Protein 1U7K (pdb70)

Nearest PDB structures (foldseek):
  1u7k-assembly1_A  TM=1.008E+00  e=1.705E-21  AKR (endogenous) murine leukemia virus
  6hwx-assembly1_A  TM=1.008E+00  e=3.130E-21  Murine leukemia virus
  1u7k-assembly1_F  TM=1.003E+00  e=1.054E-20  AKR (endogenous) murine leukemia virus
  1u7k-assembly1_E  TM=9.997E-01  e=4.426E-20  AKR (endogenous) murine leukemia virus
  2y4z-assembly1_A  TM=9.943E-01  e=9.586E-20  Murine leukemia virus

Solvent-accessible surface area: 40248 Å² total

Structure (mmCIF, N/CA/C/O backbone):
data_1U7K
#
_entry.id   1U7K
#
_cell.length_a   85.995
_cell.length_b   78.340
_cell.length_c   85.766
_cell.angle_alpha   90.00
_cell.angle_beta   118.86
_cell.angle_gamma   90.00
#
_symmetry.space_group_name_H-M   'P 1 21 1'
#
loop_
_entity.id
_entity.type
_entity.pdbx_description
1 polymer 'Gag polyprotein'
2 water water
#
loop_
_atom_site.group_PDB
_atom_site.id
_atom_site.type_symbol
_atom_site.label_atom_id
_atom_site.label_alt_id
_atom_site.label_comp_id
_atom_site.label_asym_id
_atom_site.label_entity_id
_atom_site.label_seq_id
_atom_site.pdbx_PDB_ins_code
_atom_site.Cartn_x
_atom_site.Cartn_y
_atom_site.Cartn_z
_atom_site.occupancy
_atom_site.B_iso_or_equiv
_atom_site.auth_seq_id
_atom_site.auth_comp_id
_atom_site.auth_asym_id
_atom_site.auth_atom_id
_atom_site.pdbx_PDB_model_num
ATOM 1 N N . PRO A 1 1 ? 20.199 8.630 -10.759 1.00 12.86 1 PRO A N 1
ATOM 2 C CA . PRO A 1 1 ? 19.345 9.130 -9.635 1.00 12.59 1 PRO A CA 1
ATOM 3 C C . PRO A 1 1 ? 19.351 10.650 -9.521 1.00 13.62 1 PRO A C 1
ATOM 4 O O . PRO A 1 1 ? 20.306 11.277 -9.971 1.00 12.58 1 PRO A O 1
ATOM 8 N N . LEU A 1 2 ? 18.288 11.205 -8.945 1.00 14.77 2 LEU A N 1
ATOM 9 C CA . LEU A 1 2 ? 18.203 12.635 -8.682 1.00 16.64 2 LEU A CA 1
ATOM 10 C C . LEU A 1 2 ? 17.875 12.816 -7.211 1.00 18.35 2 LEU A C 1
ATOM 11 O O . LEU A 1 2 ? 17.132 12.020 -6.636 1.00 18.33 2 LEU A O 1
ATOM 16 N N . ARG A 1 3 ? 18.394 13.885 -6.617 1.00 20.85 3 ARG A N 1
ATOM 17 C CA . ARG A 1 3 ? 18.022 14.249 -5.261 1.00 23.81 3 ARG A CA 1
ATOM 18 C C . ARG A 1 3 ? 18.051 15.771 -5.138 1.00 26.18 3 ARG A C 1
ATOM 19 O O . ARG A 1 3 ? 18.726 16.456 -5.916 1.00 25.27 3 ARG A O 1
ATOM 35 N N . GLY A 1 5 ? 19.376 18.926 -3.928 1.00 35.47 5 GLY A N 1
ATOM 36 C CA . GLY A 1 5 ? 20.644 19.333 -3.351 1.00 37.56 5 GLY A CA 1
ATOM 37 C C . GLY A 1 5 ? 20.473 20.300 -2.195 1.00 39.21 5 GLY A C 1
ATOM 38 O O . GLY A 1 5 ? 19.366 20.774 -1.924 1.00 39.23 5 GLY A O 1
ATOM 39 N N . GLY A 1 6 ? 21.575 20.595 -1.511 1.00 40.70 6 GLY A N 1
ATOM 40 C CA . GLY A 1 6 ? 21.546 21.511 -0.383 1.00 42.24 6 GLY A CA 1
ATOM 41 C C . GLY A 1 6 ? 21.244 22.933 -0.810 1.00 43.17 6 GLY A C 1
ATOM 42 O O . GLY A 1 6 ? 20.943 23.793 0.022 1.00 43.84 6 GLY A O 1
ATOM 43 N N . ASN A 1 7 ? 21.313 23.181 -2.115 1.00 43.81 7 ASN A N 1
ATOM 44 C CA . ASN A 1 7 ? 21.060 24.512 -2.666 1.00 44.31 7 ASN A CA 1
ATOM 45 C C . ASN A 1 7 ? 19.670 24.658 -3.287 1.00 44.04 7 ASN A C 1
ATOM 46 O O . ASN A 1 7 ? 19.392 25.634 -3.989 1.00 44.48 7 ASN A O 1
ATOM 51 N N . GLY A 1 8 ? 18.800 23.684 -3.038 1.00 43.58 8 GLY A N 1
ATOM 52 C CA . GLY A 1 8 ? 17.442 23.726 -3.556 1.00 42.29 8 GLY A CA 1
ATOM 53 C C . GLY A 1 8 ? 17.341 23.368 -5.028 1.00 41.48 8 GLY A C 1
ATOM 54 O O . GLY A 1 8 ? 16.330 23.645 -5.683 1.00 41.76 8 GLY A O 1
ATOM 55 N N . GLN A 1 9 ? 18.388 22.743 -5.555 1.00 40.02 9 GLN A N 1
ATOM 56 C CA . GLN A 1 9 ? 18.411 22.368 -6.959 1.00 38.38 9 GLN A CA 1
ATOM 57 C C . GLN A 1 9 ? 18.636 20.855 -7.089 1.00 36.08 9 GLN A C 1
ATOM 58 O O . GLN A 1 9 ? 19.413 20.279 -6.328 1.00 35.96 9 GLN A O 1
ATOM 64 N N . LEU A 1 10 ? 17.943 20.214 -8.028 1.00 33.39 10 LEU A N 1
ATOM 65 C CA . LEU A 1 10 ? 18.123 18.778 -8.241 1.00 30.71 10 LEU A CA 1
ATOM 66 C C . LEU A 1 10 ? 19.573 18.485 -8.618 1.00 28.91 10 LEU A C 1
ATOM 67 O O . LEU A 1 10 ? 20.228 19.281 -9.289 1.00 28.10 10 LEU A O 1
ATOM 72 N N . GLN A 1 11 ? 20.065 17.331 -8.187 1.00 26.35 11 GLN A N 1
ATOM 73 C CA . GLN A 1 11 ? 21.448 16.949 -8.408 1.00 24.67 11 GLN A CA 1
ATOM 74 C C . GLN A 1 11 ? 21.408 15.542 -8.981 1.00 22.40 11 GLN A C 1
ATOM 75 O O . GLN A 1 11 ? 20.656 14.710 -8.492 1.00 20.74 11 GLN A O 1
ATOM 81 N N . TYR A 1 12 ? 22.174 15.290 -10.036 1.00 19.64 12 TYR A N 1
ATOM 82 C CA . TYR A 1 12 ? 22.178 13.955 -10.647 1.00 17.52 12 TYR A CA 1
ATOM 83 C C . TYR A 1 12 ? 23.433 13.138 -10.345 1.00 16.18 12 TYR A C 1
ATOM 84 O O . TYR A 1 12 ? 24.539 13.675 -10.283 1.00 15.47 12 TYR A O 1
ATOM 93 N N . TRP A 1 13 ? 23.256 11.829 -10.157 1.00 14.91 13 TRP A N 1
ATOM 94 C CA . TRP A 1 13 ? 24.397 10.908 -10.101 1.00 14.13 13 TRP A CA 1
ATOM 95 C C . TRP A 1 13 ? 23.939 9.558 -10.661 1.00 12.97 13 TRP A C 1
ATOM 96 O O . TRP A 1 13 ? 22.786 9.171 -10.449 1.00 12.38 13 TRP A O 1
ATOM 107 N N . PRO A 1 14 ? 24.819 8.847 -11.367 1.00 12.60 14 PRO A N 1
ATOM 108 C CA . PRO A 1 14 ? 24.445 7.541 -11.926 1.00 11.96 14 PRO A CA 1
ATOM 109 C C . PRO A 1 14 ? 24.330 6.499 -10.839 1.00 11.70 14 PRO A C 1
ATOM 110 O O . PRO A 1 14 ? 24.952 6.635 -9.791 1.00 10.99 14 PRO A O 1
ATOM 114 N N . PHE A 1 15 ? 23.525 5.474 -11.099 1.00 10.79 15 PHE A N 1
ATOM 115 C CA . PHE A 1 15 ? 23.376 4.355 -10.195 1.00 11.63 15 PHE A CA 1
ATOM 116 C C . PHE A 1 15 ? 24.738 3.711 -10.003 1.00 12.06 15 PHE A C 1
ATOM 117 O O . PHE A 1 15 ? 25.501 3.563 -10.947 1.00 12.09 15 PHE A O 1
ATOM 125 N N . SER A 1 16 ? 25.023 3.289 -8.781 1.00 11.96 16 SER A N 1
ATOM 126 C CA . SER A 1 16 ? 26.181 2.475 -8.541 1.00 12.79 16 SER A CA 1
ATOM 127 C C . SER A 1 16 ? 25.832 1.110 -9.127 1.00 12.70 16 SER A C 1
ATOM 128 O O . SER A 1 16 ? 24.698 0.620 -8.947 1.00 12.06 16 SER A O 1
ATOM 131 N N . SER A 1 17 ? 26.765 0.475 -9.831 1.00 12.49 17 SER A N 1
ATOM 132 C CA . SER A 1 17 ? 26.426 -0.840 -10.389 1.00 12.69 17 SER A CA 1
ATOM 133 C C . SER A 1 17 ? 26.217 -1.859 -9.280 1.00 12.75 17 SER A C 1
ATOM 134 O O . SER A 1 17 ? 25.512 -2.848 -9.480 1.00 12.69 17 SER A O 1
ATOM 137 N N . SER A 1 18 ? 26.819 -1.624 -8.112 1.00 12.94 18 SER A N 1
ATOM 138 C CA . SER A 1 18 ? 26.642 -2.546 -6.990 1.00 13.25 18 SER A CA 1
ATOM 139 C C . SER A 1 18 ? 25.185 -2.595 -6.547 1.00 12.49 18 SER A C 1
ATOM 140 O O . SER A 1 18 ? 24.688 -3.659 -6.188 1.00 12.32 18 SER A O 1
ATOM 143 N N . ASP A 1 19 ? 24.504 -1.448 -6.557 1.00 11.56 19 ASP A N 1
ATOM 144 C CA . ASP A 1 19 ? 23.081 -1.433 -6.209 1.00 11.57 19 ASP A CA 1
ATOM 145 C C . ASP A 1 19 ? 22.281 -2.217 -7.239 1.00 10.92 19 ASP A C 1
ATOM 146 O O . ASP A 1 19 ? 21.450 -3.056 -6.881 1.00 10.96 19 ASP A O 1
ATOM 151 N N . LEU A 1 20 ? 22.513 -1.934 -8.520 1.00 10.13 20 LEU A N 1
ATOM 152 C CA . LEU A 1 20 ? 21.763 -2.612 -9.555 1.00 10.53 20 LEU A CA 1
ATOM 153 C C . LEU A 1 20 ? 21.937 -4.129 -9.482 1.00 10.49 20 LEU A C 1
ATOM 154 O O . LEU A 1 20 ? 20.959 -4.892 -9.560 1.00 11.00 20 LEU A O 1
ATOM 159 N N . TYR A 1 21 ? 23.178 -4.569 -9.387 1.00 11.21 21 TYR A N 1
ATOM 160 C CA . TYR A 1 21 ? 23.431 -6.010 -9.321 1.00 11.66 21 TYR A CA 1
ATOM 161 C C . TYR A 1 21 ? 22.956 -6.645 -8.007 1.00 12.36 21 TYR A C 1
ATOM 162 O O . TYR A 1 21 ? 22.550 -7.823 -7.978 1.00 13.03 21 TYR A O 1
ATOM 171 N N . ASN A 1 22 ? 22.986 -5.884 -6.917 1.00 12.53 22 ASN A N 1
ATOM 172 C CA . ASN A 1 22 ? 22.484 -6.412 -5.651 1.00 12.81 22 ASN A CA 1
ATOM 173 C C . ASN A 1 22 ? 20.972 -6.629 -5.751 1.00 12.88 22 ASN A C 1
ATOM 174 O O . ASN A 1 22 ? 20.425 -7.640 -5.280 1.00 12.36 22 ASN A O 1
ATOM 179 N N . TRP A 1 23 ? 20.284 -5.669 -6.353 1.00 13.02 23 TRP A N 1
ATOM 180 C CA . TRP A 1 23 ? 18.832 -5.778 -6.499 1.00 13.59 23 TRP A CA 1
ATOM 181 C C . TRP A 1 23 ? 18.506 -7.013 -7.331 1.00 14.71 23 TRP A C 1
ATOM 182 O O . TRP A 1 23 ? 17.594 -7.784 -6.999 1.00 15.72 23 TRP A O 1
ATOM 193 N N . LYS A 1 24 ? 19.239 -7.183 -8.421 1.00 15.05 24 LYS A N 1
ATOM 194 C CA . LYS A 1 24 ? 19.050 -8.345 -9.280 1.00 16.67 24 LYS A CA 1
ATOM 195 C C . LYS A 1 24 ? 19.287 -9.637 -8.501 1.00 17.13 24 LYS A C 1
ATOM 196 O O . LYS A 1 24 ? 18.440 -10.552 -8.493 1.00 17.27 24 LYS A O 1
ATOM 202 N N . ASN A 1 25 ? 20.432 -9.712 -7.841 1.00 17.34 25 ASN A N 1
ATOM 203 C CA . ASN A 1 25 ? 20.833 -10.972 -7.199 1.00 19.47 25 ASN A CA 1
ATOM 204 C C . ASN A 1 25 ? 20.038 -11.367 -5.961 1.00 20.04 25 ASN A C 1
ATOM 205 O O . ASN A 1 25 ? 20.059 -12.531 -5.557 1.00 20.83 25 ASN A O 1
ATOM 210 N N . ASN A 1 26 ? 19.324 -10.419 -5.371 1.00 20.28 26 ASN A N 1
ATOM 211 C CA . ASN A 1 26 ? 18.562 -10.713 -4.158 1.00 21.31 26 ASN A CA 1
ATOM 212 C C . ASN A 1 26 ? 17.076 -10.929 -4.413 1.00 21.93 26 ASN A C 1
ATOM 213 O O . ASN A 1 26 ? 16.262 -10.906 -3.492 1.00 22.18 26 ASN A O 1
ATOM 218 N N . ASN A 1 27 ? 16.732 -11.095 -5.682 1.00 22.94 27 ASN A N 1
ATOM 219 C CA . ASN A 1 27 ? 15.353 -11.316 -6.059 1.00 23.71 27 ASN A CA 1
ATOM 220 C C . ASN A 1 27 ? 15.212 -12.358 -7.147 1.00 24.22 27 ASN A C 1
ATOM 221 O O . ASN A 1 27 ? 16.143 -12.606 -7.914 1.00 23.58 27 ASN A O 1
ATOM 226 N N . PRO A 1 28 ? 14.041 -12.979 -7.207 1.00 24.79 28 PRO A N 1
ATOM 227 C CA . PRO A 1 28 ? 13.732 -13.914 -8.284 1.00 25.51 28 PRO A CA 1
ATOM 228 C C . PRO A 1 28 ? 13.633 -13.113 -9.569 1.00 26.07 28 PRO A C 1
ATOM 229 O O . PRO A 1 28 ? 13.532 -11.884 -9.517 1.00 25.71 28 PRO A O 1
ATOM 233 N N . SER A 1 29 ? 13.639 -13.793 -10.707 1.00 26.46 29 SER A N 1
ATOM 234 C CA . SER A 1 29 ? 13.469 -13.109 -11.973 1.00 27.64 29 SER A CA 1
ATOM 235 C C . SER A 1 29 ? 12.038 -12.604 -12.025 1.00 27.71 29 SER A C 1
ATOM 236 O O . SER A 1 29 ? 11.178 -13.049 -11.263 1.00 27.86 29 SER A O 1
ATOM 239 N N . PHE A 1 30 ? 11.787 -11.662 -12.919 1.00 28.73 30 PHE A N 1
ATOM 240 C CA . PHE A 1 30 ? 10.458 -11.105 -13.087 1.00 29.59 30 PHE A CA 1
ATOM 241 C C . PHE A 1 30 ? 9.472 -12.211 -13.455 1.00 30.47 30 PHE A C 1
ATOM 242 O O . PHE A 1 30 ? 8.360 -12.261 -12.946 1.00 30.52 30 PHE A O 1
ATOM 250 N N . SER A 1 31 ? 9.899 -13.096 -14.347 1.00 31.71 31 SER A N 1
ATOM 251 C CA . SER A 1 31 ? 9.047 -14.190 -14.807 1.00 32.82 31 SER A CA 1
ATOM 252 C C . SER A 1 31 ? 8.674 -15.148 -13.686 1.00 33.69 31 SER A C 1
ATOM 253 O O . SER A 1 31 ? 7.538 -15.599 -13.611 1.00 34.10 31 SER A O 1
ATOM 256 N N . GLU A 1 32 ? 9.629 -15.448 -12.814 1.00 34.53 32 GLU A N 1
ATOM 257 C CA . GLU A 1 32 ? 9.403 -16.356 -11.696 1.00 35.36 32 GLU A CA 1
ATOM 258 C C . GLU A 1 32 ? 8.375 -15.835 -10.707 1.00 35.12 32 GLU A C 1
ATOM 259 O O . GLU A 1 32 ? 7.539 -16.589 -10.213 1.00 35.05 32 GLU A O 1
ATOM 265 N N . ASP A 1 33 ? 8.452 -14.541 -10.413 1.00 34.55 33 ASP A N 1
ATOM 266 C CA . ASP A 1 33 ? 7.608 -13.936 -9.402 1.00 33.99 33 ASP A CA 1
ATOM 267 C C . ASP A 1 33 ? 7.658 -12.434 -9.612 1.00 33.39 33 ASP A C 1
ATOM 268 O O . ASP A 1 33 ? 8.479 -11.751 -9.008 1.00 33.07 33 ASP A O 1
ATOM 273 N N . PRO A 1 34 ? 6.773 -11.923 -10.461 1.00 32.78 34 PRO A N 1
ATOM 274 C CA . PRO A 1 34 ? 6.804 -10.509 -10.860 1.00 31.80 34 PRO A CA 1
ATOM 275 C C . PRO A 1 34 ? 6.670 -9.538 -9.699 1.00 30.93 34 PRO A C 1
ATOM 276 O O . PRO A 1 34 ? 7.220 -8.444 -9.770 1.00 30.69 34 PRO A O 1
ATOM 280 N N . GLY A 1 35 ? 5.943 -9.929 -8.658 1.00 29.81 35 GLY A N 1
ATOM 281 C CA . GLY A 1 35 ? 5.724 -9.065 -7.515 1.00 28.75 35 GLY A CA 1
ATOM 282 C C . GLY A 1 35 ? 7.005 -8.568 -6.863 1.00 27.53 35 GLY A C 1
ATOM 283 O O . GLY A 1 35 ? 7.074 -7.413 -6.448 1.00 27.32 35 GLY A O 1
ATOM 284 N N . LYS A 1 36 ? 8.011 -9.440 -6.780 1.00 26.80 36 LYS A N 1
ATOM 285 C CA . LYS A 1 36 ? 9.284 -9.106 -6.134 1.00 25.68 36 LYS A CA 1
ATOM 286 C C . LYS A 1 36 ? 9.938 -7.877 -6.766 1.00 24.17 36 LYS A C 1
ATOM 287 O O . LYS A 1 36 ? 10.061 -6.840 -6.127 1.00 23.88 36 LYS A O 1
ATOM 293 N N . LEU A 1 37 ? 10.346 -8.002 -8.019 1.00 22.81 37 LEU A N 1
ATOM 294 C CA . LEU A 1 37 ? 11.010 -6.905 -8.710 1.00 21.84 37 LEU A CA 1
ATOM 295 C C . LEU A 1 37 ? 10.097 -5.700 -8.898 1.00 21.13 37 LEU A C 1
ATOM 296 O O . LEU A 1 37 ? 10.559 -4.548 -8.855 1.00 20.82 37 LEU A O 1
ATOM 301 N N . THR A 1 38 ? 8.802 -5.936 -9.109 1.00 20.11 38 THR A N 1
ATOM 302 C CA . THR A 1 38 ? 7.890 -4.808 -9.272 1.00 19.70 38 THR A CA 1
ATOM 303 C C . THR A 1 38 ? 7.904 -3.927 -8.017 1.00 18.89 38 THR A C 1
ATOM 304 O O . THR A 1 38 ? 7.978 -2.711 -8.120 1.00 19.20 38 THR A O 1
ATOM 308 N N . ALA A 1 39 ? 7.850 -4.545 -6.839 1.00 17.97 39 ALA A N 1
ATOM 309 C CA . ALA A 1 39 ? 7.842 -3.801 -5.578 1.00 17.93 39 ALA A CA 1
ATOM 310 C C . ALA A 1 39 ? 9.181 -3.091 -5.354 1.00 17.44 39 ALA A C 1
ATOM 311 O O . ALA A 1 39 ? 9.224 -1.972 -4.856 1.00 16.98 39 ALA A O 1
ATOM 313 N N . LEU A 1 40 ?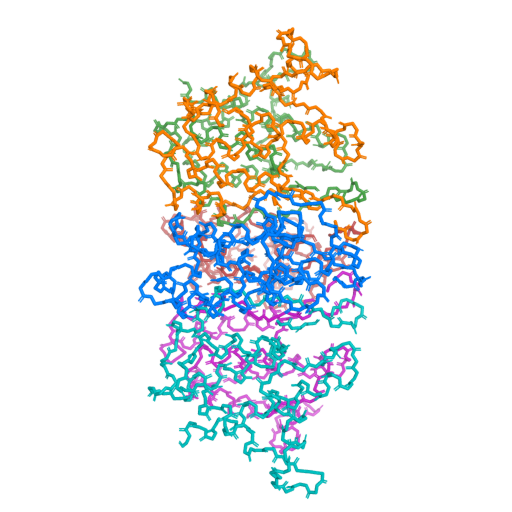 10.266 -3.754 -5.726 1.00 17.51 40 LEU A N 1
ATOM 314 C CA . LEU A 1 40 ? 11.593 -3.155 -5.577 1.00 17.48 40 LEU A CA 1
ATOM 315 C C . LEU A 1 40 ? 11.700 -1.924 -6.485 1.00 17.31 40 LEU A C 1
ATOM 316 O O . LEU A 1 40 ? 12.082 -0.842 -6.050 1.00 16.63 40 LEU A O 1
ATOM 321 N N . ILE A 1 41 ? 11.321 -2.089 -7.748 1.00 17.53 41 ILE A N 1
ATOM 322 C CA . ILE A 1 41 ? 11.366 -0.982 -8.691 1.00 17.68 41 ILE A CA 1
ATOM 323 C C . ILE A 1 41 ? 10.406 0.143 -8.311 1.00 17.37 41 ILE A C 1
ATOM 324 O O . ILE A 1 41 ? 10.749 1.305 -8.424 1.00 18.22 41 ILE A O 1
ATOM 329 N N . GLU A 1 42 ? 9.215 -0.188 -7.827 1.00 17.74 42 GLU A N 1
ATOM 330 C CA . GLU A 1 42 ? 8.292 0.864 -7.388 1.00 17.75 42 GLU A CA 1
ATOM 331 C C . GLU A 1 42 ? 8.951 1.737 -6.315 1.00 17.36 42 GLU A C 1
ATOM 332 O O . GLU A 1 42 ? 8.800 2.972 -6.310 1.00 17.08 42 GLU A O 1
ATOM 338 N N . SER A 1 43 ? 9.656 1.083 -5.390 1.00 16.26 43 SER A N 1
ATOM 339 C CA . SER A 1 43 ? 10.336 1.787 -4.302 1.00 15.75 43 SER A CA 1
ATOM 340 C C . SER A 1 43 ? 11.452 2.675 -4.843 1.00 15.36 43 SER A C 1
ATOM 341 O O . SER A 1 43 ? 11.530 3.858 -4.537 1.00 14.95 43 SER A O 1
ATOM 344 N N . VAL A 1 44 ? 12.310 2.091 -5.668 1.00 15.24 44 VAL A N 1
ATOM 345 C CA . VAL A 1 44 ? 13.441 2.817 -6.240 1.00 15.01 44 VAL A CA 1
ATOM 346 C C . VAL A 1 44 ? 13.005 4.010 -7.088 1.00 14.91 44 VAL A C 1
ATOM 347 O O . VAL A 1 44 ? 13.651 5.066 -7.083 1.00 13.59 44 VAL A O 1
ATOM 351 N N . LEU A 1 45 ? 11.909 3.836 -7.830 1.00 14.72 45 LEU A N 1
ATOM 352 C CA . LEU A 1 45 ? 11.388 4.914 -8.648 1.00 15.52 45 LEU A CA 1
ATOM 353 C C . LEU A 1 45 ? 11.117 6.128 -7.767 1.00 16.23 45 LEU A C 1
ATOM 354 O O . LEU A 1 45 ? 11.204 7.264 -8.216 1.00 16.56 45 LEU A O 1
ATOM 359 N N . THR A 1 46 ? 10.760 5.888 -6.509 1.00 16.39 46 THR A N 1
ATOM 360 C CA . THR A 1 46 ? 10.542 6.995 -5.585 1.00 17.03 46 THR A CA 1
ATOM 361 C C . THR A 1 46 ? 11.813 7.497 -4.908 1.00 16.53 46 THR A C 1
ATOM 362 O O . THR A 1 46 ? 12.113 8.698 -4.951 1.00 16.79 46 THR A O 1
ATOM 366 N N . THR A 1 47 ? 12.550 6.595 -4.259 1.00 15.80 47 THR A N 1
ATOM 367 C CA . THR A 1 47 ? 13.713 7.031 -3.501 1.00 14.85 47 THR A CA 1
ATOM 368 C C . THR A 1 47 ? 14.850 7.531 -4.370 1.00 14.59 47 THR A C 1
ATOM 369 O O . THR A 1 47 ? 15.573 8.429 -3.979 1.00 14.36 47 THR A O 1
ATOM 373 N N . HIS A 1 48 ? 15.013 6.944 -5.547 1.00 13.87 48 HIS A N 1
ATOM 374 C CA . HIS A 1 48 ? 16.132 7.320 -6.405 1.00 13.95 48 HIS A CA 1
ATOM 375 C C . HIS A 1 48 ? 15.763 8.329 -7.504 1.00 14.29 48 HIS A C 1
ATOM 376 O O . HIS A 1 48 ? 16.647 8.856 -8.204 1.00 13.95 48 HIS A O 1
ATOM 383 N N . GLN A 1 49 ? 14.469 8.587 -7.657 1.00 14.79 49 GLN A N 1
ATOM 384 C CA . GLN A 1 49 ? 13.990 9.584 -8.631 1.00 15.36 49 GLN A CA 1
ATOM 385 C C . GLN A 1 49 ? 14.742 9.469 -9.974 1.00 14.33 49 GLN A C 1
ATOM 386 O O . GLN A 1 49 ? 15.312 10.446 -10.460 1.00 14.14 49 GLN A O 1
ATOM 392 N N . PRO A 1 50 ? 14.750 8.283 -10.569 1.00 14.40 50 PRO A N 1
ATOM 393 C CA . PRO A 1 50 ? 15.537 8.044 -11.785 1.00 14.59 50 PRO A CA 1
ATOM 394 C C . PRO A 1 50 ? 15.097 8.887 -12.992 1.00 15.36 50 PRO A C 1
ATOM 395 O O . PRO A 1 50 ? 13.912 9.252 -13.119 1.00 15.48 50 PRO A O 1
ATOM 399 N N . THR A 1 51 ? 16.055 9.243 -13.839 1.00 14.88 51 THR A N 1
ATOM 400 C CA . THR A 1 51 ? 15.743 9.890 -15.114 1.00 14.73 51 THR A CA 1
ATOM 401 C C . THR A 1 51 ? 15.337 8.801 -16.110 1.00 15.48 51 THR A C 1
ATOM 402 O O . THR A 1 51 ? 15.292 7.630 -15.768 1.00 14.04 51 THR A O 1
ATOM 406 N N . TRP A 1 52 ? 15.052 9.188 -17.351 1.00 15.75 52 TRP A N 1
ATOM 407 C CA . TRP A 1 52 ? 14.667 8.199 -18.369 1.00 16.34 52 TRP A CA 1
ATOM 408 C C . TRP A 1 52 ? 15.825 7.232 -18.610 1.00 16.57 52 TRP A C 1
ATOM 409 O O . TRP A 1 52 ? 15.631 6.016 -18.683 1.00 16.19 52 TRP A O 1
ATOM 420 N N . ASP A 1 53 ? 17.040 7.765 -18.717 1.00 16.40 53 ASP A N 1
ATOM 421 C CA . ASP A 1 53 ? 18.197 6.873 -18.870 1.00 16.61 53 ASP A CA 1
ATOM 422 C C . ASP A 1 53 ? 18.374 5.950 -17.675 1.00 15.79 53 ASP A C 1
ATOM 423 O O . ASP A 1 53 ? 18.688 4.770 -17.838 1.00 14.46 53 ASP A O 1
ATOM 428 N N . ASP A 1 54 ? 18.161 6.470 -16.464 1.00 14.81 54 ASP A N 1
ATOM 429 C CA . ASP A 1 54 ? 18.284 5.619 -15.294 1.00 14.20 54 ASP A CA 1
ATOM 430 C C . ASP A 1 54 ? 17.281 4.477 -15.394 1.00 14.14 54 ASP A C 1
ATOM 431 O O . ASP A 1 54 ? 17.589 3.345 -15.057 1.00 14.01 54 ASP A O 1
ATOM 436 N N . CYS A 1 55 ? 16.059 4.783 -15.821 1.00 14.34 55 CYS A N 1
ATOM 437 C CA . CYS A 1 55 ? 15.051 3.741 -15.950 1.00 14.67 55 CYS A CA 1
ATOM 438 C C . CYS A 1 55 ? 15.469 2.678 -16.956 1.00 14.33 55 CYS A C 1
ATOM 439 O O . CYS A 1 55 ? 15.149 1.505 -16.785 1.00 14.41 55 CYS A O 1
ATOM 442 N N . GLN A 1 56 ? 16.154 3.086 -18.022 1.00 15.70 56 GLN A N 1
ATOM 443 C CA . GLN A 1 56 ? 16.628 2.104 -18.996 1.00 16.85 56 GLN A CA 1
ATOM 444 C C . GLN A 1 56 ? 17.626 1.154 -18.337 1.00 17.19 56 GLN A C 1
ATOM 445 O O . GLN A 1 56 ? 17.635 -0.036 -18.638 1.00 17.14 56 GLN A O 1
ATOM 451 N N . GLN A 1 57 ? 18.476 1.669 -17.444 1.00 17.49 57 GLN A N 1
ATOM 452 C CA . GLN A 1 57 ? 19.441 0.804 -16.745 1.00 17.85 57 GLN A CA 1
ATOM 453 C C . GLN A 1 57 ? 18.759 -0.124 -15.785 1.00 18.68 57 GLN A C 1
ATOM 454 O O . GLN A 1 57 ? 19.155 -1.282 -15.629 1.00 19.68 57 GLN A O 1
ATOM 460 N N . LEU A 1 58 ? 17.767 0.397 -15.077 1.00 18.99 58 LEU A N 1
ATOM 461 C CA . LEU A 1 58 ? 16.995 -0.445 -14.181 1.00 20.08 58 LEU A CA 1
ATOM 462 C C . LEU A 1 58 ? 16.420 -1.617 -14.939 1.00 20.49 58 LEU A C 1
ATOM 463 O O . LEU A 1 58 ? 16.677 -2.768 -14.612 1.00 20.85 58 LEU A O 1
ATOM 468 N N . LEU A 1 59 ? 15.635 -1.302 -15.968 1.00 20.66 59 LEU A N 1
ATOM 469 C CA . LEU A 1 59 ? 14.967 -2.323 -16.758 1.00 21.15 59 LEU A CA 1
ATOM 470 C C . LEU A 1 59 ? 15.959 -3.234 -17.430 1.00 20.85 59 LEU A C 1
ATOM 471 O O . LEU A 1 59 ? 15.805 -4.448 -17.399 1.00 20.89 59 LEU A O 1
ATOM 476 N N . GLY A 1 60 ? 16.981 -2.635 -18.032 1.00 20.92 60 GLY A N 1
ATOM 477 C CA . GLY A 1 60 ? 17.976 -3.393 -18.764 1.00 21.06 60 GLY A CA 1
ATOM 478 C C . GLY A 1 60 ? 18.733 -4.363 -17.882 1.00 21.56 60 GLY A C 1
ATOM 479 O O . GLY A 1 60 ? 19.147 -5.423 -18.335 1.00 21.93 60 GLY A O 1
ATOM 480 N N . THR A 1 61 ? 18.909 -4.005 -16.612 1.00 21.03 61 THR A N 1
ATOM 481 C CA . THR A 1 61 ? 19.666 -4.840 -15.693 1.00 20.57 61 THR A CA 1
ATOM 482 C C . THR A 1 61 ? 18.809 -5.871 -14.981 1.00 20.71 61 THR A C 1
ATOM 483 O O . THR A 1 61 ? 19.255 -6.992 -14.760 1.00 21.27 61 THR A O 1
ATOM 487 N N . LEU A 1 62 ? 17.568 -5.524 -14.661 1.00 20.37 62 LEU A N 1
ATOM 488 C CA . LEU A 1 62 ? 16.750 -6.415 -13.852 1.00 21.32 62 LEU A CA 1
ATOM 489 C C . LEU A 1 62 ? 15.850 -7.339 -14.656 1.00 22.01 62 LEU A C 1
ATOM 490 O O . LEU A 1 62 ? 15.387 -8.355 -14.148 1.00 22.78 62 LEU A O 1
ATOM 495 N N . LEU A 1 63 ? 15.594 -6.983 -15.906 1.00 22.79 63 LEU A N 1
ATOM 496 C CA . LEU A 1 63 ? 14.708 -7.783 -16.739 1.00 24.00 63 LEU A CA 1
ATOM 497 C C . LEU A 1 63 ? 15.444 -8.393 -17.923 1.00 25.31 63 LEU A C 1
ATOM 498 O O . LEU A 1 63 ? 16.442 -7.854 -18.387 1.00 25.23 63 LEU A O 1
ATOM 503 N N . THR A 1 64 ? 14.948 -9.522 -18.415 1.00 27.06 64 THR A N 1
ATOM 504 C CA . THR A 1 64 ? 15.497 -10.096 -19.633 1.00 28.69 64 THR A CA 1
ATOM 505 C C . THR A 1 64 ? 14.967 -9.278 -20.807 1.00 29.72 64 THR A C 1
ATOM 506 O O . THR A 1 64 ? 14.077 -8.434 -20.642 1.00 29.55 64 THR A O 1
ATOM 510 N N . GLY A 1 65 ? 15.506 -9.525 -21.995 1.00 30.88 65 GLY A N 1
ATOM 511 C CA . GLY A 1 65 ? 15.052 -8.822 -23.177 1.00 32.26 65 GLY A CA 1
ATOM 512 C C . GLY A 1 65 ? 13.555 -8.982 -23.400 1.00 33.28 65 GLY A C 1
ATOM 513 O O . GLY A 1 65 ? 12.868 -8.020 -23.728 1.00 33.68 65 GLY A O 1
ATOM 514 N N . GLU A 1 66 ? 13.052 -10.196 -23.188 1.00 34.13 66 GLU A N 1
ATOM 515 C CA . GLU A 1 66 ? 11.653 -10.528 -23.431 1.00 34.76 66 GLU A CA 1
ATOM 516 C C . GLU A 1 66 ? 10.732 -9.940 -22.365 1.00 34.63 66 GLU A C 1
ATOM 517 O O . GLU A 1 66 ? 9.578 -9.585 -22.640 1.00 34.34 66 GLU A O 1
ATOM 523 N N . GLU A 1 67 ? 11.240 -9.855 -21.141 1.00 34.26 67 GLU A N 1
ATOM 524 C CA . GLU A 1 67 ? 10.468 -9.282 -20.048 1.00 34.00 67 GLU A CA 1
ATOM 525 C C . GLU A 1 67 ? 10.344 -7.773 -20.231 1.00 33.80 67 GLU A C 1
ATOM 526 O O . GLU A 1 67 ? 9.261 -7.213 -20.087 1.00 33.47 67 GLU A O 1
ATOM 532 N N . LYS A 1 68 ? 11.464 -7.129 -20.551 1.00 33.81 68 LYS A N 1
ATOM 533 C CA . LYS A 1 68 ? 11.498 -5.686 -20.742 1.00 34.05 68 LYS A CA 1
ATOM 534 C C . LYS A 1 68 ? 10.521 -5.291 -21.844 1.00 34.04 68 LYS A C 1
ATOM 535 O O . LYS A 1 68 ? 9.772 -4.326 -21.710 1.00 33.86 68 LYS A O 1
ATOM 541 N N . GLN A 1 69 ? 10.523 -6.060 -22.926 1.00 34.27 69 GLN A N 1
ATOM 542 C CA . GLN A 1 69 ? 9.638 -5.776 -24.046 1.00 34.72 69 GLN A CA 1
ATOM 543 C C . GLN A 1 69 ? 8.190 -5.823 -23.623 1.00 34.47 69 GLN A C 1
ATOM 544 O O . GLN A 1 69 ? 7.403 -4.961 -23.995 1.00 34.90 69 GLN A O 1
ATOM 550 N N . ARG A 1 70 ? 7.845 -6.837 -22.844 1.00 34.51 70 ARG A N 1
ATOM 551 C CA . ARG A 1 70 ? 6.482 -6.993 -22.376 1.00 34.69 70 ARG A CA 1
ATOM 552 C C . ARG A 1 70 ? 6.124 -5.760 -21.557 1.00 33.48 70 ARG A C 1
ATOM 553 O O . ARG A 1 70 ? 5.082 -5.138 -21.764 1.00 32.96 70 ARG A O 1
ATOM 561 N N . VAL A 1 71 ? 7.005 -5.406 -20.627 1.00 32.14 71 VAL A N 1
ATOM 562 C CA . VAL A 1 71 ? 6.783 -4.256 -19.769 1.00 30.95 71 VAL A CA 1
ATOM 563 C C . VAL A 1 71 ? 6.621 -2.958 -20.553 1.00 30.92 71 VAL A C 1
ATOM 564 O O . VAL A 1 71 ? 5.721 -2.177 -20.268 1.00 30.42 71 VAL A O 1
ATOM 568 N N . LEU A 1 72 ? 7.485 -2.725 -21.536 1.00 31.04 72 LEU A N 1
ATOM 569 C CA . LEU A 1 72 ? 7.416 -1.488 -22.314 1.00 31.62 72 LEU A CA 1
ATOM 570 C C . LEU A 1 72 ? 6.117 -1.366 -23.123 1.00 31.81 72 LEU A C 1
ATOM 571 O O . LEU A 1 72 ? 5.551 -0.279 -23.245 1.00 31.01 72 LEU A O 1
ATOM 576 N N . LEU A 1 73 ? 5.650 -2.472 -23.687 1.00 32.56 73 LEU A N 1
ATOM 577 C CA . LEU A 1 73 ? 4.415 -2.412 -24.471 1.00 33.21 73 LEU A CA 1
ATOM 578 C C . LEU A 1 73 ? 3.237 -2.238 -23.529 1.00 32.85 73 LEU A C 1
ATOM 579 O O . LEU A 1 73 ? 2.264 -1.568 -23.848 1.00 32.78 73 LEU A O 1
ATOM 584 N N . GLU A 1 74 ? 3.343 -2.830 -22.348 1.00 32.43 74 GLU A N 1
ATOM 585 C CA . GLU A 1 74 ? 2.293 -2.721 -21.356 1.00 32.25 74 GLU A CA 1
ATOM 586 C C . GLU A 1 74 ? 2.237 -1.277 -20.848 1.00 31.37 74 GLU A C 1
ATOM 587 O O . GLU A 1 74 ? 1.167 -0.740 -20.571 1.00 31.13 74 GLU A O 1
ATOM 593 N N . ALA A 1 75 ? 3.399 -0.641 -20.726 1.00 30.40 75 ALA A N 1
ATOM 594 C CA . ALA A 1 75 ? 3.455 0.742 -20.267 1.00 29.53 75 ALA A CA 1
ATOM 595 C C . ALA A 1 75 ? 2.846 1.684 -21.301 1.00 29.08 75 ALA A C 1
ATOM 596 O O . ALA A 1 75 ? 2.130 2.634 -20.963 1.00 28.76 75 ALA A O 1
ATOM 598 N N . ARG A 1 76 ? 3.141 1.433 -22.565 1.00 28.52 76 ARG A N 1
ATOM 599 C CA . ARG A 1 76 ? 2.579 2.266 -23.615 1.00 28.83 76 ARG A CA 1
ATOM 600 C C . ARG A 1 76 ? 1.058 2.067 -23.707 1.00 29.21 76 ARG A C 1
ATOM 601 O O . ARG A 1 76 ? 0.326 3.004 -23.998 1.00 28.91 76 ARG A O 1
ATOM 609 N N . LYS A 1 77 ? 0.592 0.857 -23.407 1.00 29.91 77 LYS A N 1
ATOM 610 C CA . LYS A 1 77 ? -0.846 0.556 -23.414 1.00 30.88 77 LYS A CA 1
ATOM 611 C C . LYS A 1 77 ? -1.568 1.222 -22.245 1.00 30.65 77 LYS A C 1
ATOM 612 O O . LYS A 1 77 ? -2.801 1.308 -22.224 1.00 31.26 77 LYS A O 1
ATOM 618 N N . ALA A 1 78 ? -0.797 1.708 -21.273 1.00 29.50 78 ALA A N 1
ATOM 619 C CA . ALA A 1 78 ? -1.383 2.331 -20.094 1.00 28.46 78 ALA A CA 1
ATOM 620 C C . ALA A 1 78 ? -1.511 3.835 -20.232 1.00 27.24 78 ALA A C 1
ATOM 621 O O . ALA A 1 78 ? -2.037 4.490 -19.343 1.00 27.31 78 ALA A O 1
ATOM 623 N N . VAL A 1 79 ? -1.007 4.389 -21.331 1.00 26.11 79 VAL A N 1
ATOM 624 C CA . VAL A 1 79 ? -1.077 5.828 -21.558 1.00 24.41 79 VAL A CA 1
ATOM 625 C C . VAL A 1 79 ? -2.529 6.260 -21.742 1.00 24.86 79 VAL A C 1
ATOM 626 O O . VAL A 1 79 ? -3.309 5.550 -22.369 1.00 24.34 79 VAL A O 1
ATOM 630 N N . ARG A 1 80 ? -2.869 7.414 -21.179 1.00 24.61 80 ARG A N 1
ATOM 631 C CA . ARG A 1 80 ? -4.207 7.972 -21.251 1.00 25.32 80 ARG A CA 1
ATOM 632 C C . ARG A 1 80 ? -4.139 9.328 -21.908 1.00 25.07 80 ARG A C 1
ATOM 633 O O . ARG A 1 80 ? -3.183 10.077 -21.713 1.00 25.37 80 ARG A O 1
ATOM 641 N N . GLY A 1 81 ? -5.161 9.650 -22.688 1.00 24.66 81 GLY A N 1
ATOM 642 C CA . GLY A 1 81 ? -5.279 10.965 -23.279 1.00 24.11 81 GLY A CA 1
ATOM 643 C C . GLY A 1 81 ? -5.799 11.934 -22.240 1.00 24.63 81 GLY A C 1
ATOM 644 O O . GLY A 1 81 ? -6.026 11.563 -21.080 1.00 24.31 81 GLY A O 1
ATOM 645 N N . ASN A 1 82 ? -6.004 13.178 -22.649 1.00 24.92 82 ASN A N 1
ATOM 646 C CA . ASN A 1 82 ? -6.452 14.216 -21.740 1.00 26.11 82 ASN A CA 1
ATOM 647 C C . ASN A 1 82 ? -7.891 14.017 -21.272 1.00 25.56 82 ASN A C 1
ATOM 648 O O . ASN A 1 82 ? -8.364 14.738 -20.399 1.00 26.06 82 ASN A O 1
ATOM 653 N N . ASP A 1 83 ? -8.575 13.051 -21.874 1.00 24.48 83 ASP A N 1
ATOM 654 C CA . ASP A 1 83 ? -9.952 12.734 -21.517 1.00 23.47 83 ASP A CA 1
ATOM 655 C C . ASP A 1 83 ? -9.981 11.527 -20.578 1.00 22.87 83 ASP A C 1
ATOM 656 O O . ASP A 1 83 ? -11.036 10.925 -20.337 1.00 22.73 83 ASP A O 1
ATOM 661 N N . GLY A 1 84 ? -8.809 11.166 -20.056 1.00 21.40 84 GLY A N 1
ATOM 662 C CA . GLY A 1 84 ? -8.665 10.050 -19.137 1.00 20.37 84 GLY A CA 1
ATOM 663 C C . GLY A 1 84 ? -8.889 8.660 -19.693 1.00 19.61 84 GLY A C 1
ATOM 664 O O . GLY A 1 84 ? -8.964 7.690 -18.951 1.00 19.14 84 GLY A O 1
ATOM 665 N N . ARG A 1 85 ? -8.983 8.545 -21.009 1.00 19.74 85 ARG A N 1
ATOM 666 C CA . ARG A 1 85 ? -9.233 7.260 -21.644 1.00 20.23 85 ARG A CA 1
ATOM 667 C C . ARG A 1 85 ? -8.000 6.761 -22.385 1.00 20.58 85 ARG A C 1
ATOM 668 O O . ARG A 1 85 ? -7.122 7.548 -22.718 1.00 20.05 85 ARG A O 1
ATOM 676 N N . PRO A 1 86 ? -7.935 5.461 -22.640 1.00 21.27 86 PRO A N 1
ATOM 677 C CA . PRO A 1 86 ? -6.793 4.905 -23.366 1.00 22.03 86 PRO A CA 1
ATOM 678 C C . PRO A 1 86 ? -6.663 5.562 -24.726 1.00 22.84 86 PRO A C 1
ATOM 679 O O . PRO A 1 86 ? -7.646 6.028 -25.312 1.00 22.21 86 PRO A O 1
ATOM 683 N N . THR A 1 87 ? -5.437 5.601 -25.226 1.00 23.38 87 THR A N 1
ATOM 684 C CA . THR A 1 87 ? -5.186 6.170 -26.525 1.00 24.44 87 THR A CA 1
ATOM 685 C C . THR A 1 87 ? -4.076 5.373 -27.179 1.00 25.57 87 THR A C 1
ATOM 686 O O . THR A 1 87 ? -3.127 4.955 -26.519 1.00 25.39 87 THR A O 1
ATOM 690 N N . GLN A 1 88 ? -4.227 5.139 -28.470 1.00 26.68 88 GLN A N 1
ATOM 691 C CA . GLN A 1 88 ? -3.217 4.446 -29.247 1.00 27.98 88 GLN A CA 1
ATOM 692 C C . GLN A 1 88 ? -2.673 5.393 -30.303 1.00 28.60 88 GLN A C 1
ATOM 693 O O . GLN A 1 88 ? -2.023 4.956 -31.259 1.00 29.40 88 GLN A O 1
ATOM 699 N N . LEU A 1 89 ? -2.933 6.686 -30.125 1.00 28.72 89 LEU A N 1
ATOM 700 C CA . LEU A 1 89 ? -2.409 7.708 -31.025 1.00 29.38 89 LEU A CA 1
ATOM 701 C C . LEU A 1 89 ? -0.892 7.851 -30.860 1.00 29.88 89 LEU A C 1
ATOM 702 O O . LEU A 1 89 ? -0.419 8.362 -29.838 1.00 29.55 89 LEU A O 1
ATOM 707 N N . PRO A 1 90 ? -0.140 7.447 -31.883 1.00 30.45 90 PRO A N 1
ATOM 708 C CA . PRO A 1 90 ? 1.330 7.440 -31.827 1.00 30.69 90 PRO A CA 1
ATOM 709 C C . PRO A 1 90 ? 1.960 8.628 -31.120 1.00 30.85 90 PRO A C 1
ATOM 710 O O . PRO A 1 90 ? 2.838 8.421 -30.283 1.00 31.25 90 PRO A O 1
ATOM 714 N N . ASN A 1 91 ? 1.555 9.842 -31.465 1.00 30.96 91 ASN A N 1
ATOM 715 C CA . ASN A 1 91 ? 2.139 11.033 -30.860 1.00 31.53 91 ASN A CA 1
ATOM 716 C C . ASN A 1 91 ? 1.888 11.139 -29.360 1.00 31.48 91 ASN A C 1
ATOM 717 O O . ASN A 1 91 ? 2.741 11.614 -28.611 1.00 31.17 91 ASN A O 1
ATOM 722 N N . GLU A 1 92 ? 0.711 10.705 -28.926 1.00 30.92 92 GLU A N 1
ATOM 723 C CA . GLU A 1 92 ? 0.380 10.762 -27.515 1.00 30.39 92 GLU A CA 1
ATOM 724 C C . GLU A 1 92 ? 1.140 9.662 -26.793 1.00 29.89 92 GLU A C 1
ATOM 725 O O . GLU A 1 92 ? 1.729 9.896 -25.750 1.00 30.26 92 GLU A O 1
ATOM 731 N N . VAL A 1 93 ? 1.149 8.467 -27.366 1.00 29.17 93 VAL A N 1
ATOM 732 C CA . VAL A 1 93 ? 1.861 7.363 -26.749 1.00 28.94 93 VAL A CA 1
ATOM 733 C C . VAL A 1 93 ? 3.359 7.665 -26.641 1.00 29.13 93 VAL A C 1
ATOM 734 O O . VAL A 1 93 ? 3.962 7.468 -25.581 1.00 28.29 93 VAL A O 1
ATOM 738 N N . ASP A 1 94 ? 3.935 8.184 -27.726 1.00 28.86 94 ASP A N 1
ATOM 739 C CA . ASP A 1 94 ? 5.358 8.513 -27.767 1.00 28.91 94 ASP A CA 1
ATOM 740 C C . ASP A 1 94 ? 5.722 9.619 -26.791 1.00 28.38 94 ASP A C 1
ATOM 741 O O . ASP A 1 94 ? 6.788 9.584 -26.182 1.00 28.65 94 ASP A O 1
ATOM 746 N N . ALA A 1 95 ? 4.838 10.603 -26.652 1.00 27.41 95 ALA A N 1
ATOM 747 C CA . ALA A 1 95 ? 5.084 11.735 -25.771 1.00 26.80 95 ALA A CA 1
ATOM 748 C C . ALA A 1 95 ? 5.080 11.347 -24.302 1.00 26.51 95 ALA A C 1
ATOM 749 O O . ALA A 1 95 ? 5.828 11.909 -23.503 1.00 26.47 95 ALA A O 1
ATOM 751 N N . ALA A 1 96 ? 4.221 10.401 -23.950 1.00 26.19 96 ALA A N 1
ATOM 752 C CA . ALA A 1 96 ? 4.129 9.946 -22.561 1.00 26.32 96 ALA A CA 1
ATOM 753 C C . ALA A 1 96 ? 5.221 8.945 -22.234 1.00 25.91 96 ALA A C 1
ATOM 754 O O . ALA A 1 96 ? 5.913 9.074 -21.232 1.00 26.47 96 ALA A O 1
ATOM 756 N N . PHE A 1 97 ? 5.358 7.937 -23.079 1.00 25.86 97 PHE A N 1
ATOM 757 C CA . PHE A 1 97 ? 6.313 6.882 -22.830 1.00 26.04 97 PHE A CA 1
ATOM 758 C C . PHE A 1 97 ? 7.191 6.610 -24.041 1.00 26.35 97 PHE A C 1
ATOM 759 O O . PHE A 1 97 ? 6.984 5.633 -24.762 1.00 26.79 97 PHE A O 1
ATOM 767 N N . PRO A 1 98 ? 8.187 7.465 -24.236 1.00 26.86 98 PRO A N 1
ATOM 768 C CA . PRO A 1 98 ? 9.111 7.361 -25.374 1.00 26.86 98 PRO A CA 1
ATOM 769 C C . PRO A 1 98 ? 10.026 6.146 -25.298 1.00 27.18 98 PRO A C 1
ATOM 770 O O . PRO A 1 98 ? 10.535 5.799 -24.216 1.00 26.75 98 PRO A O 1
ATOM 774 N N . LEU A 1 99 ? 10.225 5.504 -26.447 1.00 26.88 99 LEU A N 1
ATOM 775 C CA . LEU A 1 99 ? 11.111 4.352 -26.565 1.00 27.06 99 LEU A CA 1
ATOM 776 C C . LEU A 1 99 ? 12.556 4.800 -26.828 1.00 27.17 99 LEU A C 1
ATOM 777 O O . LEU A 1 99 ? 13.502 4.033 -26.634 1.00 26.74 99 LEU A O 1
ATOM 782 N N . GLU A 1 100 ? 12.710 6.031 -27.300 1.00 26.99 100 GLU A N 1
ATOM 783 C CA . GLU A 1 100 ? 14.026 6.610 -27.525 1.00 28.36 100 GLU A CA 1
ATOM 784 C C . GLU A 1 100 ? 14.187 7.807 -26.608 1.00 27.45 100 GLU A C 1
ATOM 785 O O . GLU A 1 100 ? 13.205 8.472 -26.276 1.00 26.59 100 GLU A O 1
ATOM 791 N N . ARG A 1 101 ? 15.434 8.098 -26.237 1.00 26.82 101 ARG A N 1
ATOM 792 C CA . ARG A 1 101 ? 15.749 9.195 -25.324 1.00 27.04 101 ARG A CA 1
ATOM 793 C C . ARG A 1 101 ? 15.015 10.498 -25.625 1.00 27.28 101 ARG A C 1
ATOM 794 O O . ARG A 1 101 ? 15.154 11.063 -26.714 1.00 26.57 101 ARG A O 1
ATOM 802 N N . PRO A 1 102 ? 14.223 10.963 -24.658 1.00 27.97 102 PRO A N 1
ATOM 803 C CA . PRO A 1 102 ? 13.482 12.224 -24.782 1.00 28.90 102 PRO A CA 1
ATOM 804 C C . PRO A 1 102 ? 14.357 13.408 -24.367 1.00 29.88 102 PRO A C 1
ATOM 805 O O . PRO A 1 102 ? 15.417 13.202 -23.771 1.00 29.47 102 PRO A O 1
ATOM 809 N N . ASP A 1 103 ? 13.912 14.628 -24.655 1.00 30.76 103 ASP A N 1
ATOM 810 C CA . ASP A 1 103 ? 14.688 15.819 -24.314 1.00 32.00 103 ASP A CA 1
ATOM 811 C C . ASP A 1 103 ? 14.282 16.401 -22.976 1.00 32.22 103 ASP A C 1
ATOM 812 O O . ASP A 1 103 ? 14.430 17.604 -22.758 1.00 33.18 103 ASP A O 1
ATOM 817 N N . TRP A 1 104 ? 13.766 15.563 -22.086 1.00 32.06 104 TRP A N 1
ATOM 818 C CA . TRP A 1 104 ? 13.287 16.037 -20.794 1.00 31.69 104 TRP A CA 1
ATOM 819 C C . TRP A 1 104 ? 14.407 16.626 -19.951 1.00 32.66 104 TRP A C 1
ATOM 820 O O . TRP A 1 104 ? 15.426 15.979 -19.715 1.00 33.15 104 TRP A O 1
ATOM 831 N N . ASP A 1 105 ? 14.202 17.857 -19.499 1.00 33.08 105 ASP A N 1
ATOM 832 C CA . ASP A 1 105 ? 15.170 18.566 -18.676 1.00 34.08 105 ASP A CA 1
ATOM 833 C C . ASP A 1 105 ? 14.667 18.596 -17.240 1.00 34.18 105 ASP A C 1
ATOM 834 O O . ASP A 1 105 ? 13.694 19.290 -16.951 1.00 34.31 105 ASP A O 1
ATOM 839 N N . TYR A 1 106 ? 15.332 17.874 -16.336 1.00 34.33 106 TYR A N 1
ATOM 840 C CA . TYR A 1 106 ? 14.858 17.797 -14.951 1.00 34.76 106 TYR A CA 1
ATOM 841 C C . TYR A 1 106 ? 14.892 19.122 -14.202 1.00 35.68 106 TYR A C 1
ATOM 842 O O . TYR A 1 106 ? 14.294 19.239 -13.140 1.00 35.80 106 TYR A O 1
ATOM 851 N N . THR A 1 107 ? 15.579 20.125 -14.741 1.00 37.01 107 THR A N 1
ATOM 852 C CA . THR A 1 107 ? 15.565 21.434 -14.090 1.00 38.33 107 THR A CA 1
ATOM 853 C C . THR A 1 107 ? 14.306 22.217 -14.456 1.00 39.05 107 THR A C 1
ATOM 854 O O . THR A 1 107 ? 14.126 23.332 -13.996 1.00 39.57 107 THR A O 1
ATOM 858 N N . THR A 1 108 ? 13.439 21.646 -15.285 1.00 39.73 108 THR A N 1
ATOM 859 C CA . THR A 1 108 ? 12.200 22.335 -15.660 1.00 40.26 108 THR A CA 1
ATOM 860 C C . THR A 1 108 ? 10.966 21.595 -15.171 1.00 40.51 108 THR A C 1
ATOM 861 O O . THR A 1 108 ? 10.932 20.362 -15.173 1.00 40.49 108 THR A O 1
ATOM 865 N N . GLN A 1 109 ? 9.940 22.350 -14.782 1.00 40.73 109 GLN A N 1
ATOM 866 C CA . GLN A 1 109 ? 8.685 21.764 -14.326 1.00 40.91 109 GLN A CA 1
ATOM 867 C C . GLN A 1 109 ? 8.116 20.854 -15.417 1.00 40.33 109 GLN A C 1
ATOM 868 O O . GLN A 1 109 ? 7.502 19.819 -15.139 1.00 40.14 109 GLN A O 1
ATOM 874 N N . ARG A 1 110 ? 8.338 21.244 -16.667 1.00 39.59 110 ARG A N 1
ATOM 875 C CA . ARG A 1 110 ? 7.889 20.444 -17.794 1.00 38.90 110 ARG A CA 1
ATOM 876 C C . ARG A 1 110 ? 8.597 19.090 -17.791 1.00 37.24 110 ARG A C 1
ATOM 877 O O . ARG A 1 110 ? 7.964 18.044 -17.927 1.00 36.62 110 ARG A O 1
ATOM 885 N N . GLY A 1 111 ? 9.916 19.124 -17.637 1.00 35.55 111 GLY A N 1
ATOM 886 C CA . GLY A 1 111 ? 10.709 17.908 -17.612 1.00 33.77 111 GLY A CA 1
ATOM 887 C C . GLY A 1 111 ? 10.328 17.028 -16.440 1.00 32.42 111 GLY A C 1
ATOM 888 O O . GLY A 1 111 ? 10.159 15.814 -16.587 1.00 31.29 111 GLY A O 1
ATOM 889 N N . ARG A 1 112 ? 10.181 17.647 -15.273 1.00 31.33 112 ARG A N 1
ATOM 890 C CA . ARG A 1 112 ? 9.822 16.906 -14.068 1.00 30.91 112 ARG A CA 1
ATOM 891 C C . ARG A 1 112 ? 8.484 16.208 -14.216 1.00 29.88 112 ARG A C 1
ATOM 892 O O . ARG A 1 112 ? 8.354 15.042 -13.861 1.00 29.38 112 ARG A O 1
ATOM 900 N N . ASN A 1 113 ? 7.483 16.905 -14.748 1.00 29.09 113 ASN A N 1
ATOM 901 C CA . ASN A 1 113 ? 6.165 16.290 -14.910 1.00 28.04 113 ASN A CA 1
ATOM 902 C C . ASN A 1 113 ? 6.191 15.075 -15.841 1.00 26.98 113 ASN A C 1
ATOM 903 O O . ASN A 1 113 ? 5.564 14.044 -15.572 1.00 25.68 113 ASN A O 1
ATOM 908 N N . HIS A 1 114 ? 6.923 15.186 -16.943 1.00 25.92 114 HIS A N 1
ATOM 909 C CA . HIS A 1 114 ? 7.072 14.050 -17.837 1.00 25.30 114 HIS A CA 1
ATOM 910 C C . HIS A 1 114 ? 7.743 12.876 -17.102 1.00 24.30 114 HIS A C 1
ATOM 911 O O . HIS A 1 114 ? 7.362 11.722 -17.277 1.00 23.79 114 HIS A O 1
ATOM 918 N N . LEU A 1 115 ? 8.731 13.185 -16.269 1.00 23.88 115 LEU A N 1
ATOM 919 C CA . LEU A 1 115 ? 9.459 12.144 -15.546 1.00 23.87 115 LEU A CA 1
ATOM 920 C C . LEU A 1 115 ? 8.499 11.440 -14.581 1.00 23.35 115 LEU A C 1
ATOM 921 O O . LEU A 1 115 ? 8.458 10.219 -14.503 1.00 23.08 115 LEU A O 1
ATOM 926 N N . VAL A 1 116 ? 7.703 12.225 -13.865 1.00 23.05 116 VAL A N 1
ATOM 927 C CA . VAL A 1 116 ? 6.717 11.666 -12.956 1.00 23.27 116 VAL A CA 1
ATOM 928 C C . VAL A 1 116 ? 5.821 10.686 -13.689 1.00 22.52 116 VAL A C 1
ATOM 929 O O . VAL A 1 116 ? 5.678 9.538 -13.279 1.00 22.67 116 VAL A O 1
ATOM 933 N N . LEU A 1 117 ? 5.231 11.144 -14.793 1.00 22.06 117 LEU A N 1
ATOM 934 C CA . LEU A 1 117 ? 4.321 10.326 -15.596 1.00 21.28 117 LEU A CA 1
ATOM 935 C C . LEU A 1 117 ? 5.021 9.093 -16.131 1.00 20.21 117 LEU A C 1
ATOM 936 O O . LEU A 1 117 ? 4.469 7.993 -16.111 1.00 19.70 117 LEU A O 1
ATOM 941 N N . TYR A 1 118 ? 6.247 9.273 -16.610 1.00 19.31 118 TYR A N 1
ATOM 942 C CA . TYR A 1 118 ? 6.991 8.145 -17.157 1.00 18.45 118 TYR A CA 1
ATOM 943 C C . TYR A 1 118 ? 7.136 7.062 -16.099 1.00 17.70 118 TYR A C 1
ATOM 944 O O . TYR A 1 118 ? 6.911 5.891 -16.362 1.00 16.77 118 TYR A O 1
ATOM 953 N N . ARG A 1 119 ? 7.538 7.461 -14.903 1.00 18.48 119 ARG A N 1
ATOM 954 C CA . ARG A 1 119 ? 7.724 6.503 -13.822 1.00 18.60 119 ARG A CA 1
ATOM 955 C C . ARG A 1 119 ? 6.408 5.826 -13.463 1.00 19.10 119 ARG A C 1
ATOM 956 O O . ARG A 1 119 ? 6.359 4.625 -13.219 1.00 18.67 119 ARG A O 1
ATOM 964 N N . GLN A 1 120 ? 5.327 6.600 -13.443 1.00 19.76 120 GLN A N 1
ATOM 965 C CA . GLN A 1 120 ? 4.023 6.028 -13.135 1.00 21.46 120 GLN A CA 1
ATOM 966 C C . GLN A 1 120 ? 3.648 4.989 -14.174 1.00 20.82 120 GLN A C 1
ATOM 967 O O . GLN A 1 120 ? 3.162 3.914 -13.848 1.00 21.19 120 GLN A O 1
ATOM 973 N N . LEU A 1 121 ? 3.898 5.297 -15.443 1.00 21.66 121 LEU A N 1
ATOM 974 C CA . LEU A 1 121 ? 3.551 4.363 -16.513 1.00 21.16 121 LEU A CA 1
ATOM 975 C C . LEU A 1 121 ? 4.438 3.139 -16.513 1.00 21.05 121 LEU A C 1
ATOM 976 O O . LEU A 1 121 ? 3.994 2.031 -16.842 1.00 20.54 121 LEU A O 1
ATOM 981 N N . LEU A 1 122 ? 5.698 3.332 -16.142 1.00 21.09 122 LEU A N 1
ATOM 982 C CA . LEU A 1 122 ? 6.617 2.216 -16.067 1.00 21.38 122 LEU A CA 1
ATOM 983 C C . LEU A 1 122 ? 6.075 1.243 -15.037 1.00 21.45 122 LEU A C 1
ATOM 984 O O . LEU A 1 122 ? 6.019 0.048 -15.282 1.00 21.60 122 LEU A O 1
ATOM 989 N N . LEU A 1 123 ? 5.658 1.766 -13.888 1.00 22.23 123 LEU A N 1
ATOM 990 C CA . LEU A 1 123 ? 5.126 0.914 -12.826 1.00 23.36 123 LEU A CA 1
ATOM 991 C C . LEU A 1 123 ? 3.882 0.175 -13.305 1.00 23.46 123 LEU A C 1
ATOM 992 O O . LEU A 1 123 ? 3.716 -1.024 -13.069 1.00 24.10 123 LEU A O 1
ATOM 997 N N . ALA A 1 124 ? 3.012 0.897 -13.988 1.00 24.32 124 ALA A N 1
ATOM 998 C CA . ALA A 1 124 ? 1.787 0.300 -14.499 1.00 24.79 124 ALA A CA 1
ATOM 999 C C . ALA A 1 124 ? 2.147 -0.841 -15.442 1.00 25.39 124 ALA A C 1
ATOM 1000 O O . ALA A 1 124 ? 1.561 -1.930 -15.379 1.00 25.27 124 ALA A O 1
ATOM 1002 N N . GLY A 1 125 ? 3.124 -0.587 -16.309 1.00 25.72 125 GLY A N 1
ATOM 1003 C CA . GLY A 1 125 ? 3.566 -1.578 -17.270 1.00 26.16 125 GLY A CA 1
ATOM 1004 C C . GLY A 1 125 ? 4.000 -2.851 -16.575 1.00 27.03 125 GLY A C 1
ATOM 1005 O O . GLY A 1 125 ? 3.611 -3.952 -16.956 1.00 26.64 125 GLY A O 1
ATOM 1014 N N . GLN A 1 127 ? 3.198 -3.826 -13.529 1.00 30.45 127 GLN A N 1
ATOM 1015 C CA . GLN A 1 127 ? 2.075 -4.443 -12.838 1.00 31.88 127 GLN A CA 1
ATOM 1016 C C . GLN A 1 127 ? 1.237 -5.271 -13.798 1.00 32.85 127 GLN A C 1
ATOM 1017 O O . GLN A 1 127 ? 0.839 -6.390 -13.482 1.00 33.02 127 GLN A O 1
ATOM 1023 N N . ASN A 1 128 ? 0.998 -4.725 -14.980 1.00 33.96 128 ASN A N 1
ATOM 1024 C CA . ASN A 1 128 ? 0.183 -5.408 -15.975 1.00 35.09 128 ASN A CA 1
ATOM 1025 C C . ASN A 1 128 ? 0.915 -6.552 -16.690 1.00 35.69 128 ASN A C 1
ATOM 1026 O O . ASN A 1 128 ? 0.319 -7.581 -16.999 1.00 35.43 128 ASN A O 1
ATOM 1031 N N . ALA A 1 129 ? 2.209 -6.380 -16.931 1.00 36.38 129 ALA A N 1
ATOM 1032 C CA . ALA A 1 129 ? 2.996 -7.427 -17.569 1.00 37.42 129 ALA A CA 1
ATOM 1033 C C . ALA A 1 129 ? 3.106 -8.612 -16.625 1.00 38.35 129 ALA A C 1
ATOM 1034 O O . ALA A 1 129 ? 3.189 -9.760 -17.059 1.00 38.27 129 ALA A O 1
ATOM 1036 N N . GLY A 1 130 ? 3.110 -8.318 -15.329 1.00 39.32 130 GLY A N 1
ATOM 1037 C CA . GLY A 1 130 ? 3.162 -9.353 -14.316 1.00 41.02 130 GLY A CA 1
ATOM 1038 C C . GLY A 1 130 ? 1.890 -10.175 -14.381 1.00 42.20 130 GLY A C 1
ATOM 1039 O O . GLY A 1 130 ? 1.925 -11.405 -14.316 1.00 42.43 130 GLY A O 1
ATOM 1040 N N . ARG A 1 131 ? 0.766 -9.480 -14.520 1.00 43.26 131 ARG A N 1
ATOM 1041 C CA . ARG A 1 131 ? -0.530 -10.125 -14.647 1.00 44.39 131 ARG A CA 1
ATOM 1042 C C . ARG A 1 131 ? -0.745 -10.619 -16.065 1.00 44.51 131 ARG A C 1
ATOM 1043 O O . ARG A 1 131 ? -0.660 -11.818 -16.327 1.00 45.15 131 ARG A O 1
ATOM 1051 N N . PRO B 1 1 ? 34.320 9.924 -15.532 1.00 10.24 1 PRO B N 1
ATOM 1052 C CA . PRO B 1 1 ? 32.949 10.401 -15.667 1.00 10.32 1 PRO B CA 1
ATOM 1053 C C . PRO B 1 1 ? 32.865 11.887 -15.394 1.00 11.77 1 PRO B C 1
ATOM 1054 O O . PRO B 1 1 ? 33.699 12.436 -14.657 1.00 11.70 1 PRO B O 1
ATOM 1058 N N . LEU B 1 2 ? 31.866 12.513 -15.987 1.00 12.96 2 LEU B N 1
ATOM 1059 C CA . LEU B 1 2 ? 31.624 13.924 -15.736 1.00 15.39 2 LEU B CA 1
ATOM 1060 C C . LEU B 1 2 ? 30.213 14.021 -15.200 1.00 17.62 2 LEU B C 1
ATOM 1061 O O . LEU B 1 2 ? 29.319 13.319 -15.669 1.00 16.42 2 LEU B O 1
ATOM 1066 N N . ARG B 1 3 ? 30.005 14.858 -14.194 1.00 20.45 3 ARG B N 1
ATOM 1067 C CA . ARG B 1 3 ? 28.638 15.128 -13.778 1.00 25.14 3 ARG B CA 1
ATOM 1068 C C . ARG B 1 3 ? 28.447 16.638 -13.628 1.00 27.32 3 ARG B C 1
ATOM 1069 O O . ARG B 1 3 ? 29.419 17.365 -13.476 1.00 25.72 3 ARG B O 1
ATOM 1085 N N . GLY B 1 5 ? 27.117 19.861 -11.533 1.00 38.03 5 GLY B N 1
ATOM 1086 C CA . GLY B 1 5 ? 26.969 20.189 -10.121 1.00 39.09 5 GLY B CA 1
ATOM 1087 C C . GLY B 1 5 ? 26.714 21.644 -9.733 1.00 39.94 5 GLY B C 1
ATOM 1088 O O . GLY B 1 5 ? 27.111 22.591 -10.427 1.00 40.24 5 GLY B O 1
ATOM 1089 N N . GLY B 1 6 ? 26.059 21.814 -8.585 1.00 40.32 6 GLY B N 1
ATOM 1090 C CA . GLY B 1 6 ? 25.731 23.130 -8.067 1.00 40.69 6 GLY B CA 1
ATOM 1091 C C . GLY B 1 6 ? 24.737 23.849 -8.953 1.00 40.74 6 GLY B C 1
ATOM 1092 O O . GLY B 1 6 ? 23.523 23.595 -8.891 1.00 41.01 6 GLY B O 1
ATOM 1093 N N . ASN B 1 7 ? 25.255 24.750 -9.782 1.00 40.32 7 ASN B N 1
ATOM 1094 C CA . ASN B 1 7 ? 24.421 25.512 -10.698 1.00 39.81 7 ASN B CA 1
ATOM 1095 C C . ASN B 1 7 ? 24.850 25.331 -12.153 1.00 39.03 7 ASN B C 1
ATOM 1096 O O . ASN B 1 7 ? 24.458 26.103 -13.022 1.00 39.14 7 ASN B O 1
ATOM 1101 N N . GLY B 1 8 ? 25.665 24.312 -12.419 1.00 37.99 8 GLY B N 1
ATOM 1102 C CA . GLY B 1 8 ? 26.081 24.031 -13.786 1.00 35.99 8 GLY B CA 1
ATOM 1103 C C . GLY B 1 8 ? 27.553 23.690 -13.978 1.00 34.30 8 GLY B C 1
ATOM 1104 O O . GLY B 1 8 ? 28.039 23.586 -15.108 1.00 34.15 8 GLY B O 1
ATOM 1105 N N . GLN B 1 9 ? 28.270 23.516 -12.875 1.00 32.62 9 GLN B N 1
ATOM 1106 C CA . GLN B 1 9 ? 29.678 23.176 -12.951 1.00 30.79 9 GLN B CA 1
ATOM 1107 C C . GLN B 1 9 ? 29.871 21.695 -13.315 1.00 29.83 9 GLN B C 1
ATOM 1108 O O . GLN B 1 9 ? 29.362 20.824 -12.615 1.00 29.89 9 GLN B O 1
ATOM 1114 N N . LEU B 1 10 ? 30.576 21.420 -14.413 1.00 27.96 10 LEU B N 1
ATOM 1115 C CA . LEU B 1 10 ? 30.960 20.044 -14.748 1.00 26.61 10 LEU B CA 1
ATOM 1116 C C . LEU B 1 10 ? 32.060 19.605 -13.775 1.00 24.84 10 LEU B C 1
ATOM 1117 O O . LEU B 1 10 ? 32.937 20.390 -13.423 1.00 24.55 10 LEU B O 1
ATOM 1122 N N . GLN B 1 11 ? 32.025 18.349 -13.342 1.00 22.18 11 GLN B N 1
ATOM 1123 C CA . GLN B 1 11 ? 32.963 17.870 -12.333 1.00 20.66 11 GLN B CA 1
ATOM 1124 C C . GLN B 1 11 ? 33.468 16.499 -12.776 1.00 18.53 11 GLN B C 1
ATOM 1125 O O . GLN B 1 11 ? 32.666 15.659 -13.129 1.00 16.87 11 GLN B O 1
ATOM 1131 N N . TYR B 1 12 ? 34.778 16.300 -12.783 1.00 16.72 12 TYR B N 1
ATOM 1132 C CA . TYR B 1 12 ? 35.332 15.011 -13.190 1.00 15.80 12 TYR B CA 1
ATOM 1133 C C . TYR B 1 12 ? 35.627 14.049 -12.042 1.00 15.68 12 TYR B C 1
ATOM 1134 O O . TYR B 1 12 ? 36.125 14.441 -10.981 1.00 16.09 12 TYR B O 1
ATOM 1143 N N . TRP B 1 13 ? 35.314 12.773 -12.248 1.00 15.16 13 TRP B N 1
ATOM 1144 C CA . TRP B 1 13 ? 35.747 11.740 -11.315 1.00 15.30 13 TRP B CA 1
ATOM 1145 C C . TRP B 1 13 ? 36.047 10.480 -12.127 1.00 13.87 13 TRP B C 1
ATOM 1146 O O . TRP B 1 13 ? 35.301 10.158 -13.035 1.00 12.13 13 TRP B O 1
ATOM 1157 N N . PRO B 1 14 ? 37.132 9.780 -11.815 1.00 13.58 14 PRO B N 1
ATOM 1158 C CA . PRO B 1 14 ? 37.457 8.550 -12.562 1.00 12.79 14 PRO B CA 1
ATOM 1159 C C . PRO B 1 14 ? 36.454 7.450 -12.290 1.00 12.44 14 PRO B C 1
ATOM 1160 O O . PRO B 1 14 ? 35.833 7.452 -11.213 1.00 12.80 14 PRO B O 1
ATOM 1164 N N . PHE B 1 15 ? 36.281 6.521 -13.231 1.00 11.49 15 PHE B N 1
ATOM 1165 C CA . PHE B 1 15 ? 35.424 5.362 -12.992 1.00 10.87 15 PHE B CA 1
ATOM 1166 C C . PHE B 1 15 ? 35.877 4.600 -11.749 1.00 11.13 15 PHE B C 1
ATOM 1167 O O . PHE B 1 15 ? 37.062 4.469 -11.479 1.00 11.22 15 PHE B O 1
ATOM 1175 N N . SER B 1 16 ? 34.929 4.050 -11.021 1.00 11.31 16 SER B N 1
ATOM 1176 C CA . SER B 1 16 ? 35.271 3.135 -9.953 1.00 12.43 16 SER B CA 1
ATOM 1177 C C . SER B 1 16 ? 35.628 1.809 -10.611 1.00 11.88 16 SER B C 1
ATOM 1178 O O . SER B 1 16 ? 34.977 1.393 -11.585 1.00 11.59 16 SER B O 1
ATOM 1181 N N . SER B 1 17 ? 36.632 1.115 -10.090 1.00 11.32 17 SER B N 1
ATOM 1182 C CA . SER B 1 17 ? 36.996 -0.152 -10.719 1.00 11.96 17 SER B CA 1
ATOM 1183 C C . SER B 1 17 ? 35.890 -1.176 -10.463 1.00 11.63 17 SER B C 1
ATOM 1184 O O . SER B 1 17 ? 35.666 -2.090 -11.260 1.00 11.62 17 SER B O 1
ATOM 1187 N N . SER B 1 18 ? 35.208 -1.025 -9.340 1.00 12.40 18 SER B N 1
ATOM 1188 C CA . SER B 1 18 ? 34.115 -1.915 -9.008 1.00 13.23 18 SER B CA 1
ATOM 1189 C C . SER B 1 18 ? 33.042 -1.862 -10.105 1.00 12.31 18 SER B C 1
ATOM 1190 O O . SER B 1 18 ? 32.524 -2.892 -10.512 1.00 12.17 18 SER B O 1
ATOM 1193 N N . ASP B 1 19 ? 32.711 -0.666 -10.595 1.00 11.28 19 ASP B N 1
ATOM 1194 C CA . ASP B 1 19 ? 31.728 -0.562 -11.690 1.00 10.83 19 ASP B CA 1
ATOM 1195 C C . ASP B 1 19 ? 32.203 -1.253 -12.985 1.00 10.57 19 ASP B C 1
ATOM 1196 O O . ASP B 1 19 ? 31.477 -2.063 -13.573 1.00 10.22 19 ASP B O 1
ATOM 1201 N N . LEU B 1 20 ? 33.420 -0.938 -13.423 1.00 10.19 20 LEU B N 1
ATOM 1202 C CA . LEU B 1 20 ? 33.954 -1.498 -14.649 1.00 9.46 20 LEU B CA 1
ATOM 1203 C C . LEU B 1 20 ? 33.976 -3.025 -14.586 1.00 9.80 20 LEU B C 1
ATOM 1204 O O . LEU B 1 20 ? 33.564 -3.704 -15.547 1.00 9.97 20 LEU B O 1
ATOM 1209 N N . TYR B 1 21 ? 34.430 -3.567 -13.462 1.00 9.52 21 TYR B N 1
ATOM 1210 C CA . TYR B 1 21 ? 34.525 -5.016 -13.366 1.00 10.28 21 TYR B CA 1
ATOM 1211 C C . TYR B 1 21 ? 33.154 -5.680 -13.190 1.00 10.55 21 TYR B C 1
ATOM 1212 O O . TYR B 1 21 ? 32.924 -6.768 -13.715 1.00 10.55 21 TYR B O 1
ATOM 1221 N N . ASN B 1 22 ? 32.244 -5.032 -12.474 1.00 9.72 22 ASN B N 1
ATOM 1222 C CA . ASN B 1 22 ? 30.881 -5.568 -12.382 1.00 10.76 22 ASN B CA 1
ATOM 1223 C C . ASN B 1 22 ? 30.283 -5.624 -13.784 1.00 11.10 22 ASN B C 1
ATOM 1224 O O . ASN B 1 22 ? 29.660 -6.618 -14.166 1.00 11.46 22 ASN B O 1
ATOM 1229 N N . TRP B 1 23 ? 30.453 -4.553 -14.559 1.00 11.48 23 TRP B N 1
ATOM 1230 C CA . TRP B 1 23 ? 29.933 -4.570 -15.929 1.00 11.99 23 TRP B CA 1
ATOM 1231 C C . TRP B 1 23 ? 30.548 -5.734 -16.716 1.00 12.91 23 TRP B C 1
ATOM 1232 O O . TRP B 1 23 ? 29.853 -6.453 -17.436 1.00 12.96 23 TRP B O 1
ATOM 1243 N N . LYS B 1 24 ? 31.860 -5.903 -16.599 1.00 13.07 24 LYS B N 1
ATOM 1244 C CA . LYS B 1 24 ? 32.514 -6.984 -17.321 1.00 14.03 24 LYS B CA 1
ATOM 1245 C C . LYS B 1 24 ? 31.945 -8.335 -16.865 1.00 14.51 24 LYS B C 1
ATOM 1246 O O . LYS B 1 24 ? 31.623 -9.225 -17.685 1.00 15.24 24 LYS B O 1
ATOM 1252 N N . ASN B 1 25 ? 31.837 -8.493 -15.554 1.00 14.94 25 ASN B N 1
ATOM 1253 C CA . ASN B 1 25 ? 31.496 -9.800 -14.973 1.00 15.77 25 ASN B CA 1
ATOM 1254 C C . ASN B 1 25 ? 30.056 -10.251 -15.194 1.00 16.72 25 ASN B C 1
ATOM 1255 O O . ASN B 1 25 ? 29.763 -11.455 -15.185 1.00 17.55 25 ASN B O 1
ATOM 1260 N N . ASN B 1 26 ? 29.165 -9.300 -15.425 1.00 16.12 26 ASN B N 1
ATOM 1261 C CA . ASN B 1 26 ? 27.760 -9.631 -15.579 1.00 17.32 26 ASN B CA 1
ATOM 1262 C C . ASN B 1 26 ? 27.272 -9.644 -17.008 1.00 17.56 26 ASN B C 1
ATOM 1263 O O . ASN B 1 26 ? 26.069 -9.558 -17.254 1.00 18.43 26 ASN B O 1
ATOM 1268 N N . ASN B 1 27 ? 28.202 -9.757 -17.943 1.00 17.28 27 ASN B N 1
ATOM 1269 C CA . ASN B 1 27 ? 27.854 -9.760 -19.355 1.00 18.22 27 ASN B CA 1
ATOM 1270 C C . ASN B 1 27 ? 28.736 -10.670 -20.170 1.00 18.49 27 ASN B C 1
ATOM 1271 O O . ASN B 1 27 ? 29.871 -10.924 -19.811 1.00 18.29 27 ASN B O 1
ATOM 1276 N N . PRO B 1 28 ? 28.210 -11.168 -21.283 1.00 19.80 28 PRO B N 1
ATOM 1277 C CA . PRO B 1 28 ? 29.027 -11.965 -22.198 1.00 20.30 28 PRO B CA 1
ATOM 1278 C C . PRO B 1 28 ? 30.016 -11.058 -22.907 1.00 20.44 28 PRO B C 1
ATOM 1279 O O . PRO B 1 28 ? 29.863 -9.837 -22.905 1.00 20.51 28 PRO B O 1
ATOM 1283 N N . SER B 1 29 ? 30.999 -11.650 -23.557 1.00 21.20 29 SER B N 1
ATOM 1284 C CA . SER B 1 29 ? 31.943 -10.865 -24.328 1.00 21.45 29 SER B CA 1
ATOM 1285 C C . SER B 1 29 ? 31.251 -10.176 -25.504 1.00 22.03 29 SER B C 1
ATOM 1286 O O . SER B 1 29 ? 30.152 -10.560 -25.933 1.00 21.63 29 SER B O 1
ATOM 1289 N N . PHE B 1 30 ? 31.902 -9.147 -26.028 1.00 22.16 30 PHE B N 1
ATOM 1290 C CA . PHE B 1 30 ? 31.367 -8.419 -27.160 1.00 22.34 30 PHE B CA 1
ATOM 1291 C C . PHE B 1 30 ? 31.226 -9.376 -28.340 1.00 23.58 30 PHE B C 1
ATOM 1292 O O . PHE B 1 30 ? 30.205 -9.375 -29.017 1.00 23.93 30 PHE B O 1
ATOM 1300 N N . SER B 1 31 ? 32.241 -10.203 -28.570 1.00 24.42 31 SER B N 1
ATOM 1301 C CA . SER B 1 31 ? 32.204 -11.181 -29.673 1.00 25.60 31 SER B CA 1
ATOM 1302 C C . SER B 1 31 ? 31.096 -12.230 -29.533 1.00 26.18 31 SER B C 1
ATOM 1303 O O . SER B 1 31 ? 30.537 -12.669 -30.536 1.00 26.63 31 SER B O 1
ATOM 1306 N N . GLU B 1 32 ? 30.794 -12.646 -28.306 1.00 26.89 32 GLU B N 1
ATOM 1307 C CA . GLU B 1 32 ? 29.744 -13.645 -28.067 1.00 27.69 32 GLU B CA 1
ATOM 1308 C C . GLU B 1 32 ? 28.355 -13.074 -28.283 1.00 27.48 32 GLU B C 1
ATOM 1309 O O . GLU B 1 32 ? 27.499 -13.722 -28.866 1.00 27.00 32 GLU B O 1
ATOM 1315 N N . ASP B 1 33 ? 28.124 -11.867 -27.777 1.00 26.42 33 ASP B N 1
ATOM 1316 C CA . ASP B 1 33 ? 26.808 -11.245 -27.849 1.00 26.22 33 ASP B CA 1
ATOM 1317 C C . ASP B 1 33 ? 26.999 -9.734 -27.798 1.00 25.53 33 ASP B C 1
ATOM 1318 O O . ASP B 1 33 ? 26.936 -9.129 -26.736 1.00 25.84 33 ASP B O 1
ATOM 1323 N N . PRO B 1 34 ? 27.212 -9.132 -28.958 1.00 24.76 34 PRO B N 1
ATOM 1324 C CA . PRO B 1 34 ? 27.547 -7.707 -29.059 1.00 23.99 34 PRO B CA 1
ATOM 1325 C C . PRO B 1 34 ? 26.494 -6.775 -28.498 1.00 23.66 34 PRO B C 1
ATOM 1326 O O . PRO B 1 34 ? 26.842 -5.709 -27.980 1.00 23.32 34 PRO B O 1
ATOM 1330 N N . GLY B 1 35 ? 25.231 -7.162 -28.624 1.00 22.95 35 GLY B N 1
ATOM 1331 C CA . GLY B 1 35 ? 24.128 -6.334 -28.181 1.00 22.96 35 GLY B CA 1
ATOM 1332 C C . GLY B 1 35 ? 24.143 -6.022 -26.695 1.00 22.67 35 GLY B C 1
ATOM 1333 O O . GLY B 1 35 ? 23.726 -4.930 -26.298 1.00 22.46 35 GLY B O 1
ATOM 1334 N N . LYS B 1 36 ? 24.623 -6.957 -25.877 1.00 21.98 36 LYS B N 1
ATOM 1335 C CA . LYS B 1 36 ? 24.631 -6.738 -24.431 1.00 21.87 36 LYS B CA 1
ATOM 1336 C C . LYS B 1 36 ? 25.592 -5.640 -24.005 1.00 20.47 36 LYS B C 1
ATOM 1337 O O . LYS B 1 36 ? 25.169 -4.660 -23.379 1.00 19.76 36 LYS B O 1
ATOM 1343 N N . LEU B 1 37 ? 26.869 -5.797 -24.330 1.00 19.59 37 LEU B N 1
ATOM 1344 C CA . LEU B 1 37 ? 27.847 -4.766 -23.972 1.00 18.79 37 LEU B CA 1
ATOM 1345 C C . LEU B 1 37 ? 27.546 -3.493 -24.740 1.00 18.34 37 LEU B C 1
ATOM 1346 O O . LEU B 1 37 ? 27.772 -2.388 -24.243 1.00 17.47 37 LEU B O 1
ATOM 1351 N N . THR B 1 38 ? 26.993 -3.631 -25.941 1.00 17.33 38 THR B N 1
ATOM 1352 C CA . THR B 1 38 ? 26.654 -2.431 -26.685 1.00 16.50 38 THR B CA 1
ATOM 1353 C C . THR B 1 38 ? 25.619 -1.603 -25.932 1.00 15.72 38 THR B C 1
ATOM 1354 O O . THR B 1 38 ? 25.797 -0.405 -25.771 1.00 14.88 38 THR B O 1
ATOM 1358 N N . ALA B 1 39 ? 24.537 -2.242 -25.492 1.00 14.88 39 ALA B N 1
ATOM 1359 C CA . ALA B 1 39 ? 23.476 -1.541 -24.777 1.00 14.47 39 ALA B CA 1
ATOM 1360 C C . ALA B 1 39 ? 24.029 -0.927 -23.501 1.00 14.38 39 ALA B C 1
ATOM 1361 O O . ALA B 1 39 ? 23.673 0.199 -23.144 1.00 14.15 39 ALA B O 1
ATOM 1363 N N . LEU B 1 40 ? 24.886 -1.676 -22.816 1.00 14.49 40 LEU B N 1
ATOM 1364 C CA . LEU B 1 40 ? 25.442 -1.204 -21.534 1.00 14.50 40 LEU B CA 1
ATOM 1365 C C . LEU B 1 40 ? 26.326 0.017 -21.759 1.00 13.98 40 LEU B C 1
ATOM 1366 O O . LEU B 1 40 ? 26.163 1.051 -21.104 1.00 13.36 40 LEU B O 1
ATOM 1371 N N . ILE B 1 41 ? 27.271 -0.103 -22.677 1.00 13.54 41 ILE B N 1
ATOM 1372 C CA . ILE B 1 41 ? 28.129 1.032 -22.977 1.00 14.19 41 ILE B CA 1
ATOM 1373 C C . ILE B 1 41 ? 27.329 2.232 -23.472 1.00 14.29 41 ILE B C 1
ATOM 1374 O O . ILE B 1 41 ? 27.555 3.357 -23.020 1.00 14.60 41 ILE B O 1
ATOM 1379 N N . GLU B 1 42 ? 26.347 1.997 -24.338 1.00 14.21 42 GLU B N 1
ATOM 1380 C CA . GLU B 1 42 ? 25.527 3.110 -24.833 1.00 13.68 42 GLU B CA 1
ATOM 1381 C C . GLU B 1 42 ? 24.922 3.857 -23.649 1.00 13.42 42 GLU B C 1
ATOM 1382 O O . GLU B 1 42 ? 24.929 5.092 -23.590 1.00 12.91 42 GLU B O 1
ATOM 1388 N N . SER B 1 43 ? 24.387 3.098 -22.705 1.00 13.07 43 SER B N 1
ATOM 1389 C CA . SER B 1 43 ? 23.777 3.701 -21.522 1.00 13.56 43 SER B CA 1
ATOM 1390 C C . SER B 1 43 ? 24.794 4.519 -20.722 1.00 12.70 43 SER B C 1
ATOM 1391 O O . SER B 1 43 ? 24.552 5.680 -20.396 1.00 12.84 43 SER B O 1
ATOM 1394 N N . VAL B 1 44 ? 25.940 3.914 -20.450 1.00 12.37 44 VAL B N 1
ATOM 1395 C CA . VAL B 1 44 ? 27.010 4.563 -19.703 1.00 12.89 44 VAL B CA 1
ATOM 1396 C C . VAL B 1 44 ? 27.508 5.833 -20.397 1.00 13.42 44 VAL B C 1
ATOM 1397 O O . VAL B 1 44 ? 27.827 6.829 -19.732 1.00 13.23 44 VAL B O 1
ATOM 1401 N N . LEU B 1 45 ? 27.562 5.820 -21.730 1.00 13.14 45 LEU B N 1
ATOM 1402 C CA . LEU B 1 45 ? 27.989 7.025 -22.436 1.00 13.39 45 LEU B CA 1
ATOM 1403 C C . LEU B 1 45 ? 27.109 8.211 -22.052 1.00 13.75 45 LEU B C 1
ATOM 1404 O O . LEU B 1 45 ? 27.579 9.341 -21.973 1.00 13.44 45 LEU B O 1
ATOM 1409 N N . THR B 1 46 ? 25.831 7.950 -21.814 1.00 13.38 46 THR B N 1
ATOM 1410 C CA . THR B 1 46 ? 24.937 9.008 -21.398 1.00 14.13 46 THR B CA 1
ATOM 1411 C C . THR B 1 46 ? 24.979 9.273 -19.893 1.00 13.02 46 THR B C 1
ATOM 1412 O O . THR B 1 46 ? 25.134 10.424 -19.462 1.00 13.40 46 THR B O 1
ATOM 1416 N N . THR B 1 47 ? 24.862 8.228 -19.078 1.00 12.32 47 THR B N 1
ATOM 1417 C CA . THR B 1 47 ? 24.745 8.485 -17.639 1.00 11.88 47 THR B CA 1
ATOM 1418 C C . THR B 1 47 ? 26.045 8.925 -16.996 1.00 12.24 47 THR B C 1
ATOM 1419 O O . THR B 1 47 ? 26.030 9.726 -16.062 1.00 11.86 47 THR B O 1
ATOM 1423 N N . HIS B 1 48 ? 27.166 8.404 -17.489 1.00 11.45 48 HIS B N 1
ATOM 1424 C CA . HIS B 1 48 ? 28.458 8.752 -16.904 1.00 11.44 48 HIS B CA 1
ATOM 1425 C C . HIS B 1 48 ? 29.229 9.820 -17.664 1.00 11.13 48 HIS B C 1
ATOM 1426 O O . HIS B 1 48 ? 30.277 10.217 -17.223 1.00 10.61 48 HIS B O 1
ATOM 1433 N N . GLN B 1 49 ? 28.689 10.280 -18.791 1.00 12.34 49 GLN B N 1
ATOM 1434 C CA . GLN B 1 49 ? 29.338 11.320 -19.607 1.00 13.14 49 GLN B CA 1
ATOM 1435 C C . GLN B 1 49 ? 30.872 11.206 -19.631 1.00 11.76 49 GLN B C 1
ATOM 1436 O O . GLN B 1 49 ? 31.568 12.156 -19.251 1.00 11.94 49 GLN B O 1
ATOM 1442 N N . PRO B 1 50 ? 31.406 10.060 -20.058 1.00 12.00 50 PRO B N 1
ATOM 1443 C CA . PRO B 1 50 ? 32.850 9.819 -19.990 1.00 11.79 50 PRO B CA 1
ATOM 1444 C C . PRO B 1 50 ? 33.651 10.746 -20.891 1.00 11.89 50 PRO B C 1
ATOM 1445 O O . PRO B 1 50 ? 33.174 11.130 -21.962 1.00 12.15 50 PRO B O 1
ATOM 1449 N N . THR B 1 51 ? 34.832 11.147 -20.432 1.00 11.94 51 THR B N 1
ATOM 1450 C CA . THR B 1 51 ? 35.750 11.900 -21.281 1.00 12.11 51 THR B CA 1
ATOM 1451 C C . THR B 1 51 ? 36.388 10.954 -22.309 1.00 12.85 51 THR B C 1
ATOM 1452 O O . THR B 1 51 ? 36.121 9.744 -22.337 1.00 13.35 51 THR B O 1
ATOM 1456 N N . TRP B 1 52 ? 37.244 11.500 -23.159 1.00 12.40 52 TRP B N 1
ATOM 1457 C CA . TRP B 1 52 ? 37.936 10.676 -24.144 1.00 13.09 52 TRP B CA 1
ATOM 1458 C C . TRP B 1 52 ? 38.780 9.629 -23.426 1.00 13.32 52 TRP B C 1
ATOM 1459 O O . TRP B 1 52 ? 38.774 8.439 -23.793 1.00 12.47 52 TRP B O 1
ATOM 1470 N N . ASP B 1 53 ? 39.510 10.066 -22.406 1.00 11.99 53 ASP B N 1
ATOM 1471 C CA . ASP B 1 53 ? 40.314 9.117 -21.618 1.00 13.23 53 ASP B CA 1
ATOM 1472 C C . ASP B 1 53 ? 39.438 8.042 -20.983 1.00 11.95 53 ASP B C 1
ATOM 1473 O O . ASP B 1 53 ? 39.782 6.850 -20.998 1.00 12.57 53 ASP B O 1
ATOM 1478 N N . ASP B 1 54 ? 38.297 8.459 -20.433 1.00 11.93 54 ASP B N 1
ATOM 1479 C CA . ASP B 1 54 ? 37.358 7.525 -19.824 1.00 11.48 54 ASP B CA 1
ATOM 1480 C C . ASP B 1 54 ? 36.894 6.490 -20.849 1.00 11.49 54 ASP B C 1
ATOM 1481 O O . ASP B 1 54 ? 36.739 5.304 -20.541 1.00 11.40 54 ASP B O 1
ATOM 1486 N N . CYS B 1 55 ? 36.603 6.958 -22.056 1.00 11.74 55 CYS B N 1
ATOM 1487 C CA . CYS B 1 55 ? 36.136 6.056 -23.102 1.00 12.82 55 CYS B CA 1
ATOM 1488 C C . CYS B 1 55 ? 37.196 5.005 -23.424 1.00 13.02 55 CYS B C 1
ATOM 1489 O O . CYS B 1 55 ? 36.858 3.847 -23.647 1.00 12.97 55 CYS B O 1
ATOM 1492 N N . GLN B 1 56 ? 38.470 5.401 -23.467 1.00 12.91 56 GLN B N 1
ATOM 1493 C CA . GLN B 1 56 ? 39.529 4.417 -23.757 1.00 13.65 56 GLN B CA 1
ATOM 1494 C C . GLN B 1 56 ? 39.554 3.406 -22.630 1.00 13.81 56 GLN B C 1
ATOM 1495 O O . GLN B 1 56 ? 39.731 2.207 -22.840 1.00 12.49 56 GLN B O 1
ATOM 1501 N N . GLN B 1 57 ? 39.381 3.896 -21.409 1.00 13.45 57 GLN B N 1
ATOM 1502 C CA . GLN B 1 57 ? 39.436 3.008 -20.258 1.00 13.85 57 GLN B CA 1
ATOM 1503 C C . GLN B 1 57 ? 38.273 2.041 -20.239 1.00 14.54 57 GLN B C 1
ATOM 1504 O O . GLN B 1 57 ? 38.430 0.860 -19.889 1.00 14.97 57 GLN B O 1
ATOM 1510 N N . LEU B 1 58 ? 37.099 2.538 -20.613 1.00 15.01 58 LEU B N 1
ATOM 1511 C CA . LEU B 1 58 ? 35.880 1.735 -20.639 1.00 15.20 58 LEU B CA 1
ATOM 1512 C C . LEU B 1 58 ? 35.997 0.620 -21.678 1.00 15.25 58 LEU B C 1
ATOM 1513 O O . LEU B 1 58 ? 35.741 -0.548 -21.381 1.00 15.00 58 LEU B O 1
ATOM 1518 N N . LEU B 1 59 ? 36.417 0.993 -22.882 1.00 15.37 59 LEU B N 1
ATOM 1519 C CA . LEU B 1 59 ? 36.595 0.037 -23.970 1.00 15.95 59 LEU B CA 1
ATOM 1520 C C . LEU B 1 59 ? 37.704 -0.957 -23.678 1.00 15.97 59 LEU B C 1
ATOM 1521 O O . LEU B 1 59 ? 37.567 -2.139 -23.972 1.00 15.48 59 LEU B O 1
ATOM 1526 N N . GLY B 1 60 ? 38.813 -0.462 -23.130 1.00 16.51 60 GLY B N 1
ATOM 1527 C CA . GLY B 1 60 ? 39.952 -1.309 -22.817 1.00 16.61 60 GLY B CA 1
ATOM 1528 C C . GLY B 1 60 ? 39.625 -2.350 -21.771 1.00 16.45 60 GLY B C 1
ATOM 1529 O O . GLY B 1 60 ? 40.208 -3.435 -21.756 1.00 16.46 60 GLY B O 1
ATOM 1530 N N . THR B 1 61 ? 38.676 -2.034 -20.892 1.00 15.87 61 THR B N 1
ATOM 1531 C CA . THR B 1 61 ? 38.305 -2.962 -19.840 1.00 16.33 61 THR B CA 1
ATOM 1532 C C . THR B 1 61 ? 37.275 -3.974 -20.304 1.00 16.71 61 THR B C 1
ATOM 1533 O O . THR B 1 61 ? 37.372 -5.144 -19.935 1.00 17.01 61 THR B O 1
ATOM 1537 N N . LEU B 1 62 ? 36.322 -3.548 -21.142 1.00 16.00 62 LEU B N 1
ATOM 1538 C CA . LEU B 1 62 ? 35.215 -4.425 -21.535 1.00 16.42 62 LEU B CA 1
ATOM 1539 C C . LEU B 1 62 ? 35.395 -5.175 -22.862 1.00 16.53 62 LEU B C 1
ATOM 1540 O O . LEU B 1 62 ? 34.672 -6.132 -23.120 1.00 17.03 62 LEU B O 1
ATOM 1545 N N . LEU B 1 63 ? 36.338 -4.735 -23.685 1.00 17.03 63 LEU B N 1
ATOM 1546 C CA . LEU B 1 63 ? 36.592 -5.374 -24.978 1.00 18.81 63 LEU B CA 1
ATOM 1547 C C . LEU B 1 63 ? 38.025 -5.856 -25.089 1.00 19.67 63 LEU B C 1
ATOM 1548 O O . LEU B 1 63 ? 38.932 -5.243 -24.513 1.00 19.41 63 LEU B O 1
ATOM 1553 N N . THR B 1 64 ? 38.247 -6.931 -25.851 1.00 20.69 64 THR B N 1
ATOM 1554 C CA . THR B 1 64 ? 39.616 -7.368 -26.126 1.00 21.82 64 THR B CA 1
ATOM 1555 C C . THR B 1 64 ? 40.263 -6.352 -27.050 1.00 22.87 64 THR B C 1
ATOM 1556 O O . THR B 1 64 ? 39.588 -5.468 -27.577 1.00 22.77 64 THR B O 1
ATOM 1560 N N . GLY B 1 65 ? 41.568 -6.485 -27.264 1.00 23.40 65 GLY B N 1
ATOM 1561 C CA . GLY B 1 65 ? 42.267 -5.583 -28.155 1.00 25.11 65 GLY B CA 1
ATOM 1562 C C . GLY B 1 65 ? 41.702 -5.636 -29.561 1.00 25.91 65 GLY B C 1
ATOM 1563 O O . GLY B 1 65 ? 41.546 -4.601 -30.225 1.00 26.28 65 GLY B O 1
ATOM 1564 N N . GLU B 1 66 ? 41.383 -6.841 -30.019 1.00 26.65 66 GLU B N 1
ATOM 1565 C CA . GLU B 1 66 ? 40.859 -7.025 -31.363 1.00 27.66 66 GLU B CA 1
ATOM 1566 C C . GLU B 1 66 ? 39.499 -6.368 -31.473 1.00 26.65 66 GLU B C 1
ATOM 1567 O O . GLU B 1 66 ? 39.208 -5.677 -32.450 1.00 27.00 66 GLU B O 1
ATOM 1573 N N . GLU B 1 67 ? 38.652 -6.613 -30.483 1.00 25.33 67 GLU B N 1
ATOM 1574 C CA . GLU B 1 67 ? 37.313 -6.059 -30.503 1.00 24.70 67 GLU B CA 1
ATOM 1575 C C . GLU B 1 67 ? 37.401 -4.545 -30.453 1.00 24.67 67 GLU B C 1
ATOM 1576 O O . GLU B 1 67 ? 36.789 -3.857 -31.267 1.00 24.24 67 GLU B O 1
ATOM 1582 N N . LYS B 1 68 ? 38.183 -4.023 -29.509 1.00 24.51 68 LYS B N 1
ATOM 1583 C CA . LYS B 1 68 ? 38.309 -2.577 -29.397 1.00 24.63 68 LYS B CA 1
ATOM 1584 C C . LYS B 1 68 ? 38.821 -1.965 -30.696 1.00 25.23 68 LYS B C 1
ATOM 1585 O O . LYS B 1 68 ? 38.305 -0.946 -31.157 1.00 24.58 68 LYS B O 1
ATOM 1591 N N . GLN B 1 69 ? 39.822 -2.582 -31.308 1.00 25.84 69 GLN B N 1
ATOM 1592 C CA . GLN B 1 69 ? 40.361 -1.997 -32.539 1.00 27.30 69 GLN B CA 1
ATOM 1593 C C . GLN B 1 69 ? 39.309 -1.940 -33.657 1.00 26.53 69 GLN B C 1
ATOM 1594 O O . GLN B 1 69 ? 39.263 -0.988 -34.431 1.00 26.37 69 GLN B O 1
ATOM 1600 N N . ARG B 1 70 ? 38.447 -2.949 -33.709 1.00 26.12 70 ARG B N 1
ATOM 1601 C CA . ARG B 1 70 ? 37.377 -3.022 -34.698 1.00 25.76 70 ARG B CA 1
ATOM 1602 C C . ARG B 1 70 ? 36.402 -1.874 -34.495 1.00 24.28 70 ARG B C 1
ATOM 1603 O O . ARG B 1 70 ? 36.003 -1.189 -35.438 1.00 23.56 70 ARG B O 1
ATOM 1611 N N . VAL B 1 71 ? 36.025 -1.659 -33.243 1.00 22.50 71 VAL B N 1
ATOM 1612 C CA . VAL B 1 71 ? 35.094 -0.590 -32.911 1.00 20.95 71 VAL B CA 1
ATOM 1613 C C . VAL B 1 71 ? 35.629 0.778 -33.305 1.00 20.94 71 VAL B C 1
ATOM 1614 O O . VAL B 1 71 ? 34.895 1.593 -33.879 1.00 19.91 71 VAL B O 1
ATOM 1618 N N . LEU B 1 72 ? 36.894 1.050 -32.990 1.00 20.28 72 LEU B N 1
ATOM 1619 C CA . LEU B 1 72 ? 37.448 2.358 -33.308 1.00 20.67 72 LEU B CA 1
ATOM 1620 C C . LEU B 1 72 ? 37.540 2.550 -34.814 1.00 20.80 72 LEU B C 1
ATOM 1621 O O . LEU B 1 72 ? 37.300 3.645 -35.321 1.00 19.96 72 LEU B O 1
ATOM 1626 N N . LEU B 1 73 ? 37.893 1.482 -35.526 1.00 20.64 73 LEU B N 1
ATOM 1627 C CA . LEU B 1 73 ? 37.947 1.549 -36.990 1.00 21.21 73 LEU B CA 1
ATOM 1628 C C . LEU B 1 73 ? 36.591 1.944 -37.573 1.00 20.07 73 LEU B C 1
ATOM 1629 O O . LEU B 1 73 ? 36.508 2.795 -38.459 1.00 19.23 73 LEU B O 1
ATOM 1634 N N . GLU B 1 74 ? 35.534 1.304 -37.077 1.00 19.44 74 GLU B N 1
ATOM 1635 C CA . GLU B 1 74 ? 34.179 1.542 -37.559 1.00 19.17 74 GLU B CA 1
ATOM 1636 C C . GLU B 1 74 ? 33.665 2.938 -37.174 1.00 18.40 74 GLU B C 1
ATOM 1637 O O . GLU B 1 74 ? 32.962 3.564 -37.962 1.00 17.10 74 GLU B O 1
ATOM 1643 N N . ALA B 1 75 ? 33.979 3.393 -35.960 1.00 17.68 75 ALA B N 1
ATOM 1644 C CA . ALA B 1 75 ? 33.625 4.763 -35.562 1.00 17.56 75 ALA B CA 1
ATOM 1645 C C . ALA B 1 75 ? 34.192 5.761 -36.559 1.00 17.12 75 ALA B C 1
ATOM 1646 O O . ALA B 1 75 ? 33.525 6.722 -36.981 1.00 16.63 75 ALA B O 1
ATOM 1648 N N . ARG B 1 76 ? 35.449 5.540 -36.915 1.00 17.95 76 ARG B N 1
ATOM 1649 C CA . ARG B 1 76 ? 36.155 6.432 -37.827 1.00 18.56 76 ARG B CA 1
ATOM 1650 C C . ARG B 1 76 ? 35.562 6.378 -39.232 1.00 19.08 76 ARG B C 1
ATOM 1651 O O . ARG B 1 76 ? 35.523 7.381 -39.931 1.00 19.24 76 ARG B O 1
ATOM 1659 N N . LYS B 1 77 ? 35.079 5.213 -39.640 1.00 19.57 77 LYS B N 1
ATOM 1660 C CA . LYS B 1 77 ? 34.420 5.084 -40.943 1.00 20.27 77 LYS B CA 1
ATOM 1661 C C . LYS B 1 77 ? 33.067 5.809 -40.976 1.00 20.49 77 LYS B C 1
ATOM 1662 O O . LYS B 1 77 ? 32.476 6.004 -42.044 1.00 20.16 77 LYS B O 1
ATOM 1668 N N . ALA B 1 78 ? 32.573 6.214 -39.806 1.00 19.69 78 ALA B N 1
ATOM 1669 C CA . ALA B 1 78 ? 31.259 6.833 -39.744 1.00 19.43 78 ALA B CA 1
ATOM 1670 C C . ALA B 1 78 ? 31.312 8.340 -39.506 1.00 19.84 78 ALA B C 1
ATOM 1671 O O . ALA B 1 78 ? 30.305 8.961 -39.161 1.00 19.39 78 ALA B O 1
ATOM 1673 N N . VAL B 1 79 ? 32.488 8.930 -39.692 1.00 19.09 79 VAL B N 1
ATOM 1674 C CA . VAL B 1 79 ? 32.632 10.366 -39.536 1.00 19.52 79 VAL B CA 1
ATOM 1675 C C . VAL B 1 79 ? 31.921 11.102 -40.671 1.00 20.13 79 VAL B C 1
ATOM 1676 O O . VAL B 1 79 ? 31.963 10.666 -41.821 1.00 19.42 79 VAL B O 1
ATOM 1680 N N . ARG B 1 80 ? 31.283 12.221 -40.331 1.00 21.22 80 ARG B N 1
ATOM 1681 C CA . ARG B 1 80 ? 30.604 13.075 -41.297 1.00 23.32 80 ARG B CA 1
ATOM 1682 C C . ARG B 1 80 ? 31.205 14.465 -41.216 1.00 24.90 80 ARG B C 1
ATOM 1683 O O . ARG B 1 80 ? 31.824 14.819 -40.216 1.00 24.57 80 ARG B O 1
ATOM 1691 N N . GLY B 1 81 ? 31.026 15.254 -42.264 1.00 26.78 81 GLY B N 1
ATOM 1692 C CA . GLY B 1 81 ? 31.511 16.621 -42.259 1.00 29.48 81 GLY B CA 1
ATOM 1693 C C . GLY B 1 81 ? 30.572 17.461 -41.411 1.00 31.44 81 GLY B C 1
ATOM 1694 O O . GLY B 1 81 ? 29.642 16.936 -40.789 1.00 31.46 81 GLY B O 1
ATOM 1695 N N . ASN B 1 82 ? 30.822 18.763 -41.362 1.00 33.12 82 ASN B N 1
ATOM 1696 C CA . ASN B 1 82 ? 29.969 19.663 -40.601 1.00 34.74 82 ASN B CA 1
ATOM 1697 C C . ASN B 1 82 ? 28.610 19.786 -41.264 1.00 34.99 82 ASN B C 1
ATOM 1698 O O . ASN B 1 82 ? 27.600 20.023 -40.592 1.00 35.84 82 ASN B O 1
ATOM 1703 N N . ASP B 1 83 ? 28.589 19.593 -42.582 1.00 35.01 83 ASP B N 1
ATOM 1704 C CA . ASP B 1 83 ? 27.363 19.686 -43.367 1.00 34.31 83 ASP B CA 1
ATOM 1705 C C . ASP B 1 83 ? 26.510 18.424 -43.319 1.00 33.59 83 ASP B C 1
ATOM 1706 O O . ASP B 1 83 ? 25.493 18.337 -44.004 1.00 33.84 83 ASP B O 1
ATOM 1711 N N . GLY B 1 84 ? 26.924 17.445 -42.518 1.00 32.19 84 GLY B N 1
ATOM 1712 C CA . GLY B 1 84 ? 26.165 16.215 -42.381 1.00 30.19 84 GLY B CA 1
ATOM 1713 C C . GLY B 1 84 ? 26.529 15.128 -43.374 1.00 28.56 84 GLY B C 1
ATOM 1714 O O . GLY B 1 84 ? 26.043 14.005 -43.285 1.00 28.22 84 GLY B O 1
ATOM 1715 N N . ARG B 1 85 ? 27.410 15.446 -44.308 1.00 27.08 85 ARG B N 1
ATOM 1716 C CA . ARG B 1 85 ? 27.790 14.479 -45.326 1.00 26.17 85 ARG B CA 1
ATOM 1717 C C . ARG B 1 85 ? 28.968 13.604 -44.904 1.00 24.73 85 ARG B C 1
ATOM 1718 O O . ARG B 1 85 ? 29.895 14.077 -44.246 1.00 24.58 85 ARG B O 1
ATOM 1726 N N . PRO B 1 86 ? 28.938 12.334 -45.285 1.00 23.37 86 PRO B N 1
ATOM 1727 C CA . PRO B 1 86 ? 30.027 11.417 -44.945 1.00 22.88 86 PRO B CA 1
ATOM 1728 C C . PRO B 1 86 ? 31.345 11.926 -45.511 1.00 22.50 86 PRO B C 1
ATOM 1729 O O . PRO B 1 86 ? 31.396 12.523 -46.595 1.00 21.70 86 PRO B O 1
ATOM 1733 N N . THR B 1 87 ? 32.413 11.724 -44.757 1.00 22.25 87 THR B N 1
ATOM 1734 C CA . THR B 1 87 ? 33.731 12.103 -45.232 1.00 22.20 87 THR B CA 1
ATOM 1735 C C . THR B 1 87 ? 34.742 11.129 -44.688 1.00 22.21 87 THR B C 1
ATOM 1736 O O . THR B 1 87 ? 34.546 10.534 -43.628 1.00 22.07 87 THR B O 1
ATOM 1740 N N . GLN B 1 88 ? 35.806 10.934 -45.445 1.00 21.92 88 GLN B N 1
ATOM 1741 C CA . GLN B 1 88 ? 36.909 10.125 -44.978 1.00 22.31 88 GLN B CA 1
ATOM 1742 C C . GLN B 1 88 ? 38.214 10.881 -45.202 1.00 22.50 88 GLN B C 1
ATOM 1743 O O . GLN B 1 88 ? 39.279 10.281 -45.285 1.00 22.99 88 GLN B O 1
ATOM 1749 N N . LEU B 1 89 ? 38.130 12.203 -45.295 1.00 23.15 89 LEU B N 1
ATOM 1750 C CA . LEU B 1 89 ? 39.342 13.009 -45.389 1.00 24.15 89 LEU B CA 1
ATOM 1751 C C . LEU B 1 89 ? 40.064 12.865 -44.055 1.00 24.73 89 LEU B C 1
ATOM 1752 O O . LEU B 1 89 ? 39.453 13.018 -42.996 1.00 24.96 89 LEU B O 1
ATOM 1757 N N . PRO B 1 90 ? 41.354 12.550 -44.099 1.00 25.75 90 PRO B N 1
ATOM 1758 C CA . PRO B 1 90 ? 42.121 12.257 -42.880 1.00 26.32 90 PRO B CA 1
ATOM 1759 C C . PRO B 1 90 ? 42.000 13.301 -41.787 1.00 26.87 90 PRO B C 1
ATOM 1760 O O . PRO B 1 90 ? 41.848 12.933 -40.616 1.00 27.04 90 PRO B O 1
ATOM 1764 N N . ASN B 1 91 ? 42.083 14.575 -42.139 1.00 27.23 91 ASN B N 1
ATOM 1765 C CA . ASN B 1 91 ? 42.043 15.614 -41.116 1.00 28.54 91 ASN B CA 1
ATOM 1766 C C . ASN B 1 91 ? 40.702 15.720 -40.403 1.00 28.02 91 ASN B C 1
ATOM 1767 O O . ASN B 1 91 ? 40.647 16.027 -39.211 1.00 27.92 91 ASN B O 1
ATOM 1772 N N . GLU B 1 92 ? 39.622 15.478 -41.139 1.00 27.12 92 GLU B N 1
ATOM 1773 C CA . GLU B 1 92 ? 38.294 15.547 -40.557 1.00 26.09 92 GLU B CA 1
ATOM 1774 C C . GLU B 1 92 ? 37.995 14.313 -39.701 1.00 24.53 92 GLU B C 1
ATOM 1775 O O . GLU B 1 92 ? 37.328 14.420 -38.672 1.00 23.61 92 GLU B O 1
ATOM 1781 N N . VAL B 1 93 ? 38.485 13.154 -40.129 1.00 22.94 93 VAL B N 1
ATOM 1782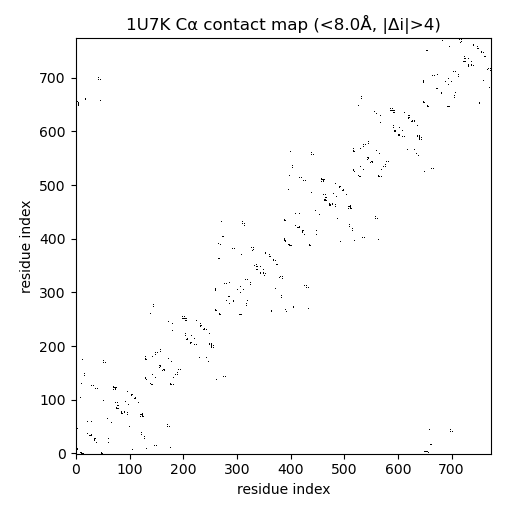 C CA . VAL B 1 93 ? 38.314 11.934 -39.345 1.00 22.52 93 VAL B CA 1
ATOM 1783 C C . VAL B 1 93 ? 39.059 12.140 -38.035 1.00 22.52 93 VAL B C 1
ATOM 1784 O O . VAL B 1 93 ? 38.498 11.931 -36.956 1.00 22.35 93 VAL B O 1
ATOM 1788 N N . ASP B 1 94 ? 40.316 12.571 -38.132 1.00 22.58 94 ASP B N 1
ATOM 1789 C CA . ASP B 1 94 ? 41.152 12.765 -36.950 1.00 23.15 94 ASP B CA 1
ATOM 1790 C C . ASP B 1 94 ? 40.558 13.804 -36.005 1.00 22.59 94 ASP B C 1
ATOM 1791 O O . ASP B 1 94 ? 40.632 13.651 -34.786 1.00 23.04 94 ASP B O 1
ATOM 1796 N N . ALA B 1 95 ? 39.971 14.864 -36.550 1.00 21.53 95 ALA B N 1
ATOM 1797 C CA . ALA B 1 95 ? 39.377 15.874 -35.690 1.00 20.89 95 ALA B CA 1
ATOM 1798 C C . ALA B 1 95 ? 38.133 15.340 -34.958 1.00 20.43 95 ALA B C 1
ATOM 1799 O O . ALA B 1 95 ? 37.895 15.671 -33.805 1.00 19.76 95 ALA B O 1
ATOM 1801 N N . ALA B 1 96 ? 37.332 14.521 -35.631 1.00 18.93 96 ALA B N 1
ATOM 1802 C CA . ALA B 1 96 ? 36.107 14.044 -34.995 1.00 18.66 96 ALA B CA 1
ATOM 1803 C C . ALA B 1 96 ? 36.355 12.851 -34.094 1.00 18.23 96 ALA B C 1
ATOM 1804 O O . ALA B 1 96 ? 35.746 12.730 -33.025 1.00 18.22 96 ALA B O 1
ATOM 1806 N N . PHE B 1 97 ? 37.226 11.953 -34.538 1.00 17.29 97 PHE B N 1
ATOM 1807 C CA . PHE B 1 97 ? 37.466 10.723 -33.796 1.00 17.63 97 PHE B CA 1
ATOM 1808 C C . PHE B 1 97 ? 38.946 10.403 -33.657 1.00 17.88 97 PHE B C 1
ATOM 1809 O O . PHE B 1 97 ? 39.436 9.431 -34.214 1.00 18.36 97 PHE B O 1
ATOM 1817 N N . PRO B 1 98 ? 39.642 11.213 -32.877 1.00 18.57 98 PRO B N 1
ATOM 1818 C CA . PRO B 1 98 ? 41.097 11.070 -32.733 1.00 18.43 98 PRO B CA 1
ATOM 1819 C C . PRO B 1 98 ? 41.497 9.756 -32.085 1.00 19.05 98 PRO B C 1
ATOM 1820 O O . PRO B 1 98 ? 40.850 9.280 -31.136 1.00 18.64 98 PRO B O 1
ATOM 1824 N N . LEU B 1 99 ? 42.584 9.178 -32.592 1.00 19.63 99 LEU B N 1
ATOM 1825 C CA . LEU B 1 99 ? 43.127 7.951 -32.028 1.00 21.27 99 LEU B CA 1
ATOM 1826 C C . LEU B 1 99 ? 44.106 8.241 -30.905 1.00 21.95 99 LEU B C 1
ATOM 1827 O O . LEU B 1 99 ? 44.441 7.345 -30.126 1.00 21.75 99 LEU B O 1
ATOM 1832 N N . GLU B 1 100 ? 44.585 9.483 -30.858 1.00 22.90 100 GLU B N 1
ATOM 1833 C CA . GLU B 1 100 ? 45.509 9.947 -29.829 1.00 24.14 100 GLU B CA 1
ATOM 1834 C C . GLU B 1 100 ? 44.811 10.992 -28.972 1.00 23.66 100 GLU B C 1
ATOM 1835 O O . GLU B 1 100 ? 43.931 11.695 -29.451 1.00 22.93 100 GLU B O 1
ATOM 1841 N N . ARG B 1 101 ? 45.201 11.103 -27.705 1.00 23.72 101 ARG B N 1
ATOM 1842 C CA . ARG B 1 101 ? 44.537 12.037 -26.795 1.00 24.24 101 ARG B CA 1
ATOM 1843 C C . ARG B 1 101 ? 44.427 13.457 -27.352 1.00 24.40 101 ARG B C 1
ATOM 1844 O O . ARG B 1 101 ? 45.432 14.060 -27.733 1.00 24.22 101 ARG B O 1
ATOM 1852 N N . PRO B 1 102 ? 43.204 13.981 -27.404 1.00 24.58 102 PRO B N 1
ATOM 1853 C CA . PRO B 1 102 ? 42.947 15.354 -27.860 1.00 24.99 102 PRO B CA 1
ATOM 1854 C C . PRO B 1 102 ? 43.006 16.341 -26.706 1.00 25.93 102 PRO B C 1
ATOM 1855 O O . PRO B 1 102 ? 42.987 15.923 -25.557 1.00 26.20 102 PRO B O 1
ATOM 1859 N N . ASP B 1 103 ? 43.022 17.633 -27.011 1.00 27.00 103 ASP B N 1
ATOM 1860 C CA . ASP B 1 103 ? 43.142 18.660 -25.986 1.00 28.38 103 ASP B CA 1
ATOM 1861 C C . ASP B 1 103 ? 41.811 19.302 -25.635 1.00 28.22 103 ASP B C 1
ATOM 1862 O O . ASP B 1 103 ? 41.762 20.459 -25.177 1.00 29.01 103 ASP B O 1
ATOM 1867 N N . TRP B 1 104 ? 40.737 18.553 -25.837 1.00 27.16 104 TRP B N 1
ATOM 1868 C CA . TRP B 1 104 ? 39.390 19.029 -25.567 1.00 26.87 104 TRP B CA 1
ATOM 1869 C C . TRP B 1 104 ? 39.221 19.516 -24.128 1.00 27.91 104 TRP B C 1
ATOM 1870 O O . TRP B 1 104 ? 39.570 18.812 -23.181 1.00 28.09 104 TRP B O 1
ATOM 1881 N N . ASP B 1 105 ? 38.665 20.712 -23.980 1.00 28.96 105 ASP B N 1
ATOM 1882 C CA . ASP B 1 105 ? 38.456 21.337 -22.680 1.00 30.34 105 ASP B CA 1
ATOM 1883 C C . ASP B 1 105 ? 36.961 21.439 -22.404 1.00 30.79 105 ASP B C 1
ATOM 1884 O O . ASP B 1 105 ? 36.263 22.206 -23.062 1.00 30.40 105 ASP B O 1
ATOM 1889 N N . TYR B 1 106 ? 36.481 20.679 -21.422 1.00 31.56 106 TYR B N 1
ATOM 1890 C CA . TYR B 1 106 ? 35.048 20.632 -21.133 1.00 31.92 106 TYR B CA 1
ATOM 1891 C C . TYR B 1 106 ? 34.453 21.906 -20.525 1.00 31.80 106 TYR B C 1
ATOM 1892 O O . TYR B 1 106 ? 33.231 21.985 -20.303 1.00 32.07 106 TYR B O 1
ATOM 1901 N N . THR B 1 107 ? 35.288 22.915 -20.274 1.00 30.84 107 THR B N 1
ATOM 1902 C CA . THR B 1 107 ? 34.768 24.199 -19.807 1.00 30.37 107 THR B CA 1
ATOM 1903 C C . THR B 1 107 ? 34.436 25.083 -20.999 1.00 29.45 107 THR B C 1
ATOM 1904 O O . THR B 1 107 ? 34.002 26.218 -20.830 1.00 29.63 107 THR B O 1
ATOM 1908 N N . THR B 1 108 ? 34.654 24.580 -22.212 1.00 28.20 108 THR B N 1
ATOM 1909 C CA . THR B 1 108 ? 34.332 25.367 -23.401 1.00 26.90 108 THR B CA 1
ATOM 1910 C C . THR B 1 108 ? 33.323 24.609 -24.236 1.00 26.00 108 THR B C 1
ATOM 1911 O O . THR B 1 108 ? 33.315 23.384 -24.236 1.00 24.52 108 THR B O 1
ATOM 1915 N N . GLN B 1 109 ? 32.483 25.336 -24.956 1.00 25.37 109 GLN B N 1
ATOM 1916 C CA . GLN B 1 109 ? 31.486 24.688 -25.788 1.00 25.71 109 GLN B CA 1
ATOM 1917 C C . GLN B 1 109 ? 32.149 23.825 -26.850 1.00 25.00 109 GLN B C 1
ATOM 1918 O O . GLN B 1 109 ? 31.649 22.758 -27.190 1.00 24.87 109 GLN B O 1
ATOM 1924 N N . ARG B 1 110 ? 33.281 24.288 -27.375 1.00 24.75 110 ARG B N 1
ATOM 1925 C CA . ARG B 1 110 ? 33.982 23.545 -28.419 1.00 23.97 110 ARG B CA 1
ATOM 1926 C C . ARG B 1 110 ? 34.405 22.181 -27.899 1.00 22.48 110 ARG B C 1
ATOM 1927 O O . ARG B 1 110 ? 34.240 21.163 -28.570 1.00 20.67 110 ARG B O 1
ATOM 1935 N N . GLY B 1 111 ? 34.968 22.171 -26.699 1.00 20.86 111 GLY B N 1
ATOM 1936 C CA . GLY B 1 111 ? 35.388 20.925 -26.097 1.00 20.14 111 GLY B CA 1
ATOM 1937 C C . GLY B 1 111 ? 34.201 20.021 -25.809 1.00 18.98 111 GLY B C 1
ATOM 1938 O O . GLY B 1 111 ? 34.230 18.832 -26.116 1.00 19.43 111 GLY B O 1
ATOM 1939 N N . ARG B 1 112 ? 33.134 20.576 -25.246 1.00 18.61 112 ARG B N 1
ATOM 1940 C CA . ARG B 1 112 ? 31.988 19.740 -24.896 1.00 18.23 112 ARG B CA 1
ATOM 1941 C C . ARG B 1 112 ? 31.351 19.160 -26.148 1.00 18.18 112 ARG B C 1
ATOM 1942 O O . ARG B 1 112 ? 30.946 17.989 -26.172 1.00 17.70 112 ARG B O 1
ATOM 1950 N N . ASN B 1 113 ? 31.260 19.980 -27.189 1.00 17.95 113 ASN B N 1
ATOM 1951 C CA . ASN B 1 113 ? 30.696 19.505 -28.452 1.00 18.12 113 ASN B CA 1
ATOM 1952 C C . ASN B 1 113 ? 31.539 18.375 -29.055 1.00 17.33 113 ASN B C 1
ATOM 1953 O O . ASN B 1 113 ? 30.999 17.387 -29.565 1.00 16.99 113 ASN B O 1
ATOM 1958 N N . HIS B 1 114 ? 32.859 18.501 -28.991 1.00 16.31 114 HIS B N 1
ATOM 1959 C CA . HIS B 1 114 ? 33.716 17.442 -29.508 1.00 16.04 114 HIS B CA 1
ATOM 1960 C C . HIS B 1 114 ? 33.498 16.131 -28.772 1.00 15.32 114 HIS B C 1
ATOM 1961 O O . HIS B 1 114 ? 33.488 15.063 -29.368 1.00 14.03 114 HIS B O 1
ATOM 1968 N N . LEU B 1 115 ? 33.305 16.217 -27.470 1.00 15.25 115 LEU B N 1
ATOM 1969 C CA . LEU B 1 115 ? 33.151 14.997 -26.687 1.00 15.81 115 LEU B CA 1
ATOM 1970 C C . LEU B 1 115 ? 31.811 14.338 -27.009 1.00 15.59 115 LEU B C 1
ATOM 1971 O O . LEU B 1 115 ? 31.724 13.119 -27.152 1.00 14.43 115 LEU B O 1
ATOM 1976 N N . VAL B 1 116 ? 30.767 15.150 -27.147 1.00 15.62 116 VAL B N 1
ATOM 1977 C CA . VAL B 1 116 ? 29.454 14.614 -27.484 1.00 16.30 116 VAL B CA 1
ATOM 1978 C C . VAL B 1 116 ? 29.501 13.874 -28.817 1.00 16.25 116 VAL B C 1
ATOM 1979 O O . VAL B 1 116 ? 28.934 12.774 -28.975 1.00 16.03 116 VAL B O 1
ATOM 1983 N N . LEU B 1 117 ? 30.205 14.468 -29.773 1.00 15.87 117 LEU B N 1
ATOM 1984 C CA . LEU B 1 117 ? 30.361 13.856 -31.090 1.00 15.75 117 LEU B CA 1
ATOM 1985 C C . LEU B 1 117 ? 31.164 12.551 -31.017 1.00 14.91 117 LEU B C 1
ATOM 1986 O O . LEU B 1 117 ? 30.824 11.553 -31.660 1.00 14.67 117 LEU B O 1
ATOM 1991 N N . TYR B 1 118 ? 32.249 12.568 -30.255 1.00 14.16 118 TYR B N 1
ATOM 1992 C CA . TYR B 1 118 ? 33.080 11.381 -30.082 1.00 13.22 118 TYR B CA 1
ATOM 1993 C C . TYR B 1 118 ? 32.235 10.222 -29.569 1.00 13.10 118 TYR B C 1
ATOM 1994 O O . TYR B 1 118 ? 32.307 9.112 -30.091 1.00 12.77 118 TYR B O 1
ATOM 2003 N N . ARG B 1 119 ? 31.432 10.477 -28.543 1.00 12.71 119 ARG B N 1
ATOM 2004 C CA . ARG B 1 119 ? 30.626 9.402 -27.969 1.00 13.40 119 ARG B CA 1
ATOM 2005 C C . ARG B 1 119 ? 29.612 8.879 -28.980 1.00 14.08 119 ARG B C 1
ATOM 2006 O O . ARG B 1 119 ? 29.368 7.672 -29.066 1.00 13.84 119 ARG B O 1
ATOM 2014 N N . GLN B 1 120 ? 29.029 9.787 -29.757 1.00 14.56 120 GLN B N 1
ATOM 2015 C CA . GLN B 1 120 ? 28.080 9.364 -30.780 1.00 15.72 120 GLN B CA 1
ATOM 2016 C C . GLN B 1 120 ? 28.726 8.431 -31.801 1.00 14.80 120 GLN B C 1
ATOM 2017 O O . GLN B 1 120 ? 28.143 7.410 -32.171 1.00 14.02 120 GLN B O 1
ATOM 2023 N N . LEU B 1 121 ? 29.910 8.804 -32.268 1.00 14.61 121 LEU B N 1
ATOM 2024 C CA . LEU B 1 121 ? 30.642 8.001 -33.237 1.00 14.99 121 LEU B CA 1
ATOM 2025 C C . LEU B 1 121 ? 31.082 6.679 -32.637 1.00 15.66 121 LEU B C 1
ATOM 2026 O O . LEU B 1 121 ? 31.101 5.643 -33.312 1.00 15.84 121 LEU B O 1
ATOM 2031 N N . LEU B 1 122 ? 31.443 6.703 -31.358 1.00 15.36 122 LEU B N 1
ATOM 2032 C CA . LEU B 1 122 ? 31.819 5.468 -30.685 1.00 15.59 122 LEU B CA 1
ATOM 2033 C C . LEU B 1 122 ? 30.647 4.487 -30.687 1.00 15.80 122 LEU B C 1
ATOM 2034 O O . LEU B 1 122 ? 30.810 3.296 -30.987 1.00 15.82 122 LEU B O 1
ATOM 2039 N N . LEU B 1 123 ? 29.459 4.992 -30.378 1.00 15.76 123 LEU B N 1
ATOM 2040 C CA . LEU B 1 123 ? 28.264 4.162 -30.382 1.00 16.25 123 LEU B CA 1
ATOM 2041 C C . LEU B 1 123 ? 28.035 3.574 -31.776 1.00 16.29 123 LEU B C 1
ATOM 2042 O O . LEU B 1 123 ? 27.799 2.381 -31.927 1.00 16.20 123 LEU B O 1
ATOM 2047 N N . ALA B 1 124 ? 28.095 4.425 -32.785 1.00 17.11 124 ALA B N 1
ATOM 2048 C CA . ALA B 1 124 ? 27.934 3.973 -34.172 1.00 17.96 124 ALA B CA 1
ATOM 2049 C C . ALA B 1 124 ? 28.954 2.902 -34.510 1.00 18.25 124 ALA B C 1
ATOM 2050 O O . ALA B 1 124 ? 28.648 1.922 -35.210 1.00 18.80 124 ALA B O 1
ATOM 2052 N N . GLY B 1 125 ? 30.179 3.096 -34.032 1.00 18.31 125 GLY B N 1
ATOM 2053 C CA . GLY B 1 125 ? 31.241 2.144 -34.278 1.00 18.25 125 GLY B CA 1
ATOM 2054 C C . GLY B 1 125 ? 30.932 0.798 -33.651 1.00 18.91 125 GLY B C 1
ATOM 2055 O O . GLY B 1 125 ? 31.139 -0.247 -34.270 1.00 18.79 125 GLY B O 1
ATOM 2064 N N . GLN B 1 127 ? 27.945 -0.399 -32.865 1.00 20.51 127 GLN B N 1
ATOM 2065 C CA . GLN B 1 127 ? 26.795 -0.974 -33.548 1.00 21.89 127 GLN B CA 1
ATOM 2066 C C . GLN B 1 127 ? 27.262 -1.633 -34.839 1.00 22.68 127 GLN B C 1
ATOM 2067 O O . GLN B 1 127 ? 26.920 -2.786 -35.118 1.00 22.27 127 GLN B O 1
ATOM 2073 N N . ASN B 1 128 ? 28.077 -0.913 -35.604 1.00 24.00 128 ASN B N 1
ATOM 2074 C CA . ASN B 1 128 ? 28.553 -1.423 -36.893 1.00 25.18 128 ASN B CA 1
ATOM 2075 C C . ASN B 1 128 ? 29.485 -2.623 -36.715 1.00 26.22 128 ASN B C 1
ATOM 2076 O O . ASN B 1 128 ? 29.396 -3.617 -37.458 1.00 26.11 128 ASN B O 1
ATOM 2081 N N . ALA B 1 129 ? 30.366 -2.544 -35.722 1.00 26.62 129 ALA B N 1
ATOM 2082 C CA . ALA B 1 129 ? 31.278 -3.646 -35.459 1.00 28.20 129 ALA B CA 1
ATOM 2083 C C . ALA B 1 129 ? 30.490 -4.851 -34.974 1.00 29.20 129 ALA B C 1
ATOM 2084 O O . ALA B 1 129 ? 30.852 -6.001 -35.245 1.00 29.71 129 ALA B O 1
ATOM 2086 N N . GLY B 1 130 ? 29.414 -4.581 -34.250 1.00 30.67 130 GLY B N 1
ATOM 2087 C CA . GLY B 1 130 ? 28.560 -5.636 -33.749 1.00 32.59 130 GLY B CA 1
ATOM 2088 C C . GLY B 1 130 ? 27.857 -6.335 -34.899 1.00 34.16 130 GLY B C 1
ATOM 2089 O O . GLY B 1 130 ? 27.741 -7.561 -34.925 1.00 33.98 130 GLY B O 1
ATOM 2090 N N . ARG B 1 131 ? 27.397 -5.542 -35.860 1.00 35.67 131 ARG B N 1
ATOM 2091 C CA . ARG B 1 131 ? 26.711 -6.070 -37.034 1.00 37.45 131 ARG B CA 1
ATOM 2092 C C . ARG B 1 131 ? 27.632 -6.957 -37.854 1.00 37.94 131 ARG B C 1
ATOM 2093 O O . ARG B 1 131 ? 27.441 -8.177 -37.917 1.00 39.19 131 ARG B O 1
ATOM 2101 N N . PRO C 1 1 ? 45.537 10.269 -5.983 1.00 8.77 1 PRO C N 1
ATOM 2102 C CA . PRO C 1 1 ? 45.033 10.822 -7.252 1.00 8.66 1 PRO C CA 1
ATOM 2103 C C . PRO C 1 1 ? 44.829 12.309 -7.134 1.00 9.11 1 PRO C C 1
ATOM 2104 O O . PRO C 1 1 ? 44.686 12.814 -6.013 1.00 9.48 1 PRO C O 1
ATOM 2108 N N . LEU C 1 2 ? 44.854 12.981 -8.273 1.00 9.23 2 LEU C N 1
ATOM 2109 C CA . LEU C 1 2 ? 44.586 14.414 -8.323 1.00 10.46 2 LEU C CA 1
ATOM 2110 C C . LEU C 1 2 ? 43.446 14.636 -9.288 1.00 11.92 2 LEU C C 1
ATOM 2111 O O . LEU C 1 2 ? 43.343 13.938 -10.307 1.00 10.45 2 LEU C O 1
ATOM 2116 N N . ARG C 1 3 ? 42.587 15.606 -8.972 1.00 12.84 3 ARG C N 1
ATOM 2117 C CA . ARG C 1 3 ? 41.543 16.013 -9.897 1.00 14.48 3 ARG C CA 1
ATOM 2118 C C . ARG C 1 3 ? 41.406 17.516 -9.842 1.00 15.14 3 ARG C C 1
ATOM 2119 O O . ARG C 1 3 ? 41.813 18.147 -8.875 1.00 14.07 3 ARG C O 1
ATOM 2135 N N . GLY C 1 5 ? 39.413 20.852 -9.395 1.00 20.25 5 GLY C N 1
ATOM 2136 C CA . GLY C 1 5 ? 38.215 21.413 -8.786 1.00 21.44 5 GLY C CA 1
ATOM 2137 C C . GLY C 1 5 ? 37.614 22.518 -9.663 1.00 21.55 5 GLY C C 1
ATOM 2138 O O . GLY C 1 5 ? 38.278 23.044 -10.559 1.00 22.10 5 GLY C O 1
ATOM 2139 N N . GLY C 1 6 ? 36.364 22.890 -9.398 1.00 22.44 6 GLY C N 1
ATOM 2140 C CA . GLY C 1 6 ? 35.692 23.908 -10.204 1.00 23.24 6 GLY C CA 1
ATOM 2141 C C . GLY C 1 6 ? 36.431 25.235 -10.246 1.00 23.23 6 GLY C C 1
ATOM 2142 O O . GLY C 1 6 ? 36.459 25.937 -11.263 1.00 24.57 6 GLY C O 1
ATOM 2143 N N . ASN C 1 7 ? 37.072 25.578 -9.143 1.00 22.62 7 ASN C N 1
ATOM 2144 C CA . ASN C 1 7 ? 37.805 26.831 -9.095 1.00 22.67 7 ASN C CA 1
ATOM 2145 C C . ASN C 1 7 ? 39.210 26.715 -9.659 1.00 23.29 7 ASN C C 1
ATOM 2146 O O . ASN C 1 7 ? 40.028 27.617 -9.482 1.00 23.24 7 ASN C O 1
ATOM 2151 N N . GLY C 1 8 ? 39.492 25.594 -10.328 1.00 23.97 8 GLY C N 1
ATOM 2152 C CA . GLY C 1 8 ? 40.784 25.382 -10.971 1.00 24.49 8 GLY C CA 1
ATOM 2153 C C . GLY C 1 8 ? 41.915 24.872 -10.090 1.00 24.63 8 GLY C C 1
ATOM 2154 O O . GLY C 1 8 ? 43.063 24.754 -10.537 1.00 25.38 8 GLY C O 1
ATOM 2155 N N . GLN C 1 9 ? 41.607 24.602 -8.834 1.00 23.29 9 GLN C N 1
ATOM 2156 C CA . GLN C 1 9 ? 42.591 24.094 -7.904 1.00 23.18 9 GLN C CA 1
ATOM 2157 C C . GLN C 1 9 ? 42.578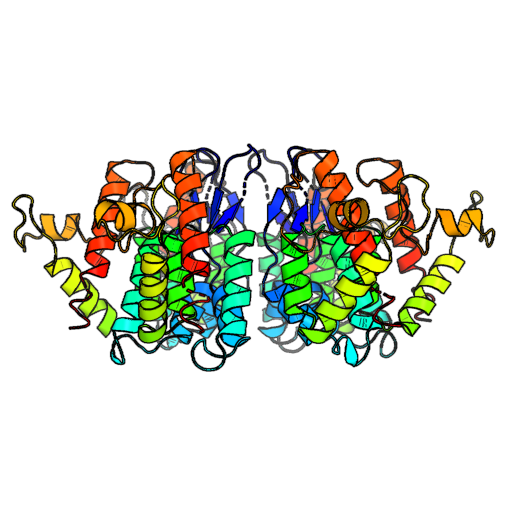 22.572 -7.957 1.00 21.06 9 GLN C C 1
ATOM 2158 O O . GLN C 1 9 ? 41.514 21.972 -7.974 1.00 19.74 9 GLN C O 1
ATOM 2164 N N . LEU C 1 10 ? 43.758 21.957 -8.011 1.00 19.99 10 LEU C N 1
ATOM 2165 C CA . LEU C 1 10 ? 43.844 20.505 -7.941 1.00 18.97 10 LEU C CA 1
ATOM 2166 C C . LEU C 1 10 ? 43.483 20.070 -6.535 1.00 18.09 10 LEU C C 1
ATOM 2167 O O . LEU C 1 10 ? 43.834 20.740 -5.569 1.00 18.91 10 LEU C O 1
ATOM 2172 N N . GLN C 1 11 ? 42.836 18.913 -6.427 1.00 16.59 11 GLN C N 1
ATOM 2173 C CA . GLN C 1 11 ? 42.378 18.343 -5.174 1.00 16.09 11 GLN C CA 1
ATOM 2174 C C . GLN C 1 11 ? 42.961 16.932 -5.103 1.00 14.71 11 GLN C C 1
ATOM 2175 O O . GLN C 1 11 ? 42.810 16.165 -6.053 1.00 14.14 11 GLN C O 1
ATOM 2181 N N . TYR C 1 12 ? 43.627 16.611 -4.000 1.00 13.09 12 TYR C N 1
ATOM 2182 C CA . TYR C 1 12 ? 44.256 15.291 -3.836 1.00 11.76 12 TYR C CA 1
ATOM 2183 C C . TYR C 1 12 ? 43.423 14.347 -2.969 1.00 11.88 12 TYR C C 1
ATOM 2184 O O . TYR C 1 12 ? 42.834 14.754 -1.943 1.00 11.22 12 TYR C O 1
ATOM 2193 N N . TRP C 1 13 ? 43.390 13.074 -3.359 1.00 10.55 13 TRP C N 1
ATOM 2194 C CA . TRP C 1 13 ? 42.840 12.042 -2.489 1.00 11.17 13 TRP C CA 1
ATOM 2195 C C . TRP C 1 13 ? 43.616 10.762 -2.739 1.00 10.33 13 TRP C C 1
ATOM 2196 O O . TRP C 1 13 ? 44.037 10.528 -3.858 1.00 8.79 13 TRP C O 1
ATOM 2207 N N . PRO C 1 14 ? 43.811 9.932 -1.717 1.00 10.52 14 PRO C N 1
ATOM 2208 C CA . PRO C 1 14 ? 44.542 8.677 -1.926 1.00 9.94 14 PRO C CA 1
ATOM 2209 C C . PRO C 1 14 ? 43.728 7.612 -2.649 1.00 10.11 14 PRO C C 1
ATOM 2210 O O . PRO C 1 14 ? 42.480 7.593 -2.603 1.00 9.91 14 PRO C O 1
ATOM 2214 N N . PHE C 1 15 ? 44.440 6.712 -3.321 1.00 9.39 15 PHE C N 1
ATOM 2215 C CA . PHE C 1 15 ? 43.780 5.609 -3.990 1.00 9.10 15 PHE C CA 1
ATOM 2216 C C . PHE C 1 15 ? 42.991 4.797 -2.972 1.00 9.59 15 PHE C C 1
ATOM 2217 O O . PHE C 1 15 ? 43.426 4.606 -1.840 1.00 9.46 15 PHE C O 1
ATOM 2225 N N . SER C 1 16 ? 41.812 4.357 -3.365 1.00 10.48 16 SER C N 1
ATOM 2226 C CA . SER C 1 16 ? 41.105 3.334 -2.604 1.00 11.30 16 SER C CA 1
ATOM 2227 C C . SER C 1 16 ? 41.860 1.999 -2.750 1.00 10.87 16 SER C C 1
ATOM 2228 O O . SER C 1 16 ? 42.306 1.637 -3.857 1.00 8.88 16 SER C O 1
ATOM 2231 N N . SER C 1 17 ? 42.036 1.262 -1.645 1.00 9.75 17 SER C N 1
ATOM 2232 C CA . SER C 1 17 ? 42.686 -0.053 -1.780 1.00 10.81 17 SER C CA 1
ATOM 2233 C C . SER C 1 17 ? 41.871 -0.988 -2.675 1.00 10.97 17 SER C C 1
ATOM 2234 O O . SER C 1 17 ? 42.435 -1.865 -3.345 1.00 11.04 17 SER C O 1
ATOM 2237 N N . SER C 1 18 ? 40.545 -0.820 -2.672 1.00 10.92 18 SER C N 1
ATOM 2238 C CA . SER C 1 18 ? 39.697 -1.652 -3.522 1.00 11.73 18 SER C CA 1
ATOM 2239 C C . SER C 1 18 ? 40.078 -1.519 -4.993 1.00 10.45 18 SER C C 1
ATOM 2240 O O . SER C 1 18 ? 40.085 -2.503 -5.724 1.00 10.26 18 SER C O 1
ATOM 2243 N N . ASP C 1 19 ? 40.402 -0.307 -5.434 1.00 9.68 19 ASP C N 1
ATOM 2244 C CA . ASP C 1 19 ? 40.816 -0.124 -6.836 1.00 9.22 19 ASP C CA 1
ATOM 2245 C C . ASP C 1 19 ? 42.154 -0.811 -7.096 1.00 8.92 19 ASP C C 1
ATOM 2246 O O . ASP C 1 19 ? 42.298 -1.566 -8.078 1.00 8.21 19 ASP C O 1
ATOM 2251 N N . LEU C 1 20 ? 43.129 -0.571 -6.219 1.00 8.79 20 LEU C N 1
ATOM 2252 C CA . LEU C 1 20 ? 44.456 -1.146 -6.419 1.00 8.98 20 LEU C CA 1
ATOM 2253 C C . LEU C 1 20 ? 44.392 -2.674 -6.460 1.00 9.61 20 LEU C C 1
ATOM 2254 O O . LEU C 1 20 ? 44.987 -3.300 -7.346 1.00 10.54 20 LEU C O 1
ATOM 2259 N N . TYR C 1 21 ? 43.668 -3.275 -5.527 1.00 9.62 21 TYR C N 1
ATOM 2260 C CA . TYR C 1 21 ? 43.609 -4.743 -5.503 1.00 9.95 21 TYR C CA 1
ATOM 2261 C C . TYR C 1 21 ? 42.758 -5.297 -6.632 1.00 10.28 21 TYR C C 1
ATOM 2262 O O . TYR C 1 21 ? 43.052 -6.371 -7.167 1.00 11.62 21 TYR C O 1
ATOM 2271 N N . ASN C 1 22 ? 41.696 -4.588 -7.001 1.00 10.73 22 ASN C N 1
ATOM 2272 C CA . ASN C 1 22 ? 40.917 -5.018 -8.159 1.00 11.11 22 ASN C CA 1
ATOM 2273 C C . ASN C 1 22 ? 41.774 -4.996 -9.420 1.00 11.54 22 ASN C C 1
ATOM 2274 O O . ASN C 1 22 ? 41.687 -5.923 -10.262 1.00 10.87 22 ASN C O 1
ATOM 2279 N N . TRP C 1 23 ? 42.577 -3.936 -9.583 1.00 10.95 23 TRP C N 1
ATOM 2280 C CA . TRP C 1 23 ? 43.464 -3.872 -10.745 1.00 11.55 23 TRP C CA 1
ATOM 2281 C C . TRP C 1 23 ? 44.415 -5.057 -10.738 1.00 11.91 23 TRP C C 1
ATOM 2282 O O . TRP C 1 23 ? 44.640 -5.667 -11.780 1.00 12.81 23 TRP C O 1
ATOM 2293 N N . LYS C 1 24 ? 44.960 -5.371 -9.569 1.00 12.60 24 LYS C N 1
ATOM 2294 C CA . LYS C 1 24 ? 45.892 -6.489 -9.469 1.00 14.57 24 LYS C CA 1
ATOM 2295 C C . LYS C 1 24 ? 45.182 -7.814 -9.771 1.00 15.02 24 LYS C C 1
ATOM 2296 O O . LYS C 1 24 ? 45.688 -8.652 -10.536 1.00 15.38 24 LYS C O 1
ATOM 2302 N N . ASN C 1 25 ? 44.006 -7.984 -9.186 1.00 15.31 25 ASN C N 1
ATOM 2303 C CA . ASN C 1 25 ? 43.317 -9.263 -9.257 1.00 15.93 25 ASN C CA 1
ATOM 2304 C C . ASN C 1 25 ? 42.619 -9.554 -10.579 1.00 17.35 25 ASN C C 1
ATOM 2305 O O . ASN C 1 25 ? 42.271 -10.714 -10.863 1.00 17.28 25 ASN C O 1
ATOM 2310 N N . ASN C 1 26 ? 42.430 -8.528 -11.399 1.00 16.76 26 ASN C N 1
ATOM 2311 C CA . ASN C 1 26 ? 41.793 -8.753 -12.690 1.00 17.77 26 ASN C CA 1
ATOM 2312 C C . ASN C 1 26 ? 42.762 -8.819 -13.865 1.00 18.54 26 ASN C C 1
ATOM 2313 O O . ASN C 1 26 ? 42.351 -8.802 -15.019 1.00 19.23 26 ASN C O 1
ATOM 2318 N N . ASN C 1 27 ? 44.049 -8.901 -13.557 1.00 18.59 27 ASN C N 1
ATOM 2319 C CA . ASN C 1 27 ? 45.084 -8.942 -14.574 1.00 19.09 27 ASN C CA 1
ATOM 2320 C C . ASN C 1 27 ? 46.170 -9.949 -14.270 1.00 19.13 27 ASN C C 1
ATOM 2321 O O . ASN C 1 27 ? 46.459 -10.221 -13.115 1.00 18.14 27 ASN C O 1
ATOM 2326 N N . PRO C 1 28 ? 46.815 -10.466 -15.315 1.00 20.07 28 PRO C N 1
ATOM 2327 C CA . PRO C 1 28 ? 47.930 -11.387 -15.135 1.00 20.60 28 PRO C CA 1
ATOM 2328 C C . PRO C 1 28 ? 49.050 -10.575 -14.531 1.00 21.49 28 PRO C C 1
ATOM 2329 O O . PRO C 1 28 ? 48.978 -9.347 -14.553 1.00 20.96 28 PRO C O 1
ATOM 2333 N N . SER C 1 29 ? 50.065 -11.235 -13.999 1.00 21.69 29 SER C N 1
ATOM 2334 C CA . SER C 1 29 ? 51.228 -10.524 -13.501 1.00 22.12 29 SER C CA 1
ATOM 2335 C C . SER C 1 29 ? 51.962 -9.877 -14.659 1.00 22.00 29 SER C C 1
ATOM 2336 O O . SER C 1 29 ? 51.794 -10.257 -15.842 1.00 21.92 29 SER C O 1
ATOM 2339 N N . PHE C 1 30 ? 52.788 -8.903 -14.309 1.00 21.55 30 PHE C N 1
ATOM 2340 C CA . PHE C 1 30 ? 53.586 -8.183 -15.289 1.00 22.15 30 PHE C CA 1
ATOM 2341 C C . PHE C 1 30 ? 54.530 -9.141 -16.010 1.00 22.93 30 PHE C C 1
ATOM 2342 O O . PHE C 1 30 ? 54.690 -9.072 -17.218 1.00 23.11 30 PHE C O 1
ATOM 2350 N N . SER C 1 31 ? 55.136 -10.047 -15.262 1.00 24.29 31 SER C N 1
ATOM 2351 C CA . SER C 1 31 ? 56.069 -11.001 -15.862 1.00 25.91 31 SER C CA 1
ATOM 2352 C C . SER C 1 31 ? 55.346 -11.960 -16.816 1.00 26.98 31 SER C C 1
ATOM 2353 O O . SER C 1 31 ? 55.913 -12.375 -17.827 1.00 28.06 31 SER C O 1
ATOM 2356 N N . GLU C 1 32 ? 54.100 -12.297 -16.495 1.00 27.77 32 GLU C N 1
ATOM 2357 C CA . GLU C 1 32 ? 53.278 -13.158 -17.344 1.00 28.25 32 GLU C CA 1
ATOM 2358 C C . GLU C 1 32 ? 52.995 -12.492 -18.679 1.00 27.82 32 GLU C C 1
ATOM 2359 O O . GLU C 1 32 ? 53.309 -13.029 -19.744 1.00 27.50 32 GLU C O 1
ATOM 2365 N N . ASP C 1 33 ? 52.392 -11.307 -18.602 1.00 26.07 33 ASP C N 1
ATOM 2366 C CA . ASP C 1 33 ? 51.909 -10.592 -19.772 1.00 25.74 33 ASP C CA 1
ATOM 2367 C C . ASP C 1 33 ? 52.047 -9.098 -19.495 1.00 24.55 33 ASP C C 1
ATOM 2368 O O . ASP C 1 33 ? 51.099 -8.474 -19.041 1.00 24.84 33 ASP C O 1
ATOM 2373 N N . PRO C 1 34 ? 53.210 -8.538 -19.796 1.00 23.75 34 PRO C N 1
ATOM 2374 C CA . PRO C 1 34 ? 53.526 -7.138 -19.454 1.00 22.92 34 PRO C CA 1
ATOM 2375 C C . PRO C 1 34 ? 52.556 -6.135 -20.036 1.00 22.63 34 PRO C C 1
ATOM 2376 O O . PRO C 1 34 ? 52.291 -5.126 -19.378 1.00 22.07 34 PRO C O 1
ATOM 2380 N N . GLY C 1 35 ? 52.069 -6.401 -21.244 1.00 21.63 35 GLY C N 1
ATOM 2381 C CA . GLY C 1 35 ? 51.159 -5.518 -21.951 1.00 21.61 35 GLY C CA 1
ATOM 2382 C C . GLY C 1 35 ? 49.895 -5.151 -21.188 1.00 21.47 35 GLY C C 1
ATOM 2383 O O . GLY C 1 35 ? 49.403 -4.029 -21.314 1.00 20.90 35 GLY C O 1
ATOM 2384 N N . LYS C 1 36 ? 49.377 -6.100 -20.405 1.00 20.98 36 LYS C N 1
ATOM 2385 C CA . LYS C 1 36 ? 48.136 -5.914 -19.662 1.00 20.58 36 LYS C CA 1
ATOM 2386 C C . LYS C 1 36 ? 48.253 -4.862 -18.564 1.00 19.34 36 LYS C C 1
ATOM 2387 O O . LYS C 1 36 ? 47.535 -3.868 -18.582 1.00 18.78 36 LYS C O 1
ATOM 2393 N N . LEU C 1 37 ? 49.142 -5.086 -17.604 1.00 18.20 37 LEU C N 1
ATOM 2394 C CA . LEU C 1 37 ? 49.309 -4.115 -16.530 1.00 17.51 37 LEU C CA 1
ATOM 2395 C C . LEU C 1 37 ? 49.864 -2.822 -17.094 1.00 16.59 37 LEU C C 1
ATOM 2396 O O . LEU C 1 37 ? 49.552 -1.723 -16.614 1.00 15.71 37 LEU C O 1
ATOM 2401 N N . THR C 1 38 ? 50.702 -2.941 -18.115 1.00 15.66 38 THR C N 1
ATOM 2402 C CA . THR C 1 38 ? 51.252 -1.734 -18.701 1.00 15.39 38 THR C CA 1
ATOM 2403 C C . THR C 1 38 ? 50.131 -0.842 -19.223 1.00 15.08 38 THR C C 1
ATOM 2404 O O . THR C 1 38 ? 50.109 0.350 -18.945 1.00 14.28 38 THR C O 1
ATOM 2408 N N . ALA C 1 39 ? 49.191 -1.423 -19.967 1.00 14.98 39 ALA C N 1
ATOM 2409 C CA . ALA C 1 39 ? 48.065 -0.652 -20.500 1.00 14.60 39 ALA C CA 1
ATOM 2410 C C . ALA C 1 39 ? 47.187 -0.102 -19.365 1.00 14.83 39 ALA C C 1
ATOM 2411 O O . ALA C 1 39 ? 46.713 1.037 -19.425 1.00 14.77 39 ALA C O 1
ATOM 2413 N N . LEU C 1 40 ? 46.985 -0.919 -18.341 1.00 15.08 40 LEU C N 1
ATOM 2414 C CA . LEU C 1 40 ? 46.158 -0.508 -17.218 1.00 14.51 40 LEU C CA 1
ATOM 2415 C C . LEU C 1 40 ? 46.796 0.702 -16.531 1.00 14.23 40 LEU C C 1
ATOM 2416 O O . LEU C 1 40 ? 46.143 1.717 -16.330 1.00 14.03 40 LEU C O 1
ATOM 2421 N N . ILE C 1 41 ? 48.082 0.608 -16.218 1.00 14.11 41 ILE C N 1
ATOM 2422 C CA . ILE C 1 41 ? 48.763 1.705 -15.530 1.00 13.99 41 ILE C CA 1
ATOM 2423 C C . ILE C 1 41 ? 48.797 2.932 -16.433 1.00 14.04 41 ILE C C 1
ATOM 2424 O O . ILE C 1 41 ? 48.545 4.040 -15.986 1.00 14.01 41 ILE C O 1
ATOM 2429 N N . GLU C 1 42 ? 49.038 2.731 -17.726 1.00 14.06 42 GLU C N 1
ATOM 2430 C CA . GLU C 1 42 ? 49.028 3.865 -18.648 1.00 13.95 42 GLU C CA 1
ATOM 2431 C C . GLU C 1 42 ? 47.727 4.639 -18.521 1.00 13.85 42 GLU C C 1
ATOM 2432 O O . GLU C 1 42 ? 47.707 5.869 -18.446 1.00 13.12 42 GLU C O 1
ATOM 2438 N N . SER C 1 43 ? 46.629 3.905 -18.461 1.00 12.61 43 SER C N 1
ATOM 2439 C CA . SER C 1 43 ? 45.323 4.529 -18.350 1.00 12.67 43 SER C CA 1
ATOM 2440 C C . SER C 1 43 ? 45.168 5.235 -17.005 1.00 11.50 43 SER C C 1
ATOM 2441 O O . SER C 1 43 ? 44.760 6.393 -16.953 1.00 12.71 43 SER C O 1
ATOM 2444 N N . VAL C 1 44 ? 45.533 4.562 -15.927 1.00 10.83 44 VAL C N 1
ATOM 2445 C CA . VAL C 1 44 ? 45.413 5.178 -14.593 1.00 10.58 44 VAL C CA 1
ATOM 2446 C C . VAL C 1 44 ? 46.265 6.451 -14.463 1.00 11.49 44 VAL C C 1
ATOM 2447 O O . VAL C 1 44 ? 45.842 7.446 -13.842 1.00 10.40 44 VAL C O 1
ATOM 2451 N N . LEU C 1 45 ? 47.459 6.431 -15.044 1.00 11.65 45 LEU C N 1
ATOM 2452 C CA . LEU C 1 45 ? 48.326 7.615 -14.989 1.00 12.50 45 LEU C CA 1
ATOM 2453 C C . LEU C 1 45 ? 47.605 8.840 -15.535 1.00 13.02 45 LEU C C 1
ATOM 2454 O O . LEU C 1 45 ? 47.873 9.962 -15.106 1.00 12.56 45 LEU C O 1
ATOM 2459 N N . THR C 1 46 ? 46.721 8.636 -16.506 1.00 12.75 46 THR C N 1
ATOM 2460 C CA . THR C 1 46 ? 45.973 9.758 -17.046 1.00 13.26 46 THR C CA 1
ATOM 2461 C C . THR C 1 46 ? 44.693 10.070 -16.276 1.00 12.50 46 THR C C 1
ATOM 2462 O O . THR C 1 46 ? 44.474 11.228 -15.894 1.00 12.23 46 THR C O 1
ATOM 2466 N N . THR C 1 47 ? 43.857 9.065 -16.014 1.00 11.04 47 THR C N 1
ATOM 2467 C CA . THR C 1 47 ? 42.579 9.356 -15.358 1.00 10.14 47 THR C CA 1
ATOM 2468 C C . THR C 1 47 ? 42.720 9.767 -13.903 1.00 10.20 47 THR C C 1
ATOM 2469 O O . THR C 1 47 ? 41.956 10.597 -13.423 1.00 10.36 47 THR C O 1
ATOM 2473 N N . HIS C 1 48 ? 43.682 9.173 -13.214 1.00 9.60 48 HIS C N 1
ATOM 2474 C CA . HIS C 1 48 ? 43.855 9.432 -11.794 1.00 9.88 48 HIS C CA 1
ATOM 2475 C C . HIS C 1 48 ? 44.954 10.449 -11.463 1.00 9.78 48 HIS C C 1
ATOM 2476 O O . HIS C 1 48 ? 45.123 10.788 -10.295 1.00 9.35 48 HIS C O 1
ATOM 2483 N N . GLN C 1 49 ? 45.681 10.907 -12.479 1.00 9.82 49 GLN C N 1
ATOM 2484 C CA . GLN C 1 49 ? 46.761 11.894 -12.305 1.00 10.50 49 GLN C CA 1
ATOM 2485 C C . GLN C 1 49 ? 47.538 11.682 -11.002 1.00 9.78 49 GLN C C 1
ATOM 2486 O O . GLN C 1 49 ? 47.584 12.562 -10.133 1.00 9.98 49 GLN C O 1
ATOM 2492 N N . PRO C 1 50 ? 48.162 10.522 -10.850 1.00 9.62 50 PRO C N 1
ATOM 2493 C CA . PRO C 1 50 ? 48.801 10.198 -9.580 1.00 8.91 50 PRO C CA 1
ATOM 2494 C C . PRO C 1 50 ? 50.040 11.031 -9.258 1.00 9.12 50 PRO C C 1
ATOM 2495 O O . PRO C 1 50 ? 50.739 11.458 -10.187 1.00 9.31 50 PRO C O 1
ATOM 2499 N N . THR C 1 51 ? 50.277 11.272 -7.966 1.00 8.54 51 THR C N 1
ATOM 2500 C CA . THR C 1 51 ? 51.488 11.921 -7.509 1.00 8.75 51 THR C CA 1
ATOM 2501 C C . THR C 1 51 ? 52.621 10.903 -7.476 1.00 9.53 51 THR C C 1
ATOM 2502 O O . THR C 1 51 ? 52.423 9.725 -7.775 1.00 8.31 51 THR C O 1
ATOM 2506 N N . TRP C 1 52 ? 53.814 11.352 -7.102 1.00 10.15 52 TRP C N 1
ATOM 2507 C CA . TRP C 1 52 ? 54.943 10.417 -6.985 1.00 11.14 52 TRP C CA 1
ATOM 2508 C C . TRP C 1 52 ? 54.591 9.302 -6.000 1.00 11.36 52 TRP C C 1
ATOM 2509 O O . TRP C 1 52 ? 54.796 8.117 -6.293 1.00 10.53 52 TRP C O 1
ATOM 2520 N N . ASP C 1 53 ? 54.071 9.674 -4.832 1.00 11.21 53 ASP C N 1
ATOM 2521 C CA . ASP C 1 53 ? 53.673 8.665 -3.850 1.00 12.18 53 ASP C CA 1
ATOM 2522 C C . ASP C 1 53 ? 52.609 7.725 -4.367 1.00 11.67 53 ASP C C 1
ATOM 2523 O O . ASP C 1 53 ? 52.688 6.516 -4.130 1.00 11.18 53 ASP C O 1
ATOM 2528 N N . ASP C 1 54 ? 51.629 8.259 -5.094 1.00 10.02 54 ASP C N 1
ATOM 2529 C CA . ASP C 1 54 ? 50.593 7.406 -5.654 1.00 10.21 54 ASP C CA 1
ATOM 2530 C C . ASP C 1 54 ? 51.253 6.404 -6.582 1.00 10.28 54 ASP C C 1
ATOM 2531 O O . ASP C 1 54 ? 50.882 5.235 -6.611 1.00 10.07 54 ASP C O 1
ATOM 2536 N N . CYS C 1 55 ? 52.198 6.877 -7.396 1.00 9.86 55 CYS C N 1
ATOM 2537 C CA . CYS C 1 55 ? 52.867 5.969 -8.318 1.00 10.24 55 CYS C CA 1
ATOM 2538 C C . CYS C 1 55 ? 53.596 4.843 -7.577 1.00 10.20 55 CYS C C 1
ATOM 2539 O O . CYS C 1 55 ? 53.687 3.731 -8.104 1.00 9.81 55 CYS C O 1
ATOM 2542 N N . GLN C 1 56 ? 54.119 5.111 -6.380 1.00 10.67 56 GLN C N 1
ATOM 2543 C CA . GLN C 1 56 ? 54.800 4.037 -5.639 1.00 11.49 56 GLN C CA 1
ATOM 2544 C C . GLN C 1 56 ? 53.787 2.994 -5.192 1.00 12.48 56 GLN C C 1
ATOM 2545 O O . GLN C 1 56 ? 54.112 1.805 -5.127 1.00 10.52 56 GLN C O 1
ATOM 2551 N N . GLN C 1 57 ? 52.572 3.430 -4.851 1.00 12.81 57 GLN C N 1
ATOM 2552 C CA . GLN C 1 57 ? 51.540 2.476 -4.461 1.00 13.02 57 GLN C CA 1
ATOM 2553 C C . GLN C 1 57 ? 51.070 1.658 -5.629 1.00 13.84 57 GLN C C 1
ATOM 2554 O O . GLN C 1 57 ? 50.729 0.481 -5.477 1.00 13.61 57 GLN C O 1
ATOM 2560 N N . LEU C 1 58 ? 51.005 2.277 -6.794 1.00 13.36 58 LEU C N 1
ATOM 2561 C CA . LEU C 1 58 ? 50.608 1.542 -7.973 1.00 14.85 58 LEU C CA 1
ATOM 2562 C C . LEU C 1 58 ? 51.648 0.485 -8.248 1.00 15.08 58 LEU C C 1
ATOM 2563 O O . LEU C 1 58 ? 51.324 -0.694 -8.447 1.00 15.62 58 LEU C O 1
ATOM 2568 N N . LEU C 1 59 ? 52.905 0.900 -8.289 1.00 14.42 59 LEU C N 1
ATOM 2569 C CA . LEU C 1 59 ? 53.962 -0.049 -8.618 1.00 15.35 59 LEU C CA 1
ATOM 2570 C C . LEU C 1 59 ? 54.107 -1.108 -7.542 1.00 15.31 59 LEU C C 1
ATOM 2571 O O . LEU C 1 59 ? 54.222 -2.290 -7.852 1.00 16.54 59 LEU C O 1
ATOM 2576 N N . GLY C 1 60 ? 54.122 -0.675 -6.286 1.00 14.04 60 GLY C N 1
ATOM 2577 C CA . GLY C 1 60 ? 54.327 -1.573 -5.160 1.00 14.27 60 GLY C CA 1
ATOM 2578 C C . GLY C 1 60 ? 53.211 -2.577 -4.954 1.00 15.18 60 GLY C C 1
ATOM 2579 O O . GLY C 1 60 ? 53.423 -3.666 -4.391 1.00 14.35 60 GLY C O 1
ATOM 2580 N N . THR C 1 61 ? 52.014 -2.220 -5.407 1.00 14.55 61 THR C N 1
ATOM 2581 C CA . THR C 1 61 ? 50.879 -3.112 -5.260 1.00 15.52 61 THR C CA 1
ATOM 2582 C C . THR C 1 61 ? 50.737 -4.046 -6.448 1.00 16.15 61 THR C C 1
ATOM 2583 O O . THR C 1 61 ? 50.402 -5.217 -6.268 1.00 16.78 61 THR C O 1
ATOM 2587 N N . LEU C 1 62 ? 51.019 -3.550 -7.654 1.00 16.00 62 LEU C N 1
ATOM 2588 C CA . LEU C 1 62 ? 50.735 -4.322 -8.869 1.00 16.69 62 LEU C CA 1
ATOM 2589 C C . LEU C 1 62 ? 51.901 -5.168 -9.350 1.00 16.93 62 LEU C C 1
ATOM 2590 O O . LEU C 1 62 ? 51.703 -6.123 -10.101 1.00 16.88 62 LEU C O 1
ATOM 2595 N N . LEU C 1 63 ? 53.104 -4.820 -8.912 1.00 17.11 63 LEU C N 1
ATOM 2596 C CA . LEU C 1 63 ? 54.304 -5.525 -9.348 1.00 18.42 63 LEU C CA 1
ATOM 2597 C C . LEU C 1 63 ? 54.971 -6.197 -8.159 1.00 18.97 63 LEU C C 1
ATOM 2598 O O . LEU C 1 63 ? 54.776 -5.774 -7.028 1.00 18.52 63 LEU C O 1
ATOM 2603 N N . THR C 1 64 ? 55.751 -7.246 -8.407 1.00 19.84 64 THR C N 1
ATOM 2604 C CA . THR C 1 64 ? 56.547 -7.824 -7.344 1.00 20.66 64 THR C CA 1
ATOM 2605 C C . THR C 1 64 ? 57.753 -6.907 -7.154 1.00 21.83 64 THR C C 1
ATOM 2606 O O . THR C 1 64 ? 58.017 -6.020 -7.974 1.00 21.66 64 THR C O 1
ATOM 2610 N N . GLY C 1 65 ? 58.489 -7.132 -6.076 1.00 22.33 65 GLY C N 1
ATOM 2611 C CA . GLY C 1 65 ? 59.696 -6.373 -5.812 1.00 23.95 65 GLY C CA 1
ATOM 2612 C C . GLY C 1 65 ? 60.678 -6.417 -6.969 1.00 24.32 65 GLY C C 1
ATOM 2613 O O . GLY C 1 65 ? 61.239 -5.378 -7.345 1.00 24.17 65 GLY C O 1
ATOM 2614 N N . GLU C 1 66 ? 60.882 -7.604 -7.546 1.00 24.56 66 GLU C N 1
ATOM 2615 C CA . GLU C 1 66 ? 61.826 -7.756 -8.661 1.00 24.85 66 GLU C CA 1
ATOM 2616 C C . GLU C 1 66 ? 61.372 -6.993 -9.895 1.00 24.02 66 GLU C C 1
ATOM 2617 O O . GLU C 1 66 ? 62.172 -6.348 -10.589 1.00 22.81 66 GLU C O 1
ATOM 2623 N N . GLU C 1 67 ? 60.079 -7.100 -10.180 1.00 22.34 67 GLU C N 1
ATOM 2624 C CA . GLU C 1 67 ? 59.507 -6.417 -11.325 1.00 21.81 67 GLU C CA 1
ATOM 2625 C C . GLU C 1 67 ? 59.614 -4.904 -11.159 1.00 21.63 67 GLU C C 1
ATOM 2626 O O . GLU C 1 67 ? 59.979 -4.186 -12.099 1.00 21.25 67 GLU C O 1
ATOM 2632 N N . LYS C 1 68 ? 59.242 -4.421 -9.980 1.00 21.92 68 LYS C N 1
ATOM 2633 C CA . LYS C 1 68 ? 59.322 -2.986 -9.705 1.00 22.28 68 LYS C CA 1
ATOM 2634 C C . LYS C 1 68 ? 60.749 -2.488 -9.894 1.00 22.46 68 LYS C C 1
ATOM 2635 O O . LYS C 1 68 ? 60.984 -1.522 -10.625 1.00 21.90 68 LYS C O 1
ATOM 2641 N N . GLN C 1 69 ? 61.707 -3.149 -9.246 1.00 22.53 69 GLN C N 1
ATOM 2642 C CA . GLN C 1 69 ? 63.096 -2.724 -9.374 1.00 23.51 69 GLN C CA 1
ATOM 2643 C C . GLN C 1 69 ? 63.506 -2.626 -10.839 1.00 22.90 69 GLN C C 1
ATOM 2644 O O . GLN C 1 69 ? 64.169 -1.666 -11.232 1.00 23.00 69 GLN C O 1
ATOM 2650 N N . ARG C 1 70 ? 63.084 -3.605 -11.638 1.00 22.00 70 ARG C N 1
ATOM 2651 C CA . ARG C 1 70 ? 63.387 -3.654 -13.069 1.00 21.84 70 ARG C CA 1
ATOM 2652 C C . ARG C 1 70 ? 62.728 -2.479 -13.802 1.00 20.28 70 ARG C C 1
ATOM 2653 O O . ARG C 1 70 ? 63.325 -1.848 -14.680 1.00 19.08 70 ARG C O 1
ATOM 2661 N N . VAL C 1 71 ? 61.502 -2.162 -13.414 1.00 18.72 71 VAL C N 1
ATOM 2662 C CA . VAL C 1 71 ? 60.814 -1.035 -14.030 1.00 18.01 71 VAL C CA 1
ATOM 2663 C C . VAL C 1 71 ? 61.538 0.278 -13.698 1.00 17.28 71 VAL C C 1
ATOM 2664 O O . VAL C 1 71 ? 61.769 1.118 -14.578 1.00 16.67 71 VAL C O 1
ATOM 2668 N N . LEU C 1 72 ? 61.907 0.454 -12.440 1.00 16.89 72 LEU C N 1
ATOM 2669 C CA . LEU C 1 72 ? 62.580 1.697 -12.042 1.00 17.49 72 LEU C CA 1
ATOM 2670 C C . LEU C 1 72 ? 63.925 1.807 -12.735 1.00 17.89 72 LEU C C 1
ATOM 2671 O O . LEU C 1 72 ? 64.339 2.877 -13.166 1.00 16.95 72 LEU C O 1
ATOM 2676 N N . LEU C 1 73 ? 64.610 0.684 -12.859 1.00 18.20 73 LEU C N 1
ATOM 2677 C CA . LEU C 1 73 ? 65.896 0.709 -13.538 1.00 19.06 73 LEU C CA 1
ATOM 2678 C C . LEU C 1 73 ? 65.740 1.167 -14.988 1.00 18.09 73 LEU C C 1
ATOM 2679 O O . LEU C 1 73 ? 66.504 2.015 -15.461 1.00 17.67 73 LEU C O 1
ATOM 2684 N N . GLU C 1 74 ? 64.751 0.617 -15.691 1.00 16.62 74 GLU C N 1
ATOM 2685 C CA . GLU C 1 74 ? 64.519 0.973 -17.079 1.00 16.50 74 GLU C CA 1
ATOM 2686 C C . GLU C 1 74 ? 64.052 2.429 -17.238 1.00 15.85 74 GLU C C 1
ATOM 2687 O O . GLU C 1 74 ? 64.452 3.123 -18.181 1.00 14.65 74 GLU C O 1
ATOM 2693 N N . ALA C 1 75 ? 63.192 2.884 -16.333 1.00 14.86 75 ALA C N 1
ATOM 2694 C CA . ALA C 1 75 ? 62.757 4.292 -16.394 1.00 14.31 75 ALA C CA 1
ATOM 2695 C C . ALA C 1 75 ? 63.958 5.213 -16.292 1.00 13.86 75 ALA C C 1
ATOM 2696 O O . ALA C 1 75 ? 64.074 6.190 -17.039 1.00 13.17 75 ALA C O 1
ATOM 2698 N N . ARG C 1 76 ? 64.859 4.896 -15.370 1.00 14.07 76 ARG C N 1
ATOM 2699 C CA . ARG C 1 76 ? 66.032 5.754 -15.160 1.00 14.79 76 ARG C CA 1
ATOM 2700 C C . ARG C 1 76 ? 66.990 5.689 -16.346 1.00 15.47 76 ARG C C 1
ATOM 2701 O O . ARG C 1 76 ? 67.640 6.683 -16.669 1.00 15.18 76 ARG C O 1
ATOM 2709 N N . LYS C 1 77 ? 67.043 4.537 -17.009 1.00 15.23 77 LYS C N 1
ATOM 2710 C CA . LYS C 1 77 ? 67.852 4.415 -18.228 1.00 16.62 77 LYS C CA 1
ATOM 2711 C C . LYS C 1 77 ? 67.300 5.232 -19.408 1.00 16.41 77 LYS C C 1
ATOM 2712 O O . LYS C 1 77 ? 68.036 5.565 -20.348 1.00 16.46 77 LYS C O 1
ATOM 2718 N N . ALA C 1 78 ? 66.015 5.572 -19.350 1.00 15.84 78 ALA C N 1
ATOM 2719 C CA . ALA C 1 78 ? 65.364 6.292 -20.435 1.00 15.76 78 ALA C CA 1
ATOM 2720 C C . ALA C 1 78 ? 65.349 7.812 -20.296 1.00 15.89 78 ALA C C 1
ATOM 2721 O O . ALA C 1 78 ? 64.798 8.507 -21.148 1.00 15.43 78 ALA C O 1
ATOM 2723 N N . VAL C 1 79 ? 65.988 8.345 -19.260 1.00 15.87 79 VAL C N 1
ATOM 2724 C CA . VAL C 1 79 ? 65.959 9.789 -19.035 1.00 16.04 79 VAL C CA 1
ATOM 2725 C C . VAL C 1 79 ? 66.673 10.595 -20.141 1.00 17.83 79 VAL C C 1
ATOM 2726 O O . VAL C 1 79 ? 67.726 10.181 -20.663 1.00 16.73 79 VAL C O 1
ATOM 2730 N N . ARG C 1 80 ? 66.086 11.729 -20.493 1.00 19.18 80 ARG C N 1
ATOM 2731 C CA . ARG C 1 80 ? 66.656 12.623 -21.487 1.00 22.05 80 ARG C CA 1
ATOM 2732 C C . ARG C 1 80 ? 66.998 13.965 -20.847 1.00 24.06 80 ARG C C 1
ATOM 2733 O O . ARG C 1 80 ? 66.316 14.400 -19.918 1.00 23.89 80 ARG C O 1
ATOM 2741 N N . GLY C 1 81 ? 68.067 14.594 -21.327 1.00 26.01 81 GLY C N 1
ATOM 2742 C CA . GLY C 1 81 ? 68.555 15.845 -20.769 1.00 30.02 81 GLY C CA 1
ATOM 2743 C C . GLY C 1 81 ? 67.842 17.083 -21.270 1.00 32.62 81 GLY C C 1
ATOM 2744 O O . GLY C 1 81 ? 66.771 17.000 -21.880 1.00 33.10 81 GLY C O 1
ATOM 2745 N N . ASN C 1 82 ? 68.445 18.239 -20.996 1.00 35.36 82 ASN C N 1
ATOM 2746 C CA . ASN C 1 82 ? 67.904 19.514 -21.441 1.00 37.41 82 ASN C CA 1
ATOM 2747 C C . ASN C 1 82 ? 67.881 19.609 -22.962 1.00 37.92 82 ASN C C 1
ATOM 2748 O O . ASN C 1 82 ? 67.045 20.312 -23.535 1.00 38.65 82 ASN C O 1
ATOM 2753 N N . ASP C 1 83 ? 68.805 18.913 -23.619 1.00 38.14 83 ASP C N 1
ATOM 2754 C CA . ASP C 1 83 ? 68.850 18.946 -25.079 1.00 37.71 83 ASP C CA 1
ATOM 2755 C C . ASP C 1 83 ? 67.839 18.002 -25.724 1.00 36.89 83 ASP C C 1
ATOM 2756 O O . ASP C 1 83 ? 67.746 17.928 -26.947 1.00 37.25 83 ASP C O 1
ATOM 2761 N N . GLY C 1 84 ? 67.069 17.285 -24.907 1.00 35.28 84 GLY C N 1
ATOM 2762 C CA . GLY C 1 84 ? 66.119 16.320 -25.444 1.00 32.43 84 GLY C CA 1
ATOM 2763 C C . GLY C 1 84 ? 66.807 15.029 -25.869 1.00 30.51 84 GLY C C 1
ATOM 2764 O O . GLY C 1 84 ? 66.191 14.116 -26.410 1.00 30.68 84 GLY C O 1
ATOM 2765 N N . ARG C 1 85 ? 68.104 14.946 -25.614 1.00 28.45 85 ARG C N 1
ATOM 2766 C CA . ARG C 1 85 ? 68.865 13.753 -25.961 1.00 26.84 85 ARG C CA 1
ATOM 2767 C C . ARG C 1 85 ? 69.069 12.917 -24.703 1.00 24.41 85 ARG C C 1
ATOM 2768 O O . ARG C 1 85 ? 68.977 13.434 -23.591 1.00 24.05 85 ARG C O 1
ATOM 2776 N N . PRO C 1 86 ? 69.335 11.628 -24.864 1.00 22.65 86 PRO C N 1
ATOM 2777 C CA . PRO C 1 86 ? 69.524 10.761 -23.705 1.00 21.25 86 PRO C CA 1
ATOM 2778 C C . PRO C 1 86 ? 70.628 11.285 -22.828 1.00 20.05 86 PRO C C 1
ATOM 2779 O O . PRO C 1 86 ? 71.607 11.880 -23.307 1.00 19.51 86 PRO C O 1
ATOM 2783 N N . THR C 1 87 ? 70.473 11.082 -21.531 1.00 18.78 87 THR C N 1
ATOM 2784 C CA . THR C 1 87 ? 71.558 11.409 -20.612 1.00 17.41 87 THR C CA 1
ATOM 2785 C C . THR C 1 87 ? 71.570 10.381 -19.506 1.00 17.28 87 THR C C 1
ATOM 2786 O O . THR C 1 87 ? 70.518 9.842 -19.154 1.00 16.43 87 THR C O 1
ATOM 2790 N N . GLN C 1 88 ? 72.751 10.080 -18.973 1.00 16.62 88 GLN C N 1
ATOM 2791 C CA . GLN C 1 88 ? 72.825 9.213 -17.800 1.00 16.96 88 GLN C CA 1
ATOM 2792 C C . GLN C 1 88 ? 73.629 9.871 -16.684 1.00 17.35 88 GLN C C 1
ATOM 2793 O O . GLN C 1 88 ? 74.109 9.194 -15.771 1.00 17.06 88 GLN C O 1
ATOM 2799 N N . LEU C 1 89 ? 73.766 11.189 -16.767 1.00 17.48 89 LEU C N 1
ATOM 2800 C CA . LEU C 1 89 ? 74.428 11.954 -15.714 1.00 19.12 89 LEU C CA 1
ATOM 2801 C C . LEU C 1 89 ? 73.543 11.848 -14.502 1.00 19.43 89 LEU C C 1
ATOM 2802 O O . LEU C 1 89 ? 72.343 12.110 -14.577 1.00 18.74 89 LEU C O 1
ATOM 2807 N N . PRO C 1 90 ? 74.141 11.434 -13.398 1.00 20.54 90 PRO C N 1
ATOM 2808 C CA . PRO C 1 90 ? 73.416 11.171 -12.145 1.00 20.77 90 PRO C CA 1
ATOM 2809 C C . PRO C 1 90 ? 72.463 12.272 -11.701 1.00 20.65 90 PRO C C 1
ATOM 2810 O O . PRO C 1 90 ? 71.322 11.975 -11.344 1.00 20.24 90 PRO C O 1
ATOM 2814 N N . ASN C 1 91 ? 72.908 13.524 -11.715 1.00 20.95 91 ASN C N 1
ATOM 2815 C CA . ASN C 1 91 ? 72.047 14.606 -11.253 1.00 21.46 91 ASN C CA 1
ATOM 2816 C C . ASN C 1 91 ? 70.811 14.757 -12.133 1.00 20.29 91 ASN C C 1
ATOM 2817 O O . ASN C 1 91 ? 69.734 15.088 -11.647 1.00 19.52 91 ASN C O 1
ATOM 2822 N N . GLU C 1 92 ? 70.967 14.513 -13.430 1.00 19.00 92 GLU C N 1
ATOM 2823 C CA . GLU C 1 92 ? 69.833 14.632 -14.341 1.00 18.00 92 GLU C CA 1
ATOM 2824 C C . GLU C 1 92 ? 68.907 13.427 -14.196 1.00 16.50 92 GLU C C 1
ATOM 2825 O O . GLU C 1 92 ? 67.687 13.560 -14.245 1.00 15.64 92 GLU C O 1
ATOM 2831 N N . VAL C 1 93 ? 69.481 12.246 -14.004 1.00 14.99 93 VAL C N 1
ATOM 2832 C CA . VAL C 1 93 ? 68.651 11.068 -13.827 1.00 14.16 93 VAL C CA 1
ATOM 2833 C C . VAL C 1 93 ? 67.844 11.150 -12.528 1.00 14.52 93 VAL C C 1
ATOM 2834 O O . VAL C 1 93 ? 66.635 10.863 -12.511 1.00 13.46 93 VAL C O 1
ATOM 2838 N N . ASP C 1 94 ? 68.517 11.529 -11.448 1.00 14.12 94 ASP C N 1
ATOM 2839 C CA . ASP C 1 94 ? 67.850 11.645 -10.146 1.00 15.57 94 ASP C CA 1
ATOM 2840 C C . ASP C 1 94 ? 66.792 12.755 -10.142 1.00 14.98 94 ASP C C 1
ATOM 2841 O O . ASP C 1 94 ? 65.791 12.661 -9.430 1.00 15.46 94 ASP C O 1
ATOM 2846 N N . ALA C 1 95 ? 66.996 13.807 -10.930 1.00 14.19 95 ALA C N 1
ATOM 2847 C CA . ALA C 1 95 ? 66.030 14.907 -10.931 1.00 14.37 95 ALA C CA 1
ATOM 2848 C C . ALA C 1 95 ? 64.755 14.532 -11.678 1.00 13.76 95 ALA C C 1
ATOM 2849 O O . ALA C 1 95 ? 63.648 14.914 -11.284 1.00 13.68 95 ALA C O 1
ATOM 2851 N N . ALA C 1 96 ? 64.922 13.762 -12.746 1.00 13.01 96 ALA C N 1
ATOM 2852 C CA . ALA C 1 96 ? 63.798 13.363 -13.589 1.00 13.08 96 ALA C CA 1
ATOM 2853 C C . ALA C 1 96 ? 63.034 12.176 -13.000 1.00 12.68 96 ALA C C 1
ATOM 2854 O O . ALA C 1 96 ? 61.802 12.135 -13.035 1.00 12.57 96 ALA C O 1
ATOM 2856 N N . PHE C 1 97 ? 63.774 11.206 -12.471 1.00 12.21 97 PHE C N 1
ATOM 2857 C CA . PHE C 1 97 ? 63.158 9.995 -11.971 1.00 12.36 97 PHE C CA 1
ATOM 2858 C C . PHE C 1 97 ? 63.733 9.586 -10.616 1.00 13.31 97 PHE C C 1
ATOM 2859 O O . PHE C 1 97 ? 64.468 8.590 -10.493 1.00 13.97 97 PHE C O 1
ATOM 2867 N N . PRO C 1 98 ? 63.400 10.368 -9.589 1.00 13.76 98 PRO C N 1
ATOM 2868 C CA . PRO C 1 98 ? 63.945 10.148 -8.245 1.00 13.42 98 PRO C CA 1
ATOM 2869 C C . PRO C 1 98 ? 63.470 8.860 -7.611 1.00 13.75 98 PRO C C 1
ATOM 2870 O O . PRO C 1 98 ? 62.327 8.484 -7.766 1.00 13.07 98 PRO C O 1
ATOM 2874 N N . LEU C 1 99 ? 64.362 8.198 -6.888 1.00 14.74 99 LEU C N 1
ATOM 2875 C CA . LEU C 1 99 ? 64.011 6.986 -6.173 1.00 15.72 99 LEU C CA 1
ATOM 2876 C C . LEU C 1 99 ? 63.536 7.306 -4.780 1.00 16.09 99 LEU C C 1
ATOM 2877 O O . LEU C 1 99 ? 62.934 6.467 -4.131 1.00 16.17 99 LEU C O 1
ATOM 2882 N N . GLU C 1 100 ? 63.835 8.506 -4.304 1.00 16.68 100 GLU C N 1
ATOM 2883 C CA . GLU C 1 100 ? 63.348 8.956 -3.000 1.00 17.87 100 GLU C CA 1
ATOM 2884 C C . GLU C 1 100 ? 62.322 10.062 -3.247 1.00 16.91 100 GLU C C 1
ATOM 2885 O O . GLU C 1 100 ? 62.334 10.709 -4.287 1.00 16.69 100 GLU C O 1
ATOM 2891 N N . ARG C 1 101 ? 61.469 10.308 -2.268 1.00 16.73 101 ARG C N 1
ATOM 2892 C CA . ARG C 1 101 ? 60.390 11.263 -2.444 1.00 16.35 101 ARG C CA 1
ATOM 2893 C C . ARG C 1 101 ? 60.905 12.647 -2.784 1.00 16.20 101 ARG C C 1
ATOM 2894 O O . ARG C 1 101 ? 61.739 13.204 -2.070 1.00 15.81 101 ARG C O 1
ATOM 2902 N N . PRO C 1 102 ? 60.440 13.186 -3.903 1.00 15.77 102 PRO C N 1
ATOM 2903 C CA . PRO C 1 102 ? 60.828 14.529 -4.316 1.00 16.39 102 PRO C CA 1
ATOM 2904 C C . PRO C 1 102 ? 59.905 15.572 -3.725 1.00 17.84 102 PRO C C 1
ATOM 2905 O O . PRO C 1 102 ? 58.849 15.244 -3.197 1.00 18.83 102 PRO C O 1
ATOM 2909 N N . ASP C 1 103 ? 60.320 16.817 -3.848 1.00 18.89 103 ASP C N 1
ATOM 2910 C CA . ASP C 1 103 ? 59.565 17.952 -3.361 1.00 21.07 103 ASP C CA 1
ATOM 2911 C C . ASP C 1 103 ? 58.835 18.555 -4.555 1.00 20.03 103 ASP C C 1
ATOM 2912 O O . ASP C 1 103 ? 59.166 19.645 -4.967 1.00 21.59 103 ASP C O 1
ATOM 2917 N N . TRP C 1 104 ? 57.880 17.854 -5.141 1.00 18.47 104 TRP C N 1
ATOM 2918 C CA . TRP C 1 104 ? 57.180 18.426 -6.293 1.00 16.93 104 TRP C CA 1
ATOM 2919 C C . TRP C 1 104 ? 55.837 19.021 -5.874 1.00 17.05 104 TRP C C 1
ATOM 2920 O O . TRP C 1 104 ? 54.923 18.286 -5.483 1.00 18.09 104 TRP C O 1
ATOM 2931 N N . ASP C 1 105 ? 55.716 20.342 -5.984 1.00 14.68 105 ASP C N 1
ATOM 2932 C CA . ASP C 1 105 ? 54.493 21.044 -5.606 1.00 14.34 105 ASP C CA 1
ATOM 2933 C C . ASP C 1 105 ? 53.575 21.068 -6.827 1.00 13.86 105 ASP C C 1
ATOM 2934 O O . ASP C 1 105 ? 53.887 21.754 -7.813 1.00 13.16 105 ASP C O 1
ATOM 2939 N N . TYR C 1 106 ? 52.472 20.311 -6.787 1.00 13.90 106 TYR C N 1
ATOM 2940 C CA . TYR C 1 106 ? 51.568 20.224 -7.945 1.00 14.00 106 TYR C CA 1
ATOM 2941 C C . TYR C 1 106 ? 50.785 21.503 -8.219 1.00 14.35 106 TYR C C 1
ATOM 2942 O O . TYR C 1 106 ? 50.023 21.536 -9.176 1.00 15.13 106 TYR C O 1
ATOM 2951 N N . THR C 1 107 ? 50.961 22.533 -7.382 1.00 13.39 107 THR C N 1
ATOM 2952 C CA . THR C 1 107 ? 50.361 23.843 -7.664 1.00 13.81 107 THR C CA 1
ATOM 2953 C C . THR C 1 107 ? 51.335 24.726 -8.451 1.00 13.41 107 THR C C 1
ATOM 2954 O O . THR C 1 107 ? 51.021 25.879 -8.730 1.00 14.56 107 THR C O 1
ATOM 2958 N N . THR C 1 108 ? 52.498 24.194 -8.814 1.00 12.78 108 THR C N 1
ATOM 2959 C CA . THR C 1 108 ? 53.495 24.998 -9.552 1.00 12.17 108 THR C CA 1
ATOM 2960 C C . THR C 1 108 ? 53.746 24.397 -10.908 1.00 12.05 108 THR C C 1
ATOM 2961 O O . THR C 1 108 ? 53.601 23.182 -11.100 1.00 10.89 108 THR C O 1
ATOM 2965 N N . GLN C 1 109 ? 54.122 25.237 -11.869 1.00 10.44 109 GLN C N 1
ATOM 2966 C CA . GLN C 1 109 ? 54.430 24.699 -13.181 1.00 10.55 109 GLN C CA 1
ATOM 2967 C C . GLN C 1 109 ? 55.547 23.673 -13.098 1.00 10.88 109 GLN C C 1
ATOM 2968 O O . GLN C 1 109 ? 55.477 22.625 -13.721 1.00 11.06 109 GLN C O 1
ATOM 2974 N N . ARG C 1 110 ? 56.603 24.000 -12.358 1.00 10.80 110 ARG C N 1
ATOM 2975 C CA . ARG C 1 110 ? 57.758 23.112 -12.276 1.00 11.96 110 ARG C CA 1
ATOM 2976 C C . ARG C 1 110 ? 57.392 21.757 -11.678 1.00 11.23 110 ARG C C 1
ATOM 2977 O O . ARG C 1 110 ? 57.849 20.714 -12.159 1.00 10.17 110 ARG C O 1
ATOM 2985 N N . GLY C 1 111 ? 56.595 21.769 -10.606 1.00 11.52 111 GLY C N 1
ATOM 2986 C CA . GLY C 1 111 ? 56.171 20.528 -9.975 1.00 11.54 111 GLY C CA 1
ATOM 2987 C C . GLY C 1 111 ? 55.276 19.684 -10.883 1.00 11.51 111 GLY C C 1
ATOM 2988 O O . GLY C 1 111 ? 55.484 18.473 -11.022 1.00 12.35 111 GLY C O 1
ATOM 2989 N N . ARG C 1 112 ? 54.286 20.314 -11.501 1.00 11.28 112 ARG C N 1
ATOM 2990 C CA . ARG C 1 112 ? 53.380 19.632 -12.441 1.00 11.45 112 ARG C CA 1
ATOM 2991 C C . ARG C 1 112 ? 54.188 19.010 -13.573 1.00 11.50 112 ARG C C 1
ATOM 2992 O O . ARG C 1 112 ? 53.931 17.866 -14.000 1.00 10.24 112 ARG C O 1
ATOM 3000 N N . ASN C 1 113 ? 55.138 19.779 -14.094 1.00 10.53 113 ASN C N 1
ATOM 3001 C CA . ASN C 1 113 ? 55.944 19.279 -15.208 1.00 10.54 113 ASN C CA 1
ATOM 3002 C C . ASN C 1 113 ? 56.825 18.102 -14.794 1.00 11.00 113 ASN C C 1
ATOM 3003 O O . ASN C 1 113 ? 56.965 17.127 -15.564 1.00 11.48 113 ASN C O 1
ATOM 3008 N N . HIS C 1 114 ? 57.377 18.158 -13.584 1.00 10.74 114 HIS C N 1
ATOM 3009 C CA . HIS C 1 114 ? 58.150 17.021 -13.084 1.00 10.60 114 HIS C CA 1
ATOM 3010 C C . HIS C 1 114 ? 57.239 15.787 -13.003 1.00 10.80 114 HIS C C 1
ATOM 3011 O O . HIS C 1 114 ? 57.659 14.648 -13.307 1.00 9.58 114 HIS C O 1
ATOM 3018 N N . LEU C 1 115 ? 56.018 15.997 -12.534 1.00 11.14 115 LEU C N 1
ATOM 3019 C CA . LEU C 1 115 ? 55.087 14.875 -12.412 1.00 13.16 115 LEU C CA 1
ATOM 3020 C C . LEU C 1 115 ? 54.732 14.258 -13.746 1.00 13.08 115 LEU C C 1
ATOM 3021 O O . LEU C 1 115 ? 54.695 13.037 -13.878 1.00 13.36 115 LEU C O 1
ATOM 3026 N N . VAL C 1 116 ? 54.427 15.096 -14.732 1.00 12.69 116 VAL C N 1
ATOM 3027 C CA . VAL C 1 116 ? 54.078 14.587 -16.054 1.00 12.28 116 VAL C CA 1
ATOM 3028 C C . VAL C 1 116 ? 55.256 13.795 -16.608 1.00 11.81 116 VAL C C 1
ATOM 3029 O O . VAL C 1 116 ? 55.089 12.705 -17.179 1.00 11.79 116 VAL C O 1
ATOM 3033 N N . LEU C 1 117 ? 56.450 14.345 -16.444 1.00 10.96 117 LEU C N 1
ATOM 3034 C CA . LEU C 1 117 ? 57.663 13.660 -16.921 1.00 10.92 117 LEU C CA 1
ATOM 3035 C C . LEU C 1 117 ? 57.892 12.312 -16.202 1.00 10.71 117 LEU C C 1
ATOM 3036 O O . LEU C 1 117 ? 58.197 11.277 -16.835 1.00 9.54 117 LEU C O 1
ATOM 3041 N N . TYR C 1 118 ? 57.733 12.324 -14.883 1.00 10.40 118 TYR C N 1
ATOM 3042 C CA . TYR C 1 118 ? 57.862 11.104 -14.078 1.00 10.56 118 TYR C CA 1
ATOM 3043 C C . TYR C 1 118 ? 56.907 10.011 -14.599 1.00 11.15 118 TYR C C 1
ATOM 3044 O O . TYR C 1 118 ? 57.310 8.866 -14.826 1.00 10.64 118 TYR C O 1
ATOM 3053 N N . ARG C 1 119 ? 55.638 10.352 -14.780 1.00 9.94 119 ARG C N 1
ATOM 3054 C CA . ARG C 1 119 ? 54.678 9.380 -15.324 1.00 10.41 119 ARG C CA 1
ATOM 3055 C C . ARG C 1 119 ? 55.070 8.882 -16.719 1.00 11.45 119 ARG C C 1
ATOM 3056 O O . ARG C 1 119 ? 54.956 7.688 -17.025 1.00 12.08 119 ARG C O 1
ATOM 3064 N N . GLN C 1 120 ? 55.544 9.783 -17.569 1.00 12.06 120 GLN C N 1
ATOM 3065 C CA . GLN C 1 120 ? 55.969 9.347 -18.903 1.00 12.86 120 GLN C CA 1
ATOM 3066 C C . GLN C 1 120 ? 57.128 8.360 -18.826 1.00 12.32 120 GLN C C 1
ATOM 3067 O O . GLN C 1 120 ? 57.146 7.351 -19.560 1.00 12.05 120 GLN C O 1
ATOM 3073 N N . LEU C 1 121 ? 58.099 8.651 -17.967 1.00 12.26 121 LEU C N 1
ATOM 3074 C CA . LEU C 1 121 ? 59.258 7.780 -17.798 1.00 11.83 121 LEU C CA 1
ATOM 3075 C C . LEU C 1 121 ? 58.862 6.455 -17.147 1.00 12.21 121 LEU C C 1
ATOM 3076 O O . LEU C 1 121 ? 59.429 5.404 -17.452 1.00 11.46 121 LEU C O 1
ATOM 3081 N N . LEU C 1 122 ? 57.890 6.500 -16.243 1.00 12.13 122 LEU C N 1
ATOM 3082 C CA . LEU C 1 122 ? 57.433 5.268 -15.608 1.00 12.73 122 LEU C CA 1
ATOM 3083 C C . LEU C 1 122 ? 56.874 4.333 -16.685 1.00 13.86 122 LEU C C 1
ATOM 3084 O O . LEU C 1 122 ? 57.161 3.110 -16.688 1.00 14.03 122 LEU C O 1
ATOM 3089 N N . LEU C 1 123 ? 56.085 4.901 -17.595 1.00 13.97 123 LEU C N 1
ATOM 3090 C CA . LEU C 1 123 ? 55.489 4.118 -18.678 1.00 15.60 123 LEU C CA 1
ATOM 3091 C C . LEU C 1 123 ? 56.561 3.568 -19.601 1.00 15.47 123 LEU C C 1
ATOM 3092 O O . LEU C 1 123 ? 56.477 2.421 -20.055 1.00 13.58 123 LEU C O 1
ATOM 3097 N N . ALA C 1 124 ? 57.565 4.392 -19.884 1.00 15.53 124 ALA C N 1
ATOM 3098 C CA . ALA C 1 124 ? 58.670 3.946 -20.740 1.00 16.42 124 ALA C CA 1
ATOM 3099 C C . ALA C 1 124 ? 59.416 2.805 -20.067 1.00 16.54 124 ALA C C 1
ATOM 3100 O O . ALA C 1 124 ? 59.805 1.809 -20.713 1.00 16.65 124 ALA C O 1
ATOM 3102 N N . GLY C 1 125 ? 59.628 2.948 -18.768 1.00 16.64 125 GLY C N 1
ATOM 3103 C CA . GLY C 1 125 ? 60.275 1.907 -17.990 1.00 16.39 125 GLY C CA 1
ATOM 3104 C C . GLY C 1 125 ? 59.517 0.591 -18.055 1.00 17.44 125 GLY C C 1
ATOM 3105 O O . GLY C 1 125 ? 60.127 -0.485 -18.183 1.00 16.41 125 GLY C O 1
ATOM 3114 N N . GLN C 1 127 ? 57.360 -0.376 -20.410 1.00 17.30 127 GLN C N 1
ATOM 3115 C CA . GLN C 1 127 ? 57.441 -0.879 -21.775 1.00 19.01 127 GLN C CA 1
ATOM 3116 C C . GLN C 1 127 ? 58.789 -1.559 -22.011 1.00 19.69 127 GLN C C 1
ATOM 3117 O O . GLN C 1 127 ? 58.856 -2.689 -22.528 1.00 19.60 127 GLN C O 1
ATOM 3123 N N . ASN C 1 128 ? 59.860 -0.883 -21.614 1.00 20.02 128 ASN C N 1
ATOM 3124 C CA . ASN C 1 128 ? 61.198 -1.427 -21.811 1.00 21.02 128 ASN C CA 1
ATOM 3125 C C . ASN C 1 128 ? 61.489 -2.652 -20.952 1.00 21.68 128 ASN C C 1
ATOM 3126 O O . ASN C 1 128 ? 62.137 -3.594 -21.423 1.00 21.46 128 ASN C O 1
ATOM 3131 N N . ALA C 1 129 ? 60.982 -2.661 -19.716 1.00 21.49 129 ALA C N 1
ATOM 3132 C CA . ALA C 1 129 ? 61.160 -3.799 -18.822 1.00 22.45 129 ALA C CA 1
ATOM 3133 C C . ALA C 1 129 ? 60.398 -5.003 -19.369 1.00 23.37 129 ALA C C 1
ATOM 3134 O O . ALA C 1 129 ? 60.848 -6.149 -19.239 1.00 23.93 129 ALA C O 1
ATOM 3136 N N . GLY C 1 130 ? 59.238 -4.730 -19.952 1.00 23.90 130 GLY C N 1
ATOM 3137 C CA . GLY C 1 130 ? 58.413 -5.763 -20.563 1.00 25.46 130 GLY C CA 1
ATOM 3138 C C . GLY C 1 130 ? 59.175 -6.458 -21.682 1.00 26.53 130 GLY C C 1
ATOM 3139 O O . GLY C 1 130 ? 59.172 -7.692 -21.789 1.00 26.13 130 GLY C O 1
ATOM 3140 N N . ARG C 1 131 ? 59.826 -5.660 -22.521 1.00 27.01 131 ARG C N 1
ATOM 3141 C CA . ARG C 1 131 ? 60.652 -6.204 -23.590 1.00 28.93 131 ARG C CA 1
ATOM 3142 C C . ARG C 1 131 ? 61.872 -6.939 -23.037 1.00 29.00 131 ARG C C 1
ATOM 3143 O O . ARG C 1 131 ? 62.369 -7.884 -23.677 1.00 30.08 131 ARG C O 1
ATOM 3151 N N . PRO D 1 1 ? 42.571 9.930 8.492 1.00 9.51 1 PRO D N 1
ATOM 3152 C CA . PRO D 1 1 ? 43.477 10.504 7.488 1.00 9.38 1 PRO D CA 1
ATOM 3153 C C . PRO D 1 1 ? 43.229 11.987 7.377 1.00 10.06 1 PRO D C 1
ATOM 3154 O O . PRO D 1 1 ? 42.151 12.445 7.763 1.00 8.70 1 PRO D O 1
ATOM 3158 N N . LEU D 1 2 ? 44.210 12.686 6.837 1.00 10.51 2 LEU D N 1
ATOM 3159 C CA . LEU D 1 2 ? 44.104 14.128 6.630 1.00 12.63 2 LEU D CA 1
ATOM 3160 C C . LEU D 1 2 ? 44.397 14.424 5.181 1.00 14.47 2 LEU D C 1
ATOM 3161 O O . LEU D 1 2 ? 45.204 13.756 4.561 1.00 12.39 2 LEU D O 1
ATOM 3166 N N . ARG D 1 3 ? 43.721 15.427 4.631 1.00 17.74 3 ARG D N 1
ATOM 3167 C CA . ARG D 1 3 ? 44.026 15.880 3.284 1.00 22.69 3 ARG D CA 1
ATOM 3168 C C . ARG D 1 3 ? 43.798 17.384 3.250 1.00 25.56 3 ARG D C 1
ATOM 3169 O O . ARG D 1 3 ? 43.034 17.910 4.055 1.00 25.03 3 ARG D O 1
ATOM 3185 N N . GLY D 1 5 ? 42.168 20.569 2.090 1.00 38.65 5 GLY D N 1
ATOM 3186 C CA . GLY D 1 5 ? 40.900 20.944 1.493 1.00 40.92 5 GLY D CA 1
ATOM 3187 C C . GLY D 1 5 ? 41.037 22.126 0.555 1.00 42.38 5 GLY D C 1
ATOM 3188 O O . GLY D 1 5 ? 42.113 22.716 0.436 1.00 42.89 5 GLY D O 1
ATOM 3189 N N . GLY D 1 6 ? 39.937 22.486 -0.100 1.00 43.76 6 GLY D N 1
ATOM 3190 C CA . GLY D 1 6 ? 39.922 23.596 -1.044 1.00 44.78 6 GLY D CA 1
ATOM 3191 C C . GLY D 1 6 ? 40.626 24.875 -0.608 1.00 45.54 6 GLY D C 1
ATOM 3192 O O . GLY D 1 6 ? 41.334 25.508 -1.396 1.00 45.82 6 GLY D O 1
ATOM 3193 N N . ASN D 1 7 ? 40.441 25.251 0.652 1.00 46.00 7 ASN D N 1
ATOM 3194 C CA . ASN D 1 7 ? 41.018 26.477 1.188 1.00 46.13 7 ASN D CA 1
ATOM 3195 C C . ASN D 1 7 ? 42.316 26.268 1.978 1.00 45.72 7 ASN D C 1
ATOM 3196 O O . ASN D 1 7 ? 42.654 27.069 2.854 1.00 45.86 7 ASN D O 1
ATOM 3201 N N . GLY D 1 8 ? 43.031 25.183 1.686 1.00 44.79 8 GLY D N 1
ATOM 3202 C CA . GLY D 1 8 ? 44.293 24.917 2.358 1.00 43.50 8 GLY D CA 1
ATOM 3203 C C . GLY D 1 8 ? 44.125 24.496 3.805 1.00 42.15 8 GLY D C 1
ATOM 3204 O O . GLY D 1 8 ? 45.081 24.447 4.575 1.00 42.84 8 GLY D O 1
ATOM 3205 N N . GLN D 1 9 ? 42.888 24.204 4.172 1.00 40.74 9 GLN D N 1
ATOM 3206 C CA . GLN D 1 9 ? 42.548 23.753 5.506 1.00 38.85 9 GLN D CA 1
ATOM 3207 C C . GLN D 1 9 ? 42.586 22.220 5.468 1.00 36.43 9 GLN D C 1
ATOM 3208 O O . GLN D 1 9 ? 41.939 21.610 4.618 1.00 36.04 9 GLN D O 1
ATOM 3214 N N . LEU D 1 10 ? 43.372 21.604 6.350 1.00 33.32 10 LEU D N 1
ATOM 3215 C CA . LEU D 1 10 ? 43.380 20.147 6.414 1.00 29.76 10 LEU D CA 1
ATOM 3216 C C . LEU D 1 10 ? 41.999 19.682 6.846 1.00 27.18 10 LEU D C 1
ATOM 3217 O O . LEU D 1 10 ? 41.398 20.279 7.730 1.00 26.73 10 LEU D O 1
ATOM 3222 N N . GLN D 1 11 ? 41.505 18.618 6.213 1.00 23.64 11 GLN D N 1
ATOM 3223 C CA . GLN D 1 11 ? 40.212 18.027 6.531 1.00 20.75 11 GLN D CA 1
ATOM 3224 C C . GLN D 1 11 ? 40.491 16.623 7.054 1.00 17.84 11 GLN D C 1
ATOM 3225 O O . GLN D 1 11 ? 41.343 15.944 6.504 1.00 15.65 11 GLN D O 1
ATOM 3231 N N . TYR D 1 12 ? 39.781 16.200 8.097 1.00 15.05 12 TYR D N 1
ATOM 3232 C CA . TYR D 1 12 ? 39.941 14.836 8.621 1.00 14.30 12 TYR D CA 1
ATOM 3233 C C . TYR D 1 12 ? 38.806 13.882 8.233 1.00 13.60 12 TYR D C 1
ATOM 3234 O O . TYR D 1 12 ? 37.624 14.277 8.230 1.00 13.05 12 TYR D O 1
ATOM 3243 N N . TRP D 1 13 ? 39.159 12.624 7.922 1.00 11.98 13 TRP D N 1
ATOM 3244 C CA . TRP D 1 13 ? 38.169 11.566 7.761 1.00 12.07 13 TRP D CA 1
ATOM 3245 C C . TRP D 1 13 ? 38.813 10.287 8.293 1.00 10.74 13 TRP D C 1
ATOM 3246 O O . TRP D 1 13 ? 40.012 10.100 8.104 1.00 9.38 13 TRP D O 1
ATOM 3257 N N . PRO D 1 14 ? 38.045 9.435 8.969 1.00 10.77 14 PRO D N 1
ATOM 3258 C CA . PRO D 1 14 ? 38.606 8.185 9.508 1.00 10.20 14 PRO D CA 1
ATOM 3259 C C . PRO D 1 14 ? 38.873 7.169 8.405 1.00 9.58 14 PRO D C 1
ATOM 3260 O O . PRO D 1 14 ? 38.228 7.208 7.367 1.00 9.52 14 PRO D O 1
ATOM 3264 N N . PHE D 1 15 ? 39.845 6.283 8.618 1.00 9.26 15 PHE D N 1
ATOM 3265 C CA . PHE D 1 15 ? 40.109 5.202 7.670 1.00 9.52 15 PHE D CA 1
ATOM 3266 C C . PHE D 1 15 ? 38.850 4.377 7.442 1.00 9.73 15 PHE D C 1
ATOM 3267 O O . PHE D 1 15 ? 38.104 4.112 8.382 1.00 10.00 15 PHE D O 1
ATOM 3275 N N . SER D 1 16 ? 38.636 3.949 6.210 1.00 10.37 16 SER D N 1
ATOM 3276 C CA . SER D 1 16 ? 37.620 2.940 5.922 1.00 11.42 16 SER D CA 1
ATOM 3277 C C . SER D 1 16 ? 38.145 1.603 6.453 1.00 10.71 16 SER D C 1
ATOM 3278 O O . SER D 1 16 ? 39.315 1.288 6.282 1.00 9.87 16 SER D O 1
ATOM 3281 N N . SER D 1 17 ? 37.297 0.806 7.089 1.00 10.28 17 SER D N 1
ATOM 3282 C CA . SER D 1 17 ? 37.794 -0.473 7.591 1.00 10.73 17 SER D CA 1
ATOM 3283 C C . SER D 1 17 ? 38.192 -1.367 6.419 1.00 10.97 17 SER D C 1
ATOM 3284 O O . SER D 1 17 ? 39.067 -2.233 6.555 1.00 11.37 17 SER D O 1
ATOM 3287 N N . SER D 1 18 ? 37.559 -1.154 5.268 1.00 10.68 18 SER D N 1
ATOM 3288 C CA . SER D 1 18 ? 37.870 -1.953 4.090 1.00 11.81 18 SER D CA 1
ATOM 3289 C C . SER D 1 18 ? 39.313 -1.777 3.638 1.00 11.09 18 SER D C 1
ATOM 3290 O O . SER D 1 18 ? 39.968 -2.740 3.273 1.00 10.80 18 SER D O 1
ATOM 3293 N N . ASP D 1 19 ? 39.816 -0.551 3.683 1.00 10.13 19 ASP D N 1
ATOM 3294 C CA . ASP D 1 19 ? 41.227 -0.333 3.393 1.00 10.06 19 ASP D CA 1
ATOM 3295 C C . ASP D 1 19 ? 42.118 -1.035 4.433 1.00 9.11 19 ASP D C 1
ATOM 3296 O O . ASP D 1 19 ? 43.060 -1.720 4.061 1.00 9.49 19 ASP D O 1
ATOM 3301 N N . LEU D 1 20 ? 41.839 -0.835 5.726 1.00 8.53 20 LEU D N 1
ATOM 3302 C CA . LEU D 1 20 ? 42.680 -1.4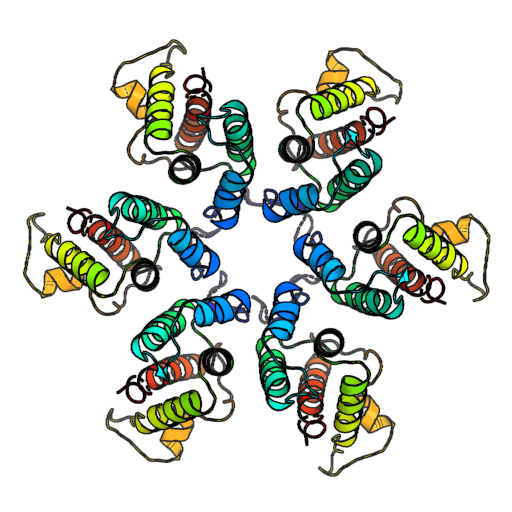17 6.779 1.00 8.12 20 LEU D CA 1
ATOM 3303 C C . LEU D 1 20 ? 42.726 -2.935 6.609 1.00 8.45 20 LEU D C 1
ATOM 3304 O O . LEU D 1 20 ? 43.808 -3.546 6.596 1.00 9.81 20 LEU D O 1
ATOM 3309 N N . TYR D 1 21 ? 41.569 -3.553 6.451 1.00 8.46 21 TYR D N 1
ATOM 3310 C CA . TYR D 1 21 ? 41.581 -5.015 6.317 1.00 8.07 21 TYR D CA 1
ATOM 3311 C C . TYR D 1 21 ? 42.131 -5.529 4.976 1.00 8.62 21 TYR D C 1
ATOM 3312 O O . TYR D 1 21 ? 42.754 -6.614 4.912 1.00 9.40 21 TYR D O 1
ATOM 3321 N N . ASN D 1 22 ? 41.917 -4.788 3.896 1.00 8.63 22 ASN D N 1
ATOM 3322 C CA . ASN D 1 22 ? 42.508 -5.189 2.618 1.00 10.19 22 ASN D CA 1
ATOM 3323 C C . ASN D 1 22 ? 44.028 -5.173 2.744 1.00 10.41 22 ASN D C 1
ATOM 3324 O O . ASN D 1 22 ? 44.709 -6.090 2.279 1.00 11.15 22 ASN D O 1
ATOM 3329 N N . TRP D 1 23 ? 44.570 -4.143 3.392 1.00 10.36 23 TRP D N 1
ATOM 3330 C CA . TRP D 1 23 ? 46.029 -4.078 3.579 1.00 10.21 23 TRP D CA 1
ATOM 3331 C C . TRP D 1 23 ? 46.505 -5.295 4.399 1.00 10.84 23 TRP D C 1
ATOM 3332 O O . TRP D 1 23 ? 47.527 -5.925 4.087 1.00 10.89 23 TRP D O 1
ATOM 3343 N N . LYS D 1 24 ? 45.755 -5.621 5.432 1.00 10.78 24 LYS D N 1
ATOM 3344 C CA . LYS D 1 24 ? 46.090 -6.763 6.272 1.00 11.90 24 LYS D CA 1
ATOM 3345 C C . LYS D 1 24 ? 46.036 -8.066 5.473 1.00 12.74 24 LYS D C 1
ATOM 3346 O O . LYS D 1 24 ? 46.978 -8.887 5.499 1.00 13.24 24 LYS D O 1
ATOM 3352 N N . ASN D 1 25 ? 44.916 -8.272 4.791 1.00 13.29 25 ASN D N 1
ATOM 3353 C CA . ASN D 1 25 ? 44.692 -9.516 4.045 1.00 14.28 25 ASN D CA 1
ATOM 3354 C C . ASN D 1 25 ? 45.618 -9.744 2.843 1.00 14.86 25 ASN D C 1
ATOM 3355 O O . ASN D 1 25 ? 45.835 -10.891 2.442 1.00 15.70 25 ASN D O 1
ATOM 3360 N N . ASN D 1 26 ? 46.192 -8.668 2.287 1.00 13.83 26 ASN D N 1
ATOM 3361 C CA . ASN D 1 26 ? 47.047 -8.790 1.106 1.00 13.99 26 ASN D CA 1
ATOM 3362 C C . ASN D 1 26 ? 48.545 -8.782 1.362 1.00 14.23 26 ASN D C 1
ATOM 3363 O O . ASN D 1 26 ? 49.346 -8.675 0.431 1.00 14.80 26 ASN D O 1
ATOM 3368 N N . ASN D 1 27 ? 48.911 -8.872 2.633 1.00 14.91 27 ASN D N 1
ATOM 3369 C CA . ASN D 1 27 ? 50.309 -8.923 3.028 1.00 15.72 27 ASN D CA 1
ATOM 3370 C C . ASN D 1 27 ? 50.568 -9.973 4.097 1.00 15.73 27 ASN D C 1
ATOM 3371 O O . ASN D 1 27 ? 49.659 -10.370 4.842 1.00 15.65 27 ASN D O 1
ATOM 3376 N N . PRO D 1 28 ? 51.818 -10.418 4.189 1.00 16.68 28 PRO D N 1
ATOM 3377 C CA . PRO D 1 28 ? 52.221 -11.347 5.252 1.00 16.57 28 PRO D CA 1
ATOM 3378 C C . PRO D 1 28 ? 52.222 -10.587 6.556 1.00 16.45 28 PRO D C 1
ATOM 3379 O O . PRO D 1 28 ? 52.158 -9.354 6.520 1.00 16.60 28 PRO D O 1
ATOM 3383 N N . SER D 1 29 ? 52.302 -11.283 7.684 1.00 15.72 29 SER D N 1
ATOM 3384 C CA . SER D 1 29 ? 52.445 -10.596 8.959 1.00 15.09 29 SER D CA 1
ATOM 3385 C C . SER D 1 29 ? 53.774 -9.848 8.994 1.00 15.28 29 SER D C 1
ATOM 3386 O O . SER D 1 29 ? 54.686 -10.107 8.188 1.00 15.24 29 SER D O 1
ATOM 3389 N N . PHE D 1 30 ? 53.879 -8.914 9.934 1.00 16.19 30 PHE D N 1
ATOM 3390 C CA . PHE D 1 30 ? 55.098 -8.122 10.105 1.00 16.34 30 PHE D CA 1
ATOM 3391 C C . PHE D 1 30 ? 56.254 -9.058 10.431 1.00 17.13 30 PHE D C 1
ATOM 3392 O O . PHE D 1 30 ? 57.356 -8.915 9.891 1.00 16.52 30 PHE D O 1
ATOM 3400 N N . SER D 1 31 ? 55.976 -10.027 11.299 1.00 17.11 31 SER D N 1
ATOM 3401 C CA . SER D 1 31 ? 56.986 -11.000 11.700 1.00 18.81 31 SER D CA 1
ATOM 3402 C C . SER D 1 31 ? 57.452 -11.896 10.532 1.00 19.98 31 SER D C 1
ATOM 3403 O O . SER D 1 31 ? 58.645 -12.243 10.450 1.00 20.88 31 SER D O 1
ATOM 3406 N N . GLU D 1 32 ? 56.531 -12.258 9.635 1.00 20.73 32 GLU D N 1
ATOM 3407 C CA . GLU D 1 32 ? 56.867 -13.086 8.470 1.00 22.03 32 GLU D CA 1
ATOM 3408 C C . GLU D 1 32 ? 57.789 -12.360 7.509 1.00 22.31 32 GLU D C 1
ATOM 3409 O O . GLU D 1 32 ? 58.810 -12.894 7.068 1.00 22.26 32 GLU D O 1
ATOM 3415 N N . ASP D 1 33 ? 57.403 -11.138 7.160 1.00 21.55 33 ASP D N 1
ATOM 3416 C CA . ASP D 1 33 ? 58.173 -10.340 6.228 1.00 21.88 33 ASP D CA 1
ATOM 3417 C C . ASP D 1 33 ? 57.951 -8.871 6.548 1.00 21.47 33 ASP D C 1
ATOM 3418 O O . ASP D 1 33 ? 56.997 -8.260 6.087 1.00 21.12 33 ASP D O 1
ATOM 3423 N N . PRO D 1 34 ? 58.832 -8.320 7.370 1.00 20.87 34 PRO D N 1
ATOM 3424 C CA . PRO D 1 34 ? 58.658 -6.949 7.864 1.00 19.99 34 PRO D CA 1
ATOM 3425 C C . PRO D 1 34 ? 58.628 -5.888 6.770 1.00 20.15 34 PRO D C 1
ATOM 3426 O O . PRO D 1 34 ? 57.918 -4.886 6.909 1.00 19.34 34 PRO D O 1
ATOM 3430 N N . GLY D 1 35 ? 59.410 -6.098 5.718 1.00 19.53 35 GLY D N 1
ATOM 3431 C CA . GLY D 1 35 ? 59.542 -5.128 4.651 1.00 19.44 35 GLY D CA 1
ATOM 3432 C C . GLY D 1 35 ? 58.248 -4.853 3.923 1.00 19.36 35 GLY D C 1
ATOM 3433 O O . GLY D 1 35 ? 58.049 -3.748 3.393 1.00 18.68 35 GLY D O 1
ATOM 3434 N N . LYS D 1 36 ? 57.366 -5.852 3.904 1.00 18.24 36 LYS D N 1
ATOM 3435 C CA . LYS D 1 36 ? 56.097 -5.718 3.209 1.00 18.46 36 LYS D CA 1
ATOM 3436 C C . LYS D 1 36 ? 55.209 -4.705 3.907 1.00 17.00 36 LYS D C 1
ATOM 3437 O O . LYS D 1 36 ? 54.880 -3.675 3.324 1.00 16.53 36 LYS D O 1
ATOM 3443 N N . LEU D 1 37 ? 54.797 -4.997 5.138 1.00 16.32 37 LEU D N 1
ATOM 3444 C CA . LEU D 1 37 ? 53.939 -4.040 5.837 1.00 15.27 37 LEU D CA 1
ATOM 3445 C C . LEU D 1 37 ? 54.680 -2.744 6.114 1.00 14.61 37 LEU D C 1
ATOM 3446 O O . LEU D 1 37 ? 54.073 -1.677 6.202 1.00 14.34 37 LEU D O 1
ATOM 3451 N N . THR D 1 38 ? 56.000 -2.815 6.264 1.00 13.80 38 THR D N 1
ATOM 3452 C CA . THR D 1 38 ? 56.745 -1.593 6.496 1.00 13.29 38 THR D CA 1
ATOM 3453 C C . THR D 1 38 ? 56.601 -0.657 5.305 1.00 13.38 38 THR D C 1
ATOM 3454 O O . THR D 1 38 ? 56.321 0.529 5.478 1.00 12.94 38 THR D O 1
ATOM 3458 N N . ALA D 1 39 ? 56.782 -1.180 4.099 1.00 12.82 39 ALA D N 1
ATOM 3459 C CA . ALA D 1 39 ? 56.696 -0.327 2.932 1.00 12.96 39 ALA D CA 1
ATOM 3460 C C . ALA D 1 39 ? 55.266 0.198 2.750 1.00 12.63 39 ALA D C 1
ATOM 3461 O O . ALA D 1 39 ? 55.065 1.327 2.342 1.00 12.50 39 ALA D O 1
ATOM 3463 N N . LEU D 1 40 ? 54.288 -0.646 3.047 1.00 12.15 40 LEU D N 1
ATOM 3464 C CA . LEU D 1 40 ? 52.890 -0.249 2.903 1.00 11.91 40 LEU D CA 1
ATOM 3465 C C . LEU D 1 40 ? 52.584 0.867 3.881 1.00 12.01 40 LEU D C 1
ATOM 3466 O O . LEU D 1 40 ? 51.996 1.885 3.500 1.00 12.40 40 LEU D O 1
ATOM 3471 N N . ILE D 1 41 ? 52.966 0.691 5.143 1.00 12.06 41 ILE D N 1
ATOM 3472 C CA . ILE D 1 41 ? 52.678 1.714 6.144 1.00 12.05 41 ILE D CA 1
ATOM 3473 C C . ILE D 1 41 ? 53.442 2.995 5.868 1.00 11.98 41 ILE D C 1
ATOM 3474 O O . ILE D 1 41 ? 52.871 4.067 5.990 1.00 11.10 41 ILE D O 1
ATOM 3479 N N . GLU D 1 42 ? 54.696 2.875 5.442 1.00 11.87 42 GLU D N 1
ATOM 3480 C CA . GLU D 1 42 ? 55.490 4.049 5.064 1.00 12.33 42 GLU D CA 1
ATOM 3481 C C . GLU D 1 42 ? 54.731 4.874 4.021 1.00 12.54 42 GLU D C 1
ATOM 3482 O O . GLU D 1 42 ? 54.630 6.115 4.110 1.00 11.59 42 GLU D O 1
ATOM 3488 N N . SER D 1 43 ? 54.185 4.184 3.028 1.00 11.60 43 SER D N 1
ATOM 3489 C CA . SER D 1 43 ? 53.483 4.869 1.950 1.00 12.14 43 SER D CA 1
ATOM 3490 C C . SER D 1 43 ? 52.230 5.562 2.480 1.00 11.03 43 SER D C 1
ATOM 3491 O O . SER D 1 43 ? 51.975 6.732 2.196 1.00 12.49 43 SER D O 1
ATOM 3494 N N . VAL D 1 44 ? 51.452 4.830 3.260 1.00 10.39 44 VAL D N 1
ATOM 3495 C CA . VAL D 1 44 ? 50.223 5.364 3.858 1.00 9.80 44 VAL D CA 1
ATOM 3496 C C . VAL D 1 44 ? 50.514 6.568 4.758 1.00 10.45 44 VAL D C 1
ATOM 3497 O O . VAL D 1 44 ? 49.721 7.522 4.804 1.00 9.79 44 VAL D O 1
ATOM 3501 N N . LEU D 1 45 ? 51.633 6.519 5.490 1.00 10.35 45 LEU D N 1
ATOM 3502 C CA . LEU D 1 45 ? 52.001 7.649 6.357 1.00 11.65 45 LEU D CA 1
ATOM 3503 C C . LEU D 1 45 ? 52.049 8.919 5.536 1.00 11.46 45 LEU D C 1
ATOM 3504 O O . LEU D 1 45 ? 51.753 10.009 6.038 1.00 11.72 45 LEU D O 1
ATOM 3509 N N . THR D 1 46 ? 52.414 8.793 4.268 1.00 11.84 46 THR D N 1
ATOM 3510 C CA . THR D 1 46 ? 52.398 9.980 3.416 1.00 12.35 46 THR D CA 1
ATOM 3511 C C . THR D 1 46 ? 51.066 10.227 2.716 1.00 11.82 46 THR D C 1
ATOM 3512 O O . THR D 1 46 ? 50.498 11.305 2.845 1.00 12.00 46 THR D O 1
ATOM 3516 N N . THR D 1 47 ? 50.560 9.252 1.973 1.00 11.14 47 THR D N 1
ATOM 3517 C CA . THR D 1 47 ? 49.342 9.516 1.207 1.00 10.44 47 THR D CA 1
ATOM 3518 C C . THR D 1 47 ? 48.117 9.804 2.072 1.00 10.30 47 THR D C 1
ATOM 3519 O O . THR D 1 47 ? 47.246 10.573 1.669 1.00 11.10 47 THR D O 1
ATOM 3523 N N . HIS D 1 48 ? 48.041 9.204 3.251 1.00 9.20 48 HIS D N 1
ATOM 3524 C CA . HIS D 1 48 ? 46.858 9.398 4.102 1.00 9.79 48 HIS D CA 1
ATOM 3525 C C . HIS D 1 48 ? 47.078 10.381 5.245 1.00 9.39 48 HIS D C 1
ATOM 3526 O O . HIS D 1 48 ? 46.131 10.676 5.978 1.00 9.35 48 HIS D O 1
ATOM 3533 N N . GLN D 1 49 ? 48.308 10.871 5.406 1.00 10.01 49 GLN D N 1
ATOM 3534 C CA . GLN D 1 49 ? 48.622 11.851 6.467 1.00 10.93 49 GLN D CA 1
ATOM 3535 C C . GLN D 1 49 ? 47.890 11.577 7.784 1.00 10.56 49 GLN D C 1
ATOM 3536 O O . GLN D 1 49 ? 47.181 12.443 8.295 1.00 10.67 49 GLN D O 1
ATOM 3542 N N . PRO D 1 50 ? 48.060 10.384 8.343 1.00 10.49 50 PRO D N 1
ATOM 3543 C CA . PRO D 1 50 ? 47.316 9.992 9.541 1.00 9.35 50 PRO D CA 1
ATOM 3544 C C . PRO D 1 50 ? 47.648 10.788 10.804 1.00 9.32 50 PRO D C 1
ATOM 3545 O O . PRO D 1 50 ? 48.804 11.166 11.012 1.00 10.02 50 PRO D O 1
ATOM 3549 N N . THR D 1 51 ? 46.640 10.984 11.647 1.00 9.79 51 THR D N 1
ATOM 3550 C CA . THR D 1 51 ? 46.838 11.580 12.967 1.00 9.34 51 THR D CA 1
ATOM 3551 C C . THR D 1 51 ? 47.431 10.545 13.905 1.00 9.92 51 THR D C 1
ATOM 3552 O O . THR D 1 51 ? 47.633 9.386 13.534 1.00 8.69 51 THR D O 1
ATOM 3556 N N . TRP D 1 52 ? 47.693 10.958 15.141 1.00 9.76 52 TRP D N 1
ATOM 3557 C CA . TRP D 1 52 ? 48.234 10.009 16.112 1.00 10.49 52 TRP D CA 1
ATOM 3558 C C . TRP D 1 52 ? 47.227 8.871 16.309 1.00 10.74 52 TRP D C 1
ATOM 3559 O O . TRP D 1 52 ? 47.602 7.708 16.373 1.00 10.23 52 TRP D O 1
ATOM 3570 N N . ASP D 1 53 ? 45.942 9.209 16.397 1.00 10.32 53 ASP D N 1
ATOM 3571 C CA . ASP D 1 53 ? 44.926 8.173 16.600 1.00 11.51 53 ASP D CA 1
ATOM 3572 C C . ASP D 1 53 ? 44.889 7.248 15.375 1.00 11.15 53 ASP D C 1
ATOM 3573 O O . ASP D 1 53 ? 44.814 6.021 15.505 1.00 10.96 53 ASP D O 1
ATOM 3578 N N . ASP D 1 54 ? 44.931 7.831 14.184 1.00 10.57 54 ASP D N 1
ATOM 3579 C CA . ASP D 1 54 ? 44.967 7.011 12.969 1.00 10.22 54 ASP D CA 1
ATOM 3580 C C . ASP D 1 54 ? 46.148 6.052 12.998 1.00 10.07 54 ASP D C 1
ATOM 3581 O O . ASP D 1 54 ? 46.034 4.929 12.548 1.00 9.82 54 ASP D O 1
ATOM 3586 N N . CYS D 1 55 ? 47.301 6.526 13.479 1.00 10.06 55 CYS D N 1
ATOM 3587 C CA . CYS D 1 55 ? 48.485 5.673 13.520 1.00 10.75 55 CYS D CA 1
ATOM 3588 C C . CYS D 1 55 ? 48.266 4.477 14.461 1.00 11.69 55 CYS D C 1
ATOM 3589 O O . CYS D 1 55 ? 48.683 3.349 14.159 1.00 11.33 55 CYS D O 1
ATOM 3592 N N . GLN D 1 56 ? 47.591 4.719 15.584 1.00 11.98 56 GLN D N 1
ATOM 3593 C CA . GLN D 1 56 ? 47.345 3.636 16.549 1.00 13.21 56 GLN D CA 1
ATOM 3594 C C . GLN D 1 56 ? 46.446 2.625 15.903 1.00 13.47 56 GLN D C 1
ATOM 3595 O O . GLN D 1 56 ? 46.584 1.424 16.094 1.00 12.90 56 GLN D O 1
ATOM 3601 N N . GLN D 1 57 ? 45.490 3.125 15.137 1.00 13.43 57 GLN D N 1
ATOM 3602 C CA . GLN D 1 57 ? 44.510 2.253 14.526 1.00 14.48 57 GLN D CA 1
ATOM 3603 C C . GLN D 1 57 ? 45.167 1.421 13.434 1.00 14.45 57 GLN D C 1
ATOM 3604 O O . GLN D 1 57 ? 44.890 0.225 13.288 1.00 14.82 57 GLN D O 1
ATOM 3610 N N . LEU D 1 58 ? 46.087 2.044 12.701 1.00 14.07 58 LEU D N 1
ATOM 3611 C CA . LEU D 1 58 ? 46.799 1.393 11.626 1.00 14.24 58 LEU D CA 1
ATOM 3612 C C . LEU D 1 58 ? 47.707 0.307 12.196 1.00 14.43 58 LEU D C 1
ATOM 3613 O O . LEU D 1 58 ? 47.719 -0.834 11.733 1.00 14.50 58 LEU D O 1
ATOM 3618 N N . LEU D 1 59 ? 48.446 0.646 13.239 1.00 14.19 59 LEU D N 1
ATOM 3619 C CA . LEU D 1 59 ? 49.345 -0.327 13.843 1.00 14.44 59 LEU D CA 1
ATOM 3620 C C . LEU D 1 59 ? 48.575 -1.435 14.558 1.00 14.26 59 LEU D C 1
ATOM 3621 O O . LEU D 1 59 ? 48.929 -2.605 14.477 1.00 14.53 59 LEU D O 1
ATOM 3626 N N . GLY D 1 60 ? 47.509 -1.059 15.246 1.00 13.91 60 GLY D N 1
ATOM 3627 C CA . GLY D 1 60 ? 46.714 -2.006 16.015 1.00 14.02 60 GLY D CA 1
ATOM 3628 C C . GLY D 1 60 ? 46.029 -3.030 15.124 1.00 14.57 60 GLY D C 1
ATOM 3629 O O . GLY D 1 60 ? 45.750 -4.148 15.541 1.00 14.10 60 GLY D O 1
ATOM 3630 N N . THR D 1 61 ? 45.757 -2.644 13.887 1.00 13.65 61 THR D N 1
ATOM 3631 C CA . THR D 1 61 ? 45.090 -3.551 12.970 1.00 13.80 61 THR D CA 1
ATOM 3632 C C . THR D 1 61 ? 46.069 -4.442 12.248 1.00 14.00 61 THR D C 1
ATOM 3633 O O . THR D 1 61 ? 45.806 -5.630 12.058 1.00 14.41 61 THR D O 1
ATOM 3637 N N . LEU D 1 62 ? 47.197 -3.869 11.836 1.00 13.16 62 LEU D N 1
ATOM 3638 C CA . LEU D 1 62 ? 48.155 -4.595 11.029 1.00 13.54 62 LEU D CA 1
ATOM 3639 C C . LEU D 1 62 ? 49.209 -5.371 11.815 1.00 13.79 62 LEU D C 1
ATOM 3640 O O . LEU D 1 62 ? 49.794 -6.336 11.300 1.00 13.68 62 LEU D O 1
ATOM 3645 N N . LEU D 1 63 ? 49.456 -4.971 13.051 1.00 14.38 63 LEU D N 1
ATOM 3646 C CA . LEU D 1 63 ? 50.442 -5.687 13.847 1.00 15.96 63 LEU D CA 1
ATOM 3647 C C . LEU D 1 63 ? 49.799 -6.380 15.046 1.00 15.84 63 LEU D C 1
ATOM 3648 O O . LEU D 1 63 ? 48.753 -5.955 15.519 1.00 15.72 63 LEU D O 1
ATOM 3653 N N . THR D 1 64 ? 50.431 -7.438 15.558 1.00 16.99 64 THR D N 1
ATOM 3654 C CA . THR D 1 64 ? 49.973 -8.046 16.814 1.00 17.28 64 THR D CA 1
ATOM 3655 C C . THR D 1 64 ? 50.355 -7.115 17.949 1.00 17.54 64 THR D C 1
ATOM 3656 O O . THR D 1 64 ? 51.151 -6.201 17.760 1.00 17.64 64 THR D O 1
ATOM 3660 N N . GLY D 1 65 ? 49.803 -7.343 19.136 1.00 17.76 65 GLY D N 1
ATOM 3661 C CA . GLY D 1 65 ? 50.164 -6.522 20.283 1.00 18.82 65 GLY D CA 1
ATOM 3662 C C . GLY D 1 65 ? 51.671 -6.503 20.528 1.00 19.33 65 GLY D C 1
ATOM 3663 O O . GLY D 1 65 ? 52.265 -5.451 20.790 1.00 18.83 65 GLY D O 1
ATOM 3664 N N . GLU D 1 66 ? 52.307 -7.664 20.427 1.00 20.10 66 GLU D N 1
ATOM 3665 C CA . GLU D 1 66 ? 53.744 -7.746 20.692 1.00 20.84 66 GLU D CA 1
ATOM 3666 C C . GLU D 1 66 ? 54.599 -7.065 19.624 1.00 20.32 66 GLU D C 1
ATOM 3667 O O . GLU D 1 66 ? 55.638 -6.453 19.933 1.00 20.14 66 GLU D O 1
ATOM 3673 N N . GLU D 1 67 ? 54.183 -7.195 18.373 1.00 19.35 67 GLU D N 1
ATOM 3674 C CA . GLU D 1 67 ? 54.906 -6.561 17.274 1.00 18.69 67 GLU D CA 1
ATOM 3675 C C . GLU D 1 67 ? 54.797 -5.056 17.413 1.00 17.90 67 GLU D C 1
ATOM 3676 O O . GLU D 1 67 ? 55.778 -4.331 17.198 1.00 17.73 67 GLU D O 1
ATOM 3682 N N . LYS D 1 68 ? 53.593 -4.589 17.727 1.00 17.58 68 LYS D N 1
ATOM 3683 C CA . LYS D 1 68 ? 53.365 -3.155 17.885 1.00 17.85 68 LYS D CA 1
ATOM 3684 C C . LYS D 1 68 ? 54.202 -2.589 19.031 1.00 18.58 68 LYS D C 1
ATOM 3685 O O . LYS D 1 68 ? 54.794 -1.510 18.929 1.00 17.43 68 LYS D O 1
ATOM 3691 N N . GLN D 1 69 ? 54.246 -3.304 20.144 1.00 18.87 69 GLN D N 1
ATOM 3692 C CA . GLN D 1 69 ? 55.037 -2.808 21.271 1.00 20.49 69 GLN D CA 1
ATOM 3693 C C . GLN D 1 69 ? 56.523 -2.682 20.912 1.00 19.88 69 GLN D C 1
ATOM 3694 O O . GLN D 1 69 ? 57.189 -1.713 21.293 1.00 19.48 69 GLN D O 1
ATOM 3700 N N . ARG D 1 70 ? 57.033 -3.630 20.136 1.00 19.45 70 ARG D N 1
ATOM 3701 C CA . ARG D 1 70 ? 58.415 -3.564 19.672 1.00 19.72 70 ARG D CA 1
ATOM 3702 C C . ARG D 1 70 ? 58.640 -2.332 18.774 1.00 18.61 70 ARG D C 1
ATOM 3703 O O . ARG D 1 70 ? 59.648 -1.634 18.888 1.00 16.90 70 ARG D O 1
ATOM 3711 N N . VAL D 1 71 ? 57.684 -2.069 17.888 1.00 16.83 71 VAL D N 1
ATOM 3712 C CA . VAL D 1 71 ? 57.782 -0.922 16.992 1.00 15.70 71 VAL D CA 1
ATOM 3713 C C . VAL D 1 71 ? 57.791 0.393 17.776 1.00 15.84 71 VAL D C 1
ATOM 3714 O O . VAL D 1 71 ? 58.613 1.278 17.513 1.00 15.09 71 VAL D O 1
ATOM 3718 N N . LEU D 1 72 ? 56.884 0.506 18.738 1.00 15.59 72 LEU D N 1
ATOM 3719 C CA . LEU D 1 72 ? 56.777 1.722 19.549 1.00 16.94 72 LEU D CA 1
ATOM 3720 C C . LEU D 1 72 ? 58.046 1.919 20.375 1.00 17.63 72 LEU D C 1
ATOM 3721 O O . LEU D 1 72 ? 58.527 3.037 20.536 1.00 16.59 72 LEU D O 1
ATOM 3726 N N . LEU D 1 73 ? 58.574 0.820 20.907 1.00 18.15 73 LEU D N 1
ATOM 3727 C CA . LEU D 1 73 ? 59.830 0.855 21.636 1.00 19.08 73 LEU D CA 1
ATOM 3728 C C . LEU D 1 73 ? 60.984 1.353 20.755 1.00 18.38 73 LEU D C 1
ATOM 3729 O O . LEU D 1 73 ? 61.759 2.221 21.182 1.00 18.18 73 LEU D O 1
ATOM 3734 N N . GLU D 1 74 ? 61.115 0.810 19.543 1.00 16.58 74 GLU D N 1
ATOM 3735 C CA . GLU D 1 74 ? 62.190 1.250 18.650 1.00 16.82 74 GLU D CA 1
ATOM 3736 C C . GLU D 1 74 ? 62.000 2.694 18.220 1.00 15.89 74 GLU D C 1
ATOM 3737 O O . GLU D 1 74 ? 62.975 3.429 18.039 1.00 15.95 74 GLU D O 1
ATOM 3743 N N . ALA D 1 75 ? 60.750 3.101 18.069 1.00 15.15 75 ALA D N 1
ATOM 3744 C CA . ALA D 1 75 ? 60.478 4.486 17.691 1.00 15.42 75 ALA D CA 1
ATOM 3745 C C . ALA D 1 75 ? 60.975 5.433 18.778 1.00 15.41 75 ALA D C 1
ATOM 3746 O O . ALA D 1 75 ? 61.582 6.482 18.506 1.00 14.84 75 ALA D O 1
ATOM 3748 N N . ARG D 1 76 ? 60.691 5.070 20.015 1.00 15.69 76 ARG D N 1
ATOM 3749 C CA . ARG D 1 76 ? 61.085 5.896 21.128 1.00 16.70 76 ARG D CA 1
ATOM 3750 C C . ARG D 1 76 ? 62.607 5.935 21.264 1.00 17.85 76 ARG D C 1
ATOM 3751 O O . ARG D 1 76 ? 63.166 6.957 21.660 1.00 17.30 76 ARG D O 1
ATOM 3759 N N . LYS D 1 77 ? 63.273 4.843 20.897 1.00 18.51 77 LYS D N 1
ATOM 3760 C CA . LYS D 1 77 ? 64.732 4.804 20.940 1.00 19.94 77 LYS D CA 1
ATOM 3761 C C . LYS D 1 77 ? 65.354 5.672 19.843 1.00 19.87 77 LYS D C 1
ATOM 3762 O O . LYS D 1 77 ? 66.534 6.023 19.898 1.00 20.70 77 LYS D O 1
ATOM 3768 N N . ALA D 1 78 ? 64.567 6.020 18.834 1.00 18.66 78 ALA D N 1
ATOM 3769 C CA . ALA D 1 78 ? 65.092 6.834 17.753 1.00 18.48 78 ALA D CA 1
ATOM 3770 C C . ALA D 1 78 ? 64.898 8.332 17.972 1.00 17.87 78 ALA D C 1
ATOM 3771 O O . ALA D 1 78 ? 65.272 9.121 17.115 1.00 17.57 78 ALA D O 1
ATOM 3773 N N . VAL D 1 79 ? 64.318 8.715 19.110 1.00 17.37 79 VAL D N 1
ATOM 3774 C CA . VAL D 1 79 ? 64.084 10.125 19.367 1.00 17.02 79 VAL D CA 1
ATOM 3775 C C . VAL D 1 79 ? 65.396 10.840 19.582 1.00 18.33 79 VAL D C 1
ATOM 3776 O O . VAL D 1 79 ? 66.321 10.287 20.173 1.00 17.10 79 VAL D O 1
ATOM 3780 N N . ARG D 1 80 ? 65.462 12.071 19.099 1.00 19.68 80 ARG D N 1
ATOM 3781 C CA . ARG D 1 80 ? 66.656 12.863 19.227 1.00 22.19 80 ARG D CA 1
ATOM 3782 C C . ARG D 1 80 ? 66.388 14.118 20.054 1.00 23.67 80 ARG D C 1
ATOM 3783 O O . ARG D 1 80 ? 65.281 14.665 20.039 1.00 23.17 80 ARG D O 1
ATOM 3791 N N . GLY D 1 81 ? 67.403 14.542 20.801 1.00 25.45 81 GLY D N 1
ATOM 3792 C CA . GLY D 1 81 ? 67.314 15.764 21.581 1.00 27.92 81 GLY D CA 1
ATOM 3793 C C . GLY D 1 81 ? 67.470 16.938 20.640 1.00 29.68 81 GLY D C 1
ATOM 3794 O O . GLY D 1 81 ? 67.601 16.763 19.431 1.00 29.86 81 GLY D O 1
ATOM 3795 N N . ASN D 1 82 ? 67.470 18.147 21.180 1.00 31.97 82 ASN D N 1
ATOM 3796 C CA . ASN D 1 82 ? 67.585 19.319 20.323 1.00 33.78 82 ASN D CA 1
ATOM 3797 C C . ASN D 1 82 ? 68.905 19.384 19.564 1.00 33.85 82 ASN D C 1
ATOM 3798 O O . ASN D 1 82 ? 68.995 20.056 18.533 1.00 34.66 82 ASN D O 1
ATOM 3803 N N . ASP D 1 83 ? 69.923 18.676 20.056 1.00 33.81 83 ASP D N 1
ATOM 3804 C CA . ASP D 1 83 ? 71.234 18.675 19.396 1.00 33.29 83 ASP D CA 1
ATOM 3805 C C . ASP D 1 83 ? 71.323 17.672 18.250 1.00 32.60 83 ASP D C 1
ATOM 3806 O O . ASP D 1 83 ? 72.385 17.484 17.647 1.00 32.81 83 ASP D O 1
ATOM 3811 N N . GLY D 1 84 ? 70.208 17.013 17.962 1.00 31.17 84 GLY D N 1
ATOM 3812 C CA . GLY D 1 84 ? 70.170 16.047 16.888 1.00 29.51 84 GLY D CA 1
ATOM 3813 C C . GLY D 1 84 ? 70.798 14.720 17.271 1.00 28.09 84 GLY D C 1
ATOM 3814 O O . GLY D 1 84 ? 71.002 13.858 16.416 1.00 27.78 84 GLY D O 1
ATOM 3815 N N . ARG D 1 85 ? 71.095 14.550 18.556 1.00 26.75 85 ARG D N 1
ATOM 3816 C CA . ARG D 1 85 ? 71.700 13.315 19.035 1.00 25.75 85 ARG D CA 1
ATOM 3817 C C . ARG D 1 85 ? 70.701 12.490 19.868 1.00 25.33 85 ARG D C 1
ATOM 3818 O O . ARG D 1 85 ? 69.764 13.042 20.427 1.00 25.25 85 ARG D O 1
ATOM 3826 N N . PRO D 1 86 ? 70.901 11.183 19.961 1.00 24.47 86 PRO D N 1
ATOM 3827 C CA . PRO D 1 86 ? 69.963 10.332 20.699 1.00 23.84 86 PRO D CA 1
ATOM 3828 C C . PRO D 1 86 ? 69.651 10.836 22.100 1.00 23.82 86 PRO D C 1
ATOM 3829 O O . PRO D 1 86 ? 70.525 11.345 22.823 1.00 23.30 86 PRO D O 1
ATOM 3833 N N . THR D 1 87 ? 68.387 10.727 22.485 1.00 23.17 87 THR D N 1
ATOM 3834 C CA . THR D 1 87 ? 68.036 11.097 23.850 1.00 22.61 87 THR D CA 1
ATOM 3835 C C . THR D 1 87 ? 67.196 10.001 24.467 1.00 22.88 87 THR D C 1
ATOM 3836 O O . THR D 1 87 ? 66.415 9.320 23.782 1.00 22.28 87 THR D O 1
ATOM 3840 N N . GLN D 1 88 ? 67.380 9.807 25.762 1.00 22.56 88 GLN D N 1
ATOM 3841 C CA . GLN D 1 88 ? 66.578 8.864 26.495 1.00 23.76 88 GLN D CA 1
ATOM 3842 C C . GLN D 1 88 ? 65.853 9.604 27.633 1.00 23.10 88 GLN D C 1
ATOM 3843 O O . GLN D 1 88 ? 65.199 8.984 28.457 1.00 23.38 88 GLN D O 1
ATOM 3849 N N . LEU D 1 89 ? 65.966 10.929 27.660 1.00 22.99 89 LEU D N 1
ATOM 3850 C CA . LEU D 1 89 ? 65.277 11.740 28.671 1.00 23.34 89 LEU D CA 1
ATOM 3851 C C . LEU D 1 89 ? 63.764 11.625 28.469 1.00 23.96 89 LEU D C 1
ATOM 3852 O O . LEU D 1 89 ? 63.244 12.019 27.426 1.00 22.99 89 LEU D O 1
ATOM 3857 N N . PRO D 1 90 ? 63.064 11.099 29.468 1.00 24.74 90 PRO D N 1
ATOM 3858 C CA . PRO D 1 90 ? 61.618 10.855 29.366 1.00 24.87 90 PRO D CA 1
ATOM 3859 C C . PRO D 1 90 ? 60.798 12.046 28.896 1.00 24.74 90 PRO D C 1
ATOM 3860 O O . PRO D 1 90 ? 59.871 11.842 28.116 1.00 25.43 90 PRO D O 1
ATOM 3864 N N . ASN D 1 91 ? 61.093 13.252 29.353 1.00 24.12 91 ASN D N 1
ATOM 3865 C CA . ASN D 1 91 ? 60.321 14.387 28.881 1.00 24.04 91 ASN D CA 1
ATOM 3866 C C . ASN D 1 91 ? 60.488 14.568 27.375 1.00 23.23 91 ASN D C 1
ATOM 3867 O O . ASN D 1 91 ? 59.511 14.850 26.665 1.00 21.93 91 ASN D O 1
ATOM 3872 N N . GLU D 1 92 ? 61.715 14.394 26.890 1.00 21.40 92 GLU D N 1
ATOM 3873 C CA . GLU D 1 92 ? 61.970 14.555 25.468 1.00 20.94 92 GLU D CA 1
ATOM 3874 C C . GLU D 1 92 ? 61.354 13.404 24.683 1.00 19.71 92 GLU D C 1
ATOM 3875 O O . GLU D 1 92 ? 60.768 13.621 23.635 1.00 19.84 92 GLU D O 1
ATOM 3881 N N . VAL D 1 93 ? 61.510 12.182 25.178 1.00 19.25 93 VAL D N 1
ATOM 3882 C CA . VAL D 1 93 ? 60.980 11.036 24.452 1.00 18.75 93 VAL D CA 1
ATOM 3883 C C . VAL D 1 93 ? 59.454 11.135 24.380 1.00 18.87 93 VAL D C 1
ATOM 3884 O O . VAL D 1 93 ? 58.875 10.938 23.317 1.00 17.06 93 VAL D O 1
ATOM 3888 N N . ASP D 1 94 ? 58.818 11.476 25.503 1.00 18.98 94 ASP D N 1
ATOM 3889 C CA . ASP D 1 94 ? 57.357 11.546 25.538 1.00 19.99 94 ASP D CA 1
ATOM 3890 C C . ASP D 1 94 ? 56.784 12.700 24.707 1.00 19.29 94 ASP D C 1
ATOM 3891 O O . ASP D 1 94 ? 55.686 12.593 24.187 1.00 19.41 94 ASP D O 1
ATOM 3896 N N . ALA D 1 95 ? 57.510 13.807 24.600 1.00 18.54 95 ALA D N 1
ATOM 3897 C CA . ALA D 1 95 ? 57.020 14.918 23.787 1.00 18.25 95 ALA D CA 1
ATOM 3898 C C . ALA D 1 95 ? 57.040 14.576 22.302 1.00 17.33 95 ALA D C 1
ATOM 3899 O O . ALA D 1 95 ? 56.195 15.044 21.532 1.00 17.57 95 ALA D O 1
ATOM 3901 N N . ALA D 1 96 ? 58.027 13.785 21.895 1.00 15.85 96 ALA D N 1
ATOM 3902 C CA . ALA D 1 96 ? 58.171 13.461 20.483 1.00 14.24 96 ALA D CA 1
ATOM 3903 C C . ALA D 1 96 ? 57.380 12.241 20.076 1.00 13.79 96 ALA D C 1
ATOM 3904 O O . ALA D 1 96 ? 56.853 12.189 18.962 1.00 12.61 96 ALA D O 1
ATOM 3906 N N . PHE D 1 97 ? 57.317 11.257 20.965 1.00 12.73 97 PHE D N 1
ATOM 3907 C CA . PHE D 1 97 ? 56.646 10.004 20.650 1.00 14.06 97 PHE D CA 1
ATOM 3908 C C . PHE D 1 97 ? 55.817 9.503 21.819 1.00 14.35 97 PHE D C 1
ATOM 3909 O O . PHE D 1 97 ? 56.141 8.489 22.440 1.00 15.02 97 PHE D O 1
ATOM 3917 N N . PRO D 1 98 ? 54.726 10.206 22.092 1.00 15.38 98 PRO D N 1
ATOM 3918 C CA . PRO D 1 98 ? 53.832 9.864 23.201 1.00 15.92 98 PRO D CA 1
ATOM 3919 C C . PRO D 1 98 ? 53.188 8.495 23.048 1.00 16.80 98 PRO D C 1
ATOM 3920 O O . PRO D 1 98 ? 52.757 8.121 21.952 1.00 16.80 98 PRO D O 1
ATOM 3924 N N . LEU D 1 99 ? 53.127 7.748 24.146 1.00 17.18 99 LEU D N 1
ATOM 3925 C CA . LEU D 1 99 ? 52.424 6.475 24.149 1.00 18.29 99 LEU D CA 1
ATOM 3926 C C . LEU D 1 99 ? 50.940 6.681 24.427 1.00 18.86 99 LEU D C 1
ATOM 3927 O O . LEU D 1 99 ? 50.120 5.824 24.116 1.00 19.13 99 LEU D O 1
ATOM 3932 N N . GLU D 1 100 ? 50.609 7.817 25.018 1.00 20.09 100 GLU D N 1
ATOM 3933 C CA . GLU D 1 100 ? 49.218 8.165 25.306 1.00 21.51 100 GLU D CA 1
ATOM 3934 C C . GLU D 1 100 ? 48.817 9.335 24.405 1.00 20.96 100 GLU D C 1
ATOM 3935 O O . GLU D 1 100 ? 49.666 10.104 23.965 1.00 20.43 100 GLU D O 1
ATOM 3941 N N . ARG D 1 101 ? 47.523 9.462 24.128 1.00 20.19 101 ARG D N 1
ATOM 3942 C CA . ARG D 1 101 ? 47.036 10.495 23.209 1.00 20.63 101 ARG D CA 1
ATOM 3943 C C . ARG D 1 101 ? 47.499 11.903 23.569 1.00 20.60 101 ARG D C 1
ATOM 3944 O O . ARG D 1 101 ? 47.205 12.382 24.669 1.00 20.01 101 ARG D O 1
ATOM 3952 N N . PRO D 1 102 ? 48.193 12.583 22.653 1.00 20.67 102 PRO D N 1
ATOM 3953 C CA . PRO D 1 102 ? 48.674 13.939 22.927 1.00 21.01 102 PRO D CA 1
ATOM 3954 C C . PRO D 1 102 ? 47.595 14.939 22.551 1.00 22.08 102 PRO D C 1
ATOM 3955 O O . PRO D 1 102 ? 46.600 14.562 21.942 1.00 21.45 102 PRO D O 1
ATOM 3959 N N . ASP D 1 103 ? 47.826 16.204 22.869 1.00 22.84 103 ASP D N 1
ATOM 3960 C CA . ASP D 1 103 ? 46.832 17.232 22.631 1.00 24.80 103 ASP D CA 1
ATOM 3961 C C . ASP D 1 103 ? 47.076 17.971 21.333 1.00 24.65 103 ASP D C 1
ATOM 3962 O O . ASP D 1 103 ? 46.598 19.103 21.163 1.00 25.83 103 ASP D O 1
ATOM 3967 N N . TRP D 1 104 ? 47.799 17.328 20.415 1.00 23.44 104 TRP D N 1
ATOM 3968 C CA . TRP D 1 104 ? 48.163 17.924 19.128 1.00 22.95 104 TRP D CA 1
ATOM 3969 C C . TRP D 1 104 ? 46.956 18.322 18.294 1.00 23.41 104 TRP D C 1
ATOM 3970 O O . TRP D 1 104 ? 46.040 17.530 18.077 1.00 23.71 104 TRP D O 1
ATOM 3981 N N . ASP D 1 105 ? 46.970 19.552 17.807 1.00 22.83 105 ASP D N 1
ATOM 3982 C CA . ASP D 1 105 ? 45.865 20.086 17.030 1.00 22.88 105 ASP D CA 1
ATOM 3983 C C . ASP D 1 105 ? 46.340 20.273 15.596 1.00 22.18 105 ASP D C 1
ATOM 3984 O O . ASP D 1 105 ? 47.155 21.154 15.327 1.00 22.81 105 ASP D O 1
ATOM 3989 N N . TYR D 1 106 ? 45.854 19.447 14.671 1.00 21.47 106 TYR D N 1
ATOM 3990 C CA . TYR D 1 106 ? 46.365 19.514 13.304 1.00 21.64 106 TYR D CA 1
ATOM 3991 C C . TYR D 1 106 ? 46.013 20.830 12.607 1.00 21.80 106 TYR D C 1
ATOM 3992 O O . TYR D 1 106 ? 46.459 21.051 11.502 1.00 21.64 106 TYR D O 1
ATOM 4001 N N . THR D 1 107 ? 45.217 21.690 13.242 1.00 22.45 107 THR D N 1
ATOM 4002 C CA . THR D 1 107 ? 44.939 22.999 12.636 1.00 23.45 107 THR D CA 1
ATOM 4003 C C . THR D 1 107 ? 46.007 24.021 12.991 1.00 24.02 107 THR D C 1
ATOM 4004 O O . THR D 1 107 ? 45.963 25.168 12.515 1.00 24.46 107 THR D O 1
ATOM 4008 N N . THR D 1 108 ? 46.966 23.620 13.821 1.00 23.51 108 THR D N 1
ATOM 4009 C CA . THR D 1 108 ? 48.063 24.510 14.189 1.00 23.53 108 THR D CA 1
ATOM 4010 C C . THR D 1 108 ? 49.384 24.025 13.608 1.00 23.91 108 THR D C 1
ATOM 4011 O O . THR D 1 108 ? 49.597 22.815 13.444 1.00 22.46 108 THR D O 1
ATOM 4015 N N . GLN D 1 109 ? 50.288 24.956 13.321 1.00 23.75 109 GLN D N 1
ATOM 4016 C CA . GLN D 1 109 ? 51.573 24.568 12.753 1.00 24.50 109 GLN D CA 1
ATOM 4017 C C . GLN D 1 109 ? 52.319 23.625 13.694 1.00 23.95 109 GLN D C 1
ATOM 4018 O O . GLN D 1 109 ? 52.970 22.679 13.253 1.00 24.07 109 GLN D O 1
ATOM 4024 N N . ARG D 1 110 ? 52.236 23.892 14.990 1.00 23.45 110 ARG D N 1
ATOM 4025 C CA . ARG D 1 110 ? 52.928 23.072 15.974 1.00 23.66 110 ARG D CA 1
ATOM 4026 C C . ARG D 1 110 ? 52.381 21.652 16.068 1.00 22.02 110 ARG D C 1
ATOM 4027 O O . ARG D 1 110 ? 53.148 20.700 16.191 1.00 21.53 110 ARG D O 1
ATOM 4035 N N . GLY D 1 111 ? 51.059 21.525 16.064 1.00 20.31 111 GLY D N 1
ATOM 4036 C CA . GLY D 1 111 ? 50.435 20.212 16.030 1.00 19.03 111 GLY D CA 1
ATOM 4037 C C . GLY D 1 111 ? 50.873 19.479 14.773 1.00 18.00 111 GLY D C 1
ATOM 4038 O O . GLY D 1 111 ? 51.214 18.287 14.820 1.00 17.15 111 GLY D O 1
ATOM 4039 N N . ARG D 1 112 ? 50.885 20.189 13.645 1.00 16.78 112 ARG D N 1
ATOM 4040 C CA . ARG D 1 112 ? 51.330 19.594 12.383 1.00 17.18 112 ARG D CA 1
ATOM 4041 C C . ARG D 1 112 ? 52.787 19.169 12.439 1.00 16.71 112 ARG D C 1
ATOM 4042 O O . ARG D 1 112 ? 53.149 18.109 11.943 1.00 15.04 112 ARG D O 1
ATOM 4050 N N . ASN D 1 113 ? 53.623 19.989 13.060 1.00 15.88 113 ASN D N 1
ATOM 4051 C CA . ASN D 1 113 ? 55.031 19.652 13.142 1.00 16.34 113 ASN D CA 1
ATOM 4052 C C . ASN D 1 113 ? 55.231 18.407 14.019 1.00 15.60 113 ASN D C 1
ATOM 4053 O O . ASN D 1 113 ? 56.052 17.543 13.717 1.00 14.83 113 ASN D O 1
ATOM 4058 N N . HIS D 1 114 ? 54.476 18.328 15.100 1.00 15.11 114 HIS D N 1
ATOM 4059 C CA . HIS D 1 114 ? 54.544 17.159 15.973 1.00 15.08 114 HIS D CA 1
ATOM 4060 C C . HIS D 1 114 ? 54.159 15.908 15.196 1.00 15.05 114 HIS D C 1
ATOM 4061 O O . HIS D 1 114 ? 54.781 14.853 15.358 1.00 14.30 114 HIS D O 1
ATOM 4068 N N . LEU D 1 115 ? 53.149 16.022 14.340 1.00 14.17 115 LEU D N 1
ATOM 4069 C CA . LEU D 1 115 ? 52.669 14.847 13.596 1.00 14.63 115 LEU D CA 1
ATOM 4070 C C . LEU D 1 115 ? 53.691 14.369 12.580 1.00 14.33 115 LEU D C 1
ATOM 4071 O O . LEU D 1 115 ? 53.946 13.171 12.450 1.00 13.92 115 LEU D O 1
ATOM 4076 N N . VAL D 1 116 ? 54.300 15.303 11.863 1.00 14.11 116 VAL D N 1
ATOM 4077 C CA . VAL D 1 116 ? 55.363 14.935 10.934 1.00 14.25 116 VAL D CA 1
ATOM 4078 C C . VAL D 1 116 ? 56.474 14.153 11.638 1.00 13.99 116 VAL D C 1
ATOM 4079 O O . VAL D 1 116 ? 56.918 13.114 11.163 1.00 13.72 116 VAL D O 1
ATOM 4083 N N . LEU D 1 117 ? 56.894 14.639 12.798 1.00 13.48 117 LEU D N 1
ATOM 4084 C CA . LEU D 1 117 ? 57.956 13.993 13.549 1.00 13.38 117 LEU D CA 1
ATOM 4085 C C . LEU D 1 117 ? 57.515 12.612 14.036 1.00 12.68 117 LEU D C 1
ATOM 4086 O O . LEU D 1 117 ? 58.267 11.639 13.965 1.00 12.75 117 LEU D O 1
ATOM 4091 N N . TYR D 1 118 ? 56.285 12.542 14.530 1.00 12.27 118 TYR D N 1
ATOM 4092 C CA . TYR D 1 118 ? 55.756 11.275 15.018 1.00 11.32 118 TYR D CA 1
ATOM 4093 C C . TYR D 1 118 ? 55.812 10.225 13.914 1.00 10.97 118 TYR D C 1
ATOM 4094 O O . TYR D 1 118 ? 56.291 9.088 14.125 1.00 10.18 118 TYR D O 1
ATOM 4103 N N . ARG D 1 119 ? 55.337 10.592 12.729 1.00 10.04 119 ARG D N 1
ATOM 4104 C CA . ARG D 1 119 ? 55.335 9.647 11.624 1.00 11.36 119 ARG D CA 1
ATOM 4105 C C . ARG D 1 119 ? 56.742 9.241 11.216 1.00 11.77 119 ARG D C 1
ATOM 4106 O O . ARG D 1 119 ? 56.998 8.097 10.827 1.00 11.73 119 ARG D O 1
ATOM 4114 N N . GLN D 1 120 ? 57.653 10.201 11.236 1.00 12.04 120 GLN D N 1
ATOM 4115 C CA . GLN D 1 120 ? 59.038 9.891 10.909 1.00 12.49 120 GLN D CA 1
ATOM 4116 C C . GLN D 1 120 ? 59.607 8.850 11.880 1.00 12.46 120 GLN D C 1
ATOM 4117 O O . GLN D 1 120 ? 60.232 7.876 11.456 1.00 11.98 120 GLN D O 1
ATOM 4123 N N . LEU D 1 121 ? 59.382 9.072 13.177 1.00 12.14 121 LEU D N 1
ATOM 4124 C CA . LEU D 1 121 ? 59.847 8.172 14.212 1.00 12.07 121 LEU D CA 1
ATOM 4125 C C . LEU D 1 121 ? 59.180 6.803 14.100 1.00 12.07 121 LEU D C 1
ATOM 4126 O O . LEU D 1 121 ? 59.822 5.769 14.318 1.00 12.12 121 LEU D O 1
ATOM 4131 N N . LEU D 1 122 ? 57.900 6.794 13.750 1.00 11.46 122 LEU D N 1
ATOM 4132 C CA . LEU D 1 122 ? 57.189 5.523 13.617 1.00 12.36 122 LEU D CA 1
ATOM 4133 C C . LEU D 1 122 ? 57.862 4.710 12.522 1.00 12.37 122 LEU D C 1
ATOM 4134 O O . LEU D 1 122 ? 58.094 3.519 12.705 1.00 12.82 122 LEU D O 1
ATOM 4139 N N . LEU D 1 123 ? 58.166 5.340 11.386 1.00 12.28 123 LEU D N 1
ATOM 4140 C CA . LEU D 1 123 ? 58.834 4.635 10.281 1.00 14.01 123 LEU D CA 1
ATOM 4141 C C . LEU D 1 123 ? 60.188 4.071 10.736 1.00 14.32 123 LEU D C 1
ATOM 4142 O O . LEU D 1 123 ? 60.531 2.900 10.465 1.00 14.18 123 LEU D O 1
ATOM 4147 N N . ALA D 1 124 ? 60.951 4.896 11.440 1.00 14.86 124 ALA D N 1
ATOM 4148 C CA . ALA D 1 124 ? 62.241 4.450 11.949 1.00 15.94 124 ALA D CA 1
ATOM 4149 C C . ALA D 1 124 ? 62.068 3.240 12.846 1.00 16.43 124 ALA D C 1
ATOM 4150 O O . ALA D 1 124 ? 62.810 2.243 12.717 1.00 18.07 124 ALA D O 1
ATOM 4152 N N . GLY D 1 125 ? 61.088 3.325 13.746 1.00 16.74 125 GLY D N 1
ATOM 4153 C CA . GLY D 1 125 ? 60.741 2.244 14.650 1.00 16.29 125 GLY D CA 1
ATOM 4154 C C . GLY D 1 125 ? 60.407 0.944 13.938 1.00 16.58 125 GLY D C 1
ATOM 4155 O O . GLY D 1 125 ? 60.860 -0.140 14.345 1.00 15.54 125 GLY D O 1
ATOM 4164 N N . GLN D 1 127 ? 61.350 0.186 10.898 1.00 16.95 127 GLN D N 1
ATOM 4165 C CA . GLN D 1 127 ? 62.564 -0.235 10.213 1.00 18.27 127 GLN D CA 1
ATOM 4166 C C . GLN D 1 127 ? 63.466 -0.992 11.177 1.00 19.05 127 GLN D C 1
ATOM 4167 O O . GLN D 1 127 ? 63.923 -2.095 10.887 1.00 18.36 127 GLN D O 1
ATOM 4173 N N . ASN D 1 128 ? 63.684 -0.408 12.346 1.00 20.00 128 ASN D N 1
ATOM 4174 C CA . ASN D 1 128 ? 64.583 -0.998 13.321 1.00 21.05 128 ASN D CA 1
ATOM 4175 C C . ASN D 1 128 ? 64.016 -2.240 13.984 1.00 21.37 128 ASN D C 1
ATOM 4176 O O . ASN D 1 128 ? 64.753 -3.176 14.305 1.00 21.78 128 ASN D O 1
ATOM 4181 N N . ALA D 1 129 ? 62.705 -2.272 14.180 1.00 21.35 129 ALA D N 1
ATOM 4182 C CA . ALA D 1 129 ? 62.079 -3.450 14.765 1.00 22.52 129 ALA D CA 1
ATOM 4183 C C . ALA D 1 129 ? 62.132 -4.580 13.759 1.00 23.68 129 ALA D C 1
ATOM 4184 O O . ALA D 1 129 ? 62.253 -5.752 14.132 1.00 23.45 129 ALA D O 1
ATOM 4186 N N . GLY D 1 130 ? 62.062 -4.222 12.481 1.00 24.95 130 GLY D N 1
ATOM 4187 C CA . GLY D 1 130 ? 62.109 -5.207 11.420 1.00 27.95 130 GLY D CA 1
ATOM 4188 C C . GLY D 1 130 ? 63.459 -5.891 11.417 1.00 30.18 130 GLY D C 1
ATOM 4189 O O . GLY D 1 130 ? 63.558 -7.092 11.180 1.00 31.01 130 GLY D O 1
ATOM 4190 N N . ARG D 1 131 ? 64.505 -5.118 11.684 1.00 31.94 131 ARG D N 1
ATOM 4191 C CA . ARG D 1 131 ? 65.852 -5.670 11.750 1.00 33.84 131 ARG D CA 1
ATOM 4192 C C . ARG D 1 131 ? 66.066 -6.401 13.070 1.00 34.48 131 ARG D C 1
ATOM 4193 O O . ARG D 1 131 ? 66.761 -7.425 13.111 1.00 35.53 131 ARG D O 1
ATOM 4201 N N . PRO E 1 1 ? 28.640 8.810 13.217 1.00 11.81 1 PRO E N 1
ATOM 4202 C CA . PRO E 1 1 ? 29.954 9.453 13.298 1.00 11.94 1 PRO E CA 1
ATOM 4203 C C . PRO E 1 1 ? 29.873 10.954 13.122 1.00 12.79 1 PRO E C 1
ATOM 4204 O O . PRO E 1 1 ? 28.949 11.449 12.488 1.00 12.33 1 PRO E O 1
ATOM 4208 N N . LEU E 1 2 ? 30.816 11.663 13.727 1.00 13.37 2 LEU E N 1
ATOM 4209 C CA . LEU E 1 2 ? 30.853 13.113 13.550 1.00 14.91 2 LEU E CA 1
ATOM 4210 C C . LEU E 1 2 ? 32.211 13.459 13.024 1.00 16.92 2 LEU E C 1
ATOM 4211 O O . LEU E 1 2 ? 33.190 12.810 13.364 1.00 16.34 2 LEU E O 1
ATOM 4216 N N . ARG E 1 3 ? 32.285 14.463 12.168 1.00 19.75 3 ARG E N 1
ATOM 4217 C CA . ARG E 1 3 ? 33.588 14.948 11.758 1.00 23.27 3 ARG E CA 1
ATOM 4218 C C . ARG E 1 3 ? 33.505 16.439 11.544 1.00 25.86 3 ARG E C 1
ATOM 4219 O O . ARG E 1 3 ? 32.427 16.972 11.300 1.00 25.46 3 ARG E O 1
ATOM 4235 N N . GLY E 1 5 ? 33.522 19.356 9.513 1.00 36.57 5 GLY E N 1
ATOM 4236 C CA . GLY E 1 5 ? 33.332 19.621 8.098 1.00 38.83 5 GLY E CA 1
ATOM 4237 C C . GLY E 1 5 ? 34.104 20.845 7.644 1.00 40.39 5 GLY E C 1
ATOM 4238 O O . GLY E 1 5 ? 34.933 21.380 8.389 1.00 40.47 5 GLY E O 1
ATOM 4239 N N . GLY E 1 6 ? 33.812 21.308 6.430 1.00 41.84 6 GLY E N 1
ATOM 4240 C CA . GLY E 1 6 ? 34.524 22.437 5.853 1.00 43.45 6 GLY E CA 1
ATOM 4241 C C . GLY E 1 6 ? 34.031 23.830 6.203 1.00 44.43 6 GLY E C 1
ATOM 4242 O O . GLY E 1 6 ? 34.597 24.825 5.756 1.00 45.12 6 GLY E O 1
ATOM 4243 N N . ASN E 1 7 ? 32.967 23.920 6.982 1.00 45.03 7 ASN E N 1
ATOM 4244 C CA . ASN E 1 7 ? 32.458 25.224 7.379 1.00 45.34 7 ASN E CA 1
ATOM 4245 C C . ASN E 1 7 ? 32.510 25.331 8.893 1.00 45.54 7 ASN E C 1
ATOM 4246 O O . ASN E 1 7 ? 31.607 25.889 9.523 1.00 45.75 7 ASN E O 1
ATOM 4251 N N . GLY E 1 8 ? 33.569 24.776 9.478 1.00 45.38 8 GLY E N 1
ATOM 4252 C CA . GLY E 1 8 ? 33.700 24.756 10.921 1.00 44.81 8 GLY E CA 1
ATOM 4253 C C . GLY E 1 8 ? 32.431 24.229 11.567 1.00 44.31 8 GLY E C 1
ATOM 4254 O O . GLY E 1 8 ? 32.112 24.567 12.704 1.00 44.82 8 GLY E O 1
ATOM 4255 N N . GLN E 1 9 ? 31.690 23.409 10.830 1.00 43.16 9 GLN E N 1
ATOM 4256 C CA . GLN E 1 9 ? 30.464 22.830 11.356 1.00 41.92 9 GLN E CA 1
ATOM 4257 C C . GLN E 1 9 ? 30.723 21.345 11.568 1.00 40.00 9 GLN E C 1
ATOM 4258 O O . GLN E 1 9 ? 31.392 20.697 10.759 1.00 39.61 9 GLN E O 1
ATOM 4264 N N . LEU E 1 10 ? 30.220 20.825 12.678 1.00 37.73 10 LEU E N 1
ATOM 4265 C CA . LEU E 1 10 ? 30.343 19.413 12.967 1.00 35.12 10 LEU E CA 1
ATOM 4266 C C . LEU E 1 10 ? 29.342 18.772 12.044 1.00 32.60 10 LEU E C 1
ATOM 4267 O O . LEU E 1 10 ? 28.205 19.236 11.947 1.00 32.59 10 LEU E O 1
ATOM 4272 N N . GLN E 1 11 ? 29.757 17.711 11.363 1.00 28.94 11 GLN E N 1
ATOM 4273 C CA . GLN E 1 11 ? 28.908 17.061 10.375 1.00 26.28 11 GLN E CA 1
ATOM 4274 C C . GLN E 1 11 ? 28.661 15.602 10.761 1.00 23.12 11 GLN E C 1
ATOM 4275 O O . GLN E 1 11 ? 29.600 14.894 11.098 1.00 21.71 11 GLN E O 1
ATOM 4281 N N . TYR E 1 12 ? 27.402 15.175 10.701 1.00 20.02 12 TYR E N 1
ATOM 4282 C CA . TYR E 1 12 ? 27.009 13.808 11.064 1.00 18.12 12 TYR E CA 1
ATOM 4283 C C . TYR E 1 12 ? 26.786 12.884 9.868 1.00 17.50 12 TYR E C 1
ATOM 4284 O O . TYR E 1 12 ? 26.206 13.300 8.856 1.00 16.88 12 TYR E O 1
ATOM 4293 N N . TRP E 1 13 ? 27.246 11.637 9.972 1.00 16.24 13 TRP E N 1
ATOM 4294 C CA . TRP E 1 13 ? 26.842 10.605 9.016 1.00 15.80 13 TRP E CA 1
ATOM 4295 C C . TRP E 1 13 ? 26.787 9.291 9.781 1.00 14.76 13 TRP E C 1
ATOM 4296 O O . TRP E 1 13 ? 27.562 9.075 10.710 1.00 14.27 13 TRP E O 1
ATOM 4307 N N . PRO E 1 14 ? 25.863 8.420 9.408 1.00 14.16 14 PRO E N 1
ATOM 4308 C CA . PRO E 1 14 ? 25.723 7.148 10.108 1.00 13.38 14 PRO E CA 1
ATOM 4309 C C . PRO E 1 14 ? 26.887 6.228 9.774 1.00 12.46 14 PRO E C 1
ATOM 4310 O O . PRO E 1 14 ? 27.521 6.373 8.715 1.00 12.53 14 PRO E O 1
ATOM 4314 N N . PHE E 1 15 ? 27.162 5.282 10.664 1.00 11.56 15 PHE E N 1
ATOM 4315 C CA . PHE E 1 15 ? 28.174 4.273 10.417 1.00 11.51 15 PHE E CA 1
ATOM 4316 C C . PHE E 1 15 ? 27.800 3.491 9.167 1.00 11.93 15 PHE E C 1
ATOM 4317 O O . PHE E 1 15 ? 26.631 3.193 8.935 1.00 11.94 15 PHE E O 1
ATOM 4325 N N . SER E 1 16 ? 28.803 3.129 8.382 1.00 11.85 16 SER E N 1
ATOM 4326 C CA . SER E 1 16 ? 28.609 2.198 7.302 1.00 12.48 16 SER E CA 1
ATOM 4327 C C . SER E 1 16 ? 28.404 0.826 7.920 1.00 12.18 16 SER E C 1
ATOM 4328 O O . SER E 1 16 ? 29.144 0.454 8.836 1.00 11.98 16 SER E O 1
ATOM 4331 N N . SER E 1 17 ? 27.432 0.048 7.434 1.00 11.97 17 SER E N 1
ATOM 4332 C CA . SER E 1 17 ? 27.251 -1.281 8.025 1.00 12.09 17 SER E CA 1
ATOM 4333 C C . SER E 1 17 ? 28.475 -2.154 7.728 1.00 11.97 17 SER E C 1
ATOM 4334 O O . SER E 1 17 ? 28.839 -3.010 8.541 1.00 11.73 17 SER E O 1
ATOM 4337 N N . SER E 1 18 ? 29.110 -1.929 6.575 1.00 11.32 18 SER E N 1
ATOM 4338 C CA . SER E 1 18 ? 30.317 -2.678 6.233 1.00 11.81 18 SER E CA 1
ATOM 4339 C C . SER E 1 18 ? 31.399 -2.530 7.306 1.00 10.60 18 SER E C 1
ATOM 4340 O O . SER E 1 18 ? 32.061 -3.510 7.666 1.00 10.38 18 SER E O 1
ATOM 4343 N N . ASP E 1 19 ? 31.595 -1.311 7.816 1.00 9.79 19 ASP E N 1
ATOM 4344 C CA . ASP E 1 19 ? 32.564 -1.094 8.894 1.00 9.43 19 ASP E CA 1
ATOM 4345 C C . ASP E 1 19 ? 32.160 -1.868 10.157 1.00 9.53 19 ASP E C 1
ATOM 4346 O O . ASP E 1 19 ? 32.981 -2.582 10.744 1.00 10.51 19 ASP E O 1
ATOM 4351 N N . LEU E 1 20 ? 30.896 -1.749 10.570 1.00 10.15 20 LEU E N 1
ATOM 4352 C CA . LEU E 1 20 ? 30.439 -2.426 11.799 1.00 9.70 20 LEU E CA 1
ATOM 4353 C C . LEU E 1 20 ? 30.621 -3.961 11.704 1.00 10.14 20 LEU E C 1
ATOM 4354 O O . LEU E 1 20 ? 31.162 -4.592 12.610 1.00 9.23 20 LEU E O 1
ATOM 4359 N N . TYR E 1 21 ? 30.182 -4.544 10.602 1.00 9.83 21 TYR E N 1
ATOM 4360 C CA . TYR E 1 21 ? 30.327 -5.990 10.446 1.00 9.54 21 TYR E CA 1
ATOM 4361 C C . TYR E 1 21 ? 31.789 -6.409 10.250 1.00 9.26 21 TYR E C 1
ATOM 4362 O O . TYR E 1 21 ? 32.192 -7.451 10.736 1.00 9.60 21 TYR E O 1
ATOM 4371 N N . ASN E 1 22 ? 32.581 -5.599 9.560 1.00 9.40 22 ASN E N 1
ATOM 4372 C CA . ASN E 1 22 ? 34.007 -5.926 9.422 1.00 9.90 22 ASN E CA 1
ATOM 4373 C C . ASN E 1 22 ? 34.659 -5.937 10.794 1.00 10.15 22 ASN E C 1
ATOM 4374 O O . ASN E 1 22 ? 35.481 -6.810 11.088 1.00 9.79 22 ASN E O 1
ATOM 4379 N N . TRP E 1 23 ? 34.298 -4.972 11.653 1.00 9.38 23 TRP E N 1
ATOM 4380 C CA . TRP E 1 23 ? 34.892 -4.933 12.992 1.00 9.67 23 TRP E CA 1
ATOM 4381 C C . TRP E 1 23 ? 34.497 -6.183 13.777 1.00 10.22 23 TRP E C 1
ATOM 4382 O O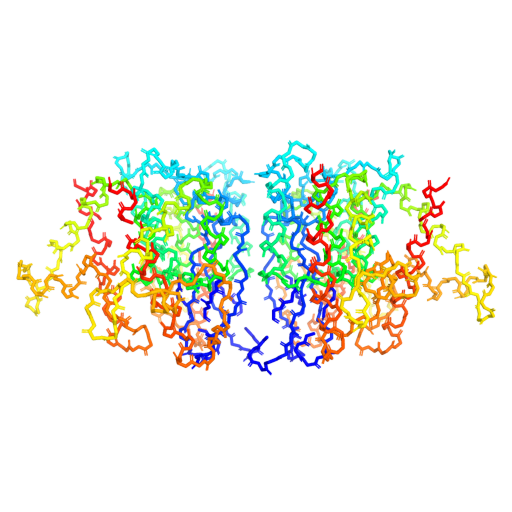 . TRP E 1 23 ? 35.324 -6.753 14.492 1.00 10.80 23 TRP E O 1
ATOM 4393 N N . LYS E 1 24 ? 33.242 -6.596 13.651 1.00 9.64 24 LYS E N 1
ATOM 4394 C CA . LYS E 1 24 ? 32.810 -7.795 14.360 1.00 10.59 24 LYS E CA 1
ATOM 4395 C C . LYS E 1 24 ? 33.532 -9.025 13.802 1.00 11.10 24 LYS E C 1
ATOM 4396 O O . LYS E 1 24 ? 34.005 -9.890 14.553 1.00 11.77 24 LYS E O 1
ATOM 4402 N N . ASN E 1 25 ? 33.636 -9.098 12.480 1.00 10.71 25 ASN E N 1
ATOM 4403 C CA . ASN E 1 25 ? 34.121 -10.341 11.870 1.00 11.52 25 ASN E CA 1
ATOM 4404 C C . ASN E 1 25 ? 35.614 -10.579 12.017 1.00 12.32 25 ASN E C 1
ATOM 4405 O O . ASN E 1 25 ? 36.089 -11.731 11.949 1.00 12.81 25 ASN E O 1
ATOM 4410 N N . ASN E 1 26 ? 36.357 -9.496 12.210 1.00 11.96 26 ASN E N 1
ATOM 4411 C CA . ASN E 1 26 ? 37.804 -9.593 12.313 1.00 13.24 26 ASN E CA 1
ATOM 4412 C C . ASN E 1 26 ? 38.322 -9.652 13.746 1.00 13.09 26 ASN E C 1
ATOM 4413 O O . ASN E 1 26 ? 39.529 -9.568 13.988 1.00 13.27 26 ASN E O 1
ATOM 4418 N N . ASN E 1 27 ? 37.416 -9.806 14.693 1.00 12.68 27 ASN E N 1
ATOM 4419 C CA . ASN E 1 27 ? 37.818 -9.880 16.090 1.00 13.56 27 ASN E CA 1
ATOM 4420 C C . ASN E 1 27 ? 37.101 -10.977 16.831 1.00 13.66 27 ASN E C 1
ATOM 4421 O O . ASN E 1 27 ? 36.026 -11.397 16.430 1.00 12.77 27 ASN E O 1
ATOM 4426 N N . PRO E 1 28 ? 37.703 -11.460 17.908 1.00 14.17 28 PRO E N 1
ATOM 4427 C CA . PRO E 1 28 ? 37.020 -12.432 18.766 1.00 14.33 28 PRO E CA 1
ATOM 4428 C C . PRO E 1 28 ? 35.904 -11.679 19.485 1.00 13.95 28 PRO E C 1
ATOM 4429 O O . PRO E 1 28 ? 35.873 -10.431 19.454 1.00 12.81 28 PRO E O 1
ATOM 4433 N N . SER E 1 29 ? 34.999 -12.413 20.121 1.00 14.59 29 SER E N 1
ATOM 4434 C CA . SER E 1 29 ? 33.940 -11.779 20.894 1.00 15.22 29 SER E CA 1
ATOM 4435 C C . SER E 1 29 ? 34.529 -11.111 22.131 1.00 15.06 29 SER E C 1
ATOM 4436 O O . SER E 1 29 ? 35.669 -11.399 22.542 1.00 14.68 29 SER E O 1
ATOM 4439 N N . PHE E 1 30 ? 33.768 -10.191 22.709 1.00 14.94 30 PHE E N 1
ATOM 4440 C CA . PHE E 1 30 ? 34.217 -9.490 23.906 1.00 15.74 30 PHE E CA 1
ATOM 4441 C C . PHE E 1 30 ? 34.439 -10.522 25.019 1.00 16.72 30 PHE E C 1
ATOM 4442 O O . PHE E 1 30 ? 35.392 -10.425 25.781 1.00 17.53 30 PHE E O 1
ATOM 4450 N N . SER E 1 31 ? 33.579 -11.525 25.090 1.00 17.92 31 SER E N 1
ATOM 4451 C CA . SER E 1 31 ? 33.722 -12.549 26.134 1.00 18.79 31 SER E CA 1
ATOM 4452 C C . SER E 1 31 ? 34.964 -13.412 25.935 1.00 20.03 31 SER E C 1
ATOM 4453 O O . SER E 1 31 ? 35.611 -13.821 26.904 1.00 20.75 31 SER E O 1
ATOM 4456 N N . GLU E 1 32 ? 35.295 -13.684 24.682 1.00 20.36 32 GLU E N 1
ATOM 4457 C CA . GLU E 1 32 ? 36.470 -14.490 24.357 1.00 21.18 32 GLU E CA 1
ATOM 4458 C C . GLU E 1 32 ? 37.791 -13.800 24.659 1.00 21.46 32 GLU E C 1
ATOM 4459 O O . GLU E 1 32 ? 38.721 -14.428 25.180 1.00 21.73 32 GLU E O 1
ATOM 4465 N N . ASP E 1 33 ? 37.864 -12.505 24.364 1.00 20.46 33 ASP E N 1
ATOM 4466 C CA . ASP E 1 33 ? 39.095 -11.742 24.497 1.00 20.78 33 ASP E CA 1
ATOM 4467 C C . ASP E 1 33 ? 38.681 -10.274 24.546 1.00 20.27 33 ASP E C 1
ATOM 4468 O O . ASP E 1 33 ? 38.693 -9.589 23.531 1.00 20.05 33 ASP E O 1
ATOM 4473 N N . PRO E 1 34 ? 38.315 -9.788 25.728 1.00 19.34 34 PRO E N 1
ATOM 4474 C CA . PRO E 1 34 ? 37.760 -8.428 25.865 1.00 18.67 34 PRO E CA 1
ATOM 4475 C C . PRO E 1 34 ? 38.686 -7.354 25.323 1.00 18.41 34 PRO E C 1
ATOM 4476 O O . PRO E 1 34 ? 38.234 -6.314 24.826 1.00 18.91 34 PRO E O 1
ATOM 4480 N N . GLY E 1 35 ? 39.980 -7.602 25.430 1.00 17.58 35 GLY E N 1
ATOM 4481 C CA . GLY E 1 35 ? 40.964 -6.634 25.007 1.00 17.45 35 GLY E CA 1
ATOM 4482 C C . GLY E 1 35 ? 40.885 -6.211 23.549 1.00 17.19 35 GLY E C 1
ATOM 4483 O O . GLY E 1 35 ? 41.151 -5.052 23.224 1.00 16.24 35 GLY E O 1
ATOM 4484 N N . LYS E 1 36 ? 40.524 -7.139 22.672 1.00 16.36 36 LYS E N 1
ATOM 4485 C CA . LYS E 1 36 ? 40.495 -6.826 21.244 1.00 16.37 36 LYS E CA 1
ATOM 4486 C C . LYS E 1 36 ? 39.405 -5.829 20.885 1.00 14.95 36 LYS E C 1
ATOM 4487 O O . LYS E 1 36 ? 39.689 -4.765 20.333 1.00 14.75 36 LYS E O 1
ATOM 4493 N N . LEU E 1 37 ? 38.158 -6.174 21.165 1.00 14.27 37 LEU E N 1
ATOM 4494 C CA . LEU E 1 37 ? 37.089 -5.234 20.859 1.00 13.50 37 LEU E CA 1
ATOM 4495 C C . LEU E 1 37 ? 37.229 -3.961 21.718 1.00 13.81 37 LEU E C 1
ATOM 4496 O O . LEU E 1 37 ? 36.837 -2.868 21.293 1.00 12.57 37 LEU E O 1
ATOM 4501 N N . THR E 1 38 ? 37.807 -4.077 22.908 1.00 13.40 38 THR E N 1
ATOM 4502 C CA . THR E 1 38 ? 37.942 -2.879 23.743 1.00 13.14 38 THR E CA 1
ATOM 4503 C C . THR E 1 38 ? 38.863 -1.874 23.061 1.00 13.30 38 THR E C 1
ATOM 4504 O O . THR E 1 38 ? 38.533 -0.698 22.946 1.00 13.21 38 THR E O 1
ATOM 4508 N N . ALA E 1 39 ? 40.008 -2.348 22.585 1.00 12.56 39 ALA E N 1
ATOM 4509 C CA . ALA E 1 39 ? 40.948 -1.498 21.888 1.00 12.72 39 ALA E CA 1
ATOM 4510 C C . ALA E 1 39 ? 40.350 -0.932 20.604 1.00 12.49 39 ALA E C 1
ATOM 4511 O O . ALA E 1 39 ? 40.615 0.226 20.280 1.00 11.86 39 ALA E O 1
ATOM 4513 N N . LEU E 1 40 ? 39.569 -1.744 19.887 1.00 11.97 40 LEU E N 1
ATOM 4514 C CA . LEU E 1 40 ? 38.958 -1.298 18.620 1.00 12.28 40 LEU E CA 1
ATOM 4515 C C . LEU E 1 40 ? 37.928 -0.195 18.901 1.00 11.95 40 LEU E C 1
ATOM 4516 O O . LEU E 1 40 ? 37.938 0.848 18.275 1.00 11.96 40 LEU E O 1
ATOM 4521 N N . ILE E 1 41 ? 37.055 -0.429 19.866 1.00 11.83 41 ILE E N 1
ATOM 4522 C CA . ILE E 1 41 ? 36.031 0.552 20.197 1.00 11.88 41 ILE E CA 1
ATOM 4523 C C . ILE E 1 41 ? 36.656 1.797 20.772 1.00 12.36 41 ILE E C 1
ATOM 4524 O O . ILE E 1 41 ? 36.232 2.892 20.452 1.00 12.30 41 ILE E O 1
ATOM 4529 N N . GLU E 1 42 ? 37.695 1.627 21.591 1.00 12.28 42 GLU E N 1
ATOM 4530 C CA . GLU E 1 42 ? 38.405 2.783 22.136 1.00 13.32 42 GLU E CA 1
ATOM 4531 C C . GLU E 1 42 ? 38.859 3.700 21.011 1.00 13.26 42 GLU E C 1
ATOM 4532 O O . GLU E 1 42 ? 38.702 4.931 21.066 1.00 12.98 42 GLU E O 1
ATOM 4538 N N . SER E 1 43 ? 39.432 3.083 19.982 1.00 13.38 43 SER E N 1
ATOM 4539 C CA . SER E 1 43 ? 39.946 3.824 18.841 1.00 13.18 43 SER E CA 1
ATOM 4540 C C . SER E 1 43 ? 38.798 4.511 18.106 1.00 12.72 43 SER E C 1
ATOM 4541 O O . SER E 1 43 ? 38.843 5.716 17.822 1.00 12.68 43 SER E O 1
ATOM 4544 N N . VAL E 1 44 ? 37.763 3.743 17.804 1.00 11.55 44 VAL E N 1
ATOM 4545 C CA . VAL E 1 44 ? 36.615 4.280 17.075 1.00 11.92 44 VAL E CA 1
ATOM 4546 C C . VAL E 1 44 ? 35.933 5.430 17.844 1.00 12.01 44 VAL E C 1
ATOM 4547 O O . VAL E 1 44 ? 35.506 6.410 17.245 1.00 10.83 44 VAL E O 1
ATOM 4551 N N . LEU E 1 45 ? 35.831 5.319 19.167 1.00 12.14 45 LEU E N 1
ATOM 4552 C CA . LEU E 1 45 ? 35.241 6.432 19.939 1.00 12.46 45 LEU E CA 1
ATOM 4553 C C . LEU E 1 45 ? 35.965 7.749 19.629 1.00 12.97 45 LEU E C 1
ATOM 4554 O O . LEU E 1 45 ? 35.363 8.826 19.652 1.00 12.76 45 LEU E O 1
ATOM 4559 N N . THR E 1 46 ? 37.263 7.672 19.356 1.00 13.07 46 THR E N 1
ATOM 4560 C CA . THR E 1 46 ? 38.002 8.868 18.966 1.00 14.06 46 THR E CA 1
ATOM 4561 C C . THR E 1 46 ? 37.944 9.205 17.469 1.00 13.84 46 THR E C 1
ATOM 4562 O O . THR E 1 46 ? 37.580 10.332 17.103 1.00 13.79 46 THR E O 1
ATOM 4566 N N . THR E 1 47 ? 38.271 8.253 16.598 1.00 12.16 47 THR E N 1
ATOM 4567 C CA . THR E 1 47 ? 38.307 8.577 15.162 1.00 11.66 47 THR E CA 1
ATOM 4568 C C . THR E 1 47 ? 36.952 8.898 14.554 1.00 12.17 47 THR E C 1
ATOM 4569 O O . THR E 1 47 ? 36.850 9.748 13.680 1.00 11.91 47 THR E O 1
ATOM 4573 N N . HIS E 1 48 ? 35.923 8.225 15.035 1.00 11.57 48 HIS E N 1
ATOM 4574 C CA . HIS E 1 48 ? 34.593 8.385 14.475 1.00 11.72 48 HIS E CA 1
ATOM 4575 C C . HIS E 1 48 ? 33.705 9.317 15.297 1.00 12.02 48 HIS E C 1
ATOM 4576 O O . HIS E 1 48 ? 32.598 9.632 14.878 1.00 11.05 48 HIS E O 1
ATOM 4583 N N . GLN E 1 49 ? 34.202 9.746 16.457 1.00 12.85 49 GLN E N 1
ATOM 4584 C CA . GLN E 1 49 ? 33.454 10.659 17.336 1.00 13.80 49 GLN E CA 1
ATOM 4585 C C . GLN E 1 49 ? 31.961 10.349 17.372 1.00 13.17 49 GLN E C 1
ATOM 4586 O O . GLN E 1 49 ? 31.150 11.206 17.036 1.00 13.24 49 GLN E O 1
ATOM 4592 N N . PRO E 1 50 ? 31.579 9.132 17.754 1.00 13.02 50 PRO E N 1
ATOM 4593 C CA . PRO E 1 50 ? 30.175 8.724 17.682 1.00 11.99 50 PRO E CA 1
ATOM 4594 C C . PRO E 1 50 ? 29.251 9.504 18.616 1.00 12.40 50 PRO E C 1
ATOM 4595 O O . PRO E 1 50 ? 29.713 9.889 19.701 1.00 13.03 50 PRO E O 1
ATOM 4599 N N . THR E 1 51 ? 28.012 9.776 18.191 1.00 11.43 51 THR E N 1
ATOM 4600 C CA . THR E 1 51 ? 27.010 10.355 19.095 1.00 11.80 51 THR E CA 1
ATOM 4601 C C . THR E 1 51 ? 26.527 9.293 20.065 1.00 11.75 51 THR E C 1
ATOM 4602 O O . THR E 1 51 ? 26.931 8.142 19.966 1.00 10.51 51 THR E O 1
ATOM 4606 N N . TRP E 1 52 ? 25.631 9.658 20.981 1.00 11.60 52 TRP E N 1
ATOM 4607 C CA . TRP E 1 52 ? 25.058 8.673 21.905 1.00 12.41 52 TRP E CA 1
ATOM 4608 C C . TRP E 1 52 ? 24.341 7.542 21.127 1.00 12.62 52 TRP E C 1
ATOM 4609 O O . TRP E 1 52 ? 24.480 6.366 21.441 1.00 12.40 52 TRP E O 1
ATOM 4620 N N . ASP E 1 53 ? 23.579 7.898 20.104 1.00 12.23 53 ASP E N 1
ATOM 4621 C CA . ASP E 1 53 ? 22.907 6.888 19.309 1.00 12.77 53 ASP E CA 1
ATOM 4622 C C . ASP E 1 53 ? 23.923 6.000 18.579 1.00 11.84 53 ASP E C 1
ATOM 4623 O O . ASP E 1 53 ? 23.742 4.784 18.487 1.00 12.41 53 ASP E O 1
ATOM 4628 N N . ASP E 1 54 ? 24.978 6.610 18.053 1.00 10.72 54 ASP E N 1
ATOM 4629 C CA . ASP E 1 54 ? 25.997 5.844 17.360 1.00 10.88 54 ASP E CA 1
ATOM 4630 C C . ASP E 1 54 ? 26.558 4.841 18.338 1.00 10.89 54 ASP E C 1
ATOM 4631 O O . ASP E 1 54 ? 26.802 3.697 17.979 1.00 10.41 54 ASP E O 1
ATOM 4636 N N . CYS E 1 55 ? 26.800 5.285 19.571 1.00 10.61 55 CYS E N 1
ATOM 4637 C CA . CYS E 1 55 ? 27.370 4.371 20.583 1.00 11.66 55 CYS E CA 1
ATOM 4638 C C . CYS E 1 55 ? 26.447 3.186 20.827 1.00 12.29 55 CYS E C 1
ATOM 4639 O O . CYS E 1 55 ? 26.921 2.066 20.972 1.00 11.55 55 CYS E O 1
ATOM 4642 N N . GLN E 1 56 ? 25.134 3.416 20.877 1.00 12.19 56 GLN E N 1
ATOM 4643 C CA . GLN E 1 56 ? 24.223 2.288 21.078 1.00 12.95 56 GLN E CA 1
ATOM 4644 C C . GLN E 1 56 ? 24.320 1.335 19.906 1.00 12.82 56 GLN E C 1
ATOM 4645 O O . GLN E 1 56 ? 24.273 0.118 20.100 1.00 12.49 56 GLN E O 1
ATOM 4651 N N . GLN E 1 57 ? 24.429 1.884 18.690 1.00 13.42 57 GLN E N 1
ATOM 4652 C CA . GLN E 1 57 ? 24.521 1.060 17.469 1.00 14.56 57 GLN E CA 1
ATOM 4653 C C . GLN E 1 57 ? 25.773 0.228 17.499 1.00 14.05 57 GLN E C 1
ATOM 4654 O O . GLN E 1 57 ? 25.765 -0.956 17.160 1.00 15.45 57 GLN E O 1
ATOM 4660 N N . LEU E 1 58 ? 26.870 0.899 17.825 1.00 13.98 58 LEU E N 1
ATOM 4661 C CA . LEU E 1 58 ? 28.181 0.276 17.905 1.00 13.85 58 LEU E CA 1
ATOM 4662 C C . LEU E 1 58 ? 28.173 -0.873 18.910 1.00 13.83 58 LEU E C 1
ATOM 4663 O O . LEU E 1 58 ? 28.540 -1.997 18.574 1.00 13.53 58 LEU E O 1
ATOM 4668 N N . LEU E 1 59 ? 27.753 -0.593 20.139 1.00 13.51 59 LEU E N 1
ATOM 4669 C CA . LEU E 1 59 ? 27.751 -1.621 21.179 1.00 13.79 59 LEU E CA 1
ATOM 4670 C C . LEU E 1 59 ? 26.754 -2.716 20.848 1.00 13.92 59 LEU E C 1
ATOM 4671 O O . LEU E 1 59 ? 27.030 -3.906 21.035 1.00 13.80 59 LEU E O 1
ATOM 4676 N N . GLY E 1 60 ? 25.607 -2.315 20.316 1.00 13.32 60 GLY E N 1
ATOM 4677 C CA . GLY E 1 60 ? 24.558 -3.268 19.986 1.00 13.26 60 GLY E CA 1
ATOM 4678 C C . GLY E 1 60 ? 24.973 -4.257 18.917 1.00 13.62 60 GLY E C 1
ATOM 4679 O O . GLY E 1 60 ? 24.476 -5.393 18.869 1.00 13.30 60 GLY E O 1
ATOM 4680 N N . THR E 1 61 ? 25.904 -3.834 18.066 1.00 13.15 61 THR E N 1
ATOM 4681 C CA . THR E 1 61 ? 26.369 -4.682 16.991 1.00 13.40 61 THR E CA 1
ATOM 4682 C C . THR E 1 61 ? 27.538 -5.550 17.428 1.00 13.21 61 THR E C 1
ATOM 4683 O O . THR E 1 61 ? 27.560 -6.729 17.145 1.00 13.94 61 THR E O 1
ATOM 4687 N N . LEU E 1 62 ? 28.478 -4.978 18.169 1.00 12.43 62 LEU E N 1
ATOM 4688 C CA . LEU E 1 62 ? 29.704 -5.702 18.503 1.00 11.94 62 LEU E CA 1
ATOM 4689 C C . LEU E 1 62 ? 29.663 -6.534 19.776 1.00 12.81 62 LEU E C 1
ATOM 4690 O O . LEU E 1 62 ? 30.517 -7.396 19.967 1.00 12.56 62 LEU E O 1
ATOM 4695 N N . LEU E 1 63 ? 28.716 -6.232 20.655 1.00 12.81 63 LEU E N 1
ATOM 4696 C CA . LEU E 1 63 ? 28.561 -6.963 21.913 1.00 14.14 63 LEU E CA 1
ATOM 4697 C C . LEU E 1 63 ? 27.221 -7.674 21.976 1.00 14.82 63 LEU E C 1
ATOM 4698 O O . LEU E 1 63 ? 26.245 -7.183 21.421 1.00 14.97 63 LEU E O 1
ATOM 4703 N N . THR E 1 64 ? 27.153 -8.818 22.669 1.00 16.12 64 THR E N 1
ATOM 4704 C CA . THR E 1 64 ? 25.875 -9.494 22.875 1.00 16.87 64 THR E CA 1
ATOM 4705 C C . THR E 1 64 ? 25.089 -8.688 23.888 1.00 18.33 64 THR E C 1
ATOM 4706 O O . THR E 1 64 ? 25.617 -7.771 24.496 1.00 18.21 64 THR E O 1
ATOM 4710 N N . GLY E 1 65 ? 23.835 -9.054 24.102 1.00 19.14 65 GLY E N 1
ATOM 4711 C CA . GLY E 1 65 ? 23.044 -8.360 25.108 1.00 21.08 65 GLY E CA 1
ATOM 4712 C C . GLY E 1 65 ? 23.643 -8.397 26.507 1.00 21.07 65 GLY E C 1
ATOM 4713 O O . GLY E 1 65 ? 23.682 -7.377 27.187 1.00 22.06 65 GLY E O 1
ATOM 4714 N N . GLU E 1 66 ? 24.110 -9.563 26.946 1.00 21.69 66 GLU E N 1
ATOM 4715 C CA . GLU E 1 66 ? 24.666 -9.697 28.290 1.00 22.57 66 GLU E CA 1
ATOM 4716 C C . GLU E 1 66 ? 25.952 -8.907 28.414 1.00 21.45 66 GLU E C 1
ATOM 4717 O O . GLU E 1 66 ? 26.213 -8.286 29.443 1.00 20.74 66 GLU E O 1
ATOM 4723 N N . GLU E 1 67 ? 26.769 -8.963 27.367 1.00 20.09 67 GLU E N 1
ATOM 4724 C CA . GLU E 1 67 ? 28.020 -8.215 27.340 1.00 19.14 67 GLU E CA 1
ATOM 4725 C C . GLU E 1 67 ? 27.733 -6.720 27.434 1.00 18.72 67 GLU E C 1
ATOM 4726 O O . GLU E 1 67 ? 28.329 -6.009 28.259 1.00 18.35 67 GLU E O 1
ATOM 4732 N N . LYS E 1 68 ? 26.826 -6.247 26.584 1.00 19.15 68 LYS E N 1
ATOM 4733 C CA . LYS E 1 68 ? 26.473 -4.827 26.566 1.00 19.97 68 LYS E CA 1
ATOM 4734 C C . LYS E 1 68 ? 25.968 -4.378 27.937 1.00 20.57 68 LYS E C 1
ATOM 4735 O O . LYS E 1 68 ? 26.374 -3.341 28.473 1.00 19.88 68 LYS E O 1
ATOM 4741 N N . GLN E 1 69 ? 25.062 -5.152 28.501 1.00 21.68 69 GLN E N 1
ATOM 4742 C CA . GLN E 1 69 ? 24.503 -4.764 29.790 1.00 23.94 69 GLN E CA 1
ATOM 4743 C C . GLN E 1 69 ? 25.591 -4.652 30.867 1.00 23.20 69 GLN E C 1
ATOM 4744 O O . GLN E 1 69 ? 25.555 -3.749 31.699 1.00 23.43 69 GLN E O 1
ATOM 4750 N N . ARG E 1 70 ? 26.576 -5.544 30.826 1.00 22.70 70 ARG E N 1
ATOM 4751 C CA . ARG E 1 70 ? 27.677 -5.530 31.787 1.00 22.90 70 ARG E CA 1
ATOM 4752 C C . ARG E 1 70 ? 28.496 -4.257 31.616 1.00 21.44 70 ARG E C 1
ATOM 4753 O O . ARG E 1 70 ? 28.899 -3.612 32.576 1.00 20.71 70 ARG E O 1
ATOM 4761 N N . VAL E 1 71 ? 28.746 -3.906 30.368 1.00 20.07 71 VAL E N 1
ATOM 4762 C CA . VAL E 1 71 ? 29.524 -2.721 30.053 1.00 18.80 71 VAL E CA 1
ATOM 4763 C C . VAL E 1 71 ? 28.842 -1.441 30.526 1.00 18.57 71 VAL E C 1
ATOM 4764 O O . VAL E 1 71 ? 29.478 -0.584 31.128 1.00 18.28 71 VAL E O 1
ATOM 4768 N N . LEU E 1 72 ? 27.556 -1.307 30.236 1.00 18.80 72 LEU E N 1
ATOM 4769 C CA . LEU E 1 72 ? 26.831 -0.115 30.635 1.00 19.36 72 LEU E CA 1
ATOM 4770 C C . LEU E 1 72 ? 26.740 -0.029 32.160 1.00 20.10 72 LEU E C 1
ATOM 4771 O O . LEU E 1 72 ? 26.824 1.065 32.747 1.00 20.43 72 LEU E O 1
ATOM 4776 N N . LEU E 1 73 ? 26.562 -1.180 32.795 1.00 20.60 73 LEU E N 1
ATOM 4777 C CA . LEU E 1 73 ? 26.506 -1.242 34.261 1.00 21.69 73 LEU E CA 1
ATOM 4778 C C . LEU E 1 73 ? 27.812 -0.732 34.848 1.00 20.70 73 LEU E C 1
ATOM 4779 O O . LEU E 1 73 ? 27.810 0.087 35.770 1.00 20.43 73 LEU E O 1
ATOM 4784 N N . GLU E 1 74 ? 28.932 -1.202 34.298 1.00 19.66 74 GLU E N 1
ATOM 4785 C CA . GLU E 1 74 ? 30.238 -0.779 34.779 1.00 19.10 74 GLU E CA 1
ATOM 4786 C C . GLU E 1 74 ? 30.535 0.673 34.448 1.00 18.63 74 GLU E C 1
ATOM 4787 O O . GLU E 1 74 ? 31.211 1.345 35.212 1.00 18.92 74 GLU E O 1
ATOM 4793 N N . ALA E 1 75 ? 30.045 1.167 33.310 1.00 17.77 75 ALA E N 1
ATOM 4794 C CA . ALA E 1 75 ? 30.264 2.568 32.973 1.00 17.59 75 ALA E CA 1
ATOM 4795 C C . ALA E 1 75 ? 29.578 3.464 34.002 1.00 18.07 75 ALA E C 1
ATOM 4796 O O . ALA E 1 75 ? 30.125 4.472 34.444 1.00 18.12 75 ALA E O 1
ATOM 4798 N N . ARG E 1 76 ? 28.369 3.092 34.380 1.00 18.81 76 ARG E N 1
ATOM 4799 C CA . ARG E 1 76 ? 27.624 3.899 35.331 1.00 19.74 76 ARG E CA 1
ATOM 4800 C C . ARG E 1 76 ? 28.246 3.895 36.727 1.00 20.56 76 ARG E C 1
ATOM 4801 O O . ARG E 1 76 ? 28.087 4.841 37.494 1.00 20.09 76 ARG E O 1
ATOM 4809 N N . LYS E 1 77 ? 28.963 2.817 37.036 1.00 21.14 77 LYS E N 1
ATOM 4810 C CA . LYS E 1 77 ? 29.651 2.688 38.316 1.00 22.10 77 LYS E CA 1
ATOM 4811 C C . LYS E 1 77 ? 30.923 3.512 38.329 1.00 22.21 77 LYS E C 1
ATOM 4812 O O . LYS E 1 77 ? 31.511 3.723 39.385 1.00 22.12 77 LYS E O 1
ATOM 4818 N N . ALA E 1 78 ? 31.348 3.984 37.153 1.00 22.06 78 ALA E N 1
ATOM 4819 C CA . ALA E 1 78 ? 32.591 4.754 37.019 1.00 22.37 78 ALA E CA 1
ATOM 4820 C C . ALA E 1 78 ? 32.379 6.268 36.869 1.00 22.25 78 ALA E C 1
ATOM 4821 O O . ALA E 1 78 ? 33.275 7.013 36.445 1.00 23.78 78 ALA E O 1
ATOM 4823 N N . VAL E 1 79 ? 31.190 6.728 37.226 1.00 21.54 79 VAL E N 1
ATOM 4824 C CA . VAL E 1 79 ? 30.907 8.143 37.139 1.00 21.21 79 VAL E CA 1
ATOM 4825 C C . VAL E 1 79 ? 31.549 8.895 38.311 1.00 21.37 79 VAL E C 1
ATOM 4826 O O . VAL E 1 79 ? 31.592 8.381 39.434 1.00 21.00 79 VAL E O 1
ATOM 4830 N N . ARG E 1 80 ? 32.033 10.101 38.037 1.00 21.62 80 ARG E N 1
ATOM 4831 C CA . ARG E 1 80 ? 32.607 10.964 39.061 1.00 23.11 80 ARG E CA 1
ATOM 4832 C C . ARG E 1 80 ? 31.769 12.227 39.171 1.00 23.71 80 ARG E C 1
ATOM 4833 O O . ARG E 1 80 ? 31.044 12.579 38.238 1.00 23.17 80 ARG E O 1
ATOM 4841 N N . GLY E 1 81 ? 31.850 12.882 40.329 1.00 25.13 81 GLY E N 1
ATOM 4842 C CA . GLY E 1 81 ? 31.128 14.115 40.578 1.00 27.22 81 GLY E CA 1
ATOM 4843 C C . GLY E 1 81 ? 31.985 15.294 40.175 1.00 29.05 81 GLY E C 1
ATOM 4844 O O . GLY E 1 81 ? 33.093 15.106 39.681 1.00 29.16 81 GLY E O 1
ATOM 4845 N N . ASN E 1 82 ? 31.486 16.507 40.383 1.00 30.80 82 ASN E N 1
ATOM 4846 C CA . ASN E 1 82 ? 32.233 17.701 39.995 1.00 33.07 82 ASN E CA 1
ATOM 4847 C C . ASN E 1 82 ? 33.523 17.913 40.782 1.00 33.42 82 ASN E C 1
ATOM 4848 O O . ASN E 1 82 ? 34.333 18.772 40.423 1.00 34.06 82 ASN E O 1
ATOM 4853 N N . ASP E 1 83 ? 33.711 17.155 41.861 1.00 33.73 83 ASP E N 1
ATOM 4854 C CA . ASP E 1 83 ? 34.935 17.271 42.657 1.00 34.00 83 ASP E CA 1
ATOM 4855 C C . ASP E 1 83 ? 36.000 16.325 42.136 1.00 33.63 83 ASP E C 1
ATOM 4856 O O . ASP E 1 83 ? 37.138 16.308 42.623 1.00 33.93 83 ASP E O 1
ATOM 4861 N N . GLY E 1 84 ? 35.623 15.538 41.134 1.00 32.80 84 GLY E N 1
ATOM 4862 C CA . GLY E 1 84 ? 36.538 14.594 40.527 1.00 31.22 84 GLY E CA 1
ATOM 4863 C C . GLY E 1 84 ? 36.650 13.310 41.319 1.00 30.46 84 GLY E C 1
ATOM 4864 O O . GLY E 1 84 ? 37.587 12.538 41.115 1.00 30.56 84 GLY E O 1
ATOM 4865 N N . ARG E 1 85 ? 35.689 13.075 42.212 1.00 28.98 85 ARG E N 1
ATOM 4866 C CA . ARG E 1 85 ? 35.676 11.873 43.037 1.00 28.06 85 ARG E CA 1
ATOM 4867 C C . ARG E 1 85 ? 34.467 11.015 42.678 1.00 27.22 85 ARG E C 1
ATOM 4868 O O . ARG E 1 85 ? 33.486 11.532 42.151 1.00 27.25 85 ARG E O 1
ATOM 4876 N N . PRO E 1 86 ? 34.537 9.714 42.944 1.00 26.73 86 PRO E N 1
ATOM 4877 C CA . PRO E 1 86 ? 33.456 8.794 42.583 1.00 26.47 86 PRO E CA 1
ATOM 4878 C C . PRO E 1 86 ? 32.130 9.231 43.174 1.00 26.75 86 PRO E C 1
ATOM 4879 O O . PRO E 1 86 ? 32.084 9.774 44.287 1.00 26.14 86 PRO E O 1
ATOM 4883 N N . THR E 1 87 ? 31.062 9.006 42.422 1.00 26.11 87 THR E N 1
ATOM 4884 C CA . THR E 1 87 ? 29.737 9.343 42.892 1.00 26.24 87 THR E CA 1
ATOM 4885 C C . THR E 1 87 ? 28.765 8.281 42.445 1.00 26.81 87 THR E C 1
ATOM 4886 O O . THR E 1 87 ? 28.911 7.690 41.368 1.00 26.49 87 THR E O 1
ATOM 4890 N N . GLN E 1 88 ? 27.790 8.019 43.302 1.00 26.86 88 GLN E N 1
ATOM 4891 C CA . GLN E 1 88 ? 26.706 7.115 42.985 1.00 27.71 88 GLN E CA 1
ATOM 4892 C C . GLN E 1 88 ? 25.376 7.854 43.064 1.00 27.25 88 GLN E C 1
ATOM 4893 O O . GLN E 1 88 ? 24.324 7.226 43.094 1.00 27.40 88 GLN E O 1
ATOM 4899 N N . LEU E 1 89 ? 25.412 9.181 43.132 1.00 27.25 89 LEU E N 1
ATOM 4900 C CA . LEU E 1 89 ? 24.166 9.939 43.177 1.00 27.54 89 LEU E CA 1
ATOM 4901 C C . LEU E 1 89 ? 23.434 9.714 41.851 1.00 27.92 89 LEU E C 1
ATOM 4902 O O . LEU E 1 89 ? 23.967 10.017 40.780 1.00 27.03 89 LEU E O 1
ATOM 4907 N N . PRO E 1 90 ? 22.229 9.164 41.926 1.00 28.29 90 PRO E N 1
ATOM 4908 C CA . PRO E 1 90 ? 21.453 8.835 40.727 1.00 28.57 90 PRO E CA 1
ATOM 4909 C C . PRO E 1 90 ? 21.373 9.976 39.719 1.00 28.56 90 PRO E C 1
ATOM 4910 O O . PRO E 1 90 ? 21.490 9.719 38.525 1.00 28.66 90 PRO E O 1
ATOM 4914 N N . ASN E 1 91 ? 21.184 11.209 40.182 1.00 28.48 91 ASN E N 1
ATOM 4915 C CA . ASN E 1 91 ? 21.106 12.348 39.269 1.00 28.26 91 ASN E CA 1
ATOM 4916 C C . ASN E 1 91 ? 22.417 12.620 38.529 1.00 27.49 91 ASN E C 1
ATOM 4917 O O . ASN E 1 91 ? 22.405 12.980 37.349 1.00 27.05 91 ASN E O 1
ATOM 4922 N N . GLU E 1 92 ? 23.543 12.452 39.215 1.00 26.34 92 GLU E N 1
ATOM 4923 C CA . GLU E 1 92 ? 24.835 12.679 38.578 1.00 25.59 92 GLU E CA 1
ATOM 4924 C C . GLU E 1 92 ? 25.131 11.510 37.656 1.00 24.52 92 GLU E C 1
ATOM 4925 O O . GLU E 1 92 ? 25.719 11.683 36.588 1.00 24.13 92 GLU E O 1
ATOM 4931 N N . VAL E 1 93 ? 24.697 10.329 38.066 1.00 23.96 93 VAL E N 1
ATOM 4932 C CA . VAL E 1 93 ? 24.906 9.127 37.270 1.00 23.63 93 VAL E CA 1
ATOM 4933 C C . VAL E 1 93 ? 24.106 9.221 35.968 1.00 23.71 93 VAL E C 1
ATOM 4934 O O . VAL E 1 93 ? 24.655 9.047 34.879 1.00 22.61 93 VAL E O 1
ATOM 4938 N N . ASP E 1 94 ? 22.822 9.543 36.080 1.00 23.92 94 ASP E N 1
ATOM 4939 C CA . ASP E 1 94 ? 21.958 9.642 34.909 1.00 24.45 94 ASP E CA 1
ATOM 4940 C C . ASP E 1 94 ? 22.365 10.773 33.979 1.00 23.52 94 ASP E C 1
ATOM 4941 O O . ASP E 1 94 ? 22.191 10.681 32.762 1.00 23.46 94 ASP E O 1
ATOM 4946 N N . ALA E 1 95 ? 22.896 11.852 34.540 1.00 22.58 95 ALA E N 1
ATOM 4947 C CA . ALA E 1 95 ? 23.309 12.981 33.714 1.00 21.53 95 ALA E CA 1
ATOM 4948 C C . ALA E 1 95 ? 24.576 12.705 32.900 1.00 20.77 95 ALA E C 1
ATOM 4949 O O . ALA E 1 95 ? 24.730 13.185 31.780 1.00 20.18 95 ALA E O 1
ATOM 4951 N N . ALA E 1 96 ? 25.492 11.944 33.479 1.00 20.01 96 ALA E N 1
ATOM 4952 C CA . ALA E 1 96 ? 26.748 11.667 32.809 1.00 18.81 96 ALA E CA 1
ATOM 4953 C C . ALA E 1 96 ? 26.621 10.496 31.877 1.00 18.76 96 ALA E C 1
ATOM 4954 O O . ALA E 1 96 ? 27.268 10.459 30.835 1.00 18.42 96 ALA E O 1
ATOM 4956 N N . PHE E 1 97 ? 25.832 9.510 32.282 1.00 18.13 97 PHE E N 1
ATOM 4957 C CA . PHE E 1 97 ? 25.740 8.288 31.511 1.00 18.18 97 PHE E CA 1
ATOM 4958 C C . PHE E 1 97 ? 24.308 7.796 31.436 1.00 18.15 97 PHE E C 1
ATOM 4959 O O . PHE E 1 97 ? 23.936 6.814 32.046 1.00 19.12 97 PHE E O 1
ATOM 4967 N N . PRO E 1 98 ? 23.484 8.501 30.674 1.00 18.94 98 PRO E N 1
ATOM 4968 C CA . PRO E 1 98 ? 22.077 8.122 30.528 1.00 18.98 98 PRO E CA 1
ATOM 4969 C C . PRO E 1 98 ? 21.897 6.789 29.809 1.00 19.95 98 PRO E C 1
ATOM 4970 O O . PRO E 1 98 ? 22.624 6.497 28.844 1.00 20.03 98 PRO E O 1
ATOM 4974 N N . LEU E 1 99 ? 20.938 5.991 30.277 1.00 20.60 99 LEU E N 1
ATOM 4975 C CA . LEU E 1 99 ? 20.602 4.734 29.632 1.00 21.98 99 LEU E CA 1
ATOM 4976 C C . LEU E 1 99 ? 19.542 4.948 28.561 1.00 22.77 99 LEU E C 1
ATOM 4977 O O . LEU E 1 99 ? 19.340 4.088 27.714 1.00 23.28 99 LEU E O 1
ATOM 4982 N N . GLU E 1 100 ? 18.851 6.080 28.629 1.00 23.80 100 GLU E N 1
ATOM 4983 C CA . GLU E 1 100 ? 17.848 6.431 27.627 1.00 25.54 100 GLU E CA 1
ATOM 4984 C C . GLU E 1 100 ? 18.343 7.660 26.869 1.00 24.55 100 GLU E C 1
ATOM 4985 O O . GLU E 1 100 ? 19.133 8.439 27.398 1.00 23.62 100 GLU E O 1
ATOM 4991 N N . ARG E 1 101 ? 17.881 7.833 25.635 1.00 24.65 101 ARG E N 1
ATOM 4992 C CA . ARG E 1 101 ? 18.383 8.920 24.790 1.00 25.58 101 ARG E CA 1
ATOM 4993 C C . ARG E 1 101 ? 18.287 10.303 25.429 1.00 25.93 101 ARG E C 1
ATOM 4994 O O . ARG E 1 101 ? 17.195 10.764 25.778 1.00 25.38 101 ARG E O 1
ATOM 5002 N N . PRO E 1 102 ? 19.434 10.965 25.555 1.00 26.18 102 PRO E N 1
ATOM 5003 C CA . PRO E 1 102 ? 19.508 12.307 26.135 1.00 27.01 102 PRO E CA 1
ATOM 5004 C C . PRO E 1 102 ? 19.199 13.364 25.089 1.00 27.93 102 PRO E C 1
ATOM 5005 O O . PRO E 1 102 ? 19.189 13.074 23.893 1.00 27.42 102 PRO E O 1
ATOM 5009 N N . ASP E 1 103 ? 18.971 14.588 25.540 1.00 29.10 103 ASP E N 1
ATOM 5010 C CA . ASP E 1 103 ? 18.660 15.678 24.630 1.00 30.61 103 ASP E CA 1
ATOM 5011 C C . ASP E 1 103 ? 19.919 16.358 24.132 1.00 30.41 103 ASP E C 1
ATOM 5012 O O . ASP E 1 103 ? 19.859 17.487 23.669 1.00 31.61 103 ASP E O 1
ATOM 5017 N N . TRP E 1 104 ? 21.051 15.670 24.220 1.00 29.92 104 TRP E N 1
ATOM 5018 C CA . TRP E 1 104 ? 22.342 16.239 23.834 1.00 29.11 104 TRP E CA 1
ATOM 5019 C C . TRP E 1 104 ? 22.408 16.716 22.391 1.00 29.30 104 TRP E C 1
ATOM 5020 O O . TRP E 1 104 ? 22.130 15.953 21.459 1.00 29.16 104 TRP E O 1
ATOM 5031 N N . ASP E 1 105 ? 22.818 17.969 22.229 1.00 29.03 105 ASP E N 1
ATOM 5032 C CA . ASP E 1 105 ? 22.955 18.613 20.929 1.00 29.39 105 ASP E CA 1
ATOM 5033 C C . ASP E 1 105 ? 24.423 18.834 20.620 1.00 29.03 105 ASP E C 1
ATOM 5034 O O . ASP E 1 105 ? 25.070 19.659 21.264 1.00 29.05 105 ASP E O 1
ATOM 5039 N N . TYR E 1 106 ? 24.958 18.111 19.631 1.00 29.52 106 TYR E N 1
ATOM 5040 C CA . TYR E 1 106 ? 26.382 18.241 19.294 1.00 29.70 106 TYR E CA 1
ATOM 5041 C C . TYR E 1 106 ? 26.760 19.602 18.715 1.00 30.16 106 TYR E C 1
ATOM 5042 O O . TYR E 1 106 ? 27.939 19.862 18.492 1.00 29.83 106 TYR E O 1
ATOM 5051 N N . THR E 1 107 ? 25.775 20.462 18.458 1.00 31.14 107 THR E N 1
ATOM 5052 C CA . THR E 1 107 ? 26.107 21.799 17.982 1.00 31.93 107 THR E CA 1
ATOM 5053 C C . THR E 1 107 ? 26.351 22.717 19.168 1.00 32.14 107 THR E C 1
ATOM 5054 O O . THR E 1 107 ? 26.829 23.829 18.997 1.00 32.62 107 THR E O 1
ATOM 5058 N N . THR E 1 108 ? 26.036 22.249 20.372 1.00 32.23 108 THR E N 1
ATOM 5059 C CA . THR E 1 108 ? 26.274 23.051 21.571 1.00 32.42 108 THR E CA 1
ATOM 5060 C C . THR E 1 108 ? 27.510 22.555 22.289 1.00 32.59 108 THR E C 1
ATOM 5061 O O . THR E 1 108 ? 27.876 21.386 22.162 1.00 32.22 108 THR E O 1
ATOM 5065 N N . GLN E 1 109 ? 28.158 23.441 23.035 1.00 32.62 109 GLN E N 1
ATOM 5066 C CA . GLN E 1 109 ? 29.344 23.070 23.792 1.00 33.23 109 GLN E CA 1
ATOM 5067 C C . GLN E 1 109 ? 28.956 22.080 24.882 1.00 32.68 109 GLN E C 1
ATOM 5068 O O . GLN E 1 109 ? 29.680 21.125 25.163 1.00 32.79 109 GLN E O 1
ATOM 5074 N N . ARG E 1 110 ? 27.801 22.308 25.494 1.00 31.93 110 ARG E N 1
ATOM 5075 C CA . ARG E 1 110 ? 27.332 21.420 26.555 1.00 31.45 110 ARG E CA 1
ATOM 5076 C C . ARG E 1 110 ? 27.106 19.988 26.042 1.00 29.85 110 ARG E C 1
ATOM 5077 O O . ARG E 1 110 ? 27.474 19.009 26.703 1.00 29.33 110 ARG E O 1
ATOM 5085 N N . GLY E 1 111 ? 26.499 19.871 24.867 1.00 27.98 111 GLY E N 1
ATOM 5086 C CA . GLY E 1 111 ? 26.241 18.570 24.281 1.00 26.24 111 GLY E CA 1
ATOM 5087 C C . GLY E 1 111 ? 27.538 17.851 23.953 1.00 25.30 111 GLY E C 1
ATOM 5088 O O . GLY E 1 111 ? 27.704 16.658 24.245 1.00 23.75 111 GLY E O 1
ATOM 5089 N N . ARG E 1 112 ? 28.452 18.584 23.327 1.00 24.57 112 ARG E N 1
ATOM 5090 C CA . ARG E 1 112 ? 29.758 18.044 22.990 1.00 24.22 112 ARG E CA 1
ATOM 5091 C C . ARG E 1 112 ? 30.505 17.585 24.235 1.00 23.51 112 ARG E C 1
ATOM 5092 O O . ARG E 1 112 ? 31.125 16.518 24.228 1.00 22.71 112 ARG E O 1
ATOM 5100 N N . ASN E 1 113 ? 30.470 18.395 25.297 1.00 22.63 113 ASN E N 1
ATOM 5101 C CA . ASN E 1 113 ? 31.146 18.016 26.536 1.00 22.38 113 ASN E CA 1
ATOM 5102 C C . ASN E 1 113 ? 30.542 16.770 27.115 1.00 21.50 113 ASN E C 1
ATOM 5103 O O . ASN E 1 113 ? 31.252 15.916 27.635 1.00 21.65 113 ASN E O 1
ATOM 5108 N N . HIS E 1 114 ? 29.220 16.669 27.056 1.00 21.09 114 HIS E N 1
ATOM 5109 C CA . HIS E 1 114 ? 28.566 15.463 27.532 1.00 20.33 114 HIS E CA 1
ATOM 5110 C C . HIS E 1 114 ? 29.007 14.256 26.714 1.00 19.70 114 HIS E C 1
ATOM 5111 O O . HIS E 1 114 ? 29.157 13.158 27.254 1.00 19.00 114 HIS E O 1
ATOM 5118 N N . LEU E 1 115 ? 29.203 14.450 25.415 1.00 18.79 115 LEU E N 1
ATOM 5119 C CA . LEU E 1 115 ? 29.580 13.323 24.554 1.00 18.77 115 LEU E CA 1
ATOM 5120 C C . LEU E 1 115 ? 30.981 12.800 24.854 1.00 18.12 115 LEU E C 1
ATOM 5121 O O . LEU E 1 115 ? 31.207 11.585 24.911 1.00 16.96 115 LEU E O 1
ATOM 5126 N N . VAL E 1 116 ? 31.922 13.725 25.042 1.00 18.52 116 VAL E N 1
ATOM 5127 C CA . VAL E 1 116 ? 33.289 13.372 25.390 1.00 18.55 116 VAL E CA 1
ATOM 5128 C C . VAL E 1 116 ? 33.296 12.544 26.672 1.00 18.13 116 VAL E C 1
ATOM 5129 O O . VAL E 1 116 ? 33.986 11.525 26.772 1.00 16.87 116 VAL E O 1
ATOM 5133 N N . LEU E 1 117 ? 32.535 13.010 27.659 1.00 17.39 117 LEU E N 1
ATOM 5134 C CA . LEU E 1 117 ? 32.439 12.318 28.939 1.00 17.03 117 LEU E CA 1
ATOM 5135 C C . LEU E 1 117 ? 31.780 10.947 28.786 1.00 15.92 117 LEU E C 1
ATOM 5136 O O . LEU E 1 117 ? 32.254 9.952 29.345 1.00 16.38 117 LEU E O 1
ATOM 5141 N N . TYR E 1 118 ? 30.685 10.887 28.037 1.00 15.17 118 TYR E N 1
ATOM 5142 C CA . TYR E 1 118 ? 29.997 9.618 27.814 1.00 14.08 118 TYR E CA 1
ATOM 5143 C C . TYR E 1 118 ? 30.956 8.599 27.194 1.00 14.22 118 TYR E C 1
ATOM 5144 O O . TYR E 1 118 ? 30.971 7.439 27.590 1.00 13.10 118 TYR E O 1
ATOM 5153 N N . ARG E 1 119 ? 31.733 9.019 26.198 1.00 13.79 119 ARG E N 1
ATOM 5154 C CA . ARG E 1 119 ? 32.645 8.069 25.545 1.00 14.64 119 ARG E CA 1
ATOM 5155 C C . ARG E 1 119 ? 33.721 7.616 26.521 1.00 15.28 119 ARG E C 1
ATOM 5156 O O . ARG E 1 119 ? 34.153 6.460 26.500 1.00 15.04 119 ARG E O 1
ATOM 5164 N N . GLN E 1 120 ? 34.182 8.544 27.354 1.00 15.45 120 GLN E N 1
ATOM 5165 C CA . GLN E 1 120 ? 35.223 8.218 28.328 1.00 16.03 120 GLN E CA 1
ATOM 5166 C C . GLN E 1 120 ? 34.721 7.172 29.297 1.00 15.53 120 GLN E C 1
ATOM 5167 O O . GLN E 1 120 ? 35.437 6.219 29.617 1.00 14.73 120 GLN E O 1
ATOM 5173 N N . LEU E 1 121 ? 33.487 7.346 29.766 1.00 15.17 121 LEU E N 1
ATOM 5174 C CA . LEU E 1 121 ? 32.893 6.407 30.703 1.00 15.45 121 LEU E CA 1
ATOM 5175 C C . LEU E 1 121 ? 32.620 5.050 30.057 1.00 15.73 121 LEU E C 1
ATOM 5176 O O . LEU E 1 121 ? 32.729 3.994 30.692 1.00 14.71 121 LEU E O 1
ATOM 5181 N N . LEU E 1 122 ? 32.224 5.085 28.794 1.00 14.93 122 LEU E N 1
ATOM 5182 C CA . LEU E 1 122 ? 31.972 3.850 28.077 1.00 15.72 122 LEU E CA 1
ATOM 5183 C C . LEU E 1 122 ? 33.269 3.044 28.056 1.00 15.50 122 LEU E C 1
ATOM 5184 O O . LEU E 1 122 ? 33.273 1.840 28.325 1.00 15.20 122 LEU E O 1
ATOM 5189 N N . LEU E 1 123 ? 34.375 3.714 27.774 1.00 15.71 123 LEU E N 1
ATOM 5190 C CA . LEU E 1 123 ? 35.664 3.029 27.746 1.00 16.64 123 LEU E CA 1
ATOM 5191 C C . LEU E 1 123 ? 35.978 2.438 29.123 1.00 16.67 123 LEU E C 1
ATOM 5192 O O . LEU E 1 123 ? 36.388 1.292 29.232 1.00 15.72 123 LEU E O 1
ATOM 5197 N N . ALA E 1 124 ? 35.748 3.217 30.172 1.00 16.63 124 ALA E N 1
ATOM 5198 C CA . ALA E 1 124 ? 35.977 2.729 31.530 1.00 17.21 124 ALA E CA 1
ATOM 5199 C C . ALA E 1 124 ? 35.145 1.497 31.804 1.00 16.91 124 ALA E C 1
ATOM 5200 O O . ALA E 1 124 ? 35.628 0.516 32.376 1.00 17.19 124 ALA E O 1
ATOM 5202 N N . GLY E 1 125 ? 33.878 1.559 31.422 1.00 16.52 125 GLY E N 1
ATOM 5203 C CA . GLY E 1 125 ? 32.974 0.443 31.618 1.00 16.97 125 GLY E CA 1
ATOM 5204 C C . GLY E 1 125 ? 33.429 -0.793 30.863 1.00 17.29 125 GLY E C 1
ATOM 5205 O O . GLY E 1 125 ? 33.298 -1.907 31.362 1.00 17.49 125 GLY E O 1
ATOM 5214 N N . GLN E 1 127 ? 36.549 -1.522 30.025 1.00 18.19 127 GLN E N 1
ATOM 5215 C CA . GLN E 1 127 ? 37.777 -1.969 30.673 1.00 19.90 127 GLN E CA 1
ATOM 5216 C C . GLN E 1 127 ? 37.442 -2.735 31.935 1.00 20.81 127 GLN E C 1
ATOM 5217 O O . GLN E 1 127 ? 37.962 -3.832 32.173 1.00 19.96 127 GLN E O 1
ATOM 5223 N N . ASN E 1 128 ? 36.550 -2.176 32.743 1.00 21.28 128 ASN E N 1
ATOM 5224 C CA . ASN E 1 128 ? 36.182 -2.840 33.995 1.00 22.50 128 ASN E CA 1
ATOM 5225 C C . ASN E 1 128 ? 35.393 -4.130 33.791 1.00 23.33 128 ASN E C 1
ATOM 5226 O O . ASN E 1 128 ? 35.608 -5.116 34.508 1.00 23.05 128 ASN E O 1
ATOM 5231 N N . ALA E 1 129 ? 34.495 -4.137 32.809 1.00 23.57 129 ALA E N 1
ATOM 5232 C CA . ALA E 1 129 ? 33.751 -5.343 32.487 1.00 24.90 129 ALA E CA 1
ATOM 5233 C C . ALA E 1 129 ? 34.724 -6.410 31.997 1.00 25.42 129 ALA E C 1
ATOM 5234 O O . ALA E 1 129 ? 34.588 -7.598 32.332 1.00 25.62 129 ALA E O 1
ATOM 5236 N N . GLY E 1 130 ? 35.708 -5.981 31.212 1.00 26.48 130 GLY E N 1
ATOM 5237 C CA . GLY E 1 130 ? 36.702 -6.890 30.679 1.00 28.53 130 GLY E CA 1
ATOM 5238 C C . GLY E 1 130 ? 37.449 -7.559 31.819 1.00 30.39 130 GLY E C 1
ATOM 5239 O O . GLY E 1 130 ? 37.640 -8.782 31.821 1.00 30.04 130 GLY E O 1
ATOM 5240 N N . ARG E 1 131 ? 37.856 -6.742 32.787 1.00 31.93 131 ARG E N 1
ATOM 5241 C CA . ARG E 1 131 ? 38.553 -7.203 33.984 1.00 33.87 131 ARG E CA 1
ATOM 5242 C C . ARG E 1 131 ? 37.582 -7.894 34.927 1.00 34.12 131 ARG E C 1
ATOM 5243 O O . ARG E 1 131 ? 37.569 -9.121 35.030 1.00 35.01 131 ARG E O 1
ATOM 5251 N N . PRO F 1 1 ? 17.439 8.264 3.686 1.00 11.72 1 PRO F N 1
ATOM 5252 C CA . PRO F 1 1 ? 17.931 8.812 4.964 1.00 12.62 1 PRO F CA 1
ATOM 5253 C C . PRO F 1 1 ? 18.058 10.310 4.897 1.00 14.15 1 PRO F C 1
ATOM 5254 O O . PRO F 1 1 ? 18.190 10.850 3.797 1.00 12.58 1 PRO F O 1
ATOM 5258 N N . LEU F 1 2 ? 18.026 10.954 6.063 1.00 15.57 2 LEU F N 1
ATOM 5259 C CA . LEU F 1 2 ? 18.175 12.397 6.135 1.00 17.20 2 LEU F CA 1
ATOM 5260 C C . LEU F 1 2 ? 19.307 12.672 7.106 1.00 19.08 2 LEU F C 1
ATOM 5261 O O . LEU F 1 2 ? 19.464 11.947 8.089 1.00 17.53 2 LEU F O 1
ATOM 5266 N N . ARG F 1 3 ? 20.096 13.700 6.813 1.00 21.44 3 ARG F N 1
ATOM 5267 C CA . ARG F 1 3 ? 21.142 14.148 7.720 1.00 25.16 3 ARG F CA 1
ATOM 5268 C C . ARG F 1 3 ? 21.189 15.668 7.657 1.00 27.32 3 ARG F C 1
ATOM 5269 O O . ARG F 1 3 ? 20.868 16.254 6.627 1.00 26.61 3 ARG F O 1
ATOM 5285 N N . GLY F 1 5 ? 22.660 19.026 6.954 1.00 36.00 5 GLY F N 1
ATOM 5286 C CA . GLY F 1 5 ? 23.759 19.491 6.129 1.00 37.54 5 GLY F CA 1
ATOM 5287 C C . GLY F 1 5 ? 24.539 20.653 6.722 1.00 39.02 5 GLY F C 1
ATOM 5288 O O . GLY F 1 5 ? 24.296 21.073 7.861 1.00 39.11 5 GLY F O 1
ATOM 5289 N N . GLY F 1 6 ? 25.472 21.174 5.926 1.00 40.12 6 GLY F N 1
ATOM 5290 C CA . GLY F 1 6 ? 26.339 22.272 6.323 1.00 41.20 6 GLY F CA 1
ATOM 5291 C C . GLY F 1 6 ? 25.620 23.546 6.715 1.00 42.09 6 GLY F C 1
ATOM 5292 O O . GLY F 1 6 ? 26.089 24.285 7.582 1.00 42.27 6 GLY F O 1
ATOM 5293 N N . ASN F 1 7 ? 24.481 23.814 6.083 1.00 42.61 7 ASN F N 1
ATOM 5294 C CA . ASN F 1 7 ? 23.714 25.011 6.416 1.00 43.05 7 ASN F CA 1
ATOM 5295 C C . ASN F 1 7 ? 22.574 24.761 7.403 1.00 42.72 7 ASN F C 1
ATOM 5296 O O . ASN F 1 7 ? 21.562 25.462 7.372 1.00 43.07 7 ASN F O 1
ATOM 5301 N N . GLY F 1 8 ? 22.741 23.777 8.283 1.00 42.21 8 GLY F N 1
ATOM 5302 C CA . GLY F 1 8 ? 21.709 23.453 9.257 1.00 41.43 8 GLY F CA 1
ATOM 5303 C C . GLY F 1 8 ? 20.389 23.071 8.601 1.00 40.81 8 GLY F C 1
ATOM 5304 O O . GLY F 1 8 ? 19.309 23.303 9.149 1.00 41.07 8 GLY F O 1
ATOM 5305 N N . GLN F 1 9 ? 20.484 22.481 7.415 1.00 39.59 9 GLN F N 1
ATOM 5306 C CA . GLN F 1 9 ? 19.313 22.071 6.652 1.00 38.65 9 GLN F CA 1
ATOM 5307 C C . GLN F 1 9 ? 19.410 20.575 6.352 1.00 36.70 9 GLN F C 1
ATOM 5308 O O . GLN F 1 9 ? 20.490 20.078 6.081 1.00 36.36 9 GLN F O 1
ATOM 5314 N N . LEU F 1 10 ? 18.284 19.870 6.426 1.00 34.85 10 LEU F N 1
ATOM 5315 C CA . LEU F 1 10 ? 18.241 18.430 6.174 1.00 32.73 10 LEU F CA 1
ATOM 5316 C C . LEU F 1 10 ? 18.548 18.101 4.719 1.00 30.88 10 LEU F C 1
ATOM 5317 O O . LEU F 1 10 ? 18.053 18.759 3.815 1.00 30.71 10 LEU F O 1
ATOM 5322 N N . GLN F 1 11 ? 19.372 17.078 4.500 1.00 28.11 11 GLN F N 1
ATOM 5323 C CA . GLN F 1 11 ? 19.736 16.628 3.155 1.00 25.69 11 GLN F CA 1
ATOM 5324 C C . GLN F 1 11 ? 19.355 15.146 3.008 1.00 22.89 11 GLN F C 1
ATOM 5325 O O . GLN F 1 11 ? 19.441 14.392 3.969 1.00 21.62 11 GLN F O 1
ATOM 5331 N N . TYR F 1 12 ? 18.944 14.740 1.813 1.00 20.51 12 TYR F N 1
ATOM 5332 C CA . TYR F 1 12 ? 18.485 13.367 1.598 1.00 18.26 12 TYR F CA 1
ATOM 5333 C C . TYR F 1 12 ? 19.373 12.557 0.666 1.00 17.52 12 TYR F C 1
ATOM 5334 O O . TYR F 1 12 ? 19.868 13.087 -0.317 1.00 15.92 12 TYR F O 1
ATOM 5343 N N . TRP F 1 13 ? 19.555 11.269 0.985 1.00 16.27 13 TRP F N 1
ATOM 5344 C CA . TRP F 1 13 ? 20.241 10.317 0.118 1.00 16.04 13 TRP F CA 1
ATOM 5345 C C . TRP F 1 13 ? 19.545 9.017 0.374 1.00 14.68 13 TRP F C 1
ATOM 5346 O O . TRP F 1 13 ? 19.167 8.747 1.509 1.00 13.66 13 TRP F O 1
ATOM 5357 N N . PRO F 1 14 ? 19.317 8.240 -0.679 1.00 13.82 14 PRO F N 1
ATOM 5358 C CA . PRO F 1 14 ? 18.689 6.931 -0.526 1.00 12.82 14 PRO F CA 1
ATOM 5359 C C . PRO F 1 14 ? 19.619 5.947 0.163 1.00 12.51 14 PRO F C 1
ATOM 5360 O O . PRO F 1 14 ? 20.840 6.091 0.113 1.00 12.59 14 PRO F O 1
ATOM 5364 N N . PHE F 1 15 ? 19.023 4.970 0.828 1.00 10.85 15 PHE F N 1
ATOM 5365 C CA . PHE F 1 15 ? 19.760 3.853 1.435 1.00 11.80 15 PHE F CA 1
ATOM 5366 C C . PHE F 1 15 ? 20.683 3.172 0.424 1.00 12.45 15 PHE F C 1
ATOM 5367 O O . PHE F 1 15 ? 20.315 2.969 -0.724 1.00 11.70 15 PHE F O 1
ATOM 5375 N N . SER F 1 16 ? 21.874 2.788 0.860 1.00 13.33 16 SER F N 1
ATOM 5376 C CA . SER F 1 16 ? 22.734 1.958 0.022 1.00 14.33 16 SER F CA 1
ATOM 5377 C C . SER F 1 16 ? 22.198 0.539 0.108 1.00 13.67 16 SER F C 1
ATOM 5378 O O . SER F 1 16 ? 21.881 0.074 1.203 1.00 12.24 16 SER F O 1
ATOM 5381 N N . SER F 1 17 ? 22.073 -0.153 -1.023 1.00 12.92 17 SER F N 1
ATOM 5382 C CA . SER F 1 17 ? 21.602 -1.542 -0.991 1.00 13.50 17 SER F CA 1
ATOM 5383 C C . SER F 1 17 ? 22.517 -2.437 -0.159 1.00 13.77 17 SER F C 1
ATOM 5384 O O . SER F 1 17 ? 22.060 -3.384 0.469 1.00 13.88 17 SER F O 1
ATOM 5387 N N . SER F 1 18 ? 23.808 -2.115 -0.122 1.00 14.12 18 SER F N 1
ATOM 5388 C CA . SER F 1 18 ? 24.732 -2.906 0.677 1.00 14.35 18 SER F CA 1
ATOM 5389 C C . SER F 1 18 ? 24.350 -2.870 2.151 1.00 13.03 18 SER F C 1
ATOM 5390 O O . SER F 1 18 ? 24.412 -3.897 2.837 1.00 13.31 18 SER F O 1
ATOM 5393 N N . ASP F 1 19 ? 23.952 -1.699 2.639 1.00 12.62 19 ASP F N 1
ATOM 5394 C CA . ASP F 1 19 ? 23.525 -1.596 4.036 1.00 12.23 19 ASP F CA 1
ATOM 5395 C C . ASP F 1 19 ? 22.266 -2.434 4.258 1.00 11.78 19 ASP F C 1
ATOM 5396 O O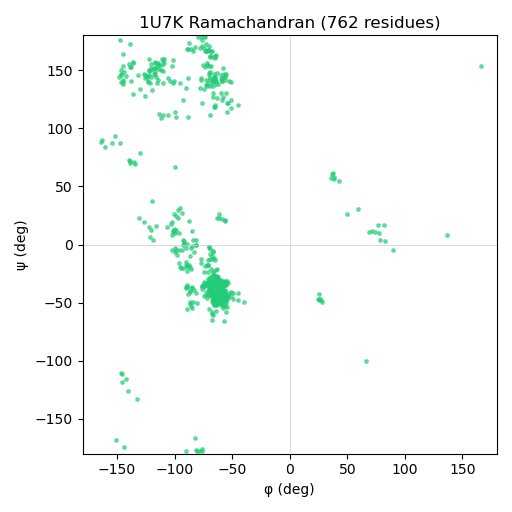 . ASP F 1 19 ? 22.175 -3.236 5.208 1.00 11.65 19 ASP F O 1
ATOM 5401 N N . LEU F 1 20 ? 21.270 -2.244 3.403 1.00 11.80 20 LEU F N 1
ATOM 5402 C CA . LEU F 1 20 ? 20.018 -2.980 3.583 1.00 11.61 20 LEU F CA 1
ATOM 5403 C C . LEU F 1 20 ? 20.212 -4.491 3.522 1.00 11.89 20 LEU F C 1
ATOM 5404 O O . LEU F 1 20 ? 19.683 -5.220 4.370 1.00 12.68 20 LEU F O 1
ATOM 5409 N N . TYR F 1 21 ? 20.955 -4.972 2.530 1.00 12.26 21 TYR F N 1
ATOM 5410 C CA . TYR F 1 21 ? 21.180 -6.420 2.469 1.00 12.68 21 TYR F CA 1
ATOM 5411 C C . TYR F 1 21 ? 22.104 -6.918 3.576 1.00 12.80 21 TYR F C 1
ATOM 5412 O O . TYR F 1 21 ? 21.924 -8.050 4.049 1.00 12.79 21 TYR F O 1
ATOM 5421 N N . ASN F 1 22 ? 23.067 -6.090 4.002 1.00 12.46 22 ASN F N 1
ATOM 5422 C CA . ASN F 1 22 ? 23.923 -6.475 5.137 1.00 13.27 22 ASN F CA 1
ATOM 5423 C C . ASN F 1 22 ? 23.048 -6.652 6.387 1.00 13.46 22 ASN F C 1
ATOM 5424 O O . ASN F 1 22 ? 23.220 -7.625 7.157 1.00 13.31 22 ASN F O 1
ATOM 5429 N N . TRP F 1 23 ? 22.124 -5.715 6.602 1.00 13.31 23 TRP F N 1
ATOM 5430 C CA . TRP F 1 23 ? 21.229 -5.798 7.754 1.00 13.78 23 TRP F CA 1
ATOM 5431 C C . TRP F 1 23 ? 20.395 -7.069 7.661 1.00 14.69 23 TRP F C 1
ATOM 5432 O O . TRP F 1 23 ? 20.227 -7.768 8.648 1.00 15.27 23 TRP F O 1
ATOM 5443 N N . LYS F 1 24 ? 19.884 -7.365 6.471 1.00 15.30 24 LYS F N 1
ATOM 5444 C CA . LYS F 1 24 ? 19.067 -8.560 6.277 1.00 15.95 24 LYS F CA 1
ATOM 5445 C C . LYS F 1 24 ? 19.866 -9.831 6.546 1.00 16.27 24 LYS F C 1
ATOM 5446 O O . LYS F 1 24 ? 19.408 -10.740 7.253 1.00 15.99 24 LYS F O 1
ATOM 5452 N N . ASN F 1 25 ? 21.059 -9.887 5.969 1.00 15.82 25 ASN F N 1
ATOM 5453 C CA . ASN F 1 25 ? 21.869 -11.103 6.019 1.00 16.48 25 ASN F CA 1
ATOM 5454 C C . ASN F 1 25 ? 22.516 -11.402 7.356 1.00 16.63 25 ASN F C 1
ATOM 5455 O O . ASN F 1 25 ? 22.917 -12.550 7.596 1.00 16.38 25 ASN F O 1
ATOM 5460 N N . ASN F 1 26 ? 22.612 -10.396 8.220 1.00 15.36 26 ASN F N 1
ATOM 5461 C CA . ASN F 1 26 ? 23.254 -10.573 9.517 1.00 16.50 26 ASN F CA 1
ATOM 5462 C C . ASN F 1 26 ? 22.296 -10.745 10.677 1.00 16.97 26 ASN F C 1
ATOM 5463 O O . ASN F 1 26 ? 22.712 -10.702 11.827 1.00 17.79 26 ASN F O 1
ATOM 5468 N N . ASN F 1 27 ? 21.020 -10.931 10.365 1.00 17.30 27 ASN F N 1
ATOM 5469 C CA . ASN F 1 27 ? 19.986 -11.086 11.379 1.00 18.34 27 ASN F CA 1
ATOM 5470 C C . ASN F 1 27 ? 19.002 -12.176 10.979 1.00 19.07 27 ASN F C 1
ATOM 5471 O O . ASN F 1 27 ? 18.810 -12.439 9.793 1.00 17.55 27 ASN F O 1
ATOM 5476 N N . PRO F 1 28 ? 18.378 -12.808 11.970 1.00 20.11 28 PRO F N 1
ATOM 5477 C CA . PRO F 1 28 ? 17.336 -13.801 11.703 1.00 21.19 28 PRO F CA 1
ATOM 5478 C C . PRO F 1 28 ? 16.076 -13.083 11.224 1.00 21.97 28 PRO F C 1
ATOM 5479 O O . PRO F 1 28 ? 15.986 -11.867 11.382 1.00 22.06 28 PRO F O 1
ATOM 5483 N N . SER F 1 29 ? 15.108 -13.817 10.679 1.00 22.94 29 SER F N 1
ATOM 5484 C CA . SER F 1 29 ? 13.857 -13.196 10.261 1.00 23.56 29 SER F CA 1
ATOM 5485 C C . SER F 1 29 ? 13.112 -12.644 11.473 1.00 24.04 29 SER F C 1
ATOM 5486 O O . SER F 1 29 ? 13.401 -12.996 12.628 1.00 24.83 29 SER F O 1
ATOM 5489 N N . PHE F 1 30 ? 12.173 -11.749 11.208 1.00 24.24 30 PHE F N 1
ATOM 5490 C CA . PHE F 1 30 ? 11.389 -11.142 12.258 1.00 24.91 30 PHE F CA 1
ATOM 5491 C C . PHE F 1 30 ? 10.545 -12.230 12.922 1.00 26.01 30 PHE F C 1
ATOM 5492 O O . PHE F 1 30 ? 10.434 -12.267 14.142 1.00 26.21 30 PHE F O 1
ATOM 5500 N N . SER F 1 31 ? 9.975 -13.126 12.123 1.00 26.64 31 SER F N 1
ATOM 5501 C CA . SER F 1 31 ? 9.164 -14.200 12.700 1.00 28.33 31 SER F CA 1
ATOM 5502 C C . SER F 1 31 ? 10.005 -15.109 13.591 1.00 28.79 31 SER F C 1
ATOM 5503 O O . SER F 1 31 ? 9.580 -15.465 14.683 1.00 29.27 31 SER F O 1
ATOM 5506 N N . GLU F 1 32 ? 11.199 -15.454 13.111 1.00 29.45 32 GLU F N 1
ATOM 5507 C CA . GLU F 1 32 ? 12.164 -16.299 13.820 1.00 30.33 32 GLU F CA 1
ATOM 5508 C C . GLU F 1 32 ? 12.541 -15.760 15.192 1.00 29.81 32 GLU F C 1
ATOM 5509 O O . GLU F 1 32 ? 12.598 -16.501 16.178 1.00 29.99 32 GLU F O 1
ATOM 5515 N N . ASP F 1 33 ? 12.844 -14.466 15.235 1.00 28.53 33 ASP F N 1
ATOM 5516 C CA . ASP F 1 33 ? 13.345 -13.820 16.440 1.00 27.84 33 ASP F CA 1
ATOM 5517 C C . ASP F 1 33 ? 13.165 -12.322 16.242 1.00 27.16 33 ASP F C 1
ATOM 5518 O O . ASP F 1 33 ? 14.068 -11.645 15.745 1.00 26.63 33 ASP F O 1
ATOM 5523 N N . PRO F 1 34 ? 12.009 -11.800 16.646 1.00 26.15 34 PRO F N 1
ATOM 5524 C CA . PRO F 1 34 ? 11.651 -10.410 16.370 1.00 25.64 34 PRO F CA 1
ATOM 5525 C C . PRO F 1 34 ? 12.569 -9.411 17.029 1.00 24.83 34 PRO F C 1
ATOM 5526 O O . PRO F 1 34 ? 12.736 -8.319 16.494 1.00 25.17 34 PRO F O 1
ATOM 5530 N N . GLY F 1 35 ? 13.146 -9.762 18.171 1.00 23.75 35 GLY F N 1
ATOM 5531 C CA . GLY F 1 35 ? 13.960 -8.820 18.909 1.00 22.93 35 GLY F CA 1
ATOM 5532 C C . GLY F 1 35 ? 15.158 -8.275 18.146 1.00 22.36 35 GLY F C 1
ATOM 5533 O O . GLY F 1 35 ? 15.523 -7.117 18.311 1.00 22.58 35 GLY F O 1
ATOM 5534 N N . LYS F 1 36 ? 15.759 -9.102 17.304 1.00 21.92 36 LYS F N 1
ATOM 5535 C CA . LYS F 1 36 ? 16.973 -8.689 16.600 1.00 21.69 36 LYS F CA 1
ATOM 5536 C C . LYS F 1 36 ? 16.677 -7.615 15.549 1.00 20.55 36 LYS F C 1
ATOM 5537 O O . LYS F 1 36 ? 17.262 -6.532 15.584 1.00 19.40 36 LYS F O 1
ATOM 5543 N N . LEU F 1 37 ? 15.765 -7.905 14.625 1.00 19.83 37 LEU F N 1
ATOM 5544 C CA . LEU F 1 37 ? 15.419 -6.896 13.616 1.00 19.57 37 LEU F CA 1
ATOM 5545 C C . LEU F 1 37 ? 14.753 -5.703 14.268 1.00 19.28 37 LEU F C 1
ATOM 5546 O O . LEU F 1 37 ? 14.892 -4.571 13.801 1.00 19.59 37 LEU F O 1
ATOM 5551 N N . THR F 1 38 ? 14.013 -5.928 15.352 1.00 19.00 38 THR F N 1
ATOM 5552 C CA . THR F 1 38 ? 13.400 -4.783 16.017 1.00 18.75 38 THR F CA 1
ATOM 5553 C C . THR F 1 38 ? 14.475 -3.835 16.516 1.00 17.95 38 THR F C 1
ATOM 5554 O O . THR F 1 38 ? 14.389 -2.628 16.321 1.00 17.76 38 THR F O 1
ATOM 5558 N N . ALA F 1 39 ? 15.509 -4.384 17.139 1.00 17.17 39 ALA F N 1
ATOM 5559 C CA . ALA F 1 39 ? 16.559 -3.521 17.683 1.00 17.26 39 ALA F CA 1
ATOM 5560 C C . ALA F 1 39 ? 17.314 -2.799 16.561 1.00 16.87 39 ALA F C 1
ATOM 5561 O O . ALA F 1 39 ? 17.670 -1.617 16.681 1.00 17.55 39 ALA F O 1
ATOM 5563 N N . LEU F 1 40 ? 17.559 -3.513 15.467 1.00 16.41 40 LEU F N 1
ATOM 5564 C CA . LEU F 1 40 ? 18.276 -2.916 14.343 1.00 15.53 40 LEU F CA 1
ATOM 5565 C C . LEU F 1 40 ? 17.449 -1.770 13.775 1.00 15.37 40 LEU F C 1
ATOM 5566 O O . LEU F 1 40 ? 17.932 -0.656 13.635 1.00 14.78 40 LEU F O 1
ATOM 5571 N N . ILE F 1 41 ? 16.178 -2.033 13.503 1.00 15.24 41 ILE F N 1
ATOM 5572 C CA . ILE F 1 41 ? 15.330 -0.996 12.923 1.00 15.90 41 ILE F CA 1
ATOM 5573 C C . ILE F 1 41 ? 15.161 0.170 13.879 1.00 15.69 41 ILE F C 1
ATOM 5574 O O . ILE F 1 41 ? 15.193 1.314 13.455 1.00 15.89 41 ILE F O 1
ATOM 5579 N N . GLU F 1 42 ? 15.041 -0.103 15.178 1.00 15.63 42 GLU F N 1
ATOM 5580 C CA . GLU F 1 42 ? 14.968 0.983 16.146 1.00 15.75 42 GLU F CA 1
ATOM 5581 C C . GLU F 1 42 ? 16.179 1.883 15.997 1.00 15.47 42 GLU F C 1
ATOM 5582 O O . GLU F 1 42 ? 16.073 3.107 15.999 1.00 14.72 42 GLU F O 1
ATOM 5588 N N . SER F 1 43 ? 17.346 1.264 15.885 1.00 14.46 43 SER F N 1
ATOM 5589 C CA . SER F 1 43 ? 18.570 2.041 15.785 1.00 14.80 43 SER F CA 1
ATOM 5590 C C . SER F 1 43 ? 18.571 2.865 14.487 1.00 13.81 43 SER F C 1
ATOM 5591 O O . SER F 1 43 ? 18.780 4.078 14.516 1.00 14.64 43 SER F O 1
ATOM 5594 N N . VAL F 1 44 ? 18.335 2.196 13.368 1.00 13.33 44 VAL F N 1
ATOM 5595 C CA . VAL F 1 44 ? 18.332 2.840 12.046 1.00 13.23 44 VAL F CA 1
ATOM 5596 C C . VAL F 1 44 ? 17.309 3.988 11.953 1.00 13.12 44 VAL F C 1
ATOM 5597 O O . VAL F 1 44 ? 17.579 5.027 11.337 1.00 13.13 44 VAL F O 1
ATOM 5601 N N . LEU F 1 45 ? 16.140 3.818 12.575 1.00 12.66 45 LEU F N 1
ATOM 5602 C CA . LEU F 1 45 ? 15.155 4.907 12.588 1.00 13.74 45 LEU F CA 1
ATOM 5603 C C . LEU F 1 45 ? 15.753 6.179 13.163 1.00 14.09 45 LEU F C 1
ATOM 5604 O O . LEU F 1 45 ? 15.408 7.285 12.753 1.00 14.47 45 LEU F O 1
ATOM 5609 N N . THR F 1 46 ? 16.669 6.042 14.114 1.00 14.16 46 THR F N 1
ATOM 5610 C CA . THR F 1 46 ? 17.303 7.240 14.661 1.00 15.05 46 THR F CA 1
ATOM 5611 C C . THR F 1 46 ? 18.529 7.715 13.878 1.00 14.38 46 THR F C 1
ATOM 5612 O O . THR F 1 46 ? 18.643 8.903 13.543 1.00 14.31 46 THR F O 1
ATOM 5616 N N . THR F 1 47 ? 19.469 6.810 13.616 1.00 13.62 47 THR F N 1
ATOM 5617 C CA . THR F 1 47 ? 20.702 7.241 12.963 1.00 12.41 47 THR F CA 1
ATOM 5618 C C . THR F 1 47 ? 20.503 7.664 11.519 1.00 12.78 47 THR F C 1
ATOM 5619 O O . THR F 1 47 ? 21.141 8.596 11.060 1.00 11.97 47 THR F O 1
ATOM 5623 N N . HIS F 1 48 ? 19.617 6.991 10.808 1.00 12.36 48 HIS F N 1
ATOM 5624 C CA . HIS F 1 48 ? 19.434 7.336 9.405 1.00 13.12 48 HIS F CA 1
ATOM 5625 C C . HIS F 1 48 ? 18.262 8.295 9.135 1.00 14.04 48 HIS F C 1
ATOM 5626 O O . HIS F 1 48 ? 18.045 8.671 7.989 1.00 14.08 48 HIS F O 1
ATOM 5633 N N . GLN F 1 49 ? 17.487 8.626 10.175 1.00 14.98 49 GLN F N 1
ATOM 5634 C CA . GLN F 1 49 ? 16.319 9.511 10.046 1.00 15.55 49 GLN F CA 1
ATOM 5635 C C . GLN F 1 49 ? 15.552 9.293 8.750 1.00 15.36 49 GLN F C 1
ATOM 5636 O O . GLN F 1 49 ? 15.406 10.214 7.962 1.00 16.39 49 GLN F O 1
ATOM 5642 N N . PRO F 1 50 ? 15.022 8.101 8.537 1.00 15.02 50 PRO F N 1
ATOM 5643 C CA . PRO F 1 50 ? 14.401 7.783 7.249 1.00 14.30 50 PRO F CA 1
ATOM 5644 C C . PRO F 1 50 ? 13.091 8.534 7.017 1.00 14.19 50 PRO F C 1
ATOM 5645 O O . PRO F 1 50 ? 12.354 8.828 7.970 1.00 14.41 50 PRO F O 1
ATOM 5649 N N . THR F 1 51 ? 12.821 8.847 5.755 1.00 13.84 51 THR F N 1
ATOM 5650 C CA . THR F 1 51 ? 11.532 9.413 5.372 1.00 13.83 51 THR F CA 1
ATOM 5651 C C . THR F 1 51 ? 10.480 8.315 5.352 1.00 13.92 51 THR F C 1
ATOM 5652 O O . THR F 1 51 ? 10.781 7.132 5.571 1.00 13.83 51 THR F O 1
ATOM 5656 N N . TRP F 1 52 ? 9.229 8.696 5.098 1.00 13.91 52 TRP F N 1
ATOM 5657 C CA . TRP F 1 52 ? 8.153 7.716 5.014 1.00 14.49 52 TRP F CA 1
ATOM 5658 C C . TRP F 1 52 ? 8.508 6.703 3.932 1.00 14.39 52 TRP F C 1
ATOM 5659 O O . TRP F 1 52 ? 8.364 5.503 4.123 1.00 14.08 52 TRP F O 1
ATOM 5670 N N . ASP F 1 53 ? 8.957 7.191 2.781 1.00 14.55 53 ASP F N 1
ATOM 5671 C CA . ASP F 1 53 ? 9.349 6.271 1.710 1.00 14.86 53 ASP F CA 1
ATOM 5672 C C . ASP F 1 53 ? 10.496 5.338 2.132 1.00 14.61 53 ASP F C 1
ATOM 5673 O O . ASP F 1 53 ? 10.465 4.137 1.844 1.00 13.61 53 ASP F O 1
ATOM 5678 N N . ASP F 1 54 ? 11.494 5.891 2.812 1.00 14.28 54 ASP F N 1
ATOM 5679 C CA . ASP F 1 54 ? 12.614 5.074 3.284 1.00 14.31 54 ASP F CA 1
ATOM 5680 C C . ASP F 1 54 ? 12.090 3.979 4.184 1.00 14.17 54 ASP F C 1
ATOM 5681 O O . ASP F 1 54 ? 12.555 2.843 4.148 1.00 13.55 54 ASP F O 1
ATOM 5686 N N . CYS F 1 55 ? 11.129 4.337 5.025 1.00 14.26 55 CYS F N 1
ATOM 5687 C CA . CYS F 1 55 ? 10.592 3.375 5.974 1.00 14.82 55 CYS F CA 1
ATOM 5688 C C . CYS F 1 55 ? 9.922 2.224 5.236 1.00 14.55 55 CYS F C 1
ATOM 5689 O O . CYS F 1 55 ? 10.090 1.076 5.619 1.00 14.04 55 CYS F O 1
ATOM 5692 N N . GLN F 1 56 ? 9.177 2.520 4.170 1.00 15.05 56 GLN F N 1
ATOM 5693 C CA . GLN F 1 56 ? 8.550 1.444 3.397 1.00 16.19 56 GLN F CA 1
ATOM 5694 C C . GLN F 1 56 ? 9.620 0.555 2.779 1.00 15.90 56 GLN F C 1
ATOM 5695 O O . GLN F 1 56 ? 9.484 -0.671 2.735 1.00 16.70 56 GLN F O 1
ATOM 5701 N N . GLN F 1 57 ? 10.682 1.180 2.302 1.00 15.79 57 GLN F N 1
ATOM 5702 C CA . GLN F 1 57 ? 11.795 0.452 1.707 1.00 15.56 57 GLN F CA 1
ATOM 5703 C C . GLN F 1 57 ? 12.503 -0.430 2.737 1.00 15.42 57 GLN F C 1
ATOM 5704 O O . GLN F 1 57 ? 12.782 -1.598 2.477 1.00 15.12 57 GLN F O 1
ATOM 5710 N N . LEU F 1 58 ? 12.782 0.142 3.905 1.00 15.51 58 LEU F N 1
ATOM 5711 C CA . LEU F 1 58 ? 13.447 -0.580 4.990 1.00 16.30 58 LEU F CA 1
ATOM 5712 C C . LEU F 1 58 ? 12.626 -1.808 5.364 1.00 15.75 58 LEU F C 1
ATOM 5713 O O . LEU F 1 58 ? 13.124 -2.944 5.414 1.00 15.93 58 LEU F O 1
ATOM 5718 N N . LEU F 1 59 ? 11.356 -1.566 5.643 1.00 15.78 59 LEU F N 1
ATOM 5719 C CA . LEU F 1 59 ? 10.443 -2.645 6.016 1.00 16.70 59 LEU F CA 1
ATOM 5720 C C . LEU F 1 59 ? 10.263 -3.678 4.913 1.00 16.78 59 LEU F C 1
ATOM 5721 O O . LEU F 1 59 ? 10.289 -4.880 5.175 1.00 17.83 59 LEU F O 1
ATOM 5726 N N . GLY F 1 60 ? 10.082 -3.224 3.676 1.00 17.19 60 GLY F N 1
ATOM 5727 C CA . GLY F 1 60 ? 9.834 -4.145 2.576 1.00 16.93 60 GLY F CA 1
ATOM 5728 C C . GLY F 1 60 ? 11.006 -5.073 2.290 1.00 17.58 60 GLY F C 1
ATOM 5729 O O . GLY F 1 60 ? 10.851 -6.110 1.669 1.00 17.07 60 GLY F O 1
ATOM 5730 N N . THR F 1 61 ? 12.190 -4.641 2.718 1.00 16.60 61 THR F N 1
ATOM 5731 C CA . THR F 1 61 ? 13.409 -5.395 2.466 1.00 16.71 61 THR F CA 1
ATOM 5732 C C . THR F 1 61 ? 13.700 -6.384 3.583 1.00 16.58 61 THR F C 1
ATOM 5733 O O . THR F 1 61 ? 14.156 -7.486 3.321 1.00 17.33 61 THR F O 1
ATOM 5737 N N . LEU F 1 62 ? 13.408 -5.993 4.817 1.00 16.44 62 LEU F N 1
ATOM 5738 C CA . LEU F 1 62 ? 13.749 -6.796 5.985 1.00 17.31 62 LEU F CA 1
ATOM 5739 C C . LEU F 1 62 ? 12.627 -7.698 6.484 1.00 18.49 62 LEU F C 1
ATOM 5740 O O . LEU F 1 62 ? 12.882 -8.660 7.211 1.00 18.80 62 LEU F O 1
ATOM 5745 N N . LEU F 1 63 ? 11.394 -7.385 6.100 1.00 19.96 63 LEU F N 1
ATOM 5746 C CA . LEU F 1 63 ? 10.237 -8.156 6.558 1.00 21.04 63 LEU F CA 1
ATOM 5747 C C . LEU F 1 63 ? 9.478 -8.749 5.395 1.00 22.04 63 LEU F C 1
ATOM 5748 O O . LEU F 1 63 ? 9.477 -8.175 4.305 1.00 21.73 63 LEU F O 1
ATOM 5753 N N . THR F 1 64 ? 8.806 -9.875 5.618 1.00 23.04 64 THR F N 1
ATOM 5754 C CA . THR F 1 64 ? 7.929 -10.399 4.580 1.00 25.10 64 THR F CA 1
ATOM 5755 C C . THR F 1 64 ? 6.667 -9.536 4.519 1.00 25.56 64 THR F C 1
ATOM 5756 O O . THR F 1 64 ? 6.426 -8.701 5.395 1.00 25.35 64 THR F O 1
ATOM 5760 N N . GLY F 1 65 ? 5.861 -9.746 3.482 1.00 26.54 65 GLY F N 1
ATOM 5761 C CA . GLY F 1 65 ? 4.610 -9.023 3.342 1.00 27.46 65 GLY F CA 1
ATOM 5762 C C . GLY F 1 65 ? 3.741 -9.266 4.555 1.00 28.33 65 GLY F C 1
ATOM 5763 O O . GLY F 1 65 ? 3.164 -8.345 5.120 1.00 28.45 65 GLY F O 1
ATOM 5764 N N . GLU F 1 66 ? 3.664 -10.528 4.954 1.00 29.03 66 GLU F N 1
ATOM 5765 C CA . GLU F 1 66 ? 2.896 -10.953 6.114 1.00 29.92 66 GLU F CA 1
ATOM 5766 C C . GLU F 1 66 ? 3.336 -10.197 7.374 1.00 28.99 66 GLU F C 1
ATOM 5767 O O . GLU F 1 66 ? 2.523 -9.587 8.068 1.00 28.68 66 GLU F O 1
ATOM 5773 N N . GLU F 1 67 ? 4.636 -10.229 7.650 1.00 27.84 67 GLU F N 1
ATOM 5774 C CA . GLU F 1 67 ? 5.212 -9.552 8.809 1.00 26.88 67 GLU F CA 1
ATOM 5775 C C . GLU F 1 67 ? 4.963 -8.034 8.819 1.00 26.49 67 GLU F C 1
ATOM 5776 O O . GLU F 1 67 ? 4.549 -7.475 9.833 1.00 26.17 67 GLU F O 1
ATOM 5782 N N . LYS F 1 68 ? 5.234 -7.379 7.692 1.00 25.93 68 LYS F N 1
ATOM 5783 C CA . LYS F 1 68 ? 5.045 -5.940 7.548 1.00 26.47 68 LYS F CA 1
ATOM 5784 C C . LYS F 1 68 ? 3.586 -5.556 7.778 1.00 26.71 68 LYS F C 1
ATOM 5785 O O . LYS F 1 68 ? 3.283 -4.595 8.475 1.00 26.17 68 LYS F O 1
ATOM 5791 N N . GLN F 1 69 ? 2.667 -6.311 7.204 1.00 27.70 69 GLN F N 1
ATOM 5792 C CA . GLN F 1 69 ? 1.264 -5.959 7.401 1.00 28.82 69 GLN F CA 1
ATOM 5793 C C . GLN F 1 69 ? 0.927 -5.971 8.891 1.00 28.69 69 GLN F C 1
ATOM 5794 O O . GLN F 1 69 ? 0.289 -5.058 9.398 1.00 28.80 69 GLN F O 1
ATOM 5800 N N . ARG F 1 70 ? 1.393 -6.999 9.587 1.00 29.13 70 ARG F N 1
ATOM 5801 C CA . ARG F 1 70 ? 1.180 -7.134 11.017 1.00 29.39 70 ARG F CA 1
ATOM 5802 C C . ARG F 1 70 ? 1.743 -5.904 11.730 1.00 28.40 70 ARG F C 1
ATOM 5803 O O . ARG F 1 70 ? 1.106 -5.323 12.616 1.00 28.14 70 ARG F O 1
ATOM 5811 N N . VAL F 1 71 ? 2.940 -5.495 11.319 1.00 27.13 71 VAL F N 1
ATOM 5812 C CA . VAL F 1 71 ? 3.612 -4.362 11.926 1.00 25.70 71 VAL F CA 1
ATOM 5813 C C . VAL F 1 71 ? 2.874 -3.052 11.715 1.00 25.26 71 VAL F C 1
ATOM 5814 O O . VAL F 1 71 ? 2.714 -2.274 12.646 1.00 23.99 71 VAL F O 1
ATOM 5818 N N . LEU F 1 72 ? 2.420 -2.808 10.495 1.00 25.05 72 LEU F N 1
ATOM 5819 C CA . LEU F 1 72 ? 1.736 -1.560 10.205 1.00 26.00 72 LEU F CA 1
ATOM 5820 C C . LEU F 1 72 ? 0.402 -1.502 10.947 1.00 26.84 72 LEU F C 1
ATOM 5821 O O . LEU F 1 72 ? -0.051 -0.429 11.352 1.00 26.78 72 LEU F O 1
ATOM 5826 N N . LEU F 1 73 ? -0.212 -2.661 11.140 1.00 27.28 73 LEU F N 1
ATOM 5827 C CA . LEU F 1 73 ? -1.495 -2.712 11.837 1.00 28.02 73 LEU F CA 1
ATOM 5828 C C . LEU F 1 73 ? -1.317 -2.355 13.302 1.00 27.84 73 LEU F C 1
ATOM 5829 O O . LEU F 1 73 ? -2.082 -1.563 13.850 1.00 27.59 73 LEU F O 1
ATOM 5834 N N . GLU F 1 74 ? -0.285 -2.911 13.928 1.00 27.43 74 GLU F N 1
ATOM 5835 C CA . GLU F 1 74 ? -0.032 -2.615 15.328 1.00 27.20 74 GLU F CA 1
ATOM 5836 C C . GLU F 1 74 ? 0.351 -1.158 15.490 1.00 26.49 74 GLU F C 1
ATOM 5837 O O . GLU F 1 74 ? 0.034 -0.525 16.501 1.00 26.23 74 GLU F O 1
ATOM 5843 N N . ALA F 1 75 ? 1.026 -0.611 14.487 1.00 25.97 75 ALA F N 1
ATOM 5844 C CA . ALA F 1 75 ? 1.446 0.775 14.565 1.00 25.53 75 ALA F CA 1
ATOM 5845 C C . ALA F 1 75 ? 0.233 1.686 14.598 1.00 25.77 75 ALA F C 1
ATOM 5846 O O . ALA F 1 75 ? 0.179 2.653 15.353 1.00 25.52 75 ALA F O 1
ATOM 5848 N N . ARG F 1 76 ? -0.737 1.380 13.756 1.00 26.10 76 ARG F N 1
ATOM 5849 C CA . ARG F 1 76 ? -1.920 2.216 13.659 1.00 26.71 76 ARG F CA 1
ATOM 5850 C 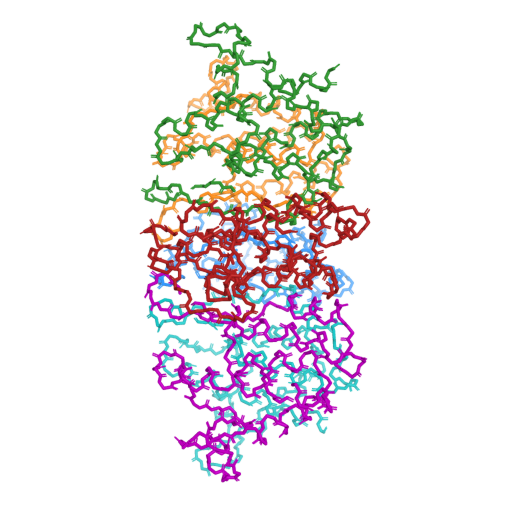C . ARG F 1 76 ? -2.782 2.069 14.912 1.00 27.30 76 ARG F C 1
ATOM 5851 O O . ARG F 1 76 ? -3.466 2.991 15.320 1.00 27.41 76 ARG F O 1
ATOM 5859 N N . LYS F 1 77 ? -2.716 0.902 15.525 1.00 28.16 77 LYS F N 1
ATOM 5860 C CA . LYS F 1 77 ? -3.435 0.636 16.759 1.00 28.56 77 LYS F CA 1
ATOM 5861 C C . LYS F 1 77 ? -2.796 1.383 17.937 1.00 28.32 77 LYS F C 1
ATOM 5862 O O . LYS F 1 77 ? -3.427 1.589 18.969 1.00 28.33 77 LYS F O 1
ATOM 5868 N N . ALA F 1 78 ? -1.554 1.833 17.776 1.00 27.45 78 ALA F N 1
ATOM 5869 C CA . ALA F 1 78 ? -0.866 2.521 18.869 1.00 26.21 78 ALA F CA 1
ATOM 5870 C C . ALA F 1 78 ? -1.026 4.031 18.820 1.00 25.32 78 ALA F C 1
ATOM 5871 O O . ALA F 1 78 ? -0.516 4.752 19.677 1.00 24.86 78 ALA F O 1
ATOM 5873 N N . VAL F 1 79 ? -1.737 4.517 17.815 1.00 24.24 79 VAL F N 1
ATOM 5874 C CA . VAL F 1 79 ? -1.939 5.948 17.697 1.00 23.28 79 VAL F CA 1
ATOM 5875 C C . VAL F 1 79 ? -2.761 6.443 18.879 1.00 23.88 79 VAL F C 1
ATOM 5876 O O . VAL F 1 79 ? -3.696 5.770 19.315 1.00 23.38 79 VAL F O 1
ATOM 5880 N N . ARG F 1 80 ? -2.409 7.617 19.381 1.00 24.47 80 ARG F N 1
ATOM 5881 C CA . ARG F 1 80 ? -3.121 8.206 20.501 1.00 25.42 80 ARG F CA 1
ATOM 5882 C C . ARG F 1 80 ? -3.653 9.573 20.122 1.00 25.21 80 ARG F C 1
ATOM 5883 O O . ARG F 1 80 ? -3.060 10.284 19.313 1.00 24.85 80 ARG F O 1
ATOM 5891 N N . GLY F 1 81 ? -4.778 9.949 20.715 1.00 25.06 81 GLY F N 1
ATOM 5892 C CA . GLY F 1 81 ? -5.337 11.260 20.474 1.00 25.26 81 GLY F CA 1
ATOM 5893 C C . GLY F 1 81 ? -4.655 12.305 21.335 1.00 25.94 81 GLY F C 1
ATOM 5894 O O . GLY F 1 81 ? -3.715 11.994 22.092 1.00 25.48 81 GLY F O 1
ATOM 5895 N N . ASN F 1 82 ? -5.140 13.541 21.231 1.00 25.70 82 ASN F N 1
ATOM 5896 C CA . ASN F 1 82 ? -4.618 14.649 22.012 1.00 26.40 82 ASN F CA 1
ATOM 5897 C C . ASN F 1 82 ? -4.957 14.530 23.499 1.00 25.77 82 ASN F C 1
ATOM 5898 O O . ASN F 1 82 ? -4.514 15.342 24.301 1.00 25.75 82 ASN F O 1
ATOM 5903 N N . ASP F 1 83 ? -5.730 13.511 23.860 1.00 25.17 83 ASP F N 1
ATOM 5904 C CA . ASP F 1 83 ? -6.099 13.295 25.264 1.00 24.38 83 ASP F CA 1
ATOM 5905 C C . ASP F 1 83 ? -5.268 12.159 25.884 1.00 24.32 83 ASP F C 1
ATOM 5906 O O . ASP F 1 83 ? -5.529 11.719 27.021 1.00 23.85 83 ASP F O 1
ATOM 5911 N N . GLY F 1 84 ? -4.264 11.691 25.136 1.00 23.17 84 GLY F N 1
ATOM 5912 C CA . GLY F 1 84 ? -3.389 10.612 25.583 1.00 23.02 84 GLY F CA 1
ATOM 5913 C C . GLY F 1 84 ? -4.002 9.225 25.566 1.00 22.53 84 GLY F C 1
ATOM 5914 O O . GLY F 1 84 ? -3.434 8.267 26.092 1.00 22.56 84 GLY F O 1
ATOM 5915 N N . ARG F 1 85 ? -5.168 9.113 24.945 1.00 22.14 85 ARG F N 1
ATOM 5916 C CA . ARG F 1 85 ? -5.883 7.863 24.856 1.00 22.23 85 ARG F CA 1
ATOM 5917 C C . ARG F 1 85 ? -5.897 7.307 23.427 1.00 22.37 85 ARG F C 1
ATOM 5918 O O . ARG F 1 85 ? -5.736 8.050 22.453 1.00 21.41 85 ARG F O 1
ATOM 5926 N N . PRO F 1 86 ? -6.101 6.003 23.313 1.00 22.98 86 PRO F N 1
ATOM 5927 C CA . PRO F 1 86 ? -6.204 5.358 22.008 1.00 23.77 86 PRO F CA 1
ATOM 5928 C C . PRO F 1 86 ? -7.291 6.039 21.211 1.00 24.69 86 PRO F C 1
ATOM 5929 O O . PRO F 1 86 ? -8.274 6.524 21.778 1.00 24.22 86 PRO F O 1
ATOM 5933 N N . THR F 1 87 ? -7.101 6.104 19.903 1.00 25.60 87 THR F N 1
ATOM 5934 C CA . THR F 1 87 ? -8.094 6.692 19.029 1.00 26.46 87 THR F CA 1
ATOM 5935 C C . THR F 1 87 ? -8.219 5.817 17.802 1.00 27.97 87 THR F C 1
ATOM 5936 O O . THR F 1 87 ? -7.224 5.274 17.297 1.00 28.13 87 THR F O 1
ATOM 5940 N N . GLN F 1 88 ? -9.445 5.657 17.340 1.00 28.63 88 GLN F N 1
ATOM 5941 C CA . GLN F 1 88 ? -9.682 4.906 16.124 1.00 29.85 88 GLN F CA 1
ATOM 5942 C C . GLN F 1 88 ? -10.325 5.811 15.082 1.00 30.11 88 GLN F C 1
ATOM 5943 O O . GLN F 1 88 ? -10.689 5.353 13.998 1.00 30.52 88 GLN F O 1
ATOM 5949 N N . LEU F 1 89 ? -10.479 7.095 15.413 1.00 30.16 89 LEU F N 1
ATOM 5950 C CA . LEU F 1 89 ? -10.995 8.051 14.440 1.00 30.27 89 LEU F CA 1
ATOM 5951 C C . LEU F 1 89 ? -10.106 7.952 13.219 1.00 30.29 89 LEU F C 1
ATOM 5952 O O . LEU F 1 89 ? -8.921 8.285 13.287 1.00 29.79 89 LEU F O 1
ATOM 5957 N N . PRO F 1 90 ? -10.667 7.489 12.105 1.00 30.58 90 PRO F N 1
ATOM 5958 C CA . PRO F 1 90 ? -9.904 7.323 10.861 1.00 30.57 90 PRO F CA 1
ATOM 5959 C C . PRO F 1 90 ? -9.007 8.504 10.514 1.00 30.81 90 PRO F C 1
ATOM 5960 O O . PRO F 1 90 ? -7.837 8.290 10.179 1.00 31.64 90 PRO F O 1
ATOM 5964 N N . ASN F 1 91 ? -9.534 9.724 10.585 1.00 30.42 91 ASN F N 1
ATOM 5965 C CA . ASN F 1 91 ? -8.753 10.915 10.271 1.00 30.07 91 ASN F CA 1
ATOM 5966 C C . ASN F 1 91 ? -7.505 11.037 11.142 1.00 29.50 91 ASN F C 1
ATOM 5967 O O . ASN F 1 91 ? -6.437 11.398 10.657 1.00 28.88 91 ASN F O 1
ATOM 5972 N N . GLU F 1 92 ? -7.646 10.727 12.427 1.00 28.37 92 GLU F N 1
ATOM 5973 C CA . GLU F 1 92 ? -6.522 10.813 13.346 1.00 27.39 92 GLU F CA 1
ATOM 5974 C C . GLU F 1 92 ? -5.523 9.683 13.106 1.00 26.76 92 GLU F C 1
ATOM 5975 O O . GLU F 1 92 ? -4.317 9.902 13.162 1.00 26.48 92 GLU F O 1
ATOM 5981 N N . VAL F 1 93 ? -6.016 8.477 12.851 1.00 25.96 93 VAL F N 1
ATOM 5982 C CA . VAL F 1 93 ? -5.117 7.352 12.614 1.00 25.95 93 VAL F CA 1
ATOM 5983 C C . VAL F 1 93 ? -4.315 7.615 11.343 1.00 26.67 93 VAL F C 1
ATOM 5984 O O . VAL F 1 93 ? -3.086 7.456 11.317 1.00 26.49 93 VAL F O 1
ATOM 5988 N N . ASP F 1 94 ? -5.018 8.063 10.305 1.00 26.68 94 ASP F N 1
ATOM 5989 C CA . ASP F 1 94 ? -4.404 8.350 9.009 1.00 27.16 94 ASP F CA 1
ATOM 5990 C C . ASP F 1 94 ? -3.430 9.517 9.032 1.00 26.90 94 ASP F C 1
ATOM 5991 O O . ASP F 1 94 ? -2.474 9.545 8.262 1.00 27.55 94 ASP F O 1
ATOM 5996 N N . ALA F 1 95 ? -3.672 10.496 9.892 1.00 25.91 95 ALA F N 1
ATOM 5997 C CA . ALA F 1 95 ? -2.798 11.658 9.948 1.00 25.22 95 ALA F CA 1
ATOM 5998 C C . ALA F 1 95 ? -1.468 11.325 10.618 1.00 24.30 95 ALA F C 1
ATOM 5999 O O . ALA F 1 95 ? -0.423 11.887 10.273 1.00 23.91 95 ALA F O 1
ATOM 6001 N N . ALA F 1 96 ? -1.516 10.405 11.572 1.00 23.35 96 ALA F N 1
ATOM 6002 C CA . ALA F 1 96 ? -0.324 10.025 12.328 1.00 22.93 96 ALA F CA 1
ATOM 6003 C C . ALA F 1 96 ? 0.485 8.933 11.649 1.00 22.49 96 ALA F C 1
ATOM 6004 O O . ALA F 1 96 ? 1.718 8.973 11.650 1.00 22.41 96 ALA F O 1
ATOM 6006 N N . PHE F 1 97 ? -0.217 7.967 11.077 1.00 21.73 97 PHE F N 1
ATOM 6007 C CA . PHE F 1 97 ? 0.402 6.807 10.473 1.00 22.20 97 PHE F CA 1
ATOM 6008 C C . PHE F 1 97 ? -0.293 6.435 9.173 1.00 21.92 97 PHE F C 1
ATOM 6009 O O . PHE F 1 97 ? -0.987 5.426 9.092 1.00 21.88 97 PHE F O 1
ATOM 6017 N N . PRO F 1 98 ? -0.062 7.240 8.152 1.00 22.72 98 PRO F N 1
ATOM 6018 C CA . PRO F 1 98 ? -0.686 7.030 6.840 1.00 23.40 98 PRO F CA 1
ATOM 6019 C C . PRO F 1 98 ? -0.213 5.740 6.193 1.00 24.36 98 PRO F C 1
ATOM 6020 O O . PRO F 1 98 ? 0.964 5.371 6.327 1.00 24.13 98 PRO F O 1
ATOM 6024 N N . LEU F 1 99 ? -1.114 5.060 5.497 1.00 24.96 99 LEU F N 1
ATOM 6025 C CA . LEU F 1 99 ? -0.761 3.848 4.775 1.00 26.66 99 LEU F CA 1
ATOM 6026 C C . LEU F 1 99 ? -0.326 4.184 3.358 1.00 27.27 99 LEU F C 1
ATOM 6027 O O . LEU F 1 99 ? 0.251 3.354 2.667 1.00 26.87 99 LEU F O 1
ATOM 6032 N N . GLU F 1 100 ? -0.629 5.397 2.926 1.00 28.12 100 GLU F N 1
ATOM 6033 C CA . GLU F 1 100 ? -0.218 5.840 1.602 1.00 29.76 100 GLU F CA 1
ATOM 6034 C C . GLU F 1 100 ? 0.670 7.078 1.762 1.00 29.80 100 GLU F C 1
ATOM 6035 O O . GLU F 1 100 ? 0.559 7.798 2.757 1.00 29.53 100 GLU F O 1
ATOM 6041 N N . ARG F 1 101 ? 1.540 7.327 0.784 1.00 30.04 101 ARG F N 1
ATOM 6042 C CA . ARG F 1 101 ? 2.529 8.397 0.858 1.00 30.46 101 ARG F CA 1
ATOM 6043 C C . ARG F 1 101 ? 1.930 9.744 1.220 1.00 30.92 101 ARG F C 1
ATOM 6044 O O . ARG F 1 101 ? 1.119 10.296 0.484 1.00 30.16 101 ARG F O 1
ATOM 6052 N N . PRO F 1 102 ? 2.346 10.275 2.363 1.00 31.13 102 PRO F N 1
ATOM 6053 C CA . PRO F 1 102 ? 1.892 11.590 2.819 1.00 32.03 102 PRO F CA 1
ATOM 6054 C C . PRO F 1 102 ? 2.693 12.711 2.165 1.00 33.09 102 PRO F C 1
ATOM 6055 O O . PRO F 1 102 ? 3.712 12.456 1.523 1.00 33.10 102 PRO F O 1
ATOM 6059 N N . ASP F 1 103 ? 2.238 13.946 2.353 1.00 34.39 103 ASP F N 1
ATOM 6060 C CA . ASP F 1 103 ? 2.893 15.116 1.775 1.00 35.82 103 ASP F CA 1
ATOM 6061 C C . ASP F 1 103 ? 3.867 15.774 2.751 1.00 35.82 103 ASP F C 1
ATOM 6062 O O . ASP F 1 103 ? 4.089 16.986 2.706 1.00 36.15 103 ASP F O 1
ATOM 6067 N N . TRP F 1 104 ? 4.471 14.973 3.616 1.00 35.54 104 TRP F N 1
ATOM 6068 C CA . TRP F 1 104 ? 5.364 15.502 4.638 1.00 35.32 104 TRP F CA 1
ATOM 6069 C C . TRP F 1 104 ? 6.621 16.136 4.071 1.00 36.19 104 TRP F C 1
ATOM 6070 O O . TRP F 1 104 ? 7.431 15.463 3.431 1.00 36.62 104 TRP F O 1
ATOM 6081 N N . ASP F 1 105 ? 6.792 17.429 4.329 1.00 36.65 105 ASP F N 1
ATOM 6082 C CA . ASP F 1 105 ? 7.964 18.161 3.868 1.00 37.53 105 ASP F CA 1
ATOM 6083 C C . ASP F 1 105 ? 8.967 18.267 5.000 1.00 37.59 105 ASP F C 1
ATOM 6084 O O . ASP F 1 105 ? 8.733 18.995 5.962 1.00 37.90 105 ASP F O 1
ATOM 6089 N N . TYR F 1 106 ? 10.089 17.560 4.886 1.00 37.65 106 TYR F N 1
ATOM 6090 C CA . TYR F 1 106 ? 11.076 17.546 5.967 1.00 37.54 106 TYR F CA 1
ATOM 6091 C C . TYR F 1 106 ? 11.776 18.878 6.188 1.00 38.44 106 TYR F C 1
ATOM 6092 O O . TYR F 1 106 ? 12.483 19.047 7.180 1.00 38.23 106 TYR F O 1
ATOM 6101 N N . THR F 1 107 ? 11.579 19.825 5.272 1.00 39.59 107 THR F N 1
ATOM 6102 C CA . THR F 1 107 ? 12.159 21.155 5.440 1.00 40.87 107 THR F CA 1
ATOM 6103 C C . THR F 1 107 ? 11.266 22.000 6.339 1.00 41.25 107 THR F C 1
ATOM 6104 O O . THR F 1 107 ? 11.623 23.120 6.712 1.00 41.48 107 THR F O 1
ATOM 6108 N N . THR F 1 108 ? 10.099 21.463 6.683 1.00 41.50 108 THR F N 1
ATOM 6109 C CA . THR F 1 108 ? 9.182 22.170 7.567 1.00 41.64 108 THR F CA 1
ATOM 6110 C C . THR F 1 108 ? 9.100 21.485 8.915 1.00 41.47 108 THR F C 1
ATOM 6111 O O . THR F 1 108 ? 9.254 20.271 9.015 1.00 41.29 108 THR F O 1
ATOM 6115 N N . GLN F 1 109 ? 8.860 22.277 9.952 1.00 41.39 109 GLN F N 1
ATOM 6116 C CA . GLN F 1 109 ? 8.728 21.762 11.305 1.00 41.34 109 GLN F CA 1
ATOM 6117 C C . GLN F 1 109 ? 7.571 20.766 11.401 1.00 40.67 109 GLN F C 1
ATOM 6118 O O . GLN F 1 109 ? 7.646 19.783 12.138 1.00 40.63 109 GLN F O 1
ATOM 6124 N N . ARG F 1 110 ? 6.503 21.023 10.650 1.00 39.89 110 ARG F N 1
ATOM 6125 C CA . ARG F 1 110 ? 5.328 20.157 10.672 1.00 39.25 110 ARG F CA 1
ATOM 6126 C C . ARG F 1 110 ? 5.623 18.773 10.094 1.00 37.70 110 ARG F C 1
ATOM 6127 O O . ARG F 1 110 ? 5.203 17.756 10.653 1.00 37.35 110 ARG F O 1
ATOM 6135 N N . GLY F 1 111 ? 6.332 18.742 8.968 1.00 36.02 111 GLY F N 1
ATOM 6136 C CA . GLY F 1 111 ? 6.717 17.487 8.349 1.00 34.03 111 GLY F CA 1
ATOM 6137 C C . GLY F 1 111 ? 7.717 16.758 9.238 1.00 32.51 111 GLY F C 1
ATOM 6138 O O . GLY F 1 111 ? 7.607 15.555 9.456 1.00 31.85 111 GLY F O 1
ATOM 6139 N N . ARG F 1 112 ? 8.689 17.500 9.756 1.00 31.29 112 ARG F N 1
ATOM 6140 C CA . ARG F 1 112 ? 9.689 16.934 10.653 1.00 30.58 112 ARG F CA 1
ATOM 6141 C C . ARG F 1 112 ? 8.976 16.268 11.814 1.00 29.55 112 ARG F C 1
ATOM 6142 O O . ARG F 1 112 ? 9.258 15.122 12.164 1.00 28.55 112 ARG F O 1
ATOM 6150 N N . ASN F 1 113 ? 8.033 16.994 12.407 1.00 28.67 113 ASN F N 1
ATOM 6151 C CA . ASN F 1 113 ? 7.279 16.462 13.542 1.00 28.26 113 ASN F CA 1
ATOM 6152 C C . ASN F 1 113 ? 6.473 15.221 13.184 1.00 26.75 113 ASN F C 1
ATOM 6153 O O . ASN F 1 113 ? 6.413 14.286 13.959 1.00 27.06 113 ASN F O 1
ATOM 6158 N N . HIS F 1 114 ? 5.865 15.200 12.007 1.00 25.63 114 HIS F N 1
ATOM 6159 C CA . HIS F 1 114 ? 5.116 14.012 11.594 1.00 24.56 114 HIS F CA 1
ATOM 6160 C C . HIS F 1 114 ? 6.040 12.810 11.413 1.00 23.49 114 HIS F C 1
ATOM 6161 O O . HIS F 1 114 ? 5.662 11.665 11.682 1.00 22.05 114 HIS F O 1
ATOM 6168 N N . LEU F 1 115 ? 7.259 13.079 10.967 1.00 22.16 115 LEU F N 1
ATOM 6169 C CA . LEU F 1 115 ? 8.204 12.001 10.727 1.00 21.68 115 LEU F CA 1
ATOM 6170 C C . LEU F 1 115 ? 8.673 11.385 12.034 1.00 21.37 115 LEU F C 1
ATOM 6171 O O . LEU F 1 115 ? 8.797 10.168 12.144 1.00 21.73 115 LEU F O 1
ATOM 6176 N N . VAL F 1 116 ? 8.913 12.216 13.039 1.00 21.48 116 VAL F N 1
ATOM 6177 C CA . VAL F 1 116 ? 9.334 11.693 14.336 1.00 21.41 116 VAL F CA 1
ATOM 6178 C C . VAL F 1 116 ? 8.243 10.787 14.899 1.00 21.02 116 VAL F C 1
ATOM 6179 O O . VAL F 1 116 ? 8.516 9.704 15.413 1.00 20.40 116 VAL F O 1
ATOM 6183 N N . LEU F 1 117 ? 6.998 11.236 14.783 1.00 20.64 117 LEU F N 1
ATOM 6184 C CA . LEU F 1 117 ? 5.858 10.467 15.268 1.00 20.13 117 LEU F CA 1
ATOM 6185 C C . LEU F 1 117 ? 5.679 9.186 14.470 1.00 19.23 117 LEU F C 1
ATOM 6186 O O . LEU F 1 117 ? 5.390 8.140 15.030 1.00 19.56 117 LEU F O 1
ATOM 6191 N N . TYR F 1 118 ? 5.826 9.272 13.152 1.00 18.60 118 TYR F N 1
ATOM 6192 C CA . TYR F 1 118 ? 5.687 8.087 12.321 1.00 17.68 118 TYR F CA 1
ATOM 6193 C C . TYR F 1 118 ? 6.701 7.041 12.766 1.00 17.31 118 TYR F C 1
ATOM 6194 O O . TYR F 1 118 ? 6.370 5.871 12.915 1.00 16.67 118 TYR F O 1
ATOM 6203 N N . ARG F 1 119 ? 7.935 7.470 13.001 1.00 17.59 119 ARG F N 1
ATOM 6204 C CA . ARG F 1 119 ? 8.984 6.517 13.408 1.00 17.74 119 ARG F CA 1
ATOM 6205 C C . ARG F 1 119 ? 8.723 5.901 14.793 1.00 17.97 119 ARG F C 1
ATOM 6206 O O . ARG F 1 119 ? 8.939 4.714 14.993 1.00 17.68 119 ARG F O 1
ATOM 6214 N N . GLN F 1 120 ? 8.261 6.710 15.740 1.00 18.73 120 GLN F N 1
ATOM 6215 C CA . GLN F 1 120 ? 7.930 6.191 17.067 1.00 19.93 120 GLN F CA 1
ATOM 6216 C C . GLN F 1 120 ? 6.827 5.125 16.953 1.00 19.55 120 GLN F C 1
ATOM 6217 O O . GLN F 1 120 ? 6.897 4.058 17.561 1.00 19.06 120 GLN F O 1
ATOM 6223 N N . LEU F 1 121 ? 5.810 5.411 16.150 1.00 19.85 121 LEU F N 1
ATOM 6224 C CA . LEU F 1 121 ? 4.694 4.479 15.994 1.00 19.86 121 LEU F CA 1
ATOM 6225 C C . LEU F 1 121 ? 5.118 3.194 15.314 1.00 19.88 121 LEU F C 1
ATOM 6226 O O . LEU F 1 121 ? 4.670 2.104 15.668 1.00 19.30 121 LEU F O 1
ATOM 6231 N N . LEU F 1 122 ? 5.995 3.323 14.326 1.00 19.97 122 LEU F N 1
ATOM 6232 C CA . LEU F 1 122 ? 6.489 2.155 13.627 1.00 20.56 122 LEU F CA 1
ATOM 6233 C C . LEU F 1 122 ? 7.205 1.258 14.621 1.00 20.68 122 LEU F C 1
ATOM 6234 O O . LEU F 1 122 ? 7.062 0.038 14.586 1.00 20.43 122 LEU F O 1
ATOM 6239 N N . LEU F 1 123 ? 7.993 1.870 15.491 1.00 21.38 123 LEU F N 1
ATOM 6240 C CA . LEU F 1 123 ? 8.737 1.095 16.474 1.00 22.02 123 LEU F CA 1
ATOM 6241 C C . LEU F 1 123 ? 7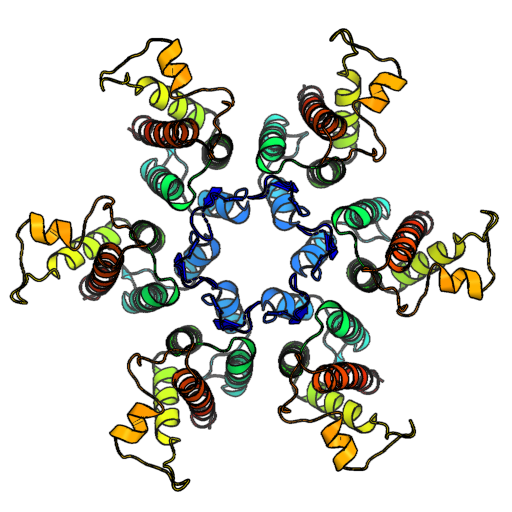.767 0.441 17.458 1.00 22.32 123 LEU F C 1
ATOM 6242 O O . LEU F 1 123 ? 7.911 -0.727 17.801 1.00 21.95 123 LEU F O 1
ATOM 6247 N N . ALA F 1 124 ? 6.780 1.197 17.915 1.00 22.47 124 ALA F N 1
ATOM 6248 C CA . ALA F 1 124 ? 5.794 0.601 18.814 1.00 23.49 124 ALA F CA 1
ATOM 6249 C C . ALA F 1 124 ? 5.092 -0.565 18.112 1.00 23.45 124 ALA F C 1
ATOM 6250 O O . ALA F 1 124 ? 4.819 -1.611 18.720 1.00 23.86 124 ALA F O 1
ATOM 6252 N N . GLY F 1 125 ? 4.824 -0.405 16.819 1.00 23.99 125 GLY F N 1
ATOM 6253 C CA . GLY F 1 125 ? 4.206 -1.470 16.050 1.00 23.93 125 GLY F CA 1
ATOM 6254 C C . GLY F 1 125 ? 5.052 -2.735 16.005 1.00 24.50 125 GLY F C 1
ATOM 6255 O O . GLY F 1 125 ? 4.546 -3.853 16.158 1.00 24.12 125 GLY F O 1
ATOM 6264 N N . GLN F 1 127 ? 7.377 -3.600 18.153 1.00 27.17 127 GLN F N 1
ATOM 6265 C CA . GLN F 1 127 ? 7.458 -4.154 19.496 1.00 28.51 127 GLN F CA 1
ATOM 6266 C C . GLN F 1 127 ? 6.191 -4.929 19.802 1.00 29.42 127 GLN F C 1
ATOM 6267 O O . GLN F 1 127 ? 6.253 -6.059 20.274 1.00 29.39 127 GLN F O 1
ATOM 6273 N N . ASN F 1 128 ? 5.044 -4.328 19.510 1.00 30.12 128 ASN F N 1
ATOM 6274 C CA . ASN F 1 128 ? 3.774 -5.002 19.775 1.00 31.72 128 ASN F CA 1
ATOM 6275 C C . ASN F 1 128 ? 3.593 -6.236 18.902 1.00 32.37 128 ASN F C 1
ATOM 6276 O O . ASN F 1 128 ? 3.198 -7.287 19.395 1.00 32.20 128 ASN F O 1
ATOM 6281 N N . ALA F 1 129 ? 3.914 -6.118 17.615 1.00 33.06 129 ALA F N 1
ATOM 6282 C CA . ALA F 1 129 ? 3.813 -7.259 16.707 1.00 34.25 129 ALA F CA 1
ATOM 6283 C C . ALA F 1 129 ? 4.723 -8.391 17.152 1.00 35.01 129 ALA F C 1
ATOM 6284 O O . ALA F 1 129 ? 4.404 -9.566 16.960 1.00 35.07 129 ALA F O 1
ATOM 6286 N N . GLY F 1 130 ? 5.858 -8.032 17.742 1.00 36.15 130 GLY F N 1
ATOM 6287 C CA . GLY F 1 130 ? 6.809 -9.016 18.227 1.00 37.97 130 GLY F CA 1
ATOM 6288 C C . GLY F 1 130 ? 6.246 -9.827 19.382 1.00 39.21 130 GLY F C 1
ATOM 6289 O O . GLY F 1 130 ? 6.559 -11.004 19.535 1.00 38.99 130 GLY F O 1
ATOM 6290 N N . ARG F 1 131 ? 5.418 -9.183 20.200 1.00 40.60 131 ARG F N 1
ATOM 6291 C CA . ARG F 1 131 ? 4.760 -9.852 21.320 1.00 41.87 131 ARG F CA 1
ATOM 6292 C C . ARG F 1 131 ? 3.472 -10.554 20.881 1.00 42.01 131 ARG F C 1
ATOM 6293 O O . ARG F 1 131 ? 3.381 -11.108 19.780 1.00 42.24 131 ARG F O 1
#

Secondary structure (DSSP, 8-state):
-B--TTSS--B-PPPHHHHHHHHHTS--TTT-HHHHHHHHHHHHHHT---HHHHHHHHHHHS-HHHHHHHHHHHHHT-B-TTSSB---HHHHHHHS-SS-----TTSHHHHHHHHHHHHHHHH--TTT-/-B--TTT---B-PPPHHHHHHHHHTS--TTT-HHHHHHHHHHHHHHS---HHHHHHHHHHHS-HHHHHHHHHHHHHT-B-TTS-B---HHHHHHHS-SS-----TTSHHHHHHHHHHHHHHHH--TTT-/-B--TTS---B-PPPHHHHHHHHHTS--TTT-HHHHHHHHHHHHHHS---HHHHHHHHHHHS-HHHHHHHHHHHHHT-B-TTSSB---HHHHHHHS-SS-----TTSHHHHHHHHHHHHHHHH--TTT-/-B--TTS---B-PPPHHHHHHHHHTS--TTT-HHHHHHHHHHHHHHS---HHHHHHHHHHHS-HHHHHHHHHHHHHT-B-TTSSB---HHHHHHHS-SS-----TTSHHHHHHHHHHHHHHHH--TTT-/-B--TTS---B-PPPHHHHHHHHHTS--TTT-HHHHHHHHHHHHHHT---HHHHHHHHHHHS-HHHHHHHHHHHHHT-B-TTSSB---HHHHHHHS-SS-----TTSHHHHHHHHHHHHHHHH--TTT-/-B--TTS---B-PPPHHHHHHHHHTS--TTT-HHHHHHHHHHHHHHS---HHHHHHHHHHHS-HHHHHHHHHHHHHT-B-TTSSB---HHHHHHHS-SS-----TTSHHHHHHHHHHHHHHHH--TTT-

Radius of gyration: 29.46 Å; Cα contacts (8 Å, |Δi|>4): 1032; chains: 6; bounding box: 85×43×89 Å

Sequence (774 aa):
PLRGGNGQLQYWPFSSSDLYNWKNNNPSFSEDPGKLTALIESVLTTHQPTWDDCQQLLGTLLTGEEKQRVLLEARKAVRGNDGRPTQLPNEVDAAFPLERPDWDYTTQRGRNHLVLYRQLLLAGQNAGRPLRGGNGQLQYWPFSSSDLYNWKNNNPSFSEDPGKLTALIESVLTTHQPTWDDCQQLLGTLLTGEEKQRVLLEARKAVRGNDGRPTQLPNEVDAAFPLERPDWDYTTQRGRNHLVLYRQLLLAGQNAGRPLRGGNGQLQYWPFSSSDLYNWKNNNPSFSEDPGKLTALIESVLTTHQPTWDDCQQLLGTLLTGEEKQRVLLEARKAVRGNDGRPTQLPNEVDAAFPLERPDWDYTTQRGRNHLVLYRQLLLAGQNAGRPLRGGNGQLQYWPFSSSDLYNWKNNNPSFSEDPGKLTALIESVLTTHQPTWDDCQQLLGTLLTGEEKQRVLLEARKAVRGNDGRPTQLPNEVDAAFPLERPDWDYTTQRGRNHLVLYRQLLLAGQNAGRPLRGGNGQLQYWPFSSSDLYNWKNNNPSFSEDPGKLTALIESVLTTHQPTWDDCQQLLGTLLTGEEKQRVLLEARKAVRGNDGRPTQLPNEVDAAFPLERPDWDYTTQRGRNHLVLYRQLLLAGQNAGRPLRGGNGQLQYWPFSSSDLYNWKNNNPSFSEDPGKLTALIESVLTTHQPTWDDCQQLLGTLLTGEEKQRVLLEARKAVRGNDGRPTQLPNEVDAAFPLERPDWDYTTQRGRNHLVLYRQLLLAGQNAGR

Foldseek 3Di:
DWDDPVPFIDDDADDVCVLVVLQVVDDACQVPVVSLLVVLLVCCPPVVDAPVNVCSNCVRRHDPVLSVLLLVLLLQCQADPVRHGDPPVVSSCQLANPDDDPQDCRDPVSSVSSVSNSVSSSSSCVSSD/DWDDDPDDIDDDADDVVVLVVLQVVDDACVVPVVSVLVVLLVCCPPVVDAPVNVCVSCPSRHPPVLSVLLLVQLLQQFADPVRHGDNDPVRSCQQANPDDDPQDCVDPVSSVSSVSNSVSSSRSCVSSD/DWDDPVPDIDDDADDVVVLVVLQVVDDACQVPVVRLLVVLLVCCPPVVDAPVNVCSNLPRNHPPVLSVLLLVQLLQAFDDPVRHGDNPPVRSCQLANPDDDDQDCVDPVSVVSSVSNSVSSSRSCVSSD/DWDDDVPFIDDDADDVVVLVVLQVVDDACQVPVVSVLVVLLVCCPPVVDAPVNVCVSCPSRHPPVLSVLLLVQLLQCFDDPVRHTDPPVVRSCQQANPDDDPQDCRDPVSVVSSVSNSVSSSSSCVSSD/DWDDDVPFIDDDADDVCVLVVLQVVDDACVVQVVSVLVVLLVCCPPVVDAPVNVCVNCPRRHPPVLSVLLLVLLLQAFDDPVRHGDNPVVSSCQLANPDDDPQDCRDPVSSVSSVSNSVSSSRSVVSSD/DWDDDVPFIDDDADDVCVLVVLQVVDDACVVPVVSNLVVLLVCCPPVVDAPVNVCVSCVSRHPPVLVVLLLVQLLQPQADPVRHGDPPVVRSCQQANPDDDPQDCRDPVSVVSSVSNSVSSSSSCVSSD

B-factor: mean 22.07, std 9.14, range [6.55, 60.47]

CATH classification: 1.10.375.10

Organism: AKV murine leukemia virus (NCBI:txid11791)

InterPro domains:
  IPR000840 Gamma-retroviral matrix protein [PF01140] (2-110)
  IPR001878 Zinc finger, CCHC-type [PF00098] (502-518)
  IPR001878 Zinc finger, CCHC-type [PS50158] (503-518)
  IPR001878 Zinc finger, CCHC-type [SM00343] (502-518)
  IPR002079 Gag polyprotein, inner coat protein p12 [PF01141] (130-214)
  IPR003036 Core shell protein Gag P30 [PF02093] (232-432)
  IPR008919 Retrovirus capsid, N-terminal [G3DSA:1.10.375.10] (215-345)
  IPR008919 Retrovirus capsid, N-terminal [SSF47943] (217-345)
  IPR010999 Retroviral matrix protein [SSF47836] (1-103)
  IPR036875 Zinc finger, CCHC-type superfamily [SSF57756] (480-526)
  IPR036946 Gamma-retroviral matrix domain superfamily [G3DSA:1.10.150.180] (1-99)
  IPR050462 Retroviral Gag-Pol polyproteins [PTHR33166] (1-526)